Protein AF-0000000067828187 (afdb_homodimer)

Nearest PDB structures (foldseek):
  6p74-assembly1_A-2  TM=4.901E-01  e=2.396E-10  Thermus scotoductus
  8x5i-assembly1_D  TM=4.472E-01  e=3.559E-08  Bacillus cereus VD045
  6nk8-assembly1_B-2  TM=4.574E-01  e=7.021E-03  Burkholderia pseudomallei 668
  6nk8-assembly1_A-2  TM=4.524E-01  e=7.723E-03  Burkholderia pseudomallei 668
  6njw-assembly1_A  TM=4.431E-01  e=8.100E-03  Xanthomonas campestris pv. campestris str. B100

Secondary structure (DSSP, 8-state):
--S-EEEEE--GGG--TT---EEEEE-SSEEEEE-STTSSHHHHHHHHHHHGGGGSTTSEEEEE-TTTTGGGGGGTS-TTS--TT---GGG----BHHHHTTTTT--SHHHHHHHHHH-HHHHHHHHHHHHHHHSEEEEEEEETTEEEEEEEESSSSS---EEGGGS-HHHHHHHHHHHHHH-TTEEEEEEE-TTTT--HHHHHHHHHHHHHHBS-TTSTT-BEEEEE-S-GGG---SSHHHHTTEEE-S-TTS--EE--TT-GGGG-HHHHHHHHH--HHHHHHTT-SS-EEESSHHHHHHHHHHHHHHT--TTTTT--EEE-SSGGGHHHHHHHHHHTT---EEEE-THHHHT-SHHHHHHHTSHHHHHHHHHTT-S-HHHHHHHHHHHHHHHHHHSGGGTHHHHTTSHHHHT--TTS-HHHHHHHHHHHHHHHS-HHHHHTSTTHHHHHHHHHHHHHHHHHHHHTTEEE-TTSSGGGG-SS-----SS-HHHHHHHHHHHHHHS-HHHHHHHTHHHHHHHHHHT-SPP--HHHHHHHHHHHHHHHHHHH--TT--HHHHHHHHHHHHGGGGGGEEEEEEEETTEEEEEEEE--SS----SPSEEEETTS-HHHHHHHHTT--/--S-EEEEE--GGG--TT---EEEEE-SSEEEEE-STTSSHHHHHHHHHHHGGGGSTTSEEEEE-TTTTGGGGGGTS-TTS--TT---GGG----BHHHHTTTTT--SHHHHHHHHHH-HHHHHHHHHHHHHHHSEEEEEEEETTEEEEEEEESSSSS---EEGGGS-HHHHHHHHHHHHHH-TTEEEEEEE-TTTT--HHHHHHHHHHHHHHBS-TTSTT-BEEEEE-S-GGG---SSHHHHTTEEE-S-TTS--EE--TT-GGGG-HHHHHHHHH--HHHHHHTT-SS-EEESSHHHHHHHHHHHHHHT--TTTTT--EEE-SSGGGHHHHHHHHHHTT---EEEE-THHHHT-SHHHHHHHTSHHHHHHHHHTT-S-HHHHHHHHHHHHHHHHHHSGGGTHHHHTTSHHHHT--TTS-HHHHHHHHHHHHHHHS-HHHHHTSTTHHHHHHHHHHHHHHHHHHHHTTEEE-TTSSGGGG-SS-----GGGHHHHHHHHHHHHHHS-HHHHHHHTHHHHHHHHHHT-SPP--HHHHHHHHHHHHHHHHHHH--TT--HHHHHHHHHHHHGGGGGGEEEEEEEETTEEEEEEEE--SS----SPSEEEETTS-HHHHHHHHTT--

Organism: Synechocystis sp. (strain ATCC 27184 / PCC 6803 / Kazusa) (NCBI:txid1111708)

Foldseek 3Di:
DDDWDKFWFDQPPVPDPLFDIAIAIAGWLEFEEFADPQLCQQSRLVSVLVRCPVVLVQFAEAAAAPCQCVVLVQQQDPPPVPQVPNRNQVPGFLDFLVVLVCLRVRRHLSSLVSLCVVPVVLQVVLQVCCCVPPQKGKDWDQDPRTIFIWMWGNPDPDIDTDGPSHPQPQSSLVSSLSSQLQPLSHAEYEYEASCVSPDLVVLLVSLVSLVVQGGRSVDGSHHRYYYYHPALSNQDQLALSSQQSYWYGYHSRDHIAGADSPDPLRVDPLLNVLRNPCDRLNSNLSHFQEEEEEAALLLQLQLVLLCVLQVLPLVVLRYYYDHPPHPVCQLVSCVVCVNNPHQYFYEYFQLCLQVDCVNVCSLQVDPVLQVLCVVVPHRGSVVLSVVLNVLLLVCLVPPVVQCVVPLCPAPLNVPDDPVDDNSSSSSLSLQLVLVVDDLVVQCPTVVSVSSSVSNVSVVSSQVSSLVSRYFYDSNGDPVSLQDQQDDPDVPPSNVSSVRSSVVLSVDDSVVNCVSCVRSVSNSNSSSPDDDDDLLVVCLVVVCVLVVVLLVPDDPPQAQVNSLVVSCVVPNPSSQQWRWGWDDDPPKIWIWIAGPDPPGDFFQPGFIGTRPDDPNVSSCVSRVHD/DDDWDKFWFDQPPVPDPLFDIAIAIAGWLEFEEFADPQLCQQSRLVSVLVRCPVVLVQFAEAAAAPCQCVVLVQQQDPPPVPQVPNRNQVPDFLDFLVVLVCLRVRRHLSSLVSLCVVDVVLQVVLQVCCCVPPQKGKDWDQDPRTIFIWMWGNPDPPIDTDGPSHPQPQSSLVSSLSSQLQPLSHAEYEYEASCVSPDLVVLLVSLVSLVVQGGRSVDGSHHRYYYYHPALSNQDQLALSSQQSYWYGYHSRDHIAGADSPDPLRVDPLLNVLRNPCDRLNSNLSHFQEEEEEAADLLQLQLVLLCVLVVLPLVVLRYYYGHPPHPVCQLVVCVVSVNNPHQYFYEYFQLCLQVDCVNVCSLQVDPVLQVLCVVVPHRGLVVLSVVLNVLLLVCLVPPVVQCVVPLCPAPLNVPDDPPDDNSSSSSLSLQLVLVVDDLVVQCPTVVSVSSSVSNVSVVSSQVSSLVSRYFYDSNGDPVSLQDQQDDDDPVQSNVSSVRSSVVLSVDDSVVNCVSCVRSVSNSNVSSPDDDDDLLVVCLVVVCVLVVVLLVPDDPPDAQVNSLVVSCVVPNPSSQQWRWGWDDDPPKIWIWIAGPDPPGDFFQPGFIGTRPDDPNVSSCVSRVHD

Sequence (1250 aa):
MIFPFDININLSDSGITGIQNKTITINGGVTTFLGPNGSGKTQLLRGLKLSLRSYANGKKIRYISAGRLGPMEAYRSDYDGQRGRQIRFDQATFGDKSSTTRRHKNETILGDFGTLSERPDILIKVQERLRKLFKRDLMLDWDGGNLKVFFSRVDQETSSNYSSAREASGLLHLVAILAALYDDEVGCLLIDEPEVSLHPQLQSFVMDEILKVAGPNNEAGKKLVFISTHSTEFIEVNSVEQLSTIVFCKDILEEAVQIDPSIGEFRSRKLQALLTRLGQEHKLALFCHSPLLVEGPSDEIICSAINRKLNINLEAAGSQVLPVTGKGQFPVVIKLLRLIGKSPALLADADALTDNLDIIGVFTSLDKANIFANELGHRDAPALAGTIYNDFCKLVADQWSNIQAQAELHYYWINRDIDKDELIAKRRSAFCWMFSNDETSILNIDNGANWVSIKHRLSTLLDLLEKLGCFILKKGTVEGYYQHVSNLTNDEKPNAASYEVNGLMEANIEAVTTAYDDILSALKYCSQAKDINEAEAIRDLLLAVITPALASIKKETSDAELRLHSNNLFGAKSSLFKLSKEQDGNDIYLLVELASNILEVEGFPLRIKKGSNPIDMVNKALKLKMIFPFDININLSDSGITGIQNKTITINGGVTTFLGPNGSGKTQLLRGLKLSLRSYANGKKIRYISAGRLGPMEAYRSDYDGQRGRQIRFDQATFGDKSSTTRRHKNETILGDFGTLSERPDILIKVQERLRKLFKRDLMLDWDGGNLKVFFSRVDQETSSNYSSAREASGLLHLVAILAALYDDEVGCLLIDEPEVSLHPQLQSFVMDEILKVAGPNNEAGKKLVFISTHSTEFIEVNSVEQLSTIVFCKDILEEAVQIDPSIGEFRSRKLQALLTRLGQEHKLALFCHSPLLVEGPSDEIICSAINRKLNINLEAAGSQVLPVTGKGQFPVVIKLLRLIGKSPALLADADALTDNLDIIGVFTSLDKANIFANELGHRDAPALAGTIYNDFCKLVADQWSNIQAQAELHYYWINRDIDKDELIAKRRSAFCWMFSNDETSILNIDNGANWVSIKHRLSTLLDLLEKLGCFILKKGTVEGYYQHVSNLTNDEKPNAASYEVNGLMEANIEAVTTAYDDILSALKYCSQAKDINEAEAIRDLLLAVITPALASIKKETSDAELRLHSNNLFGAKSSLFKLSKEQDGNDIYLLVELASNILEVEGFPLRIKKGSNPIDMVNKALKLK

InterPro domains:
  IPR003593 AAA+ ATPase domain [SM00382] (27-253)
  IPR003959 ATPase, AAA-type, core [PF13304] (167-235)
  IPR027417 P-loop containing nucleoside triphosphate hydrolase [G3DSA:3.40.50.300] (9-113)
  IPR027417 P-loop containing nucleoside triphosphate hydrolase [G3DSA:3.40.50.300] (118-246)
  IPR027417 P-loop containing nucleoside triphosphate hydrolase [SSF52540] (11-237)
  IPR034139 OLD protein-like, TOPRIM domain [PF20469] (286-351)
  IPR034139 OLD protein-like, TOPRIM domain [cd01026] (286-356)
  IPR038729 Rad50/SbcC-type AAA domain [PF13476] (15-91)
  IPR051396 Bacterial Antiviral Defense Nuclease [PTHR43581] (1-527)

Solvent-accessible surface area (backbone atoms only — not comparable to full-atom values): 65770 Å² total; per-residue (Å²): 121,71,71,65,47,76,44,65,27,49,51,82,85,69,78,57,85,87,61,64,68,45,74,48,66,41,58,55,22,50,37,39,36,35,36,45,75,70,11,35,60,69,57,49,52,55,15,34,61,66,47,40,64,82,69,22,83,90,38,38,63,34,46,38,44,67,58,26,59,11,79,55,26,67,23,57,38,32,57,73,32,76,38,77,88,56,57,50,28,82,70,49,65,53,45,39,71,74,47,41,78,30,19,53,55,13,21,21,44,45,12,28,54,29,45,40,74,74,32,47,65,52,35,49,56,52,34,43,48,33,37,46,61,65,38,28,40,72,46,77,43,79,54,96,61,26,34,32,52,30,32,30,44,68,83,44,90,81,53,59,76,39,43,47,47,72,48,44,64,24,57,54,47,49,53,28,51,51,42,54,67,55,37,71,60,39,16,30,40,35,33,35,36,76,48,55,65,37,29,62,34,51,32,40,44,51,41,53,57,48,58,72,27,36,23,50,47,80,41,90,69,19,15,34,34,38,36,30,46,65,50,61,60,71,56,65,48,62,41,60,69,42,44,22,18,34,38,36,32,71,33,59,82,44,80,66,36,63,46,65,66,81,45,69,72,63,72,34,66,66,49,46,36,48,32,48,59,56,46,72,71,54,46,54,43,69,48,27,49,27,27,34,35,25,40,31,68,36,49,41,54,48,52,50,47,50,35,61,71,66,64,56,49,36,31,47,41,31,16,43,79,36,57,58,70,45,74,86,46,49,52,61,52,49,52,51,40,44,65,58,69,31,54,63,28,37,45,37,40,33,55,48,63,54,67,43,59,68,56,53,41,67,53,30,69,36,72,70,32,27,54,57,24,39,76,73,72,40,87,33,24,53,57,52,52,48,51,53,51,51,50,48,52,48,48,48,72,74,49,37,81,56,44,41,81,64,25,54,69,31,66,52,38,67,70,43,60,82,92,43,68,63,65,51,29,49,38,39,13,46,52,23,46,55,68,73,45,56,66,72,68,44,49,74,36,71,68,10,64,60,54,49,50,48,49,52,54,49,48,51,51,50,52,53,32,46,76,64,37,38,33,62,31,55,61,31,46,74,73,61,50,51,83,67,54,82,80,81,53,86,61,58,64,53,45,55,37,39,56,26,45,58,46,57,70,71,48,54,67,67,58,50,52,64,57,41,41,64,60,46,53,49,52,57,63,43,12,74,48,63,76,83,51,61,44,67,59,43,44,62,57,47,50,61,55,48,50,61,49,49,72,65,60,52,93,83,56,47,44,66,56,54,45,51,55,37,34,72,73,50,42,73,58,35,60,43,47,46,58,37,73,43,74,62,88,94,43,48,28,44,32,39,33,70,59,54,90,70,65,80,56,69,47,68,62,38,80,41,52,59,87,55,61,63,68,60,53,49,31,62,44,48,72,48,133,120,70,75,65,46,77,45,64,27,49,52,82,84,67,78,57,86,87,60,63,69,46,74,47,66,42,59,54,22,51,38,38,38,34,36,46,74,71,12,36,60,69,57,49,51,56,15,34,63,65,48,40,65,84,70,21,82,90,37,39,64,33,46,38,45,66,58,26,58,10,79,55,29,65,22,56,38,31,56,73,32,76,39,76,89,56,59,49,28,80,70,49,64,52,45,39,70,75,46,42,76,30,19,52,56,13,22,20,43,47,12,27,54,30,45,40,72,73,31,50,65,52,35,49,54,53,34,42,49,34,38,47,62,65,36,27,40,72,45,79,43,77,55,95,62,26,34,32,52,29,32,32,45,67,84,43,92,82,53,58,77,38,43,47,45,72,46,46,65,26,58,54,47,48,52,29,51,49,43,55,67,55,36,72,59,36,15,30,39,37,34,34,36,77,50,56,65,38,30,63,34,52,31,39,43,52,41,53,55,49,58,73,27,35,24,50,49,81,41,89,69,20,15,33,34,39,35,30,45,63,52,62,59,73,57,66,50,61,41,60,68,41,45,23,18,33,38,36,31,70,34,59,85,46,81,66,36,62,45,63,66,82,42,69,73,64,70,34,64,66,51,46,38,49,32,48,58,56,46,72,69,55,46,54,44,69,49,28,50,26,27,34,36,25,42,31,68,37,46,42,54,48,52,51,47,50,35,60,72,65,66,54,50,34,30,48,40,32,17,43,80,39,57,57,71,45,72,86,45,48,53,60,52,47,52,51,39,44,65,59,69,30,54,62,28,37,46,37,42,33,56,46,62,54,69,42,58,70,58,53,41,67,53,30,69,34,72,71,32,26,55,58,22,39,74,73,72,40,87,34,26,53,57,52,53,48,52,53,51,51,49,49,53,48,46,47,70,74,49,38,80,55,44,43,81,65,26,55,69,30,66,51,37,67,70,43,58,82,91,43,69,64,65,50,28,50,38,39,14,47,51,22,48,55,67,72,44,54,68,71,65,46,49,72,37,72,67,9,64,61,55,51,51,48,50,52,52,50,50,51,51,48,53,54,33,45,76,65,35,38,34,60,30,55,62,31,46,76,71,61,50,53,85,68,53,85,87,80,60,78,95,38,48,56,43,49,36,37,56,24,45,59,47,56,70,70,47,55,70,68,58,51,53,63,57,39,39,66,60,47,53,48,52,57,65,43,13,74,48,62,78,81,51,60,45,68,59,45,46,61,56,47,50,63,54,46,50,58,49,49,72,65,60,50,93,83,57,47,44,66,55,53,45,50,54,37,34,72,74,51,41,73,57,34,62,43,47,45,55,37,71,44,75,61,89,94,44,49,27,43,32,40,33,71,59,55,89,69,64,78,55,68,48,68,65,37,80,43,52,61,87,58,63,64,69,60,54,51,30,59,43,48,72,48,134

Radius of gyration: 33.87 Å; Cα contacts (8 Å, |Δi|>4): 2321; chains: 2; bounding box: 85×100×80 Å

Structure (mmCIF, N/CA/C/O backbone):
data_AF-0000000067828187-model_v1
#
loop_
_entity.id
_entity.type
_entity.pdbx_description
1 polymer 'AAA+ ATPase domain-containing protein'
#
loop_
_atom_site.group_PDB
_atom_site.id
_atom_site.type_symbol
_atom_site.label_atom_id
_atom_site.label_alt_id
_atom_site.label_comp_id
_atom_site.label_asym_id
_atom_site.label_entity_id
_atom_site.label_seq_id
_atom_site.pdbx_PDB_ins_code
_atom_site.Cartn_x
_atom_site.Cartn_y
_atom_site.Cartn_z
_atom_site.occupancy
_atom_site.B_iso_or_equiv
_atom_site.auth_seq_id
_atom_site.auth_comp_id
_atom_site.auth_asym_id
_atom_site.auth_atom_id
_atom_site.pdbx_PDB_model_num
ATOM 1 N N . MET A 1 1 ? -4.836 1.522 34.719 1 82.62 1 MET A N 1
ATOM 2 C CA . MET A 1 1 ? -4.535 0.411 33.812 1 82.62 1 MET A CA 1
ATOM 3 C C . MET A 1 1 ? -3.053 0.38 33.469 1 82.62 1 MET A C 1
ATOM 5 O O . MET A 1 1 ? -2.461 1.416 33.156 1 82.62 1 MET A O 1
ATOM 9 N N . ILE A 1 2 ? -2.428 -0.799 33.594 1 87.19 2 ILE A N 1
ATOM 10 C CA . ILE A 1 2 ? -0.992 -0.943 33.375 1 87.19 2 ILE A CA 1
ATOM 11 C C . ILE A 1 2 ? -0.738 -2.018 32.312 1 87.19 2 ILE A C 1
ATOM 13 O O . ILE A 1 2 ? -1.332 -3.098 32.375 1 87.19 2 ILE A O 1
ATOM 17 N N . PHE A 1 3 ? 0.015 -1.68 31.359 1 90.19 3 PHE A N 1
ATOM 18 C CA . PHE A 1 3 ? 0.419 -2.625 30.328 1 90.19 3 PHE A CA 1
ATOM 19 C C . PHE A 1 3 ? 1.625 -3.439 30.781 1 90.19 3 PHE A C 1
ATOM 21 O O . PHE A 1 3 ? 2.469 -2.945 31.531 1 90.19 3 PHE A O 1
ATOM 28 N N . PRO A 1 4 ? 1.794 -4.777 30.406 1 92.31 4 PRO A N 1
ATOM 29 C CA . PRO A 1 4 ? 0.878 -5.523 29.547 1 92.31 4 PRO A CA 1
ATOM 30 C C . PRO A 1 4 ? -0.214 -6.25 30.328 1 92.31 4 PRO A C 1
ATOM 32 O O . PRO A 1 4 ? -0.075 -6.465 31.531 1 92.31 4 PRO A O 1
ATOM 35 N N . PHE A 1 5 ? -1.37 -6.613 29.75 1 93.38 5 PHE A N 1
ATOM 36 C CA . PHE A 1 5 ? -2.393 -7.469 30.344 1 93.38 5 PHE A CA 1
ATOM 37 C C . PHE A 1 5 ? -3.002 -8.391 29.281 1 93.38 5 PHE A C 1
ATOM 39 O O . PHE A 1 5 ? -2.965 -8.078 28.094 1 93.38 5 PHE A O 1
ATOM 46 N N . ASP A 1 6 ? -3.559 -9.508 29.734 1 94.56 6 ASP A N 1
ATOM 47 C CA . ASP A 1 6 ? -4.109 -10.516 28.828 1 94.56 6 ASP A CA 1
ATOM 48 C C . ASP A 1 6 ? -5.629 -10.383 28.719 1 94.56 6 ASP A C 1
ATOM 50 O O . ASP A 1 6 ? -6.297 -10.023 29.688 1 94.56 6 ASP A O 1
ATOM 54 N N . ILE A 1 7 ? -6.102 -10.602 27.547 1 95.25 7 ILE A N 1
ATOM 55 C CA . ILE A 1 7 ? -7.539 -10.656 27.312 1 95.25 7 ILE A CA 1
ATOM 56 C C . ILE A 1 7 ? -7.902 -11.984 26.656 1 95.25 7 ILE A C 1
ATOM 58 O O . ILE A 1 7 ? -7.285 -12.383 25.672 1 95.25 7 ILE A O 1
ATOM 62 N N . ASN A 1 8 ? -8.836 -12.641 27.188 1 94.5 8 ASN A N 1
ATOM 63 C CA . ASN A 1 8 ? -9.398 -13.844 26.594 1 94.5 8 ASN A CA 1
ATOM 64 C C . ASN A 1 8 ? -10.547 -13.516 25.641 1 94.5 8 ASN A C 1
ATOM 66 O O . ASN A 1 8 ? -11.602 -13.039 26.078 1 94.5 8 ASN A O 1
ATOM 70 N N . ILE A 1 9 ? -10.352 -13.766 24.406 1 94.31 9 ILE A N 1
ATOM 71 C CA . ILE A 1 9 ? -11.344 -13.43 23.391 1 94.31 9 ILE A CA 1
ATOM 72 C C . ILE A 1 9 ? -12.383 -14.547 23.297 1 94.31 9 ILE A C 1
ATOM 74 O O . ILE A 1 9 ? -12.047 -15.688 22.984 1 94.31 9 ILE A O 1
ATOM 78 N N . ASN A 1 10 ? -13.562 -14.18 23.5 1 89.19 10 ASN A N 1
ATOM 79 C CA . ASN A 1 10 ? -14.68 -15.117 23.406 1 89.19 10 ASN A CA 1
ATOM 80 C C . ASN A 1 10 ? -15.141 -15.289 21.969 1 89.19 10 ASN A C 1
ATOM 82 O O . ASN A 1 10 ? -15.656 -14.344 21.359 1 89.19 10 ASN A O 1
ATOM 86 N N . LEU A 1 11 ? -15.047 -16.453 21.406 1 88.12 11 LEU A N 1
ATOM 87 C CA . LEU A 1 11 ? -15.398 -16.703 20.016 1 88.12 11 LEU A CA 1
ATOM 88 C C . LEU A 1 11 ? -16.609 -17.641 19.922 1 88.12 11 LEU A C 1
ATOM 90 O O . LEU A 1 11 ? -16.812 -18.281 18.891 1 88.12 11 LEU A O 1
ATOM 94 N N . SER A 1 12 ? -17.406 -17.719 20.891 1 78.94 12 SER A N 1
ATOM 95 C CA . SER A 1 12 ? -18.531 -18.641 20.938 1 78.94 12 SER A CA 1
ATOM 96 C C . SER A 1 12 ? -19.578 -18.281 19.891 1 78.94 12 SER A C 1
ATOM 98 O O . SER A 1 12 ? -20.281 -19.156 19.375 1 78.94 12 SER A O 1
ATOM 100 N N . ASP A 1 13 ? -19.594 -17.016 19.516 1 74.19 13 ASP A N 1
ATOM 101 C CA . ASP A 1 13 ? -20.641 -16.562 18.594 1 74.19 13 ASP A CA 1
ATOM 102 C C . ASP A 1 13 ? -20.172 -16.641 17.141 1 74.19 13 ASP A C 1
ATOM 104 O O . ASP A 1 13 ? -20.859 -16.172 16.234 1 74.19 13 ASP A O 1
ATOM 108 N N . SER A 1 14 ? -19.062 -17.203 16.844 1 75.38 14 SER A N 1
ATOM 109 C CA . SER A 1 14 ? -18.531 -17.219 15.492 1 75.38 14 SER A CA 1
ATOM 110 C C . SER A 1 14 ? -19.234 -18.25 14.633 1 75.38 14 SER A C 1
ATOM 112 O O . SER A 1 14 ? -19.281 -18.125 13.406 1 75.38 14 SER A O 1
ATOM 114 N N . GLY A 1 15 ? -19.828 -19.266 15.219 1 71.75 15 GLY A N 1
ATOM 115 C CA . GLY A 1 15 ? -20.469 -20.344 14.484 1 71.75 15 GLY A CA 1
ATOM 116 C C . GLY A 1 15 ? -19.484 -21.297 13.82 1 71.75 15 GLY A C 1
ATOM 117 O O . GLY A 1 15 ? -19.875 -22.109 12.992 1 71.75 15 GLY A O 1
ATOM 118 N N . ILE A 1 16 ? -18.25 -21.188 14.078 1 76.38 16 ILE A N 1
ATOM 119 C CA . ILE A 1 16 ? -17.219 -22.031 13.492 1 76.38 16 ILE A CA 1
ATOM 120 C C . ILE A 1 16 ? -16.984 -23.25 14.375 1 76.38 16 ILE A C 1
ATOM 122 O O . ILE A 1 16 ? -16.719 -23.125 15.57 1 76.38 16 ILE A O 1
ATOM 126 N N . THR A 1 17 ? -17.094 -24.328 13.727 1 74.75 17 THR A N 1
ATOM 127 C CA . THR A 1 17 ? -16.938 -25.594 14.453 1 74.75 17 THR A CA 1
ATOM 128 C C . THR A 1 17 ? -15.5 -25.797 14.898 1 74.75 17 THR A C 1
ATOM 130 O O . THR A 1 17 ? -14.57 -25.609 14.109 1 74.75 17 THR A O 1
ATOM 133 N N . GLY A 1 18 ? -15.273 -26.125 16.125 1 76.75 18 GLY A N 1
ATOM 134 C CA . GLY A 1 18 ? -13.961 -26.469 16.641 1 76.75 18 GLY A CA 1
ATOM 135 C C . GLY A 1 18 ? -13.148 -25.25 17.047 1 76.75 18 GLY A C 1
ATOM 136 O O . GLY A 1 18 ? -11.977 -25.375 17.406 1 76.75 18 GLY A O 1
ATOM 137 N N . ILE A 1 19 ? -13.789 -24.125 17.047 1 84.12 19 ILE A N 1
ATOM 138 C CA . ILE A 1 19 ? -13.047 -22.906 17.359 1 84.12 19 ILE A CA 1
ATOM 139 C C . ILE A 1 19 ? -12.828 -22.812 18.875 1 84.12 19 ILE A C 1
ATOM 141 O O . ILE A 1 19 ? -13.703 -23.188 19.656 1 84.12 19 ILE A O 1
ATOM 145 N N . GLN A 1 20 ? -11.562 -22.469 19.234 1 87.25 20 GLN A N 1
ATOM 146 C CA . GLN A 1 20 ? -11.219 -22.25 20.641 1 87.25 20 GLN A CA 1
ATOM 147 C C . GLN A 1 20 ? -10.977 -20.781 20.938 1 87.25 20 GLN A C 1
ATOM 149 O O . GLN A 1 20 ? -10.555 -20.031 20.047 1 87.25 20 GLN A O 1
ATOM 154 N N . ASN A 1 21 ? -11.383 -20.391 22.156 1 91.69 21 ASN A N 1
ATOM 155 C CA . ASN A 1 21 ? -11.078 -19.031 22.578 1 91.69 21 ASN A CA 1
ATOM 156 C C . ASN A 1 21 ? -9.578 -18.75 22.5 1 91.69 21 ASN A C 1
ATOM 158 O O . ASN A 1 21 ? -8.758 -19.656 22.625 1 91.69 21 ASN A O 1
ATOM 162 N N . LYS A 1 22 ? -9.297 -17.578 22.25 1 92.69 22 LYS A N 1
ATOM 163 C CA . LYS A 1 22 ? -7.898 -17.156 22.125 1 92.69 22 LYS A CA 1
ATOM 164 C C . LYS A 1 22 ? -7.547 -16.078 23.141 1 92.69 22 LYS A C 1
ATOM 166 O O . LYS A 1 22 ? -8.398 -15.273 23.516 1 92.69 22 LYS A O 1
ATOM 171 N N . THR A 1 23 ? -6.332 -16.141 23.578 1 94.25 23 THR A N 1
ATOM 172 C CA . THR A 1 23 ? -5.84 -15.117 24.5 1 94.25 23 THR A CA 1
ATOM 173 C C . THR A 1 23 ? -4.785 -14.25 23.812 1 94.25 23 THR A C 1
ATOM 175 O O . THR A 1 23 ? -3.85 -14.773 23.188 1 94.25 23 THR A O 1
ATOM 178 N N . ILE A 1 24 ? -4.973 -12.969 23.875 1 94.69 24 ILE A N 1
ATOM 179 C CA . ILE A 1 24 ? -3.969 -12.055 23.344 1 94.69 24 ILE A CA 1
ATOM 180 C C . ILE A 1 24 ? -3.459 -11.141 24.453 1 94.69 24 ILE A C 1
ATOM 182 O O . ILE A 1 24 ? -4.16 -10.898 25.438 1 94.69 24 ILE A O 1
ATOM 186 N N . THR A 1 25 ? -2.264 -10.703 24.297 1 95.25 25 THR A N 1
ATOM 187 C CA . THR A 1 25 ? -1.652 -9.781 25.25 1 95.25 25 THR A CA 1
ATOM 188 C C . THR A 1 25 ? -1.689 -8.352 24.719 1 95.25 25 THR A C 1
ATOM 190 O O . THR A 1 25 ? -1.251 -8.086 23.594 1 95.25 25 THR A O 1
ATOM 193 N N . ILE A 1 26 ? -2.246 -7.48 25.484 1 95.25 26 ILE A N 1
ATOM 194 C CA . ILE A 1 26 ? -2.281 -6.062 25.141 1 95.25 26 ILE A CA 1
ATOM 195 C C . ILE A 1 26 ? -1.034 -5.371 25.688 1 95.25 26 ILE A C 1
ATOM 197 O O . ILE A 1 26 ? -0.879 -5.227 26.891 1 95.25 26 ILE A O 1
ATOM 201 N N . ASN A 1 27 ? -0.218 -4.895 24.828 1 93.62 27 ASN A N 1
ATOM 202 C CA . ASN A 1 27 ? 1.08 -4.352 25.219 1 93.62 27 ASN A CA 1
ATOM 203 C C . ASN A 1 27 ? 1.084 -2.828 25.172 1 93.62 27 ASN A C 1
ATOM 205 O O . ASN A 1 27 ? 2.035 -2.193 25.641 1 93.62 27 ASN A O 1
ATOM 209 N N . GLY A 1 28 ? 0.041 -2.227 24.656 1 92.62 28 GLY A N 1
ATOM 210 C CA . GLY A 1 28 ? -0.051 -0.781 24.547 1 92.62 28 GLY A CA 1
ATOM 211 C C . GLY A 1 28 ? -1.438 -0.3 24.156 1 92.62 28 GLY A C 1
ATOM 212 O O . GLY A 1 28 ? -2.402 -1.066 24.219 1 92.62 28 GLY A O 1
ATOM 213 N N . GLY A 1 29 ? -1.47 0.955 23.859 1 94.56 29 GLY A N 1
ATOM 214 C CA . GLY A 1 29 ? -2.756 1.564 23.562 1 94.56 29 GLY A CA 1
ATOM 215 C C . GLY A 1 29 ? -3.334 1.123 22.219 1 94.56 29 GLY A C 1
ATOM 216 O O . GLY A 1 29 ? -4.547 1.188 22.016 1 94.56 29 GLY A O 1
ATOM 217 N N . VAL A 1 30 ? -2.514 0.704 21.328 1 96.12 30 VAL A N 1
ATOM 218 C CA . VAL A 1 30 ? -2.955 0.238 20.016 1 96.12 30 VAL A CA 1
ATOM 219 C C . VAL A 1 30 ? -2.586 -1.232 19.844 1 96.12 30 VAL A C 1
ATOM 221 O O . VAL A 1 30 ? -1.477 -1.646 20.188 1 96.12 30 VAL A O 1
ATOM 224 N N . THR A 1 31 ? -3.484 -2.047 19.422 1 96.75 31 THR A N 1
ATOM 225 C CA . THR A 1 31 ? -3.254 -3.426 19.016 1 96.75 31 THR A CA 1
ATOM 226 C C . THR A 1 31 ? -3.697 -3.637 17.562 1 96.75 31 THR A C 1
ATOM 228 O O . THR A 1 31 ? -4.84 -3.338 17.203 1 96.75 31 THR A O 1
ATOM 231 N N . THR A 1 32 ? -2.801 -4.109 16.766 1 96.25 32 THR A N 1
ATOM 232 C CA . THR A 1 32 ? -3.068 -4.273 15.344 1 96.25 32 THR A CA 1
ATOM 233 C C . THR A 1 32 ? -3.111 -5.75 14.969 1 96.25 32 THR A C 1
ATOM 235 O O . THR A 1 32 ? -2.197 -6.508 15.297 1 96.25 32 THR A O 1
ATOM 238 N N . PHE A 1 33 ? -4.18 -6.188 14.352 1 95.62 33 PHE A N 1
ATOM 239 C CA . PHE A 1 33 ? -4.324 -7.551 13.844 1 95.62 33 PHE A CA 1
ATOM 240 C C . PHE A 1 33 ? -3.928 -7.625 12.375 1 95.62 33 PHE A C 1
ATOM 242 O O . PHE A 1 33 ? -4.496 -6.926 11.539 1 95.62 33 PHE A O 1
ATOM 249 N N . LEU A 1 34 ? -2.977 -8.5 12.109 1 92.44 34 LEU A N 1
ATOM 250 C CA . LEU A 1 34 ? -2.477 -8.672 10.75 1 92.44 34 LEU A CA 1
ATOM 251 C C . LEU A 1 34 ? -2.65 -10.117 10.289 1 92.44 34 LEU A C 1
ATOM 253 O O . LEU A 1 34 ? -2.594 -11.047 11.102 1 92.44 34 LEU A O 1
ATOM 257 N N . GLY A 1 35 ? -2.832 -10.258 8.953 1 86.81 35 GLY A N 1
ATOM 258 C CA . GLY A 1 35 ? -2.965 -11.578 8.359 1 86.81 35 GLY A CA 1
ATOM 259 C C . GLY A 1 35 ? -3.617 -11.555 6.988 1 86.81 35 GLY A C 1
ATOM 260 O O . GLY A 1 35 ? -4.188 -10.539 6.586 1 86.81 35 GLY A O 1
ATOM 261 N N . PRO A 1 36 ? -3.561 -12.633 6.281 1 83.06 36 PRO A N 1
ATOM 262 C CA . PRO A 1 36 ? -4.195 -12.711 4.965 1 83.06 36 PRO A CA 1
ATOM 263 C C . PRO A 1 36 ? -5.723 -12.695 5.047 1 83.06 36 PRO A C 1
ATOM 265 O O . PRO A 1 36 ? -6.285 -12.695 6.145 1 83.06 36 PRO A O 1
ATOM 268 N N . ASN A 1 37 ? -6.324 -12.57 3.881 1 83.94 37 ASN A N 1
ATOM 269 C CA . ASN A 1 37 ? -7.781 -12.617 3.848 1 83.94 37 ASN A CA 1
ATOM 270 C C . ASN A 1 37 ? -8.305 -13.961 4.352 1 83.94 37 ASN A C 1
ATOM 272 O O . ASN A 1 37 ? -7.754 -15.016 4.012 1 83.94 37 ASN A O 1
ATOM 276 N N . GLY A 1 38 ? -9.273 -13.945 5.234 1 80.94 38 GLY A N 1
ATOM 277 C CA . GLY A 1 38 ? -9.883 -15.164 5.746 1 80.94 38 GLY A CA 1
ATOM 278 C C . GLY A 1 38 ? -9.141 -15.75 6.93 1 80.94 38 GLY A C 1
ATOM 279 O O . GLY A 1 38 ? -9.406 -16.875 7.344 1 80.94 38 GLY A O 1
ATOM 280 N N . SER A 1 39 ? -8.227 -14.977 7.484 1 85.38 39 SER A N 1
ATOM 281 C CA . SER A 1 39 ? -7.434 -15.484 8.602 1 85.38 39 SER A CA 1
ATOM 282 C C . SER A 1 39 ? -8.203 -15.398 9.914 1 85.38 39 SER A C 1
ATOM 284 O O . SER A 1 39 ? -7.781 -15.961 10.93 1 85.38 39 SER A O 1
ATOM 286 N N . GLY A 1 40 ? -9.305 -14.664 9.914 1 87.62 40 GLY A N 1
ATOM 287 C CA . GLY A 1 40 ? -10.125 -14.602 11.117 1 87.62 40 GLY A CA 1
ATOM 288 C C . GLY A 1 40 ? -10.008 -13.281 11.852 1 87.62 40 GLY A C 1
ATOM 289 O O . GLY A 1 40 ? -10.484 -13.156 12.984 1 87.62 40 GLY A O 1
ATOM 290 N N . LYS A 1 41 ? -9.398 -12.273 11.25 1 91.69 41 LYS A N 1
ATOM 291 C CA . LYS A 1 41 ? -9.203 -10.977 11.891 1 91.69 41 LYS A CA 1
ATOM 292 C C . LYS A 1 41 ? -10.531 -10.375 12.344 1 91.69 41 LYS A C 1
ATOM 294 O O . LYS A 1 41 ? -10.648 -9.898 13.477 1 91.69 41 LYS A O 1
ATOM 299 N N . THR A 1 42 ? -11.539 -10.406 11.438 1 90.06 42 THR A N 1
ATOM 300 C CA . THR A 1 42 ? -12.844 -9.844 11.75 1 90.06 42 THR A CA 1
ATOM 301 C C . THR A 1 42 ? -13.508 -10.609 12.891 1 90.06 42 THR A C 1
ATOM 303 O O . THR A 1 42 ? -14.102 -10.008 13.781 1 90.06 42 THR A O 1
ATOM 306 N N . GLN A 1 43 ? -13.367 -11.891 12.922 1 88.88 43 GLN A N 1
ATOM 307 C CA . GLN A 1 43 ? -13.938 -12.711 13.984 1 88.88 43 GLN A CA 1
ATOM 308 C C . GLN A 1 43 ? -13.281 -12.406 15.328 1 88.88 43 GLN A C 1
ATOM 310 O O . GLN A 1 43 ? -13.961 -12.359 16.359 1 88.88 43 GLN A O 1
ATOM 315 N N . LEU A 1 44 ? -12.039 -12.266 15.297 1 92.69 44 LEU A N 1
ATOM 316 C CA . LEU A 1 44 ? -11.32 -11.93 16.516 1 92.69 44 LEU A CA 1
ATOM 317 C C . LEU A 1 44 ? -11.766 -10.578 17.062 1 92.69 44 LEU A C 1
ATOM 319 O O . LEU A 1 44 ? -11.953 -10.422 18.266 1 92.69 44 LEU A O 1
ATOM 323 N N . LEU A 1 45 ? -11.922 -9.617 16.203 1 93.12 45 LEU A N 1
ATOM 324 C CA . LEU A 1 45 ? -12.359 -8.289 16.625 1 93.12 45 LEU A CA 1
ATOM 325 C C . LEU A 1 45 ? -13.758 -8.352 17.234 1 93.12 45 LEU A C 1
ATOM 327 O O . LEU A 1 45 ? -14.031 -7.699 18.25 1 93.12 45 LEU A O 1
ATOM 331 N N . ARG A 1 46 ? -14.609 -9.109 16.656 1 89.62 46 ARG A N 1
ATOM 332 C CA . ARG A 1 46 ? -15.961 -9.258 17.188 1 89.62 46 ARG A CA 1
ATOM 333 C C . ARG A 1 46 ? -15.938 -9.938 18.562 1 89.62 46 ARG A C 1
ATOM 335 O O . ARG A 1 46 ? -16.672 -9.547 19.469 1 89.62 46 ARG A O 1
ATOM 342 N N . GLY A 1 47 ? -15.156 -10.977 18.625 1 90.81 47 GLY A N 1
ATOM 343 C CA . GLY A 1 47 ? -15 -11.617 19.906 1 90.81 47 GLY A CA 1
ATOM 344 C C . GLY A 1 47 ? -14.422 -10.695 20.969 1 90.81 47 GLY A C 1
ATOM 345 O O . GLY A 1 47 ? -14.836 -10.734 22.125 1 90.81 47 GLY A O 1
ATOM 346 N N . LEU A 1 48 ? -13.492 -9.914 20.562 1 93.81 48 LEU A N 1
ATOM 347 C CA . LEU A 1 48 ? -12.867 -8.961 21.453 1 93.81 48 LEU A CA 1
ATOM 348 C C . LEU A 1 48 ? -13.883 -7.941 21.969 1 93.81 48 LEU A C 1
ATOM 350 O O . LEU A 1 48 ? -13.844 -7.551 23.141 1 93.81 48 LEU A O 1
ATOM 354 N N . LYS A 1 49 ? -14.719 -7.465 21.062 1 92.31 49 LYS A N 1
ATOM 355 C CA . LYS A 1 49 ? -15.773 -6.527 21.438 1 92.31 49 LYS A CA 1
ATOM 356 C C . LYS A 1 49 ? -16.562 -7.043 22.641 1 92.31 49 LYS A C 1
ATOM 358 O O . LYS A 1 49 ? -16.875 -6.281 23.562 1 92.31 49 LYS A O 1
ATOM 363 N N . LEU A 1 50 ? -16.797 -8.258 22.688 1 88.56 50 LEU A N 1
ATOM 364 C CA . LEU A 1 50 ? -17.547 -8.883 23.766 1 88.56 50 LEU A CA 1
ATOM 365 C C . LEU A 1 50 ? -16.703 -8.984 25.031 1 88.56 50 LEU A C 1
ATOM 367 O O . LEU A 1 50 ? -17.219 -8.758 26.125 1 88.56 50 LEU A O 1
ATOM 371 N N . SER A 1 51 ? -15.492 -9.219 24.844 1 93 51 SER A N 1
ATOM 372 C CA . SER A 1 51 ? -14.602 -9.469 25.969 1 93 51 SER A CA 1
ATOM 373 C C . SER A 1 51 ? -14.141 -8.172 26.609 1 93 51 SER A C 1
ATOM 375 O O . SER A 1 51 ? -13.719 -8.164 27.781 1 93 51 SER A O 1
ATOM 377 N N . LEU A 1 52 ? -14.195 -7.082 25.938 1 93.75 52 LEU A N 1
ATOM 378 C CA . LEU A 1 52 ? -13.656 -5.809 26.391 1 93.75 52 LEU A CA 1
ATOM 379 C C . LEU A 1 52 ? -14.594 -5.152 27.406 1 93.75 52 LEU A C 1
ATOM 381 O O . LEU A 1 52 ? -14.242 -4.148 28.031 1 93.75 52 LEU A O 1
ATOM 385 N N . ARG A 1 53 ? -15.758 -5.625 27.625 1 89.31 53 ARG A N 1
ATOM 386 C CA . ARG A 1 53 ? -16.734 -5.031 28.516 1 89.31 53 ARG A CA 1
ATOM 387 C C . ARG A 1 53 ? -16.156 -4.867 29.922 1 89.31 53 ARG A C 1
ATOM 389 O O . ARG A 1 53 ? -16.391 -3.85 30.578 1 89.31 53 ARG A O 1
ATOM 396 N N . SER A 1 54 ? -15.359 -5.773 30.281 1 87.5 54 SER A N 1
ATOM 397 C CA . SER A 1 54 ? -14.773 -5.75 31.625 1 87.5 54 SER A CA 1
ATOM 398 C C . SER A 1 54 ? -13.602 -4.773 31.703 1 87.5 54 SER A C 1
ATOM 400 O O . SER A 1 54 ? -13.156 -4.414 32.781 1 87.5 54 SER A O 1
ATOM 402 N N . TYR A 1 55 ? -13.172 -4.336 30.578 1 90.31 55 TYR A N 1
ATOM 403 C CA . TYR A 1 55 ? -11.984 -3.482 30.531 1 90.31 55 TYR A CA 1
ATOM 404 C C . TYR A 1 55 ? -12.352 -2.062 30.109 1 90.31 55 TYR A C 1
ATOM 406 O O . TYR A 1 55 ? -11.469 -1.216 29.938 1 90.31 55 TYR A O 1
ATOM 414 N N . ALA A 1 56 ? -13.562 -1.781 29.906 1 89.31 56 ALA A N 1
ATOM 415 C CA . ALA A 1 56 ? -13.992 -0.494 29.359 1 89.31 56 ALA A CA 1
ATOM 416 C C . ALA A 1 56 ? -13.969 0.587 30.438 1 89.31 56 ALA A C 1
ATOM 418 O O . ALA A 1 56 ? -14.031 1.78 30.125 1 89.31 56 ALA A O 1
ATOM 419 N N . ASN A 1 57 ? -13.844 0.252 31.781 1 87.62 57 ASN A N 1
ATOM 420 C CA . ASN A 1 57 ? -13.734 1.202 32.875 1 87.62 57 ASN A CA 1
ATOM 421 C C . ASN A 1 57 ? -14.867 2.223 32.844 1 87.62 57 ASN A C 1
ATOM 423 O O . ASN A 1 57 ? -14.625 3.428 32.938 1 87.62 57 ASN A O 1
ATOM 427 N N . GLY A 1 58 ? -16.125 1.79 32.562 1 87.31 58 GLY A N 1
ATOM 428 C CA . GLY A 1 58 ? -17.281 2.658 32.562 1 87.31 58 GLY A CA 1
ATOM 429 C C . GLY A 1 58 ? -17.484 3.42 31.281 1 87.31 58 GLY A C 1
ATOM 430 O O . GLY A 1 58 ? -18.484 4.137 31.125 1 87.31 58 GLY A O 1
ATOM 431 N N . LYS A 1 59 ? -16.656 3.311 30.391 1 93.62 59 LYS A N 1
ATOM 432 C CA . LYS A 1 59 ? -16.766 3.955 29.094 1 93.62 59 LYS A CA 1
ATOM 433 C C . LYS A 1 59 ? -17.422 3.027 28.078 1 93.62 59 LYS A C 1
ATOM 435 O O . LYS A 1 59 ? -17.766 1.887 28.391 1 93.62 59 LYS A O 1
ATOM 440 N N . LYS A 1 60 ? -17.688 3.553 26.922 1 94.5 60 LYS A N 1
ATOM 441 C CA . LYS A 1 60 ? -18.391 2.811 25.875 1 94.5 60 LYS A CA 1
ATOM 442 C C . LYS A 1 60 ? -17.406 2.068 24.969 1 94.5 60 LYS A C 1
ATOM 444 O O . LYS A 1 60 ? -16.234 2.445 24.875 1 94.5 60 LYS A O 1
ATOM 449 N N . ILE A 1 61 ? -17.938 0.959 24.391 1 95 61 ILE A N 1
ATOM 450 C CA . ILE A 1 61 ? -17.203 0.219 23.359 1 95 61 ILE A CA 1
ATOM 451 C C . ILE A 1 61 ? -17.781 0.538 21.984 1 95 61 ILE A C 1
ATOM 453 O O . ILE A 1 61 ? -18.984 0.398 21.766 1 95 61 ILE A O 1
ATOM 457 N N . ARG A 1 62 ? -16.922 1.017 21.094 1 96.12 62 ARG A N 1
ATOM 458 C CA . ARG A 1 62 ? -17.328 1.354 19.75 1 96.12 62 ARG A CA 1
ATOM 459 C C . ARG A 1 62 ? -16.656 0.444 18.719 1 96.12 62 ARG A C 1
ATOM 461 O O . ARG A 1 62 ? -15.43 0.286 18.734 1 96.12 62 ARG A O 1
ATOM 468 N N . TYR A 1 63 ? -17.453 -0.252 17.922 1 95.44 63 TYR A N 1
ATOM 469 C CA . TYR A 1 63 ? -16.938 -1.091 16.844 1 95.44 63 TYR A CA 1
ATOM 470 C C . TYR A 1 63 ? -17.344 -0.54 15.477 1 95.44 63 TYR A C 1
ATOM 472 O O . TYR A 1 63 ? -18.547 -0.385 15.195 1 95.44 63 TYR A O 1
ATOM 480 N N . ILE A 1 64 ? -16.391 -0.183 14.68 1 95.38 64 ILE A N 1
ATOM 481 C CA . ILE A 1 64 ? -16.625 0.273 13.312 1 95.38 64 ILE A CA 1
ATOM 482 C C . ILE A 1 64 ? -16.297 -0.851 12.336 1 95.38 64 ILE A C 1
ATOM 484 O O . ILE A 1 64 ? -15.133 -1.214 12.164 1 95.38 64 ILE A O 1
ATOM 488 N N . SER A 1 65 ? -17.281 -1.36 11.664 1 92.25 65 SER A N 1
ATOM 489 C CA . SER A 1 65 ? -17.125 -2.494 10.758 1 92.25 65 SER A CA 1
ATOM 490 C C . SER A 1 65 ? -16.438 -2.072 9.461 1 92.25 65 SER A C 1
ATOM 492 O O . SER A 1 65 ? -16.359 -0.881 9.156 1 92.25 65 SER A O 1
ATOM 494 N N . ALA A 1 66 ? -15.945 -3.082 8.68 1 90.06 66 ALA A N 1
ATOM 495 C CA . ALA A 1 66 ? -15.32 -2.814 7.391 1 90.06 66 ALA A CA 1
ATOM 496 C C . ALA A 1 66 ? -16.328 -2.287 6.383 1 90.06 66 ALA A C 1
ATOM 498 O O . ALA A 1 66 ? -16 -1.454 5.535 1 90.06 66 ALA A O 1
ATOM 499 N N . GLY A 1 67 ? -17.516 -2.791 6.449 1 89 67 GLY A N 1
ATOM 500 C CA . GLY A 1 67 ? -18.594 -2.352 5.562 1 89 67 GLY A CA 1
ATOM 501 C C . GLY A 1 67 ? -19.406 -1.205 6.133 1 89 67 GLY A C 1
ATOM 502 O O . GLY A 1 67 ? -20.609 -1.139 5.934 1 89 67 GLY A O 1
ATOM 503 N N . ARG A 1 68 ? -18.766 -0.31 6.738 1 89.06 68 ARG A N 1
ATOM 504 C CA . ARG A 1 68 ? -19.422 0.718 7.543 1 89.06 68 ARG A CA 1
ATOM 505 C C . ARG A 1 68 ? -20.281 1.629 6.676 1 89.06 68 ARG A C 1
ATOM 507 O O . ARG A 1 68 ? -21.25 2.227 7.16 1 89.06 68 ARG A O 1
ATOM 514 N N . LEU A 1 69 ? -20.062 1.701 5.379 1 87.38 69 LEU A N 1
ATOM 515 C CA . LEU A 1 69 ? -20.891 2.525 4.508 1 87.38 69 LEU A CA 1
ATOM 516 C C . LEU A 1 69 ? -22.047 1.711 3.924 1 87.38 69 LEU A C 1
ATOM 518 O O . LEU A 1 69 ? -22.891 2.25 3.211 1 87.38 69 LEU A O 1
ATOM 522 N N . GLY A 1 70 ? -22.156 0.422 4.184 1 79.69 70 GLY A N 1
ATOM 523 C CA . GLY A 1 70 ? -23.016 -0.542 3.514 1 79.69 70 GLY A CA 1
ATOM 524 C C . GLY A 1 70 ? -24.422 -0.036 3.299 1 79.69 70 GLY A C 1
ATOM 525 O O . GLY A 1 70 ? -24.875 0.098 2.158 1 79.69 70 GLY A O 1
ATOM 526 N N . PRO A 1 71 ? -25.172 0.423 4.32 1 77.38 71 PRO A N 1
ATOM 527 C CA . PRO A 1 71 ? -26.547 0.874 4.137 1 77.38 71 PRO A CA 1
ATOM 528 C C . PRO A 1 71 ? -26.656 2.143 3.293 1 77.38 71 PRO A C 1
ATOM 530 O O . PRO A 1 71 ? -27.609 2.316 2.547 1 77.38 71 PRO A O 1
ATOM 533 N N . MET A 1 72 ? -25.625 2.881 3.297 1 84.69 72 MET A N 1
ATOM 534 C CA . MET A 1 72 ? -25.625 4.141 2.564 1 84.69 72 MET A CA 1
ATOM 535 C C . MET A 1 72 ? -25.453 3.9 1.066 1 84.69 72 MET A C 1
ATOM 537 O O . MET A 1 72 ? -25.781 4.77 0.255 1 84.69 72 MET A O 1
ATOM 541 N N . GLU A 1 73 ? -25 2.744 0.748 1 84.25 73 GLU A N 1
ATOM 542 C CA . GLU A 1 73 ? -24.734 2.457 -0.657 1 84.25 73 GLU A CA 1
ATOM 543 C C . GLU A 1 73 ? -26.031 2.348 -1.459 1 84.25 73 GLU A C 1
ATOM 545 O O . GLU A 1 73 ? -26.016 2.465 -2.686 1 84.25 73 GLU A O 1
ATOM 550 N N . ALA A 1 74 ? -27.141 2.145 -0.739 1 81.88 74 ALA A N 1
ATOM 551 C CA . ALA A 1 74 ? -28.453 2.137 -1.398 1 81.88 74 ALA A CA 1
ATOM 552 C C . ALA A 1 74 ? -28.766 3.494 -2.021 1 81.88 74 ALA A C 1
ATOM 554 O O . ALA A 1 74 ? -29.547 3.586 -2.971 1 81.88 74 ALA A O 1
ATOM 555 N N . TYR A 1 75 ? -28.047 4.527 -1.539 1 83.44 75 TYR A N 1
ATOM 556 C CA . TYR A 1 75 ? -28.281 5.883 -2.029 1 83.44 75 TYR A CA 1
ATOM 557 C C . TYR A 1 75 ? -27.141 6.344 -2.93 1 83.44 75 TYR A C 1
ATOM 559 O O . TYR A 1 75 ? -27.203 7.438 -3.498 1 83.44 75 TYR A O 1
ATOM 567 N N . ARG A 1 76 ? -26.172 5.555 -3.127 1 85.81 76 ARG A N 1
ATOM 568 C CA . ARG A 1 76 ? -24.969 6.043 -3.781 1 85.81 76 ARG A CA 1
ATOM 569 C C . ARG A 1 76 ? -24.719 5.305 -5.09 1 85.81 76 ARG A C 1
ATOM 571 O O . ARG A 1 76 ? -23.812 5.672 -5.852 1 85.81 76 ARG A O 1
ATOM 578 N N . SER A 1 77 ? -25.484 4.242 -5.316 1 82.5 77 SER A N 1
ATOM 579 C CA . SER A 1 77 ? -25.281 3.443 -6.516 1 82.5 77 SER A CA 1
ATOM 580 C C . SER A 1 77 ? -26.578 2.832 -7.016 1 82.5 77 SER A C 1
ATOM 582 O O . SER A 1 77 ? -27.594 2.873 -6.324 1 82.5 77 SER A O 1
ATOM 584 N N . ASP A 1 78 ? -26.516 2.398 -8.289 1 85.12 78 ASP A N 1
ATOM 585 C CA . ASP A 1 78 ? -27.594 1.543 -8.797 1 85.12 78 ASP A CA 1
ATOM 586 C C . ASP A 1 78 ? -27.469 0.13 -8.234 1 85.12 78 ASP A C 1
ATOM 588 O O . ASP A 1 78 ? -27.125 -0.807 -8.953 1 85.12 78 ASP A O 1
ATOM 592 N N . TYR A 1 79 ? -27.938 0.011 -6.965 1 81.06 79 TYR A N 1
ATOM 593 C CA . TYR A 1 79 ? -27.609 -1.168 -6.172 1 81.06 79 TYR A CA 1
ATOM 594 C C . TYR A 1 79 ? -28.406 -2.377 -6.637 1 81.06 79 TYR A C 1
ATOM 596 O O . TYR A 1 79 ? -28.062 -3.518 -6.312 1 81.06 79 TYR A O 1
ATOM 604 N N . ASP A 1 80 ? -29.516 -2.176 -7.414 1 77.44 80 ASP A N 1
ATOM 605 C CA . ASP A 1 80 ? -30.344 -3.307 -7.82 1 77.44 80 ASP A CA 1
ATOM 606 C C . ASP A 1 80 ? -30.547 -3.326 -9.328 1 77.44 80 ASP A C 1
ATOM 608 O O . ASP A 1 80 ? -31.359 -4.109 -9.844 1 77.44 80 ASP A O 1
ATOM 612 N N . GLY A 1 81 ? -29.891 -2.396 -10 1 80.75 81 GLY A N 1
ATOM 613 C CA . GLY A 1 81 ? -29.969 -2.365 -11.453 1 80.75 81 GLY A CA 1
ATOM 614 C C . GLY A 1 81 ? -31.25 -1.754 -11.977 1 80.75 81 GLY A C 1
ATOM 615 O O . GLY A 1 81 ? -31.547 -1.857 -13.164 1 80.75 81 GLY A O 1
ATOM 616 N N . GLN A 1 82 ? -32.031 -1.183 -11.102 1 75.94 82 GLN A N 1
ATOM 617 C CA . GLN A 1 82 ? -33.312 -0.665 -11.516 1 75.94 82 GLN A CA 1
ATOM 618 C C . GLN A 1 82 ? -33.312 0.861 -11.547 1 75.94 82 GLN A C 1
ATOM 620 O O . GLN A 1 82 ? -34.312 1.479 -11.961 1 75.94 82 GLN A O 1
ATOM 625 N N . ARG A 1 83 ? -32.25 1.428 -11.18 1 78.56 83 ARG A N 1
ATOM 626 C CA . ARG A 1 83 ? -32.219 2.873 -10.984 1 78.56 83 ARG A CA 1
ATOM 627 C C . ARG A 1 83 ? -31.734 3.594 -12.234 1 78.56 83 ARG A C 1
ATOM 629 O O . ARG A 1 83 ? -32.062 4.758 -12.461 1 78.56 83 ARG A O 1
ATOM 636 N N . GLY A 1 84 ? -31 2.846 -13.031 1 67.44 84 GLY A N 1
ATOM 637 C CA . GLY A 1 84 ? -30.453 3.473 -14.219 1 67.44 84 GLY A CA 1
ATOM 638 C C . GLY A 1 84 ? -29.641 4.723 -13.914 1 67.44 84 GLY A C 1
ATOM 639 O O . GLY A 1 84 ? -28.703 4.68 -13.117 1 67.44 84 GLY A O 1
ATOM 640 N N . ARG A 1 85 ? -30.266 5.93 -14.367 1 69.38 85 ARG A N 1
ATOM 641 C CA . ARG A 1 85 ? -29.594 7.207 -14.188 1 69.38 85 ARG A CA 1
ATOM 642 C C . ARG A 1 85 ? -30.141 7.957 -12.984 1 69.38 85 ARG A C 1
ATOM 644 O O . ARG A 1 85 ? -29.641 9.023 -12.625 1 69.38 85 ARG A O 1
ATOM 651 N N . GLN A 1 86 ? -30.953 7.328 -12.352 1 73.56 86 GLN A N 1
ATOM 652 C CA . GLN A 1 86 ? -31.625 8.047 -11.266 1 73.56 86 GLN A CA 1
ATOM 653 C C . GLN A 1 86 ? -31.172 7.527 -9.906 1 73.56 86 GLN A C 1
ATOM 655 O O . GLN A 1 86 ? -31.969 6.953 -9.156 1 73.56 86 GLN A O 1
ATOM 660 N N . ILE A 1 87 ? -30 7.859 -9.586 1 76.31 87 ILE A N 1
ATOM 661 C CA . ILE A 1 87 ? -29.547 7.508 -8.25 1 76.31 87 ILE A CA 1
ATOM 662 C C . ILE A 1 87 ? -30.109 8.5 -7.23 1 76.31 87 ILE A C 1
ATOM 664 O O . ILE A 1 87 ? -30.125 9.703 -7.477 1 76.31 87 ILE A O 1
ATOM 668 N N . ARG A 1 88 ? -30.688 8.148 -6.129 1 74.56 88 ARG A N 1
ATOM 669 C CA . ARG A 1 88 ? -31.422 8.922 -5.133 1 74.56 88 ARG A CA 1
ATOM 670 C C . ARG A 1 88 ? -30.469 9.531 -4.109 1 74.56 88 ARG A C 1
ATOM 672 O O . ARG A 1 88 ? -30.672 9.383 -2.902 1 74.56 88 ARG A O 1
ATOM 679 N N . PHE A 1 89 ? -29.547 10.289 -4.539 1 77.56 89 PHE A N 1
ATOM 680 C CA . PHE A 1 89 ? -28.531 10.867 -3.66 1 77.56 89 PHE A CA 1
ATOM 681 C C . PHE A 1 89 ? -29.188 11.719 -2.576 1 77.56 89 PHE A C 1
ATOM 683 O O . PHE A 1 89 ? -28.797 11.641 -1.406 1 77.56 89 PHE A O 1
ATOM 690 N N . ASP A 1 90 ? -30.141 12.461 -2.896 1 75.19 90 ASP A N 1
ATOM 691 C CA . ASP A 1 90 ? -30.703 13.492 -2.023 1 75.19 90 ASP A CA 1
ATOM 692 C C . ASP A 1 90 ? -31.672 12.891 -1.018 1 75.19 90 ASP A C 1
ATOM 694 O O . ASP A 1 90 ? -32.125 13.562 -0.085 1 75.19 90 ASP A O 1
ATOM 698 N N . GLN A 1 91 ? -31.969 11.602 -1.134 1 74.44 91 GLN A N 1
ATOM 699 C CA . GLN A 1 91 ? -32.844 10.93 -0.198 1 74.44 91 GLN A CA 1
ATOM 700 C C . GLN A 1 91 ? -32.062 10.266 0.933 1 74.44 91 GLN A C 1
ATOM 702 O O . GLN A 1 91 ? -32.656 9.664 1.834 1 74.44 91 GLN A O 1
ATOM 707 N N . ALA A 1 92 ? -30.812 10.477 0.88 1 83.31 92 ALA A N 1
ATOM 708 C CA . ALA A 1 92 ? -29.969 9.836 1.889 1 83.31 92 ALA A CA 1
ATOM 709 C C . ALA A 1 92 ? -30.281 10.367 3.283 1 83.31 92 ALA A C 1
ATOM 711 O O . ALA A 1 92 ? -30.406 11.578 3.479 1 83.31 92 ALA A O 1
ATOM 712 N N . THR A 1 93 ? -30.5 9.477 4.25 1 79.94 93 THR A N 1
ATOM 713 C CA . THR A 1 93 ? -30.75 9.82 5.645 1 79.94 93 THR A CA 1
ATOM 714 C C . THR A 1 93 ? -29.938 8.922 6.574 1 79.94 93 THR A C 1
ATOM 716 O O . THR A 1 93 ? -29.484 7.84 6.168 1 79.94 93 THR A O 1
ATOM 719 N N . PHE A 1 94 ? -29.656 9.359 7.742 1 80.12 94 PHE A N 1
ATOM 720 C CA . PHE A 1 94 ? -28.797 8.641 8.68 1 80.12 94 PHE A CA 1
ATOM 721 C C . PHE A 1 94 ? -29.562 8.312 9.961 1 80.12 94 PHE A C 1
ATOM 723 O O . PHE A 1 94 ? -28.969 8.266 11.047 1 80.12 94 PHE A O 1
ATOM 730 N N . GLY A 1 95 ? -30.797 8.125 9.844 1 76.81 95 GLY A N 1
ATOM 731 C CA . GLY A 1 95 ? -31.594 7.633 10.953 1 76.81 95 GLY A CA 1
ATOM 732 C C . GLY A 1 95 ? -32.375 8.727 11.648 1 76.81 95 GLY A C 1
ATOM 733 O O . GLY A 1 95 ? -32.25 9.906 11.312 1 76.81 95 GLY A O 1
ATOM 734 N N . ASP A 1 96 ? -33.156 8.195 12.641 1 79.25 96 ASP A N 1
ATOM 735 C CA . ASP A 1 96 ? -34 9.109 13.414 1 79.25 96 ASP A CA 1
ATOM 736 C C . ASP A 1 96 ? -33.375 9.383 14.789 1 79.25 96 ASP A C 1
ATOM 738 O O . ASP A 1 96 ? -32.25 8.93 15.07 1 79.25 96 ASP A O 1
ATOM 742 N N . LYS A 1 97 ? -33.969 10.164 15.477 1 78.94 97 LYS A N 1
ATOM 743 C CA . LYS A 1 97 ? -33.438 10.578 16.781 1 78.94 97 LYS A CA 1
ATOM 744 C C . LYS A 1 97 ? -33.25 9.375 17.703 1 78.94 97 LYS A C 1
ATOM 746 O O . LYS A 1 97 ? -32.312 9.344 18.5 1 78.94 97 LYS A O 1
ATOM 751 N N . SER A 1 98 ? -34.094 8.359 17.578 1 77.31 98 SER A N 1
ATOM 752 C CA . SER A 1 98 ? -33.938 7.145 18.391 1 77.31 98 SER A CA 1
ATOM 753 C C . SER A 1 98 ? -32.656 6.402 18.031 1 77.31 98 SER A C 1
ATOM 755 O O . SER A 1 98 ? -32.062 5.738 18.891 1 77.31 98 SER A O 1
ATOM 757 N N . SER A 1 99 ? -32.281 6.566 16.875 1 78.81 99 SER A N 1
ATOM 758 C CA . SER A 1 99 ? -31.047 5.922 16.406 1 78.81 99 SER A CA 1
ATOM 759 C C . SER A 1 99 ? -29.828 6.535 17.094 1 78.81 99 SER A C 1
ATOM 761 O O . SER A 1 99 ? -28.812 5.859 17.266 1 78.81 99 SER A O 1
ATOM 763 N N . THR A 1 100 ? -29.984 7.754 17.469 1 84.88 100 THR A N 1
ATOM 764 C CA . THR A 1 100 ? -28.859 8.438 18.094 1 84.88 100 THR A CA 1
ATOM 765 C C . THR A 1 100 ? -28.578 7.855 19.469 1 84.88 100 THR A C 1
ATOM 767 O O . THR A 1 100 ? -27.438 7.914 19.953 1 84.88 100 THR A O 1
ATOM 770 N N . THR A 1 101 ? -29.562 7.23 20.094 1 86.12 101 THR A N 1
ATOM 771 C CA . THR A 1 101 ? -29.359 6.613 21.391 1 86.12 101 THR A CA 1
ATOM 772 C C . THR A 1 101 ? -28.516 5.348 21.281 1 86.12 101 THR A C 1
ATOM 774 O O . THR A 1 101 ? -27.938 4.891 22.266 1 86.12 101 THR A O 1
ATOM 777 N N . ARG A 1 102 ? -28.453 4.809 20.125 1 89.88 102 ARG A N 1
ATOM 778 C CA . ARG A 1 102 ? -27.703 3.582 19.891 1 89.88 102 ARG A CA 1
ATOM 779 C C . ARG A 1 102 ? -26.422 3.865 19.094 1 89.88 102 ARG A C 1
ATOM 781 O O . ARG A 1 102 ? -25.844 2.959 18.5 1 89.88 102 ARG A O 1
ATOM 788 N N . ARG A 1 103 ? -26 5.059 19.172 1 90.94 103 ARG A N 1
ATOM 789 C CA . ARG A 1 103 ? -24.906 5.508 18.297 1 90.94 103 ARG A CA 1
ATOM 790 C C . ARG A 1 103 ? -23.625 4.75 18.594 1 90.94 103 ARG A C 1
ATOM 792 O O . ARG A 1 103 ? -22.797 4.555 17.703 1 90.94 103 ARG A O 1
ATOM 799 N N . HIS A 1 104 ? -23.469 4.258 19.828 1 92.94 104 HIS A N 1
ATOM 800 C CA . HIS A 1 104 ? -22.25 3.547 20.156 1 92.94 104 HIS A CA 1
ATOM 801 C C . HIS A 1 104 ? -22.359 2.068 19.797 1 92.94 104 HIS A C 1
ATOM 803 O O . HIS A 1 104 ? -21.344 1.376 19.703 1 92.94 104 HIS A O 1
ATOM 809 N N . LYS A 1 105 ? -23.547 1.563 19.578 1 90.88 105 LYS A N 1
ATOM 810 C CA . LYS A 1 105 ? -23.781 0.153 19.281 1 90.88 105 LYS A CA 1
ATOM 811 C C . LYS A 1 105 ? -23.766 -0.089 17.766 1 90.88 105 LYS A C 1
ATOM 813 O O . LYS A 1 105 ? -23.453 -1.189 17.312 1 90.88 105 LYS A O 1
ATOM 818 N N . ASN A 1 106 ? -24.109 0.962 17.078 1 91.06 106 ASN A N 1
ATOM 819 C CA . ASN A 1 106 ? -24.156 0.863 15.617 1 91.06 106 ASN A CA 1
ATOM 820 C C . ASN A 1 106 ? -22.766 0.604 15.031 1 91.06 106 ASN A C 1
ATOM 822 O O . ASN A 1 106 ? -21.797 1.293 15.383 1 91.06 106 ASN A O 1
ATOM 826 N N . GLU A 1 107 ? -22.688 -0.363 14.109 1 91.19 107 GLU A N 1
ATOM 827 C CA . GLU A 1 107 ? -21.375 -0.721 13.555 1 91.19 107 GLU A CA 1
ATOM 828 C C . GLU A 1 107 ? -21.125 0.005 12.242 1 91.19 107 GLU A C 1
ATOM 830 O O . GLU A 1 107 ? -20.047 -0.142 11.641 1 91.19 107 GLU A O 1
ATOM 835 N N . THR A 1 108 ? -22.047 0.803 11.828 1 90.62 108 THR A N 1
ATOM 836 C CA . THR A 1 108 ? -21.906 1.566 10.594 1 90.62 108 THR A CA 1
ATOM 837 C C . THR A 1 108 ? -21.719 3.051 10.898 1 90.62 108 THR A C 1
ATOM 839 O O . THR A 1 108 ? -21.688 3.457 12.062 1 90.62 108 THR A O 1
ATOM 842 N N . ILE A 1 109 ? -21.625 3.855 9.867 1 89.44 109 ILE A N 1
ATOM 843 C CA . ILE A 1 109 ? -21.328 5.281 9.984 1 89.44 109 ILE A CA 1
ATOM 844 C C . ILE A 1 109 ? -22.531 6 10.602 1 89.44 109 ILE A C 1
ATOM 846 O O . ILE A 1 109 ? -22.422 7.148 11.039 1 89.44 109 ILE A O 1
ATOM 850 N N . LEU A 1 110 ? -23.656 5.336 10.625 1 87.06 110 LEU A N 1
ATOM 851 C CA . LEU A 1 110 ? -24.844 5.934 11.234 1 87.06 110 LEU A CA 1
ATOM 852 C C . LEU A 1 110 ? -24.562 6.32 12.688 1 87.06 110 LEU A C 1
ATOM 854 O O . LEU A 1 110 ? -25.031 7.359 13.156 1 87.06 110 LEU A O 1
ATOM 858 N N . GLY A 1 111 ? -23.844 5.484 13.344 1 89.38 111 GLY A N 1
ATOM 859 C CA . GLY A 1 111 ? -23.484 5.777 14.719 1 89.38 111 GLY A CA 1
ATOM 860 C C . GLY A 1 111 ? -22.609 7.016 14.859 1 89.38 111 GLY A C 1
ATOM 861 O O . GLY A 1 111 ? -22.828 7.836 15.758 1 89.38 111 GLY A O 1
ATOM 862 N N . ASP A 1 112 ? -21.75 7.199 13.984 1 91.81 112 ASP A N 1
ATOM 863 C CA . ASP A 1 112 ? -20.797 8.297 14.055 1 91.81 112 ASP A CA 1
ATOM 864 C C . ASP A 1 112 ? -21.469 9.625 13.703 1 91.81 112 ASP A C 1
ATOM 866 O O . ASP A 1 112 ? -21.172 10.656 14.328 1 91.81 112 ASP A O 1
ATOM 870 N N . PHE A 1 113 ? -22.312 9.602 12.742 1 90.75 113 PHE A N 1
ATOM 871 C CA . PHE A 1 113 ? -23.047 10.82 12.414 1 90.75 113 PHE A CA 1
ATOM 872 C C . PHE A 1 113 ? -24.031 11.172 13.531 1 90.75 113 PHE A C 1
ATOM 874 O O . PHE A 1 113 ? -24.297 12.352 13.773 1 90.75 113 PHE A O 1
ATOM 881 N N . GLY A 1 114 ? -24.562 10.117 14.172 1 90.31 114 GLY A N 1
ATOM 882 C CA . GLY A 1 114 ? -25.312 10.375 15.383 1 90.31 114 GLY A CA 1
ATOM 883 C C . GLY A 1 114 ? -24.516 11.086 16.453 1 90.31 114 GLY A C 1
ATOM 884 O O . GLY A 1 114 ? -25 12.023 17.094 1 90.31 114 GLY A O 1
ATOM 885 N N . THR A 1 115 ? -23.297 10.641 16.625 1 92.38 115 THR A N 1
ATOM 886 C CA . THR A 1 115 ? -22.391 11.266 17.594 1 92.38 115 THR A CA 1
ATOM 887 C C . THR A 1 115 ? -22.125 12.719 17.219 1 92.38 115 THR A C 1
ATOM 889 O O . THR A 1 115 ? -22.156 13.602 18.078 1 92.38 115 THR A O 1
ATOM 892 N N . LEU A 1 116 ? -21.938 12.977 15.961 1 91.81 116 LEU A N 1
ATOM 893 C CA . LEU A 1 116 ? -21.641 14.328 15.5 1 91.81 116 LEU A CA 1
ATOM 894 C C . LEU A 1 116 ? -22.844 15.242 15.703 1 91.81 116 LEU A C 1
ATOM 896 O O . LEU A 1 116 ? -22.688 16.438 15.938 1 91.81 116 LEU A O 1
ATOM 900 N N . SER A 1 117 ? -24 14.688 15.633 1 88.88 117 SER A N 1
ATOM 901 C CA . SER A 1 117 ? -25.219 15.477 15.82 1 88.88 117 SER A CA 1
ATOM 902 C C . SER A 1 117 ? -25.406 15.852 17.281 1 88.88 117 SER A C 1
ATOM 904 O O . SER A 1 117 ? -26 16.891 17.594 1 88.88 117 SER A O 1
ATOM 906 N N . GLU A 1 118 ? -24.891 15.062 18.172 1 88.19 118 GLU A N 1
ATOM 907 C CA . GLU A 1 118 ? -25.125 15.25 19.594 1 88.19 118 GLU A CA 1
ATOM 908 C C . GLU A 1 118 ? -23.938 15.977 20.25 1 88.19 118 GLU A C 1
ATOM 910 O O . GLU A 1 118 ? -24.094 16.562 21.328 1 88.19 118 GLU A O 1
ATOM 915 N N . ARG A 1 119 ? -22.844 15.898 19.625 1 89.94 119 ARG A N 1
ATOM 916 C CA . ARG A 1 119 ? -21.609 16.406 20.219 1 89.94 119 ARG A CA 1
ATOM 917 C C . ARG A 1 119 ? -20.984 17.5 19.344 1 89.94 119 ARG A C 1
ATOM 919 O O . ARG A 1 119 ? -20.062 17.219 18.562 1 89.94 119 ARG A O 1
ATOM 926 N N . PRO A 1 120 ? -21.359 18.75 19.578 1 87.06 120 PRO A N 1
ATOM 927 C CA . PRO A 1 120 ? -20.859 19.859 18.75 1 87.06 120 PRO A CA 1
ATOM 928 C C . PRO A 1 120 ? -19.344 20.016 18.844 1 87.06 120 PRO A C 1
ATOM 930 O O . PRO A 1 120 ? -18.703 20.484 17.906 1 87.06 120 PRO A O 1
ATOM 933 N N . ASP A 1 121 ? -18.75 19.75 19.984 1 88.25 121 ASP A N 1
ATOM 934 C CA . ASP A 1 121 ? -17.297 19.859 20.141 1 88.25 121 ASP A CA 1
ATOM 935 C C . ASP A 1 121 ? -16.562 18.922 19.188 1 88.25 121 ASP A C 1
ATOM 937 O O . ASP A 1 121 ? -15.602 19.328 18.531 1 88.25 121 ASP A O 1
ATOM 941 N N . ILE A 1 122 ? -17.125 17.688 19.062 1 91.25 122 ILE A N 1
ATOM 942 C CA . ILE A 1 122 ? -16.516 16.734 18.141 1 91.25 122 ILE A CA 1
ATOM 943 C C . ILE A 1 122 ? -16.75 17.203 16.703 1 91.25 122 ILE A C 1
ATOM 945 O O . ILE A 1 122 ? -15.852 17.109 15.859 1 91.25 122 ILE A O 1
ATOM 949 N N . LEU A 1 123 ? -17.938 17.688 16.453 1 90.62 123 LEU A N 1
ATOM 950 C CA . LEU A 1 123 ? -18.266 18.172 15.117 1 90.62 123 LEU A CA 1
ATOM 951 C C . LEU A 1 123 ? -17.297 19.266 14.68 1 90.62 123 LEU A C 1
ATOM 953 O O . LEU A 1 123 ? -16.781 19.234 13.562 1 90.62 123 LEU A O 1
ATOM 957 N N . ILE A 1 124 ? -17.031 20.203 15.531 1 87.19 124 ILE A N 1
ATOM 958 C CA . ILE A 1 124 ? -16.156 21.328 15.211 1 87.19 124 ILE A CA 1
ATOM 959 C C . ILE A 1 124 ? -14.734 20.812 14.945 1 87.19 124 ILE A C 1
ATOM 961 O O . ILE A 1 124 ? -14.062 21.297 14.031 1 87.19 124 ILE A O 1
ATOM 965 N N . LYS A 1 125 ? -14.312 19.922 15.742 1 90.25 125 LYS A N 1
ATOM 966 C CA . LYS A 1 125 ? -12.977 19.344 15.578 1 90.25 125 LYS A CA 1
ATOM 967 C C . LYS A 1 125 ? -12.844 18.656 14.227 1 90.25 125 LYS A C 1
ATOM 969 O O . LYS A 1 125 ? -11.836 18.828 13.531 1 90.25 125 LYS A O 1
ATOM 974 N N . VAL A 1 126 ? -13.836 17.891 13.859 1 91.69 126 VAL A N 1
ATOM 975 C CA . VAL A 1 126 ? -13.836 17.188 12.578 1 91.69 126 VAL A CA 1
ATOM 976 C C . VAL A 1 126 ? -13.906 18.188 11.438 1 91.69 126 VAL A C 1
ATOM 978 O O . VAL A 1 126 ? -13.18 18.078 10.445 1 91.69 126 VAL A O 1
ATOM 981 N N . GLN A 1 127 ? -14.766 19.203 11.586 1 88.69 127 GLN A N 1
ATOM 982 C CA . GLN A 1 127 ? -14.922 20.234 10.562 1 88.69 127 GLN A CA 1
ATOM 983 C C . GLN A 1 127 ? -13.609 20.953 10.297 1 88.69 127 GLN A C 1
ATOM 985 O O . GLN A 1 127 ? -13.273 21.25 9.148 1 88.69 127 GLN A O 1
ATOM 990 N N . GLU A 1 128 ? -12.938 21.234 11.375 1 86.25 128 GLU A N 1
ATOM 991 C CA . GLU A 1 128 ? -11.656 21.922 11.25 1 86.25 128 GLU A CA 1
ATOM 992 C C . GLU A 1 128 ? -10.68 21.125 10.406 1 86.25 128 GLU A C 1
ATOM 994 O O . GLU A 1 128 ? -9.984 21.688 9.547 1 86.25 128 GLU A O 1
ATOM 999 N N . ARG A 1 129 ? -10.578 19.891 10.641 1 86.06 129 ARG A N 1
ATOM 1000 C CA . ARG A 1 129 ? -9.68 19.031 9.867 1 86.06 129 ARG A CA 1
ATOM 1001 C C . ARG A 1 129 ? -10.125 18.953 8.414 1 86.06 129 ARG A C 1
ATOM 1003 O O . ARG A 1 129 ? -9.297 19 7.5 1 86.06 129 ARG A O 1
ATOM 1010 N N . LEU A 1 130 ? -11.422 18.797 8.18 1 86.12 130 LEU A N 1
ATOM 1011 C CA . LEU A 1 130 ? -11.945 18.703 6.824 1 86.12 130 LEU A CA 1
ATOM 1012 C C . LEU A 1 130 ? -11.664 19.984 6.039 1 86.12 130 LEU A C 1
ATOM 1014 O O . LEU A 1 130 ? -11.297 19.922 4.867 1 86.12 130 LEU A O 1
ATOM 1018 N N . ARG A 1 131 ? -11.859 21.094 6.711 1 83.5 131 ARG A N 1
ATOM 1019 C CA . ARG A 1 131 ? -11.656 22.375 6.059 1 83.5 131 ARG A CA 1
ATOM 1020 C C . ARG A 1 131 ? -10.188 22.594 5.703 1 83.5 131 ARG A C 1
ATOM 1022 O O . ARG A 1 131 ? -9.867 23.031 4.598 1 83.5 131 ARG A O 1
ATOM 1029 N N . LYS A 1 132 ? -9.391 22.297 6.637 1 79.56 132 LYS A N 1
ATOM 1030 C CA . LYS A 1 132 ? -7.969 22.609 6.477 1 79.56 132 LYS A CA 1
ATOM 1031 C C . LYS A 1 132 ? -7.293 21.609 5.539 1 79.56 132 LYS A C 1
ATOM 1033 O O . LYS A 1 132 ? -6.422 21.984 4.75 1 79.56 132 LYS A O 1
ATOM 1038 N N . LEU A 1 133 ? -7.719 20.422 5.598 1 77 133 LEU A N 1
ATOM 1039 C CA . LEU A 1 133 ? -6.977 19.391 4.879 1 77 133 LEU A CA 1
ATOM 1040 C C . LEU A 1 133 ? -7.641 19.094 3.541 1 77 133 LEU A C 1
ATOM 1042 O O . LEU A 1 133 ? -6.977 18.641 2.602 1 77 133 LEU A O 1
ATOM 1046 N N . PHE A 1 134 ? -8.992 19.328 3.371 1 78.19 134 PHE A N 1
ATOM 1047 C CA . PHE A 1 134 ? -9.68 18.859 2.176 1 78.19 134 PHE A CA 1
ATOM 1048 C C . PHE A 1 134 ? -10.531 19.969 1.571 1 78.19 134 PHE A C 1
ATOM 1050 O O . PHE A 1 134 ? -11.219 19.75 0.569 1 78.19 134 PHE A O 1
ATOM 1057 N N . LYS A 1 135 ? -10.539 21.078 2.17 1 80.25 135 LYS A N 1
ATOM 1058 C CA . LYS A 1 135 ? -11.344 22.203 1.708 1 80.25 135 LYS A CA 1
ATOM 1059 C C . LYS A 1 135 ? -12.82 21.828 1.622 1 80.25 135 LYS A C 1
ATOM 1061 O O . LYS A 1 135 ? -13.492 22.156 0.646 1 80.25 135 LYS A O 1
ATOM 1066 N N . ARG A 1 136 ? -13.203 20.984 2.574 1 85.81 136 ARG A N 1
ATOM 1067 C CA . ARG A 1 136 ? -14.594 20.562 2.699 1 85.81 136 ARG A CA 1
ATOM 1068 C C . ARG A 1 136 ? -15.18 20.984 4.043 1 85.81 136 ARG A C 1
ATOM 1070 O O . ARG A 1 136 ? -14.445 21.156 5.02 1 85.81 136 ARG A O 1
ATOM 1077 N N . ASP A 1 137 ? -16.406 21.234 4.008 1 88.69 137 ASP A N 1
ATOM 1078 C CA . ASP A 1 137 ? -17.141 21.453 5.25 1 88.69 137 ASP A CA 1
ATOM 1079 C C . ASP A 1 137 ? -18.312 20.484 5.387 1 88.69 137 ASP A C 1
ATOM 1081 O O . ASP A 1 137 ? -18.766 19.906 4.398 1 88.69 137 ASP A O 1
ATOM 1085 N N . LEU A 1 138 ? -18.656 20.219 6.586 1 90.31 138 LEU A N 1
ATOM 1086 C CA . LEU A 1 138 ? -19.703 19.266 6.941 1 90.31 138 LEU A CA 1
ATOM 1087 C C . LEU A 1 138 ? -20.828 19.938 7.715 1 90.31 138 LEU A C 1
ATOM 1089 O O . LEU A 1 138 ? -20.578 20.75 8.617 1 90.31 138 LEU A O 1
ATOM 1093 N N . MET A 1 139 ? -22.047 19.688 7.277 1 88.19 139 MET A N 1
ATOM 1094 C CA . MET A 1 139 ? -23.219 20.234 7.957 1 88.19 139 MET A CA 1
ATOM 1095 C C . MET A 1 139 ? -24.234 19.141 8.25 1 88.19 139 MET A C 1
ATOM 1097 O O . MET A 1 139 ? -24.438 18.25 7.438 1 88.19 139 MET A O 1
ATOM 1101 N N . LEU A 1 140 ? -24.75 19.234 9.398 1 89.31 140 LEU A N 1
ATOM 1102 C CA . LEU A 1 140 ? -25.797 18.312 9.82 1 89.31 140 LEU A CA 1
ATOM 1103 C C . LEU A 1 140 ? -27.125 19.031 10.008 1 89.31 140 LEU A C 1
ATOM 1105 O O . LEU A 1 140 ? -27.156 20.156 10.531 1 89.31 140 LEU A O 1
ATOM 1109 N N . ASP A 1 141 ? -28.141 18.359 9.484 1 85.25 141 ASP A N 1
ATOM 1110 C CA . ASP A 1 141 ? -29.469 18.953 9.586 1 85.25 141 ASP A CA 1
ATOM 1111 C C . ASP A 1 141 ? -30.531 17.891 9.883 1 85.25 141 ASP A C 1
ATOM 1113 O O . ASP A 1 141 ? -30.531 16.828 9.258 1 85.25 141 ASP A O 1
ATOM 1117 N N . TRP A 1 142 ? -31.312 18.188 10.914 1 83.81 142 TRP A N 1
ATOM 1118 C CA . TRP A 1 142 ? -32.469 17.328 11.156 1 83.81 142 TRP A CA 1
ATOM 1119 C C . TRP A 1 142 ? -33.656 17.766 10.32 1 83.81 142 TRP A C 1
ATOM 1121 O O . TRP A 1 142 ? -34.094 18.906 10.422 1 83.81 142 TRP A O 1
ATOM 1131 N N . ASP A 1 143 ? -34.062 16.984 9.438 1 81.94 143 ASP A N 1
ATOM 1132 C CA . ASP A 1 143 ? -35.188 17.25 8.547 1 81.94 143 ASP A CA 1
ATOM 1133 C C . ASP A 1 143 ? -36.281 16.188 8.695 1 81.94 143 ASP A C 1
ATOM 1135 O O . ASP A 1 143 ? -36.094 15.039 8.289 1 81.94 143 ASP A O 1
ATOM 1139 N N . GLY A 1 144 ? -37.469 16.578 9.164 1 78.44 144 GLY A N 1
ATOM 1140 C CA . GLY A 1 144 ? -38.562 15.641 9.312 1 78.44 144 GLY A CA 1
ATOM 1141 C C . GLY A 1 144 ? -38.25 14.469 10.211 1 78.44 144 GLY A C 1
ATOM 1142 O O . GLY A 1 144 ? -38.594 13.328 9.898 1 78.44 144 GLY A O 1
ATOM 1143 N N . GLY A 1 145 ? -37.375 14.711 11.125 1 81.19 145 GLY A N 1
ATOM 1144 C CA . GLY A 1 145 ? -37.031 13.672 12.078 1 81.19 145 GLY A CA 1
ATOM 1145 C C . GLY A 1 145 ? -35.844 12.828 11.656 1 81.19 145 GLY A C 1
ATOM 1146 O O . GLY A 1 145 ? -35.406 11.945 12.398 1 81.19 145 GLY A O 1
ATOM 1147 N N . ASN A 1 146 ? -35.438 13.078 10.453 1 87.94 146 ASN A N 1
ATOM 1148 C CA . ASN A 1 146 ? -34.281 12.328 9.977 1 87.94 146 ASN A CA 1
ATOM 1149 C C . ASN A 1 146 ? -33.031 13.195 9.906 1 87.94 146 ASN A C 1
ATOM 1151 O O . ASN A 1 146 ? -33.125 14.383 9.586 1 87.94 146 ASN A O 1
ATOM 1155 N N . LEU A 1 147 ? -31.953 12.586 10.25 1 87.75 147 LEU A N 1
ATOM 1156 C CA . LEU A 1 147 ? -30.672 13.281 10.188 1 87.75 147 LEU A CA 1
ATOM 1157 C C . LEU A 1 147 ? -30.125 13.297 8.766 1 87.75 147 LEU A C 1
ATOM 1159 O O . LEU A 1 147 ? -29.984 12.242 8.141 1 87.75 147 LEU A O 1
ATOM 1163 N N . LYS A 1 148 ? -29.891 14.469 8.266 1 88.56 148 LYS A N 1
ATOM 1164 C CA . LYS A 1 148 ? -29.281 14.648 6.945 1 88.56 148 LYS A CA 1
ATOM 1165 C C . LYS A 1 148 ? -27.906 15.273 7.059 1 88.56 148 LYS A C 1
ATOM 1167 O O . LYS A 1 148 ? -27.672 16.156 7.895 1 88.56 148 LYS A O 1
ATOM 1172 N N . VAL A 1 149 ? -27.031 14.75 6.254 1 89.19 149 VAL A N 1
ATOM 1173 C CA . VAL A 1 149 ? -25.641 15.211 6.27 1 89.19 149 VAL A CA 1
ATOM 1174 C C . VAL A 1 149 ? -25.297 15.836 4.922 1 89.19 149 VAL A C 1
ATOM 1176 O O . VAL A 1 149 ? -25.516 15.227 3.871 1 89.19 149 VAL A O 1
ATOM 1179 N N . PHE A 1 150 ? -24.734 17.016 4.977 1 87.62 150 PHE A N 1
ATOM 1180 C CA . PHE A 1 150 ? -24.359 17.75 3.766 1 87.62 150 PHE A CA 1
ATOM 1181 C C . PHE A 1 150 ? -22.891 18.125 3.789 1 87.62 150 PHE A C 1
ATOM 1183 O O . PHE A 1 150 ? -22.312 18.328 4.859 1 87.62 150 PHE A O 1
ATOM 1190 N N . PHE A 1 151 ? -22.359 18.156 2.658 1 87.62 151 PHE A N 1
ATOM 1191 C CA . PHE A 1 151 ? -21 18.641 2.465 1 87.62 151 PHE A CA 1
ATOM 1192 C C . PHE A 1 151 ? -20.984 19.891 1.595 1 87.62 151 PHE A C 1
ATOM 1194 O O . PHE A 1 151 ? -21.953 20.156 0.872 1 87.62 151 PHE A O 1
ATOM 1201 N N . SER A 1 152 ? -19.984 20.703 1.785 1 87.31 152 SER A N 1
ATOM 1202 C CA . SER A 1 152 ? -19.766 21.859 0.917 1 87.31 152 SER A CA 1
ATOM 1203 C C . SER A 1 152 ? -18.266 22.094 0.686 1 87.31 152 SER A C 1
ATOM 1205 O O . SER A 1 152 ? -17.438 21.656 1.491 1 87.31 152 SER A O 1
ATOM 1207 N N . ARG A 1 153 ? -18.016 22.719 -0.462 1 82.5 153 ARG A N 1
ATOM 1208 C CA . ARG A 1 153 ? -16.641 23.094 -0.765 1 82.5 153 ARG A CA 1
ATOM 1209 C C . ARG A 1 153 ? -16.344 24.516 -0.29 1 82.5 153 ARG A C 1
ATOM 1211 O O . ARG A 1 153 ? -17.125 25.422 -0.536 1 82.5 153 ARG A O 1
ATOM 1218 N N . VAL A 1 154 ? -15.242 24.672 0.396 1 79 154 VAL A N 1
ATOM 1219 C CA . VAL A 1 154 ? -14.945 25.984 0.967 1 79 154 VAL A CA 1
ATOM 1220 C C . VAL A 1 154 ? -14.078 26.781 -0.004 1 79 154 VAL A C 1
ATOM 1222 O O . VAL A 1 154 ? -13.945 28 0.138 1 79 154 VAL A O 1
ATOM 1225 N N . ASP A 1 155 ? -13.5 26.219 -0.963 1 72.94 155 ASP A N 1
ATOM 1226 C CA . ASP A 1 155 ? -12.602 26.906 -1.898 1 72.94 155 ASP A CA 1
ATOM 1227 C C . ASP A 1 155 ? -13.383 27.484 -3.076 1 72.94 155 ASP A C 1
ATOM 1229 O O . ASP A 1 155 ? -12.805 28.156 -3.938 1 72.94 155 ASP A O 1
ATOM 1233 N N . GLN A 1 156 ? -14.672 27.234 -3.064 1 71.62 156 GLN A N 1
ATOM 1234 C CA . GLN A 1 156 ? -15.461 27.734 -4.184 1 71.62 156 GLN A CA 1
ATOM 1235 C C . GLN A 1 156 ? -16.328 28.922 -3.762 1 71.62 156 GLN A C 1
ATOM 1237 O O . GLN A 1 156 ? -16.781 28.984 -2.619 1 71.62 156 GLN A O 1
ATOM 1242 N N . GLU A 1 157 ? -16.266 29.938 -4.535 1 60.84 157 GLU A N 1
ATOM 1243 C CA . GLU A 1 157 ? -17.031 31.141 -4.262 1 60.84 157 GLU A CA 1
ATOM 1244 C C . GLU A 1 157 ? -18.5 30.828 -4.055 1 60.84 157 GLU A C 1
ATOM 1246 O O . GLU A 1 157 ? -19.141 31.375 -3.146 1 60.84 157 GLU A O 1
ATOM 1251 N N . THR A 1 158 ? -19.047 30.078 -4.973 1 61.25 158 THR A N 1
ATOM 1252 C CA . THR A 1 158 ? -20.453 29.688 -4.828 1 61.25 158 THR A CA 1
ATOM 1253 C C . THR A 1 158 ? -20.578 28.297 -4.238 1 61.25 158 THR A C 1
ATOM 1255 O O . THR A 1 158 ? -20.422 27.297 -4.953 1 61.25 158 THR A O 1
ATOM 1258 N N . SER A 1 159 ? -20.375 28.281 -2.951 1 66.19 159 SER A N 1
ATOM 1259 C CA . SER A 1 159 ? -20.422 26.953 -2.338 1 66.19 159 SER A CA 1
ATOM 1260 C C . SER A 1 159 ? -21.859 26.516 -2.043 1 66.19 159 SER A C 1
ATOM 1262 O O . SER A 1 159 ? -22.625 27.281 -1.448 1 66.19 159 SER A O 1
ATOM 1264 N N . SER A 1 160 ? -22.375 25.484 -2.756 1 75.62 160 SER A N 1
ATOM 1265 C CA . SER A 1 160 ? -23.672 24.891 -2.438 1 75.62 160 SER A CA 1
ATOM 1266 C C . SER A 1 160 ? -23.516 23.594 -1.661 1 75.62 160 SER A C 1
ATOM 1268 O O . SER A 1 160 ? -22.531 22.859 -1.844 1 75.62 160 SER A O 1
ATOM 1270 N N . ASN A 1 161 ? -24.422 23.453 -0.766 1 82.5 161 ASN A N 1
ATOM 1271 C CA . ASN A 1 161 ? -24.469 22.203 -0.015 1 82.5 161 ASN A CA 1
ATOM 1272 C C . ASN A 1 161 ? -24.953 21.047 -0.886 1 82.5 161 ASN A C 1
ATOM 1274 O O . ASN A 1 161 ? -25.828 21.234 -1.737 1 82.5 161 ASN A O 1
ATOM 1278 N N . TYR A 1 162 ? -24.281 20 -0.785 1 80.62 162 TYR A N 1
ATOM 1279 C CA . TYR A 1 162 ? -24.75 18.797 -1.47 1 80.62 162 TYR A CA 1
ATOM 1280 C C . TYR A 1 162 ? -24.781 17.594 -0.515 1 80.62 162 TYR A C 1
ATOM 1282 O O . TYR A 1 162 ? -24.109 17.609 0.523 1 80.62 162 TYR A O 1
ATOM 1290 N N . SER A 1 163 ? -25.578 16.703 -0.917 1 82.38 163 SER A N 1
ATOM 1291 C CA . SER A 1 163 ? -25.797 15.539 -0.077 1 82.38 163 SER A CA 1
ATOM 1292 C C . SER A 1 163 ? -24.516 14.75 0.125 1 82.38 163 SER A C 1
ATOM 1294 O O . SER A 1 163 ? -23.703 14.633 -0.797 1 82.38 163 SER A O 1
ATOM 1296 N N . SER A 1 164 ? -24.422 14.156 1.249 1 84.69 164 SER A N 1
ATOM 1297 C CA . SER A 1 164 ? -23.281 13.305 1.583 1 84.69 164 SER A CA 1
ATOM 1298 C C . SER A 1 164 ? -23.203 12.094 0.654 1 84.69 164 SER A C 1
ATOM 1300 O O . SER A 1 164 ? -22.125 11.523 0.461 1 84.69 164 SER A O 1
ATOM 1302 N N . ALA A 1 165 ? -24.281 11.68 0.129 1 82.75 165 ALA A N 1
ATOM 1303 C CA . ALA A 1 165 ? -24.312 10.523 -0.76 1 82.75 165 ALA A CA 1
ATOM 1304 C C . ALA A 1 165 ? -23.516 10.789 -2.035 1 82.75 165 ALA A C 1
ATOM 1306 O O . ALA A 1 165 ? -23.156 9.852 -2.752 1 82.75 165 ALA A O 1
ATOM 1307 N N . ARG A 1 166 ? -23.266 12.023 -2.25 1 77.62 166 ARG A N 1
ATOM 1308 C CA . ARG A 1 166 ? -22.516 12.391 -3.447 1 77.62 166 ARG A CA 1
ATOM 1309 C C . ARG A 1 166 ? -21.031 12.531 -3.143 1 77.62 166 ARG A C 1
ATOM 1311 O O . ARG A 1 166 ? -20.203 12.633 -4.059 1 77.62 166 ARG A O 1
ATOM 1318 N N . GLU A 1 167 ? -20.781 12.547 -1.864 1 82.06 167 GLU A N 1
ATOM 1319 C CA . GLU A 1 167 ? -19.391 12.758 -1.458 1 82.06 167 GLU A CA 1
ATOM 1320 C C . GLU A 1 167 ? -18.547 11.5 -1.663 1 82.06 167 GLU A C 1
ATOM 1322 O O . GLU A 1 167 ? -19.094 10.391 -1.717 1 82.06 167 GLU A O 1
ATOM 1327 N N . ALA A 1 168 ? -17.297 11.727 -1.797 1 85 168 ALA A N 1
ATOM 1328 C CA . ALA A 1 168 ? -16.359 10.609 -1.937 1 85 168 ALA A CA 1
ATOM 1329 C C . ALA A 1 168 ? -16.422 9.688 -0.725 1 85 168 ALA A C 1
ATOM 1331 O O . ALA A 1 168 ? -16.547 10.148 0.412 1 85 168 ALA A O 1
ATOM 1332 N N . SER A 1 169 ? -16.422 8.391 -1.019 1 88.12 169 SER A N 1
ATOM 1333 C CA . SER A 1 169 ? -16.484 7.395 0.046 1 88.12 169 SER A CA 1
ATOM 1334 C C . SER A 1 169 ? -15.375 7.617 1.076 1 88.12 169 SER A C 1
ATOM 1336 O O . SER A 1 169 ? -15.609 7.496 2.281 1 88.12 169 SER A O 1
ATOM 1338 N N . GLY A 1 170 ? -14.211 7.91 0.593 1 90.12 170 GLY A N 1
ATOM 1339 C CA . GLY A 1 170 ? -13.078 8.102 1.493 1 90.12 170 GLY A CA 1
ATOM 1340 C C . GLY A 1 170 ? -13.32 9.18 2.533 1 90.12 170 GLY A C 1
ATOM 1341 O O . GLY A 1 170 ? -12.953 9.016 3.699 1 90.12 170 GLY A O 1
ATOM 1342 N N . LEU A 1 171 ? -13.906 10.258 2.162 1 89.19 171 LEU A N 1
ATOM 1343 C CA . LEU A 1 171 ? -14.164 11.352 3.094 1 89.19 171 LEU A CA 1
ATOM 1344 C C . LEU A 1 171 ? -15.242 10.961 4.102 1 89.19 171 LEU A C 1
ATOM 1346 O O . LEU A 1 171 ? -15.172 11.344 5.27 1 89.19 171 LEU A O 1
ATOM 1350 N N . LEU A 1 172 ? -16.219 10.219 3.627 1 92 172 LEU A N 1
ATOM 1351 C CA . LEU A 1 172 ? -17.25 9.734 4.543 1 92 172 LEU A CA 1
ATOM 1352 C C . LEU A 1 172 ? -16.641 8.805 5.594 1 92 172 LEU A C 1
ATOM 1354 O O . LEU A 1 172 ? -16.953 8.922 6.781 1 92 172 LEU A O 1
ATOM 1358 N N . HIS A 1 173 ? -15.82 7.922 5.141 1 93.44 173 HIS A N 1
ATOM 1359 C CA . HIS A 1 173 ? -15.125 7.031 6.062 1 93.44 173 HIS A CA 1
ATOM 1360 C C . HIS A 1 173 ? -14.281 7.82 7.059 1 93.44 173 HIS A C 1
ATOM 1362 O O . HIS A 1 173 ? -14.289 7.52 8.258 1 93.44 173 HIS A O 1
ATOM 1368 N N . LEU A 1 174 ? -13.578 8.812 6.551 1 93.12 174 LEU A N 1
ATOM 1369 C CA . LEU A 1 174 ? -12.711 9.633 7.387 1 93.12 174 LEU A CA 1
ATOM 1370 C C . LEU A 1 174 ? -13.508 10.32 8.484 1 93.12 174 LEU A C 1
ATOM 1372 O O . LEU A 1 174 ? -13.125 10.281 9.656 1 93.12 174 LEU A O 1
ATOM 1376 N N . VAL A 1 175 ? -14.609 10.906 8.109 1 94.19 175 VAL A N 1
ATOM 1377 C CA . VAL A 1 175 ? -15.453 11.625 9.062 1 94.19 175 VAL A CA 1
ATOM 1378 C C . VAL A 1 175 ? -15.914 10.672 10.164 1 94.19 175 VAL A C 1
ATOM 1380 O O . VAL A 1 175 ? -15.844 11.008 11.352 1 94.19 175 VAL A O 1
ATOM 1383 N N . ALA A 1 176 ? -16.312 9.523 9.766 1 94.38 176 ALA A N 1
ATOM 1384 C CA . ALA A 1 176 ? -16.797 8.531 10.727 1 94.38 176 ALA A CA 1
ATOM 1385 C C . ALA A 1 176 ? -15.695 8.102 11.688 1 94.38 176 ALA A C 1
ATOM 1387 O O . ALA A 1 176 ? -15.898 8.055 12.898 1 94.38 176 ALA A O 1
ATOM 1388 N N . ILE A 1 177 ? -14.555 7.84 11.203 1 96.69 177 ILE A N 1
ATOM 1389 C CA . ILE A 1 177 ? -13.438 7.363 12 1 96.69 177 ILE A CA 1
ATOM 1390 C C . ILE A 1 177 ? -12.977 8.461 12.961 1 96.69 177 ILE A C 1
ATOM 1392 O O . ILE A 1 177 ? -12.75 8.203 14.148 1 96.69 177 ILE A O 1
ATOM 1396 N N . LEU A 1 178 ? -12.891 9.703 12.461 1 95.5 178 LEU A N 1
ATOM 1397 C CA . LEU A 1 178 ? -12.469 10.82 13.305 1 95.5 178 LEU A CA 1
ATOM 1398 C C . LEU A 1 178 ? -13.469 11.055 14.43 1 95.5 178 LEU A C 1
ATOM 1400 O O . LEU A 1 178 ? -13.078 11.32 15.57 1 95.5 178 LEU A O 1
ATOM 1404 N N . ALA A 1 179 ? -14.75 10.953 14.07 1 95.88 179 ALA A N 1
ATOM 1405 C CA . ALA A 1 179 ? -15.781 11.125 15.086 1 95.88 179 ALA A CA 1
ATOM 1406 C C . ALA A 1 179 ? -15.617 10.109 16.219 1 95.88 179 ALA A C 1
ATOM 1408 O O . ALA A 1 179 ? -15.719 10.461 17.391 1 95.88 179 ALA A O 1
ATOM 1409 N N . ALA A 1 180 ? -15.336 8.922 15.844 1 96.5 180 ALA A N 1
ATOM 1410 C CA . ALA A 1 180 ? -15.148 7.863 16.828 1 96.5 180 ALA A CA 1
ATOM 1411 C C . ALA A 1 180 ? -13.875 8.086 17.641 1 96.5 180 ALA A C 1
ATOM 1413 O O . ALA A 1 180 ? -13.852 7.859 18.859 1 96.5 180 ALA A O 1
ATOM 1414 N N . LEU A 1 181 ? -12.852 8.531 17.031 1 96.25 181 LEU A N 1
ATOM 1415 C CA . LEU A 1 181 ? -11.562 8.758 17.672 1 96.25 181 LEU A CA 1
ATOM 1416 C C . LEU A 1 181 ? -11.656 9.875 18.703 1 96.25 181 LEU A C 1
ATOM 1418 O O . LEU A 1 181 ? -11.055 9.797 19.781 1 96.25 181 LEU A O 1
ATOM 1422 N N . TYR A 1 182 ? -12.422 10.891 18.422 1 94.56 182 TYR A N 1
ATOM 1423 C CA . TYR A 1 182 ? -12.461 12.078 19.266 1 94.56 182 TYR A CA 1
ATOM 1424 C C . TYR A 1 182 ? -13.5 11.938 20.375 1 94.56 182 TYR A C 1
ATOM 1426 O O . TYR A 1 182 ? -13.516 12.719 21.328 1 94.56 182 TYR A O 1
ATOM 1434 N N . ASP A 1 183 ? -14.367 10.945 20.25 1 94.94 183 ASP A N 1
ATOM 1435 C CA . ASP A 1 183 ? -15.414 10.727 21.25 1 94.94 183 ASP A CA 1
ATOM 1436 C C . ASP A 1 183 ? -14.82 10.242 22.562 1 94.94 183 ASP A C 1
ATOM 1438 O O . ASP A 1 183 ? -14.453 9.07 22.703 1 94.94 183 ASP A O 1
ATOM 1442 N N . ASP A 1 184 ? -14.797 11.078 23.547 1 92.69 184 ASP A N 1
ATOM 1443 C CA . ASP A 1 184 ? -14.156 10.766 24.828 1 92.69 184 ASP A CA 1
ATOM 1444 C C . ASP A 1 184 ? -15 9.805 25.641 1 92.69 184 ASP A C 1
ATOM 1446 O O . ASP A 1 184 ? -14.539 9.258 26.641 1 92.69 184 ASP A O 1
ATOM 1450 N N . GLU A 1 185 ? -16.234 9.562 25.234 1 93.62 185 GLU A N 1
ATOM 1451 C CA . GLU A 1 185 ? -17.062 8.562 25.906 1 93.62 185 GLU A CA 1
ATOM 1452 C C . GLU A 1 185 ? -16.609 7.145 25.547 1 93.62 185 GLU A C 1
ATOM 1454 O O . GLU A 1 185 ? -16.953 6.188 26.25 1 93.62 185 GLU A O 1
ATOM 1459 N N . VAL A 1 186 ? -15.891 7.051 24.484 1 95.12 186 VAL A N 1
ATOM 1460 C CA . VAL A 1 186 ? -15.438 5.746 24 1 95.12 186 VAL A CA 1
ATOM 1461 C C . VAL A 1 186 ? -14.117 5.383 24.688 1 95.12 186 VAL A C 1
ATOM 1463 O O . VAL A 1 186 ? -13.148 6.148 24.641 1 95.12 186 VAL A O 1
ATOM 1466 N N . GLY A 1 187 ? -14.148 4.262 25.344 1 95.69 187 GLY A N 1
ATOM 1467 C CA . GLY A 1 187 ? -12.938 3.801 26 1 95.69 187 GLY A CA 1
ATOM 1468 C C . GLY A 1 187 ? -12.203 2.729 25.219 1 95.69 187 GLY A C 1
ATOM 1469 O O . GLY A 1 187 ? -11.008 2.506 25.438 1 95.69 187 GLY A O 1
ATOM 1470 N N . CYS A 1 188 ? -12.93 1.997 24.453 1 96.88 188 CYS A N 1
ATOM 1471 C CA . CYS A 1 188 ? -12.383 0.977 23.562 1 96.88 188 CYS A CA 1
ATOM 1472 C C . CYS A 1 188 ? -12.93 1.141 22.141 1 96.88 188 CYS A C 1
ATOM 1474 O O . CYS A 1 188 ? -14.148 1.095 21.938 1 96.88 188 CYS A O 1
ATOM 1476 N N . LEU A 1 189 ? -12.047 1.346 21.25 1 97.69 189 LEU A N 1
ATOM 1477 C CA . LEU A 1 189 ? -12.438 1.551 19.844 1 97.69 189 LEU A CA 1
ATOM 1478 C C . LEU A 1 189 ? -11.867 0.452 18.953 1 97.69 189 LEU A C 1
ATOM 1480 O O . LEU A 1 189 ? -10.648 0.246 18.922 1 97.69 189 LEU A O 1
ATOM 1484 N N . LEU A 1 190 ? -12.766 -0.329 18.344 1 97.62 190 LEU A N 1
ATOM 1485 C CA . LEU A 1 190 ? -12.391 -1.344 17.375 1 97.62 190 LEU A CA 1
ATOM 1486 C C . LEU A 1 190 ? -12.719 -0.879 15.953 1 97.62 190 LEU A C 1
ATOM 1488 O O . LEU A 1 190 ? -13.836 -0.452 15.68 1 97.62 190 LEU A O 1
ATOM 1492 N N . ILE A 1 191 ? -11.758 -0.871 15.102 1 97.5 191 ILE A N 1
ATOM 1493 C CA . ILE A 1 191 ? -11.969 -0.461 13.719 1 97.5 191 ILE A CA 1
ATOM 1494 C C . ILE A 1 191 ? -11.508 -1.572 12.781 1 97.5 191 ILE A C 1
ATOM 1496 O O . ILE A 1 191 ? -10.32 -1.914 12.742 1 97.5 191 ILE A O 1
ATOM 1500 N N . ASP A 1 192 ? -12.445 -2.104 12.047 1 95.81 192 ASP A N 1
ATOM 1501 C CA . ASP A 1 192 ? -12.109 -3.096 11.031 1 95.81 192 ASP A CA 1
ATOM 1502 C C . ASP A 1 192 ? -11.727 -2.424 9.711 1 95.81 192 ASP A C 1
ATOM 1504 O O . ASP A 1 192 ? -12.5 -1.65 9.156 1 95.81 192 ASP A O 1
ATOM 1508 N N . GLU A 1 193 ? -10.523 -2.621 9.234 1 95.06 193 GLU A N 1
ATOM 1509 C CA . GLU A 1 193 ? -10.016 -2.152 7.949 1 95.06 193 GLU A CA 1
ATOM 1510 C C . GLU A 1 193 ? -10.203 -0.646 7.797 1 95.06 193 GLU A C 1
ATOM 1512 O O . GLU A 1 193 ? -10.891 -0.192 6.875 1 95.06 193 GLU A O 1
ATOM 1517 N N . PRO A 1 194 ? -9.516 0.139 8.617 1 96.31 194 PRO A N 1
ATOM 1518 C CA . PRO A 1 194 ? -9.656 1.596 8.547 1 96.31 194 PRO A CA 1
ATOM 1519 C C . PRO A 1 194 ? -9.219 2.168 7.203 1 96.31 194 PRO A C 1
ATOM 1521 O O . PRO A 1 194 ? -9.586 3.295 6.859 1 96.31 194 PRO A O 1
ATOM 1524 N N . GLU A 1 195 ? -8.469 1.413 6.379 1 94.38 195 GLU A N 1
ATOM 1525 C CA . GLU A 1 195 ? -7.902 1.913 5.129 1 94.38 195 GLU A CA 1
ATOM 1526 C C . GLU A 1 195 ? -8.961 1.961 4.027 1 94.38 195 GLU A C 1
ATOM 1528 O O . GLU A 1 195 ? -8.75 2.596 2.988 1 94.38 195 GLU A O 1
ATOM 1533 N N . VAL A 1 196 ? -10.07 1.345 4.199 1 92.31 196 VAL A N 1
ATOM 1534 C CA . VAL A 1 196 ? -11.062 1.201 3.135 1 92.31 196 VAL A CA 1
ATOM 1535 C C . VAL A 1 196 ? -11.352 2.564 2.508 1 92.31 196 VAL A C 1
ATOM 1537 O O . VAL A 1 196 ? -11.742 3.504 3.203 1 92.31 196 VAL A O 1
ATOM 1540 N N . SER A 1 197 ? -11.047 2.689 1.227 1 90.06 197 SER A N 1
ATOM 1541 C CA . SER A 1 197 ? -11.367 3.809 0.348 1 90.06 197 SER A CA 1
ATOM 1542 C C . SER A 1 197 ? -10.5 5.023 0.652 1 90.06 197 SER A C 1
ATOM 1544 O O . SER A 1 197 ? -10.789 6.133 0.203 1 90.06 197 SER A O 1
ATOM 1546 N N . LEU A 1 198 ? -9.5 4.801 1.507 1 90.62 198 LEU A N 1
ATOM 1547 C CA . LEU A 1 198 ? -8.609 5.91 1.813 1 90.62 198 LEU A CA 1
ATOM 1548 C C . LEU A 1 198 ? -7.32 5.812 1 1 90.62 198 LEU A C 1
ATOM 1550 O O . LEU A 1 198 ? -6.746 4.73 0.869 1 90.62 198 LEU A O 1
ATOM 1554 N N . HIS A 1 199 ? -6.996 6.895 0.426 1 86.19 199 HIS A N 1
ATOM 1555 C CA . HIS A 1 199 ? -5.691 6.914 -0.224 1 86.19 199 HIS A CA 1
ATOM 1556 C C . HIS A 1 199 ? -4.566 6.883 0.804 1 86.19 199 HIS A C 1
ATOM 1558 O O . HIS A 1 199 ? -4.773 7.223 1.971 1 86.19 199 HIS A O 1
ATOM 1564 N N . PRO A 1 200 ? -3.346 6.547 0.475 1 80.94 200 PRO A N 1
ATOM 1565 C CA . PRO A 1 200 ? -2.26 6.246 1.411 1 80.94 200 PRO A CA 1
ATOM 1566 C C . PRO A 1 200 ? -1.936 7.418 2.336 1 80.94 200 PRO A C 1
ATOM 1568 O O . PRO A 1 200 ? -1.727 7.223 3.535 1 80.94 200 PRO A O 1
ATOM 1571 N N . GLN A 1 201 ? -1.894 8.586 1.855 1 78.94 201 GLN A N 1
ATOM 1572 C CA . GLN A 1 201 ? -1.555 9.742 2.67 1 78.94 201 GLN A CA 1
ATOM 1573 C C . GLN A 1 201 ? -2.598 9.977 3.76 1 78.94 201 GLN A C 1
ATOM 1575 O O . GLN A 1 201 ? -2.252 10.312 4.895 1 78.94 201 GLN A O 1
ATOM 1580 N N . LEU A 1 202 ? -3.828 9.727 3.408 1 85.88 202 LEU A N 1
ATOM 1581 C CA . LEU A 1 202 ? -4.887 9.875 4.398 1 85.88 202 LEU A CA 1
ATOM 1582 C C . LEU A 1 202 ? -4.844 8.742 5.418 1 85.88 202 LEU A C 1
ATOM 1584 O O . LEU A 1 202 ? -5.199 8.938 6.582 1 85.88 202 LEU A O 1
ATOM 1588 N N . GLN A 1 203 ? -4.434 7.566 4.945 1 90.44 203 GLN A N 1
ATOM 1589 C CA . GLN A 1 203 ? -4.246 6.461 5.879 1 90.44 203 GLN A CA 1
ATOM 1590 C C . GLN A 1 203 ? -3.207 6.812 6.941 1 90.44 203 GLN A C 1
ATOM 1592 O O . GLN A 1 203 ? -3.422 6.57 8.133 1 90.44 203 GLN A O 1
ATOM 1597 N N . SER A 1 204 ? -2.154 7.434 6.477 1 84.88 204 SER A N 1
ATOM 1598 C CA . SER A 1 204 ? -1.105 7.855 7.402 1 84.88 204 SER A CA 1
ATOM 1599 C C . SER A 1 204 ? -1.624 8.891 8.391 1 84.88 204 SER A C 1
ATOM 1601 O O . SER A 1 204 ? -1.297 8.844 9.578 1 84.88 204 SER A O 1
ATOM 1603 N N . PHE A 1 205 ? -2.42 9.812 7.91 1 84.62 205 PHE A N 1
ATOM 1604 C CA . PHE A 1 205 ? -3.016 10.836 8.766 1 84.62 205 PHE A CA 1
ATOM 1605 C C . PHE A 1 205 ? -3.889 10.195 9.836 1 84.62 205 PHE A C 1
ATOM 1607 O O . PHE A 1 205 ? -3.801 10.562 11.016 1 84.62 205 PHE A O 1
ATOM 1614 N N . VAL A 1 206 ? -4.707 9.25 9.461 1 92.88 206 VAL A N 1
ATOM 1615 C CA . VAL A 1 206 ? -5.598 8.562 10.391 1 92.88 206 VAL A CA 1
ATOM 1616 C C . VAL A 1 206 ? -4.777 7.809 11.43 1 92.88 206 VAL A C 1
ATOM 1618 O O . VAL A 1 206 ? -5.105 7.824 1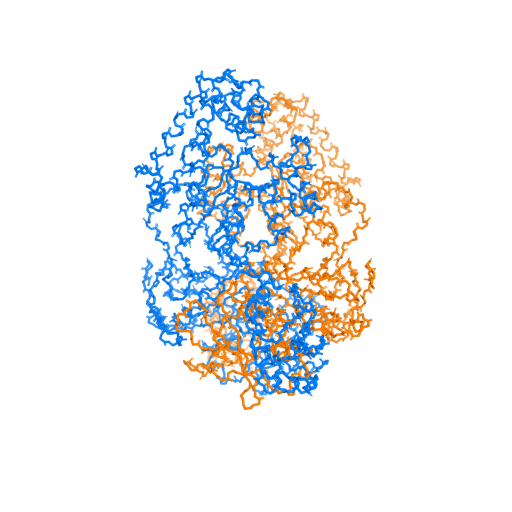2.617 1 92.88 206 VAL A O 1
ATOM 1621 N N . MET A 1 207 ? -3.723 7.172 10.992 1 92.19 207 MET A N 1
ATOM 1622 C CA . MET A 1 207 ? -2.865 6.453 11.93 1 92.19 207 MET A CA 1
ATOM 1623 C C . MET A 1 207 ? -2.287 7.402 12.969 1 92.19 207 MET A C 1
ATOM 1625 O O . MET A 1 207 ? -2.236 7.07 14.156 1 92.19 207 MET A O 1
ATOM 1629 N N . ASP A 1 208 ? -1.871 8.578 12.57 1 86.94 208 ASP A N 1
ATOM 1630 C CA . ASP A 1 208 ? -1.343 9.578 13.492 1 86.94 208 ASP A CA 1
ATOM 1631 C C . ASP A 1 208 ? -2.398 9.992 14.508 1 86.94 208 ASP A C 1
ATOM 1633 O O . ASP A 1 208 ? -2.096 10.141 15.695 1 86.94 208 ASP A O 1
ATOM 1637 N N . GLU A 1 209 ? -3.572 10.211 14.031 1 90.06 209 GLU A N 1
ATOM 1638 C CA . GLU A 1 209 ? -4.668 10.57 14.93 1 90.06 209 GLU A CA 1
ATOM 1639 C C . GLU A 1 209 ? -4.957 9.461 15.93 1 90.06 209 GLU A C 1
ATOM 1641 O O . GLU A 1 209 ? -5.273 9.727 17.094 1 90.06 209 GLU A O 1
ATOM 1646 N N . ILE A 1 210 ? -4.883 8.242 15.477 1 95.25 210 ILE A N 1
ATOM 1647 C CA . ILE A 1 210 ? -5.086 7.09 16.344 1 95.25 210 ILE A CA 1
ATOM 1648 C C . ILE A 1 210 ? -4.035 7.082 17.453 1 95.25 210 ILE A C 1
ATOM 1650 O O . ILE A 1 210 ? -4.363 6.906 18.625 1 95.25 210 ILE A O 1
ATOM 1654 N N . LEU A 1 211 ? -2.814 7.324 17.125 1 90.25 211 LEU A N 1
ATOM 1655 C CA . LEU A 1 211 ? -1.714 7.277 18.078 1 90.25 211 LEU A CA 1
ATOM 1656 C C . LEU A 1 211 ? -1.865 8.359 19.141 1 90.25 211 LEU A C 1
ATOM 1658 O O . LEU A 1 211 ? -1.487 8.164 20.297 1 90.25 211 LEU A O 1
ATOM 1662 N N . LYS A 1 212 ? -2.406 9.477 18.75 1 87.81 212 LYS A N 1
ATOM 1663 C CA . LYS A 1 212 ? -2.586 10.586 19.672 1 87.81 212 LYS A CA 1
ATOM 1664 C C . LYS A 1 212 ? -3.557 10.219 20.797 1 87.81 212 LYS A C 1
ATOM 1666 O O . LYS A 1 212 ? -3.412 10.672 21.922 1 87.81 212 LYS A O 1
ATOM 1671 N N . VAL A 1 213 ? -4.547 9.383 20.5 1 93.88 213 VAL A N 1
ATOM 1672 C CA . VAL A 1 213 ? -5.59 9.102 21.484 1 93.88 213 VAL A CA 1
ATOM 1673 C C . VAL A 1 213 ? -5.367 7.727 22.094 1 93.88 213 VAL A C 1
ATOM 1675 O O . VAL A 1 213 ? -6.094 7.324 23.016 1 93.88 213 VAL A O 1
ATOM 1678 N N . ALA A 1 214 ? -4.438 6.988 21.641 1 94.81 214 ALA A N 1
ATOM 1679 C CA . ALA A 1 214 ? -4.191 5.629 22.109 1 94.81 214 ALA A CA 1
ATOM 1680 C C . ALA A 1 214 ? -3.471 5.637 23.453 1 94.81 214 ALA A C 1
ATOM 1682 O O . ALA A 1 214 ? -2.502 6.375 23.641 1 94.81 214 ALA A O 1
ATOM 1683 N N . GLY A 1 215 ? -3.91 4.859 24.391 1 94.25 215 GLY A N 1
ATOM 1684 C CA . GLY A 1 215 ? -3.334 4.727 25.719 1 94.25 215 GLY A CA 1
ATOM 1685 C C . GLY A 1 215 ? -4.266 4.062 26.719 1 94.25 215 GLY A C 1
ATOM 1686 O O . GLY A 1 215 ? -5.301 3.508 26.328 1 94.25 215 GLY A O 1
ATOM 1687 N N . PRO A 1 216 ? -3.822 4.07 27.969 1 93.31 216 PRO A N 1
ATOM 1688 C CA . PRO A 1 216 ? -4.707 3.516 29 1 93.31 216 PRO A CA 1
ATOM 1689 C C . PRO A 1 216 ? -6.027 4.277 29.109 1 93.31 216 PRO A C 1
ATOM 1691 O O . PRO A 1 216 ? -6.027 5.5 29.281 1 93.31 216 PRO A O 1
ATOM 1694 N N . ASN A 1 217 ? -7.117 3.498 28.953 1 91.06 217 ASN A N 1
ATOM 1695 C CA . ASN A 1 217 ? -8.406 4.164 28.828 1 91.06 217 ASN A CA 1
ATOM 1696 C C . ASN A 1 217 ? -8.867 4.762 30.156 1 91.06 217 ASN A C 1
ATOM 1698 O O . ASN A 1 217 ? -9.93 5.371 30.234 1 91.06 217 ASN A O 1
ATOM 1702 N N . ASN A 1 218 ? -8.078 4.637 31.219 1 89.94 218 ASN A N 1
ATOM 1703 C CA . ASN A 1 218 ? -8.367 5.309 32.469 1 89.94 218 ASN A CA 1
ATOM 1704 C C . ASN A 1 218 ? -7.766 6.711 32.531 1 89.94 218 ASN A C 1
ATOM 1706 O O . ASN A 1 218 ? -8.039 7.48 33.438 1 89.94 218 ASN A O 1
ATOM 1710 N N . GLU A 1 219 ? -6.98 7.035 31.547 1 89.62 219 GLU A N 1
ATOM 1711 C CA . GLU A 1 219 ? -6.449 8.383 31.406 1 89.62 219 GLU A CA 1
ATOM 1712 C C . GLU A 1 219 ? -7.359 9.25 30.547 1 89.62 219 GLU A C 1
ATOM 1714 O O . GLU A 1 219 ? -7.977 8.758 29.594 1 89.62 219 GLU A O 1
ATOM 1719 N N . ALA A 1 220 ? -7.352 10.484 30.875 1 86.12 220 ALA A N 1
ATOM 1720 C CA . ALA A 1 220 ? -8.227 11.414 30.156 1 86.12 220 ALA A CA 1
ATOM 1721 C C . ALA A 1 220 ? -7.832 11.516 28.688 1 86.12 220 ALA A C 1
ATOM 1723 O O . ALA A 1 220 ? -6.66 11.711 28.359 1 86.12 220 ALA A O 1
ATOM 1724 N N . GLY A 1 221 ? -8.844 11.32 27.875 1 86.62 221 GLY A N 1
ATOM 1725 C CA . GLY A 1 221 ? -8.641 11.508 26.453 1 86.62 221 GLY A CA 1
ATOM 1726 C C . GLY A 1 221 ? -8.016 10.312 25.766 1 86.62 221 GLY A C 1
ATOM 1727 O O . GLY A 1 221 ? -7.738 10.344 24.562 1 86.62 221 GLY A O 1
ATOM 1728 N N . LYS A 1 222 ? -7.754 9.289 26.531 1 92.94 222 LYS A N 1
ATOM 1729 C CA . LYS A 1 222 ? -7.105 8.117 25.953 1 92.94 222 LYS A CA 1
ATOM 1730 C C . LYS A 1 222 ? -8.086 6.953 25.828 1 92.94 222 LYS A C 1
ATOM 1732 O O . LYS A 1 222 ? -9.125 6.934 26.484 1 92.94 222 LYS A O 1
ATOM 1737 N N . LYS A 1 223 ? -7.855 6.098 24.984 1 95.44 223 LYS A N 1
ATOM 1738 C CA . LYS A 1 223 ? -8.664 4.898 24.781 1 95.44 223 LYS A CA 1
ATOM 1739 C C . LYS A 1 223 ? -7.832 3.762 24.203 1 95.44 223 LYS A C 1
ATOM 1741 O O . LYS A 1 223 ? -6.754 3.994 23.656 1 95.44 223 LYS A O 1
ATOM 1746 N N . LEU A 1 224 ? -8.281 2.512 24.406 1 96.88 224 LEU A N 1
ATOM 1747 C CA . LEU A 1 224 ? -7.699 1.357 23.734 1 96.88 224 LEU A CA 1
ATOM 1748 C C . LEU A 1 224 ? -8.195 1.264 22.297 1 96.88 224 LEU A C 1
ATOM 1750 O O . LEU A 1 224 ? -9.398 1.376 22.047 1 96.88 224 LEU A O 1
ATOM 1754 N N . VAL A 1 225 ? -7.285 1.142 21.375 1 97.75 225 VAL A N 1
ATOM 1755 C CA . VAL A 1 225 ? -7.668 1.065 19.969 1 97.75 225 VAL A CA 1
ATOM 1756 C C . VAL A 1 225 ? -7.219 -0.271 19.391 1 97.75 225 VAL A C 1
ATOM 1758 O O . VAL A 1 225 ? -6.059 -0.664 19.547 1 97.75 225 VAL A O 1
ATOM 1761 N N . PHE A 1 226 ? -8.133 -1.019 18.797 1 97.81 226 PHE A N 1
ATOM 1762 C CA . PHE A 1 226 ? -7.887 -2.277 18.094 1 97.81 226 PHE A CA 1
ATOM 1763 C C . PHE A 1 226 ? -8.188 -2.148 16.609 1 97.81 226 PHE A C 1
ATOM 1765 O O . PHE A 1 226 ? -9.281 -1.727 16.234 1 97.81 226 PHE A O 1
ATOM 1772 N N . ILE A 1 227 ? -7.234 -2.488 15.781 1 97.25 227 ILE A N 1
ATOM 1773 C CA . ILE A 1 227 ? -7.449 -2.32 14.352 1 97.25 227 ILE A CA 1
ATOM 1774 C C . ILE A 1 227 ? -7.086 -3.607 13.617 1 97.25 227 ILE A C 1
ATOM 1776 O O . ILE A 1 227 ? -6.133 -4.297 14 1 97.25 227 ILE A O 1
ATOM 1780 N N . SER A 1 228 ? -7.859 -4.039 12.672 1 96.19 228 SER A N 1
ATOM 1781 C CA . SER A 1 228 ? -7.461 -4.996 11.641 1 96.19 228 SER A CA 1
ATOM 1782 C C . SER A 1 228 ? -7.164 -4.297 10.32 1 96.19 228 SER A C 1
ATOM 1784 O O . SER A 1 228 ? -7.879 -3.369 9.93 1 96.19 228 SER A O 1
ATOM 1786 N N . THR A 1 229 ? -6.102 -4.645 9.664 1 94.44 229 THR A N 1
ATOM 1787 C CA . THR A 1 229 ? -5.766 -3.869 8.477 1 94.44 229 THR A CA 1
ATOM 1788 C C . THR A 1 229 ? -5.078 -4.75 7.434 1 94.44 229 THR A C 1
ATOM 1790 O O . THR A 1 229 ? -4.512 -5.789 7.77 1 94.44 229 THR A O 1
ATOM 1793 N N . HIS A 1 230 ? -5.246 -4.375 6.234 1 89.12 230 HIS A N 1
ATOM 1794 C CA . HIS A 1 230 ? -4.516 -4.938 5.102 1 89.12 230 HIS A CA 1
ATOM 1795 C C . HIS A 1 230 ? -3.564 -3.912 4.492 1 89.12 230 HIS A C 1
ATOM 1797 O O . HIS A 1 230 ? -3.016 -4.133 3.412 1 89.12 230 HIS A O 1
ATOM 1803 N N . SER A 1 231 ? -3.389 -2.854 5.223 1 89 231 SER A N 1
ATOM 1804 C CA . SER A 1 231 ? -2.576 -1.765 4.691 1 89 231 SER A CA 1
ATOM 1805 C C . SER A 1 231 ? -1.303 -1.574 5.508 1 89 231 SER A C 1
ATOM 1807 O O . SER A 1 231 ? -1.337 -1.614 6.738 1 89 231 SER A O 1
ATOM 1809 N N . THR A 1 232 ? -0.251 -1.307 4.801 1 84.12 232 THR A N 1
ATOM 1810 C CA . THR A 1 232 ? 1.035 -1.1 5.457 1 84.12 232 THR A CA 1
ATOM 1811 C C . THR A 1 232 ? 1.058 0.237 6.195 1 84.12 232 THR A C 1
ATOM 1813 O O . THR A 1 232 ? 1.858 0.433 7.109 1 84.12 232 THR A O 1
ATOM 1816 N N . GLU A 1 233 ? 0.227 1.138 5.816 1 84.31 233 GLU A N 1
ATOM 1817 C CA . GLU A 1 233 ? 0.204 2.467 6.422 1 84.31 233 GLU A CA 1
ATOM 1818 C C . GLU A 1 233 ? -0.239 2.4 7.883 1 84.31 233 GLU A C 1
ATOM 1820 O O . GLU A 1 233 ? 0.045 3.311 8.664 1 84.31 233 GLU A O 1
ATOM 1825 N N . PHE A 1 234 ? -0.913 1.362 8.273 1 90.75 234 PHE A N 1
ATOM 1826 C CA . PHE A 1 234 ? -1.434 1.238 9.625 1 90.75 234 PHE A CA 1
ATOM 1827 C C . PHE A 1 234 ? -0.535 0.344 10.469 1 90.75 234 PHE A C 1
ATOM 1829 O O . PHE A 1 234 ? -0.921 -0.079 11.562 1 90.75 234 PHE A O 1
ATOM 1836 N N . ILE A 1 235 ? 0.607 0.048 9.953 1 87.38 235 ILE A N 1
ATOM 1837 C CA . ILE A 1 235 ? 1.571 -0.77 10.688 1 87.38 235 ILE A CA 1
ATOM 1838 C C . ILE A 1 235 ? 2.707 0.11 11.203 1 87.38 235 ILE A C 1
ATOM 1840 O O . ILE A 1 235 ? 3.439 0.715 10.414 1 87.38 235 ILE A O 1
ATOM 1844 N N . GLU A 1 236 ? 2.779 0.207 12.453 1 76.75 236 GLU A N 1
ATOM 1845 C CA . GLU A 1 236 ? 3.879 0.931 13.086 1 76.75 236 GLU A CA 1
ATOM 1846 C C . GLU A 1 236 ? 4.918 -0.03 13.656 1 76.75 236 GLU A C 1
ATOM 1848 O O . GLU A 1 236 ? 4.652 -0.729 14.633 1 76.75 236 GLU A O 1
ATOM 1853 N N . VAL A 1 237 ? 6.027 -0.184 13 1 76.56 237 VAL A N 1
ATOM 1854 C CA . VAL A 1 237 ? 7.062 -1.091 13.484 1 76.56 237 VAL A CA 1
ATOM 1855 C C . VAL A 1 237 ? 8.398 -0.36 13.555 1 76.56 237 VAL A C 1
ATOM 1857 O O . VAL A 1 237 ? 9.273 -0.581 12.711 1 76.56 237 VAL A O 1
ATOM 1860 N N . ASN A 1 238 ? 8.562 0.555 14.414 1 70.5 238 ASN A N 1
ATOM 1861 C CA . ASN A 1 238 ? 9.82 1.275 14.531 1 70.5 238 ASN A CA 1
ATOM 1862 C C . ASN A 1 238 ? 10.617 0.819 15.75 1 70.5 238 ASN A C 1
ATOM 1864 O O . ASN A 1 238 ? 11.75 1.254 15.953 1 70.5 238 ASN A O 1
ATOM 1868 N N . SER A 1 239 ? 10.023 0.03 16.562 1 75.44 239 SER A N 1
ATOM 1869 C CA . SER A 1 239 ? 10.664 -0.494 17.766 1 75.44 239 SER A CA 1
ATOM 1870 C C . SER A 1 239 ? 10.109 -1.865 18.141 1 75.44 239 SER A C 1
ATOM 1872 O O . SER A 1 239 ? 9.078 -2.285 17.609 1 75.44 239 SER A O 1
ATOM 1874 N N . VAL A 1 240 ? 10.766 -2.488 18.984 1 76.69 240 VAL A N 1
ATOM 1875 C CA . VAL A 1 240 ? 10.336 -3.803 19.438 1 76.69 240 VAL A CA 1
ATOM 1876 C C . VAL A 1 240 ? 9.016 -3.678 20.203 1 76.69 240 VAL A C 1
ATOM 1878 O O . VAL A 1 240 ? 8.156 -4.559 20.109 1 76.69 240 VAL A O 1
ATOM 1881 N N . GLU A 1 241 ? 8.93 -2.623 20.891 1 81.69 241 GLU A N 1
ATOM 1882 C CA . GLU A 1 241 ? 7.691 -2.375 21.625 1 81.69 241 GLU A CA 1
ATOM 1883 C C . GLU A 1 241 ? 6.5 -2.264 20.672 1 81.69 241 GLU A C 1
ATOM 1885 O O . GLU A 1 241 ? 5.426 -2.801 20.953 1 81.69 241 GLU A O 1
ATOM 1890 N N . GLN A 1 242 ? 6.742 -1.636 19.641 1 84.5 242 GLN A N 1
ATOM 1891 C CA . GLN A 1 242 ? 5.672 -1.485 18.656 1 84.5 242 GLN A CA 1
ATOM 1892 C C . GLN A 1 242 ? 5.371 -2.812 17.969 1 84.5 242 GLN A C 1
ATOM 1894 O O . GLN A 1 242 ? 4.211 -3.125 17.688 1 84.5 242 GLN A O 1
ATOM 1899 N N . LEU A 1 243 ? 6.383 -3.555 17.734 1 85.69 243 LEU A N 1
ATOM 1900 C CA . LEU A 1 243 ? 6.207 -4.867 17.125 1 85.69 243 LEU A CA 1
ATOM 1901 C C . LEU A 1 243 ? 5.371 -5.777 18.016 1 85.69 243 LEU A C 1
ATOM 1903 O O . LEU A 1 243 ? 4.602 -6.602 17.516 1 85.69 243 LEU A O 1
ATOM 1907 N N . SER A 1 244 ? 5.516 -5.625 19.281 1 89.56 244 SER A N 1
ATOM 1908 C CA . SER A 1 244 ? 4.812 -6.473 20.234 1 89.56 244 SER A CA 1
ATOM 1909 C C . SER A 1 244 ? 3.322 -6.156 20.266 1 89.56 244 SER A C 1
ATOM 1911 O O . SER A 1 244 ? 2.525 -6.93 20.797 1 89.56 244 SER A O 1
ATOM 1913 N N . THR A 1 245 ? 2.941 -5.004 19.703 1 93.44 245 THR A N 1
ATOM 1914 C CA . THR A 1 245 ? 1.539 -4.605 19.703 1 93.44 245 THR A CA 1
ATOM 1915 C C . THR A 1 245 ? 0.806 -5.207 18.516 1 93.44 245 THR A C 1
ATOM 1917 O O . THR A 1 245 ? -0.405 -5.027 18.359 1 93.44 245 THR A O 1
ATOM 1920 N N . ILE A 1 246 ? 1.506 -5.973 17.734 1 93.5 246 ILE A N 1
ATOM 1921 C CA . ILE A 1 246 ? 0.925 -6.586 16.547 1 93.5 246 ILE A CA 1
ATOM 1922 C C . ILE A 1 246 ? 0.559 -8.039 16.828 1 93.5 246 ILE A C 1
ATOM 1924 O O . ILE A 1 246 ? 1.327 -8.766 17.469 1 93.5 246 ILE A O 1
ATOM 1928 N N . VAL A 1 247 ? -0.62 -8.422 16.469 1 94.94 247 VAL A N 1
ATOM 1929 C CA . VAL A 1 247 ? -1.089 -9.797 16.547 1 94.94 247 VAL A CA 1
ATOM 1930 C C . VAL A 1 247 ? -1.133 -10.414 15.148 1 94.94 247 VAL A C 1
ATOM 1932 O O . VAL A 1 247 ? -1.939 -10.008 14.312 1 94.94 247 VAL A O 1
ATOM 1935 N N . PHE A 1 248 ? -0.325 -11.406 14.93 1 92.56 248 PHE A N 1
ATOM 1936 C CA . PHE A 1 248 ? -0.257 -12.055 13.625 1 92.56 248 PHE A CA 1
ATOM 1937 C C . PHE A 1 248 ? -1.226 -13.234 13.555 1 92.56 248 PHE A C 1
ATOM 1939 O O . PHE A 1 248 ? -1.111 -14.188 14.328 1 92.56 248 PHE A O 1
ATOM 1946 N N . CYS A 1 249 ? -2.15 -13.094 12.531 1 91.31 249 CYS A N 1
ATOM 1947 C CA . CYS A 1 249 ? -3.176 -14.117 12.359 1 91.31 249 CYS A CA 1
ATOM 1948 C C . CYS A 1 249 ? -2.941 -14.914 11.086 1 91.31 249 CYS A C 1
ATOM 1950 O O . CYS A 1 249 ? -2.709 -14.336 10.016 1 91.31 249 CYS A O 1
ATOM 1952 N N . LYS A 1 250 ? -2.951 -16.219 11.188 1 84.81 250 LYS A N 1
ATOM 1953 C CA . LYS A 1 250 ? -2.822 -17.094 10.023 1 84.81 250 LYS A CA 1
ATOM 1954 C C . LYS A 1 250 ? -4.156 -17.75 9.68 1 84.81 250 LYS A C 1
ATOM 1956 O O . LYS A 1 250 ? -4.586 -17.719 8.531 1 84.81 250 LYS A O 1
ATOM 1961 N N . ASP A 1 251 ? -4.707 -18.312 10.68 1 84.75 251 ASP A N 1
ATOM 1962 C CA . ASP A 1 251 ? -6.004 -18.969 10.594 1 84.75 251 ASP A CA 1
ATOM 1963 C C . ASP A 1 251 ? -6.75 -18.906 11.922 1 84.75 251 ASP A C 1
ATOM 1965 O O . ASP A 1 251 ? -6.137 -18.938 12.984 1 84.75 251 ASP A O 1
ATOM 1969 N N . ILE A 1 252 ? -8.039 -18.812 11.812 1 86.19 252 ILE A N 1
ATOM 1970 C CA . ILE A 1 252 ? -8.844 -18.656 13.023 1 86.19 252 ILE A CA 1
ATOM 1971 C C . ILE A 1 252 ? -8.719 -19.906 13.891 1 86.19 252 ILE A C 1
ATOM 1973 O O . ILE A 1 252 ? -8.953 -19.859 15.102 1 86.19 252 ILE A O 1
ATOM 1977 N N . LEU A 1 253 ? -8.398 -21.031 13.25 1 85.56 253 LEU A N 1
ATOM 1978 C CA . LEU A 1 253 ? -8.289 -22.281 14 1 85.56 253 LEU A CA 1
ATOM 1979 C C . LEU A 1 253 ? -6.902 -22.438 14.617 1 85.56 253 LEU A C 1
ATOM 1981 O O . LEU A 1 253 ? -6.684 -23.312 15.445 1 85.56 253 LEU A O 1
ATOM 1985 N N . GLU A 1 254 ? -5.988 -21.562 14.242 1 87.44 254 GLU A N 1
ATOM 1986 C CA . GLU A 1 254 ? -4.637 -21.562 14.789 1 87.44 254 GLU A CA 1
ATOM 1987 C C . GLU A 1 254 ? -4.449 -20.422 15.781 1 87.44 254 GLU A C 1
ATOM 1989 O O . GLU A 1 254 ? -5.184 -19.438 15.742 1 87.44 254 GLU A O 1
ATOM 1994 N N . GLU A 1 255 ? -3.531 -20.625 16.625 1 88.62 255 GLU A N 1
ATOM 1995 C CA . GLU A 1 255 ? -3.246 -19.562 17.594 1 88.62 255 GLU A CA 1
ATOM 1996 C C . GLU A 1 255 ? -2.586 -18.375 16.922 1 88.62 255 GLU A C 1
ATOM 1998 O O . GLU A 1 255 ? -1.776 -18.531 16 1 88.62 255 GLU A O 1
ATOM 2003 N N . ALA A 1 256 ? -2.992 -17.234 17.406 1 90.19 256 ALA A N 1
ATOM 2004 C CA . ALA A 1 256 ? -2.346 -16.031 16.906 1 90.19 256 ALA A CA 1
ATOM 2005 C C . ALA A 1 256 ? -0.933 -15.891 17.469 1 90.19 256 ALA A C 1
ATOM 2007 O O . ALA A 1 256 ? -0.637 -16.406 18.547 1 90.19 256 ALA A O 1
ATOM 2008 N N . VAL A 1 257 ? -0.088 -15.281 16.75 1 92.44 257 VAL A N 1
ATOM 2009 C CA . VAL A 1 257 ? 1.304 -15.141 17.172 1 92.44 257 VAL A CA 1
ATOM 2010 C C . VAL A 1 257 ? 1.563 -13.703 17.609 1 92.44 257 VAL A C 1
ATOM 2012 O O . VAL A 1 257 ? 1.169 -12.75 16.922 1 92.44 257 VAL A O 1
ATOM 2015 N N . GLN A 1 258 ? 2.119 -13.5 18.734 1 92.69 258 GLN A N 1
ATOM 2016 C CA . GLN A 1 258 ? 2.572 -12.211 19.25 1 92.69 258 GLN A CA 1
ATOM 2017 C C . GLN A 1 258 ? 4.016 -12.289 19.734 1 92.69 258 GLN A C 1
ATOM 2019 O O . GLN A 1 258 ? 4.469 -13.344 20.188 1 92.69 258 GLN A O 1
ATOM 2024 N N . ILE A 1 259 ? 4.652 -11.211 19.641 1 87.56 259 ILE A N 1
ATOM 2025 C CA . ILE A 1 259 ? 6.055 -11.156 20.047 1 87.56 259 ILE A CA 1
ATOM 2026 C C . ILE A 1 259 ? 6.152 -10.68 21.5 1 87.56 259 ILE A C 1
ATOM 2028 O O . ILE A 1 259 ? 5.465 -9.734 21.891 1 87.56 259 ILE A O 1
ATOM 2032 N N . ASP A 1 260 ? 6.961 -11.375 22.188 1 84.5 260 ASP A N 1
ATOM 2033 C CA . ASP A 1 260 ? 7.273 -10.945 23.547 1 84.5 260 ASP A CA 1
ATOM 2034 C C . ASP A 1 260 ? 8.422 -9.945 23.547 1 84.5 260 ASP A C 1
ATOM 2036 O O . ASP A 1 260 ? 9.555 -10.289 23.203 1 84.5 260 ASP A O 1
ATOM 2040 N N . PRO A 1 261 ? 8.109 -8.734 23.906 1 79.94 261 PRO A N 1
ATOM 2041 C CA . PRO A 1 261 ? 9.156 -7.711 23.875 1 79.94 261 PRO A CA 1
ATOM 2042 C C . PRO A 1 261 ? 10.328 -8.031 24.812 1 79.94 261 PRO A C 1
ATOM 2044 O O . PRO A 1 261 ? 11.406 -7.453 24.672 1 79.94 261 PRO A O 1
ATOM 2047 N N . SER A 1 262 ? 10.195 -8.938 25.719 1 78.38 262 SER A N 1
ATOM 2048 C CA . SER A 1 262 ? 11.211 -9.242 26.719 1 78.38 262 SER A CA 1
ATOM 2049 C C . SER A 1 262 ? 12.211 -10.273 26.203 1 78.38 262 SER A C 1
ATOM 2051 O O . SER A 1 262 ? 13.211 -10.562 26.859 1 78.38 262 SER A O 1
ATOM 2053 N N . ILE A 1 263 ? 11.953 -10.672 25.016 1 74.44 263 ILE A N 1
ATOM 2054 C CA . ILE A 1 263 ? 12.836 -11.711 24.484 1 74.44 263 ILE A CA 1
ATOM 2055 C C . ILE A 1 263 ? 14.219 -11.125 24.219 1 74.44 263 ILE A C 1
ATOM 2057 O O . ILE A 1 263 ? 14.344 -9.992 23.75 1 74.44 263 ILE A O 1
ATOM 2061 N N . GLY A 1 264 ? 15.18 -11.758 24.609 1 69 264 GLY A N 1
ATOM 2062 C CA . GLY A 1 264 ? 16.578 -11.336 24.531 1 69 264 GLY A CA 1
ATOM 2063 C C . GLY A 1 264 ? 17.016 -11.008 23.109 1 69 264 GLY A C 1
ATOM 2064 O O . GLY A 1 264 ? 17.859 -10.133 22.906 1 69 264 GLY A O 1
ATOM 2065 N N . GLU A 1 265 ? 16.422 -11.586 22.172 1 68.88 265 GLU A N 1
ATOM 2066 C CA . GLU A 1 265 ? 16.812 -11.391 20.781 1 68.88 265 GLU A CA 1
ATOM 2067 C C . GLU A 1 265 ? 16.609 -9.938 20.344 1 68.88 265 GLU A C 1
ATOM 2069 O O . GLU A 1 265 ? 17.328 -9.438 19.469 1 68.88 265 GLU A O 1
ATOM 2074 N N . PHE A 1 266 ? 15.695 -9.328 21.016 1 68.25 266 PHE A N 1
ATOM 2075 C CA . PHE A 1 266 ? 15.359 -7.969 20.609 1 68.25 266 PHE A CA 1
ATOM 2076 C C . PHE A 1 266 ? 16.266 -6.953 21.297 1 68.25 266 PHE A C 1
ATOM 2078 O O . PHE A 1 266 ? 16.219 -5.762 20.984 1 68.25 266 PHE A O 1
ATOM 2085 N N . ARG A 1 267 ? 17.125 -7.453 22.141 1 65.25 267 ARG A N 1
ATOM 2086 C CA . ARG A 1 267 ? 18.094 -6.582 22.781 1 65.25 267 ARG A CA 1
ATOM 2087 C C . ARG A 1 267 ? 19.297 -6.328 21.859 1 65.25 267 ARG A C 1
ATOM 2089 O O . ARG A 1 267 ? 20.109 -5.441 22.125 1 65.25 267 ARG A O 1
ATOM 2096 N N . SER A 1 268 ? 19.172 -7.004 20.703 1 71 268 SER A N 1
ATOM 2097 C CA . SER A 1 268 ? 20.281 -6.82 19.75 1 71 268 SER A CA 1
ATOM 2098 C C . SER A 1 268 ? 20.141 -5.496 19 1 71 268 SER A C 1
ATOM 2100 O O . SER A 1 268 ? 19.062 -5.152 18.516 1 71 268 SER A O 1
ATOM 2102 N N . ARG A 1 269 ? 21.188 -4.742 19.047 1 68.25 269 ARG A N 1
ATOM 2103 C CA . ARG A 1 269 ? 21.25 -3.463 18.344 1 68.25 269 ARG A CA 1
ATOM 2104 C C . ARG A 1 269 ? 20.953 -3.637 16.859 1 68.25 269 ARG A C 1
ATOM 2106 O O . ARG A 1 269 ? 20.359 -2.764 16.234 1 68.25 269 ARG A O 1
ATOM 2113 N N . LYS A 1 270 ? 21.344 -4.816 16.375 1 69.75 270 LYS A N 1
ATOM 2114 C CA . LYS A 1 270 ? 21.156 -5.086 14.945 1 69.75 270 LYS A CA 1
ATOM 2115 C C . LYS A 1 270 ? 19.672 -5.23 14.609 1 69.75 270 LYS A C 1
ATOM 2117 O O . LYS A 1 270 ? 19.219 -4.715 13.586 1 69.75 270 LYS A O 1
ATOM 2122 N N . LEU A 1 271 ? 19.047 -5.828 15.531 1 72.75 271 LEU A N 1
ATOM 2123 C CA . LEU A 1 271 ? 17.625 -6.023 15.305 1 72.75 271 LEU A CA 1
ATOM 2124 C C . LEU A 1 271 ? 16.859 -4.707 15.43 1 72.75 271 LEU A C 1
ATOM 2126 O O . LEU A 1 271 ? 15.938 -4.441 14.664 1 72.75 271 LEU A O 1
ATOM 2130 N N . GLN A 1 272 ? 17.297 -3.943 16.344 1 70.5 272 GLN A N 1
ATOM 2131 C CA . GLN A 1 272 ? 16.672 -2.637 16.531 1 70.5 272 GLN A CA 1
ATOM 2132 C C . GLN A 1 272 ? 16.891 -1.753 15.297 1 70.5 272 GLN A C 1
ATOM 2134 O O . GLN A 1 272 ? 15.977 -1.065 14.852 1 70.5 272 GLN A O 1
ATOM 2139 N N . ALA A 1 273 ? 18.062 -1.857 14.805 1 68.62 273 ALA A N 1
ATOM 2140 C CA . ALA A 1 273 ? 18.391 -1.076 13.617 1 68.62 273 ALA A CA 1
ATOM 2141 C C . ALA A 1 273 ? 17.578 -1.542 12.414 1 68.62 273 ALA A C 1
ATOM 2143 O O . ALA A 1 273 ? 17.125 -0.725 11.609 1 68.62 273 ALA A O 1
ATOM 2144 N N . LEU A 1 274 ? 17.406 -2.82 12.383 1 72.12 274 LEU A N 1
ATOM 2145 C CA . LEU A 1 274 ? 16.609 -3.381 11.297 1 72.12 274 LEU A CA 1
ATOM 2146 C C . LEU A 1 274 ? 15.172 -2.883 11.359 1 72.12 274 LEU A C 1
ATOM 2148 O O . LEU A 1 274 ? 14.586 -2.523 10.336 1 72.12 274 LEU A O 1
ATOM 2152 N N . LEU A 1 275 ? 14.664 -2.82 12.5 1 73.75 275 LEU A N 1
ATOM 2153 C CA . LEU A 1 275 ? 13.273 -2.42 12.688 1 73.75 275 LEU A CA 1
ATOM 2154 C C . LEU A 1 275 ? 13.07 -0.963 12.281 1 73.75 275 LEU A C 1
ATOM 2156 O O . LEU A 1 275 ? 12.055 -0.62 11.672 1 73.75 275 LEU A O 1
ATOM 2160 N N . THR A 1 276 ? 14.016 -0.199 12.531 1 65.19 276 THR A N 1
ATOM 2161 C CA . THR A 1 276 ? 13.898 1.223 12.227 1 65.19 276 THR A CA 1
ATOM 2162 C C . THR A 1 276 ? 13.977 1.466 10.719 1 65.19 276 THR A C 1
ATOM 2164 O O . THR A 1 276 ? 13.531 2.504 10.234 1 65.19 276 THR A O 1
ATOM 2167 N N . ARG A 1 277 ? 14.516 0.415 9.984 1 64.94 277 ARG A N 1
ATOM 2168 C CA . ARG A 1 277 ? 14.742 0.563 8.555 1 64.94 277 ARG A CA 1
ATOM 2169 C C . ARG A 1 277 ? 13.609 -0.06 7.746 1 64.94 277 ARG A C 1
ATOM 2171 O O . ARG A 1 277 ? 13.617 -0.015 6.516 1 64.94 277 ARG A O 1
ATOM 2178 N N . LEU A 1 278 ? 12.773 -0.639 8.453 1 69.44 278 LEU A N 1
ATOM 2179 C CA . LEU A 1 278 ? 11.734 -1.339 7.707 1 69.44 278 LEU A CA 1
ATOM 2180 C C . LEU A 1 278 ? 10.922 -0.363 6.867 1 69.44 278 LEU A C 1
ATOM 2182 O O . LEU A 1 278 ? 10.227 0.503 7.406 1 69.44 278 LEU A O 1
ATOM 2186 N N . GLY A 1 279 ? 11.242 -0.27 5.594 1 63.22 279 GLY A N 1
ATOM 2187 C CA . GLY A 1 279 ? 10.445 0.515 4.66 1 63.22 279 GLY A CA 1
ATOM 2188 C C . GLY A 1 279 ? 9.125 -0.136 4.305 1 63.22 279 GLY A C 1
ATOM 2189 O O . GLY A 1 279 ? 8.758 -1.161 4.883 1 63.22 279 GLY A O 1
ATOM 2190 N N . GLN A 1 280 ? 8.422 0.458 3.461 1 63.53 280 GLN A N 1
ATOM 2191 C CA . GLN A 1 280 ? 7.102 -0.011 3.053 1 63.53 280 GLN A CA 1
ATOM 2192 C C . GLN A 1 280 ? 7.176 -1.404 2.438 1 63.53 280 GLN A C 1
ATOM 2194 O O . GLN A 1 280 ? 6.305 -2.242 2.676 1 63.53 280 GLN A O 1
ATOM 2199 N N . GLU A 1 281 ? 8.18 -1.654 1.754 1 64.94 281 GLU A N 1
ATOM 2200 C CA . GLU A 1 281 ? 8.328 -2.959 1.115 1 64.94 281 GLU A CA 1
ATOM 2201 C C . GLU A 1 281 ? 8.5 -4.066 2.152 1 64.94 281 GLU A C 1
ATOM 2203 O O . GLU A 1 281 ? 7.984 -5.172 1.978 1 64.94 281 GLU A O 1
ATOM 2208 N N . HIS A 1 282 ? 9.156 -3.748 3.178 1 73.88 282 HIS A N 1
ATOM 2209 C CA . HIS A 1 282 ? 9.367 -4.719 4.246 1 73.88 282 HIS A CA 1
ATOM 2210 C C . HIS A 1 282 ? 8.078 -4.977 5.02 1 73.88 282 HIS A C 1
ATOM 2212 O O . HIS A 1 282 ? 7.812 -6.109 5.43 1 73.88 282 HIS A O 1
ATOM 2218 N N . LYS A 1 283 ? 7.332 -3.947 5.09 1 78.62 283 LYS A N 1
ATOM 2219 C CA . LYS A 1 283 ? 6.062 -4.098 5.797 1 78.62 283 LYS A CA 1
ATOM 2220 C C . LYS A 1 283 ? 5.121 -5.031 5.039 1 78.62 283 LYS A C 1
ATOM 2222 O O . LYS A 1 283 ? 4.309 -5.73 5.648 1 78.62 283 LYS A O 1
ATOM 2227 N N . LEU A 1 284 ? 5.281 -5.059 3.758 1 76.88 284 LEU A N 1
ATOM 2228 C CA . LEU A 1 284 ? 4.457 -5.949 2.945 1 76.88 284 LEU A CA 1
ATOM 2229 C C . LEU A 1 284 ? 4.699 -7.406 3.318 1 76.88 284 LEU A C 1
ATOM 2231 O O . LEU A 1 284 ? 3.781 -8.227 3.264 1 76.88 284 LEU A O 1
ATOM 2235 N N . ALA A 1 285 ? 5.883 -7.68 3.746 1 78 285 ALA A N 1
ATOM 2236 C CA . ALA A 1 285 ? 6.254 -9.055 4.082 1 78 285 ALA A CA 1
ATOM 2237 C C . ALA A 1 285 ? 5.547 -9.516 5.352 1 78 285 ALA A C 1
ATOM 2239 O O . ALA A 1 285 ? 5.418 -10.719 5.59 1 78 285 ALA A O 1
ATOM 2240 N N . LEU A 1 286 ? 5.094 -8.602 6.102 1 83 286 LEU A N 1
ATOM 2241 C CA . LEU A 1 286 ? 4.414 -8.945 7.344 1 83 286 LEU A CA 1
ATOM 2242 C C . LEU A 1 286 ? 3.057 -9.586 7.062 1 83 286 LEU A C 1
ATOM 2244 O O . LEU A 1 286 ? 2.477 -10.234 7.934 1 83 286 LEU A O 1
ATOM 2248 N N . PHE A 1 287 ? 2.592 -9.406 5.828 1 82.38 287 PHE A N 1
ATOM 2249 C CA . PHE A 1 287 ? 1.278 -9.93 5.477 1 82.38 287 PHE A CA 1
ATOM 2250 C C . PHE A 1 287 ? 1.398 -11.312 4.848 1 82.38 287 PHE A C 1
ATOM 2252 O O . PHE A 1 287 ? 0.403 -12.031 4.719 1 82.38 287 PHE A O 1
ATOM 2259 N N . CYS A 1 288 ? 2.588 -11.625 4.445 1 83.44 288 CYS A N 1
ATOM 2260 C CA . CYS A 1 288 ? 2.717 -12.898 3.746 1 83.44 288 CYS A CA 1
ATOM 2261 C C . CYS A 1 288 ? 3.248 -13.984 4.68 1 83.44 288 CYS A C 1
ATOM 2263 O O . CYS A 1 288 ? 3.887 -13.68 5.691 1 83.44 288 CYS A O 1
ATOM 2265 N N . HIS A 1 289 ? 3.006 -15.148 4.332 1 82.88 289 HIS A N 1
ATOM 2266 C CA . HIS A 1 289 ? 3.408 -16.266 5.172 1 82.88 289 HIS A CA 1
ATOM 2267 C C . HIS A 1 289 ? 4.84 -16.703 4.863 1 82.88 289 HIS A C 1
ATOM 2269 O O . HIS A 1 289 ? 5.602 -17.031 5.777 1 82.88 289 HIS A O 1
ATOM 2275 N N . SER A 1 290 ? 5.156 -16.688 3.621 1 88.75 290 SER A N 1
ATOM 2276 C CA . SER A 1 290 ? 6.461 -17.188 3.209 1 88.75 290 SER A CA 1
ATOM 2277 C C . SER A 1 290 ? 7.191 -16.203 2.316 1 88.75 290 SER A C 1
ATOM 2279 O O . SER A 1 290 ? 7.395 -16.453 1.128 1 88.75 290 SER A O 1
ATOM 2281 N N . PRO A 1 291 ? 7.785 -15.164 2.904 1 91.25 291 PRO A N 1
ATOM 2282 C CA . PRO A 1 291 ? 8.516 -14.195 2.09 1 91.25 291 PRO A CA 1
ATOM 2283 C C . PRO A 1 291 ? 9.797 -14.773 1.496 1 91.25 291 PRO A C 1
ATOM 2285 O O . PRO A 1 291 ? 10.484 -15.562 2.15 1 91.25 291 PRO A O 1
ATOM 2288 N N . LEU A 1 292 ? 10.094 -14.445 0.264 1 94.69 292 LEU A N 1
ATOM 2289 C CA . LEU A 1 292 ? 11.359 -14.789 -0.383 1 94.69 292 LEU A CA 1
ATOM 2290 C C . LEU A 1 292 ? 12.367 -13.656 -0.244 1 94.69 292 LEU A C 1
ATOM 2292 O O . LEU A 1 292 ? 12.227 -12.617 -0.887 1 94.69 292 LEU A O 1
ATOM 2296 N N . LEU A 1 293 ? 13.328 -13.914 0.547 1 94.19 293 LEU A N 1
ATOM 2297 C CA . LEU A 1 293 ? 14.359 -12.906 0.78 1 94.19 293 LEU A CA 1
ATOM 2298 C C . LEU A 1 293 ? 15.422 -12.945 -0.319 1 94.19 293 LEU A C 1
ATOM 2300 O O . LEU A 1 293 ? 15.914 -14.023 -0.67 1 94.19 293 LEU A O 1
ATOM 2304 N N . VAL A 1 294 ? 15.695 -11.773 -0.839 1 93.69 294 VAL A N 1
ATOM 2305 C CA . VAL A 1 294 ? 16.75 -11.656 -1.847 1 93.69 294 VAL A CA 1
ATOM 2306 C C . VAL A 1 294 ? 17.766 -10.609 -1.406 1 93.69 294 VAL A C 1
ATOM 2308 O O . VAL A 1 294 ? 17.516 -9.836 -0.48 1 93.69 294 VAL A O 1
ATOM 2311 N N . GLU A 1 295 ? 18.828 -10.555 -2.025 1 88.56 295 GLU A N 1
ATOM 2312 C CA . GLU A 1 295 ? 19.922 -9.734 -1.545 1 88.56 295 GLU A CA 1
ATOM 2313 C C . GLU A 1 295 ? 19.688 -8.258 -1.846 1 88.56 295 GLU A C 1
ATOM 2315 O O . GLU A 1 295 ? 19.906 -7.398 -0.989 1 88.56 295 GLU A O 1
ATOM 2320 N N . GLY A 1 296 ? 19.266 -7.996 -3.115 1 82.06 296 GLY A N 1
ATOM 2321 C CA . GLY A 1 296 ? 19.156 -6.598 -3.5 1 82.06 296 GLY A CA 1
ATOM 2322 C C . GLY A 1 296 ? 18.031 -6.332 -4.477 1 82.06 296 GLY A C 1
ATOM 2323 O O . GLY A 1 296 ? 17.234 -7.223 -4.77 1 82.06 296 GLY A O 1
ATOM 2324 N N . PRO A 1 297 ? 18 -5.062 -4.953 1 78.44 297 PRO A N 1
ATOM 2325 C CA . PRO A 1 297 ? 16.922 -4.66 -5.867 1 78.44 297 PRO A CA 1
ATOM 2326 C C . PRO A 1 297 ? 17 -5.379 -7.211 1 78.44 297 PRO A C 1
ATOM 2328 O O . PRO A 1 297 ? 15.969 -5.664 -7.82 1 78.44 297 PRO A O 1
ATOM 2331 N N . SER A 1 298 ? 18.219 -5.598 -7.691 1 85.31 298 SER A N 1
ATOM 2332 C CA . SER A 1 298 ? 18.359 -6.297 -8.969 1 85.31 298 SER A CA 1
ATOM 2333 C C . SER A 1 298 ? 17.703 -7.672 -8.922 1 85.31 298 SER A C 1
ATOM 2335 O O . SER A 1 298 ? 17.031 -8.07 -9.867 1 85.31 298 SER A O 1
ATOM 2337 N N . ASP A 1 299 ? 17.922 -8.344 -7.777 1 91.38 299 ASP A N 1
ATOM 2338 C CA . ASP A 1 299 ? 17.312 -9.656 -7.594 1 91.38 299 ASP A CA 1
ATOM 2339 C C . ASP A 1 299 ? 15.789 -9.562 -7.59 1 91.38 299 ASP A C 1
ATOM 2341 O O . ASP A 1 299 ? 15.109 -10.406 -8.188 1 91.38 299 ASP A O 1
ATOM 2345 N N . GLU A 1 300 ? 15.328 -8.594 -6.938 1 87.88 300 GLU A N 1
ATOM 2346 C CA . GLU A 1 300 ? 13.883 -8.398 -6.848 1 87.88 300 GLU A CA 1
ATOM 2347 C C . GLU A 1 300 ? 13.266 -8.18 -8.227 1 87.88 300 GLU A C 1
ATOM 2349 O O . GLU A 1 300 ? 12.219 -8.742 -8.539 1 87.88 300 GLU A O 1
ATOM 2354 N N . ILE A 1 301 ? 13.906 -7.387 -9.023 1 83.81 301 ILE A N 1
ATOM 2355 C CA . ILE A 1 301 ? 13.422 -7.059 -10.359 1 83.81 301 ILE A CA 1
ATOM 2356 C C . ILE A 1 301 ? 13.344 -8.328 -11.211 1 83.81 301 ILE A C 1
ATOM 2358 O O . ILE A 1 301 ? 12.328 -8.594 -11.852 1 83.81 301 ILE A O 1
ATOM 2362 N N . ILE A 1 302 ? 14.336 -9.125 -11.141 1 91.06 302 ILE A N 1
ATOM 2363 C CA . ILE A 1 302 ? 14.422 -10.32 -11.977 1 91.06 302 ILE A CA 1
ATOM 2364 C C . ILE A 1 302 ? 13.422 -11.359 -11.484 1 91.06 302 ILE A C 1
ATOM 2366 O O . ILE A 1 302 ? 12.703 -11.969 -12.289 1 91.06 302 ILE A O 1
ATOM 2370 N N . CYS A 1 303 ? 13.359 -11.523 -10.188 1 93 303 CYS A N 1
ATOM 2371 C CA . CYS A 1 303 ? 12.422 -12.484 -9.617 1 93 303 CYS A CA 1
ATOM 2372 C C . CYS A 1 303 ? 10.984 -12.117 -9.977 1 93 303 CYS A C 1
ATOM 2374 O O . CYS A 1 303 ? 10.203 -12.984 -10.367 1 93 303 CYS A O 1
ATOM 2376 N N . SER A 1 304 ? 10.695 -10.883 -9.859 1 84.81 304 SER A N 1
ATOM 2377 C CA . SER A 1 304 ? 9.352 -10.414 -10.164 1 84.81 304 SER A CA 1
ATOM 2378 C C . SER A 1 304 ? 9.023 -10.617 -11.641 1 84.81 304 SER A C 1
ATOM 2380 O O . SER A 1 304 ? 7.902 -11 -11.992 1 84.81 304 SER A O 1
ATOM 2382 N N . ALA A 1 305 ? 9.984 -10.344 -12.484 1 86 305 ALA A N 1
ATOM 2383 C CA . ALA A 1 305 ? 9.789 -10.508 -13.922 1 86 305 ALA A CA 1
ATOM 2384 C C . ALA A 1 305 ? 9.539 -11.969 -14.281 1 86 305 ALA A C 1
ATOM 2386 O O . ALA A 1 305 ? 8.656 -12.273 -15.078 1 86 305 ALA A O 1
ATOM 2387 N N . ILE A 1 306 ? 10.297 -12.828 -13.664 1 92.44 306 ILE A N 1
ATOM 2388 C CA . ILE A 1 306 ? 10.156 -14.258 -13.938 1 92.44 306 ILE A CA 1
ATOM 2389 C C . ILE A 1 306 ? 8.797 -14.742 -13.438 1 92.44 306 ILE A C 1
ATOM 2391 O O . ILE A 1 306 ? 8.117 -15.516 -14.117 1 92.44 306 ILE A O 1
ATOM 2395 N N . ASN A 1 307 ? 8.43 -14.281 -12.297 1 88.56 307 ASN A N 1
ATOM 2396 C CA . ASN A 1 307 ? 7.121 -14.617 -11.742 1 88.56 307 ASN A CA 1
ATOM 2397 C C . ASN A 1 307 ? 5.992 -14.234 -12.688 1 88.56 307 ASN A C 1
ATOM 2399 O O . ASN A 1 307 ? 5.055 -15.008 -12.891 1 88.56 307 ASN A O 1
ATOM 2403 N N . ARG A 1 308 ? 6.082 -13.133 -13.227 1 80.5 308 ARG A N 1
ATOM 2404 C CA . ARG A 1 308 ? 5.066 -12.633 -14.148 1 80.5 308 ARG A CA 1
ATOM 2405 C C . ARG A 1 308 ? 5.078 -13.43 -15.453 1 80.5 308 ARG A C 1
ATOM 2407 O O . ARG A 1 308 ? 4.023 -13.82 -15.953 1 80.5 308 ARG A O 1
ATOM 2414 N N . LYS A 1 309 ? 6.285 -13.578 -15.961 1 85.25 309 LYS A N 1
ATOM 2415 C CA . LYS A 1 309 ? 6.449 -14.25 -17.25 1 85.25 309 LYS A CA 1
ATOM 2416 C C . LYS A 1 309 ? 5.918 -15.68 -17.188 1 85.25 309 LYS A C 1
ATOM 2418 O O . LYS A 1 309 ? 5.273 -16.156 -18.125 1 85.25 309 LYS A O 1
ATOM 2423 N N . LEU A 1 310 ? 6.117 -16.344 -16.109 1 87.44 310 LEU A N 1
ATOM 2424 C CA . LEU A 1 310 ? 5.781 -17.75 -16.016 1 87.44 310 LEU A CA 1
ATOM 2425 C C . LEU A 1 310 ? 4.477 -17.953 -15.25 1 87.44 310 LEU A C 1
ATOM 2427 O O . LEU A 1 310 ? 4.07 -19.094 -14.984 1 87.44 310 LEU A O 1
ATOM 2431 N N . ASN A 1 311 ? 3.82 -16.953 -14.805 1 79.62 311 ASN A N 1
ATOM 2432 C CA . ASN A 1 311 ? 2.545 -16.984 -14.094 1 79.62 311 ASN A CA 1
ATOM 2433 C C . ASN A 1 311 ? 2.615 -17.891 -12.859 1 79.62 311 ASN A C 1
ATOM 2435 O O . ASN A 1 311 ? 1.776 -18.766 -12.68 1 79.62 311 ASN A O 1
ATOM 2439 N N . ILE A 1 312 ? 3.613 -17.703 -12.109 1 82.75 312 ILE A N 1
ATOM 2440 C CA . ILE A 1 312 ? 3.842 -18.516 -10.922 1 82.75 312 ILE A CA 1
ATOM 2441 C C . ILE A 1 312 ? 2.883 -18.094 -9.812 1 82.75 312 ILE A C 1
ATOM 2443 O O . ILE A 1 312 ? 2.545 -18.891 -8.938 1 82.75 312 ILE A O 1
ATOM 2447 N N . ASN A 1 313 ? 2.283 -16.953 -9.844 1 79.12 313 ASN A N 1
ATOM 2448 C CA . ASN A 1 313 ? 1.336 -16.406 -8.875 1 79.12 313 ASN A CA 1
ATOM 2449 C C . ASN A 1 313 ? 1.895 -16.469 -7.453 1 79.12 313 ASN A C 1
ATOM 2451 O O . ASN A 1 313 ? 1.236 -16.969 -6.539 1 79.12 313 ASN A O 1
ATOM 2455 N N . LEU A 1 314 ? 3.123 -16.016 -7.297 1 84.06 314 LEU A N 1
ATOM 2456 C CA . LEU A 1 314 ? 3.855 -16.031 -6.035 1 84.06 314 LEU A CA 1
ATOM 2457 C C . LEU A 1 314 ? 3.082 -15.297 -4.945 1 84.06 314 LEU A C 1
ATOM 2459 O O . LEU A 1 314 ? 2.961 -15.797 -3.822 1 84.06 314 LEU A O 1
ATOM 2463 N N . GLU A 1 315 ? 2.492 -14.25 -5.223 1 77.81 315 GLU A N 1
ATOM 2464 C CA . GLU A 1 315 ? 1.794 -13.422 -4.242 1 77.81 315 GLU A CA 1
ATOM 2465 C C . GLU A 1 315 ? 0.475 -14.062 -3.82 1 77.81 315 GLU A C 1
ATOM 2467 O O . GLU A 1 315 ? 0.146 -14.094 -2.633 1 77.81 315 GLU A O 1
ATOM 2472 N N . ALA A 1 316 ? -0.23 -14.586 -4.762 1 74.44 316 ALA A N 1
ATOM 2473 C CA . ALA A 1 316 ? -1.496 -15.25 -4.457 1 74.44 316 ALA A CA 1
ATOM 2474 C C . ALA A 1 316 ? -1.283 -16.438 -3.523 1 74.44 316 ALA A C 1
ATOM 2476 O O . ALA A 1 316 ? -2.16 -16.781 -2.725 1 74.44 316 ALA A O 1
ATOM 2477 N N . ALA A 1 317 ? -0.083 -16.938 -3.654 1 75.5 317 ALA A N 1
ATOM 2478 C CA . ALA A 1 317 ? 0.237 -18.109 -2.842 1 75.5 317 ALA A CA 1
ATOM 2479 C C . ALA A 1 317 ? 0.722 -17.703 -1.454 1 75.5 317 ALA A C 1
ATOM 2481 O O . ALA A 1 317 ? 1.123 -18.547 -0.654 1 75.5 317 ALA A O 1
ATOM 2482 N N . GLY A 1 318 ? 0.72 -16.484 -1.227 1 77.69 318 GLY A N 1
ATOM 2483 C CA . GLY A 1 318 ? 1.099 -16.016 0.095 1 77.69 318 GLY A CA 1
ATOM 2484 C C . GLY A 1 318 ? 2.578 -15.695 0.215 1 77.69 318 GLY A C 1
ATOM 2485 O O . GLY A 1 318 ? 3.164 -15.844 1.29 1 77.69 318 GLY A O 1
ATOM 2486 N N . SER A 1 319 ? 3.217 -15.414 -0.856 1 85.94 319 SER A N 1
ATOM 2487 C CA . SER A 1 319 ? 4.637 -15.078 -0.825 1 85.94 319 SER A CA 1
ATOM 2488 C C . SER A 1 319 ? 4.898 -13.703 -1.423 1 85.94 319 SER A C 1
ATOM 2490 O O . SER A 1 319 ? 3.986 -13.078 -1.967 1 85.94 319 SER A O 1
ATOM 2492 N N . GLN A 1 320 ? 6.082 -13.203 -1.127 1 84.81 320 GLN A N 1
ATOM 2493 C CA . GLN A 1 320 ? 6.516 -11.906 -1.637 1 84.81 320 GLN A CA 1
ATOM 2494 C C . GLN A 1 320 ? 8.039 -11.812 -1.678 1 84.81 320 GLN A C 1
ATOM 2496 O O . GLN A 1 320 ? 8.719 -12.281 -0.761 1 84.81 320 GLN A O 1
ATOM 2501 N N . VAL A 1 321 ? 8.555 -11.219 -2.771 1 89.5 321 VAL A N 1
ATOM 2502 C CA . VAL A 1 321 ? 9.992 -11.016 -2.875 1 89.5 321 VAL A CA 1
ATOM 2503 C C . VAL A 1 321 ? 10.406 -9.805 -2.043 1 89.5 321 VAL A C 1
ATOM 2505 O O . VAL A 1 321 ? 9.852 -8.719 -2.199 1 89.5 321 VAL A O 1
ATOM 2508 N N . LEU A 1 322 ? 11.336 -10.039 -1.172 1 86.5 322 LEU A N 1
ATOM 2509 C CA . LEU A 1 322 ? 11.773 -8.984 -0.268 1 86.5 322 LEU A CA 1
ATOM 2510 C C . LEU A 1 322 ? 13.281 -8.773 -0.368 1 86.5 322 LEU A C 1
ATOM 2512 O O . LEU A 1 322 ? 14.062 -9.633 0.058 1 86.5 322 LEU A O 1
ATOM 2516 N N . PRO A 1 323 ? 13.734 -7.605 -0.78 1 84.81 323 PRO A N 1
ATOM 2517 C CA . PRO A 1 323 ? 15.164 -7.312 -0.776 1 84.81 323 PRO A CA 1
ATOM 2518 C C . PRO A 1 323 ? 15.688 -6.914 0.604 1 84.81 323 PRO A C 1
ATOM 2520 O O . PRO A 1 323 ? 15.055 -6.105 1.293 1 84.81 323 PRO A O 1
ATOM 2523 N N . VAL A 1 324 ? 16.688 -7.457 1.215 1 78.94 324 VAL A N 1
ATOM 2524 C CA . VAL A 1 324 ? 17.266 -7.188 2.527 1 78.94 324 VAL A CA 1
ATOM 2525 C C . VAL A 1 324 ? 18.5 -6.309 2.377 1 78.94 324 VAL A C 1
ATOM 2527 O O . VAL A 1 324 ? 18.938 -5.668 3.338 1 78.94 324 VAL A O 1
ATOM 2530 N N . THR A 1 325 ? 18.75 -5.586 1.378 1 69 325 THR A N 1
ATOM 2531 C CA . THR A 1 325 ? 19.906 -4.75 1.047 1 69 325 THR A CA 1
ATOM 2532 C C . THR A 1 325 ? 21.141 -5.203 1.822 1 69 325 THR A C 1
ATOM 2534 O O . THR A 1 325 ? 21.453 -4.637 2.871 1 69 325 THR A O 1
ATOM 2537 N N . GLY A 1 326 ? 21.844 -6.125 1.543 1 68.56 326 GLY A N 1
ATOM 2538 C CA . GLY A 1 326 ? 23.094 -6.609 2.107 1 68.56 326 GLY A CA 1
ATOM 2539 C C . GLY A 1 326 ? 23 -8.039 2.615 1 68.56 326 GLY A C 1
ATOM 2540 O O . GLY A 1 326 ? 22.062 -8.398 3.316 1 68.56 326 GLY A O 1
ATOM 2541 N N . LYS A 1 327 ? 23.969 -8.805 2.438 1 76.31 327 LYS A N 1
ATOM 2542 C CA . LYS A 1 327 ? 23.969 -10.227 2.791 1 76.31 327 LYS A CA 1
ATOM 2543 C C . LYS A 1 327 ? 24.094 -10.414 4.301 1 76.31 327 LYS A C 1
ATOM 2545 O O . LYS A 1 327 ? 23.609 -11.398 4.855 1 76.31 327 LYS A O 1
ATOM 2550 N N . GLY A 1 328 ? 24.75 -9.453 4.93 1 77.19 328 GLY A N 1
ATOM 2551 C CA . GLY A 1 328 ? 24.984 -9.578 6.359 1 77.19 328 GLY A CA 1
ATOM 2552 C C . GLY A 1 328 ? 23.703 -9.477 7.176 1 77.19 328 GLY A C 1
ATOM 2553 O O . GLY A 1 328 ? 23.672 -9.883 8.336 1 77.19 328 GLY A O 1
ATOM 2554 N N . GLN A 1 329 ? 22.656 -9.148 6.594 1 79.62 329 GLN A N 1
ATOM 2555 C CA . GLN A 1 329 ? 21.422 -8.922 7.32 1 79.62 329 GLN A CA 1
ATOM 2556 C C . GLN A 1 329 ? 20.5 -10.133 7.234 1 79.62 329 GLN A C 1
ATOM 2558 O O . GLN A 1 329 ? 19.516 -10.219 7.969 1 79.62 329 GLN A O 1
ATOM 2563 N N . PHE A 1 330 ? 20.797 -11.141 6.441 1 88.62 330 PHE A N 1
ATOM 2564 C CA . PHE A 1 330 ? 19.922 -12.273 6.184 1 88.62 330 PHE A CA 1
ATOM 2565 C C . PHE A 1 330 ? 19.594 -13.008 7.48 1 88.62 330 PHE A C 1
ATOM 2567 O O . PHE A 1 330 ? 18.422 -13.266 7.777 1 88.62 330 PHE A O 1
ATOM 2574 N N . PRO A 1 331 ? 20.625 -13.281 8.266 1 87.5 331 PRO A N 1
ATOM 2575 C CA . PRO A 1 331 ? 20.328 -14.078 9.461 1 87.5 331 PRO A CA 1
ATOM 2576 C C . PRO A 1 331 ? 19.375 -13.352 10.422 1 87.5 331 PRO A C 1
ATOM 2578 O O . PRO A 1 331 ? 18.453 -13.961 10.961 1 87.5 331 PRO A O 1
ATOM 2581 N N . VAL A 1 332 ? 19.594 -12.125 10.547 1 82.62 332 VAL A N 1
ATOM 2582 C CA . VAL A 1 332 ? 18.797 -11.344 11.469 1 82.62 332 VAL A CA 1
ATOM 2583 C C . VAL A 1 332 ? 17.359 -11.242 10.953 1 82.62 332 VAL A C 1
ATOM 2585 O O . VAL A 1 332 ? 16.406 -11.383 11.727 1 82.62 332 VAL A O 1
ATOM 2588 N N . VAL A 1 333 ? 17.203 -11.039 9.719 1 85.81 333 VAL A N 1
ATOM 2589 C CA . VAL A 1 333 ? 15.883 -10.906 9.117 1 85.81 333 VAL A CA 1
ATOM 2590 C C . VAL A 1 333 ? 15.141 -12.234 9.195 1 85.81 333 VAL A C 1
ATOM 2592 O O . VAL A 1 333 ? 13.953 -12.281 9.531 1 85.81 333 VAL A O 1
ATOM 2595 N N . ILE A 1 334 ? 15.812 -13.297 8.938 1 90.5 334 ILE A N 1
ATOM 2596 C CA . ILE A 1 334 ? 15.219 -14.625 8.984 1 90.5 334 ILE A CA 1
ATOM 2597 C C . ILE A 1 334 ? 14.758 -14.93 10.406 1 90.5 334 ILE A C 1
ATOM 2599 O O . ILE A 1 334 ? 13.641 -15.414 10.609 1 90.5 334 ILE A O 1
ATOM 2603 N N . LYS A 1 335 ? 15.57 -14.656 11.312 1 85.38 335 LYS A N 1
ATOM 2604 C CA . LYS A 1 335 ? 15.211 -14.898 12.711 1 85.38 335 LYS A CA 1
ATOM 2605 C C . LYS A 1 335 ? 13.984 -14.086 13.117 1 85.38 335 LYS A C 1
ATOM 2607 O O . LYS A 1 335 ? 13.094 -14.594 13.797 1 85.38 335 LYS A O 1
ATOM 2612 N N . LEU A 1 336 ? 13.938 -12.875 12.711 1 82.94 336 LEU A N 1
ATOM 2613 C CA . LEU A 1 336 ? 12.797 -12.016 13.016 1 82.94 336 LEU A CA 1
ATOM 2614 C C . LEU A 1 336 ? 11.516 -12.578 12.414 1 82.94 336 LEU A C 1
ATOM 2616 O O . LEU A 1 336 ? 10.492 -12.656 13.094 1 82.94 336 LEU A O 1
ATOM 2620 N N . LEU A 1 337 ? 11.578 -12.953 11.18 1 88.12 337 LEU A N 1
ATOM 2621 C CA . LEU A 1 337 ? 10.398 -13.461 10.484 1 88.12 337 LEU A CA 1
ATOM 2622 C C . LEU A 1 337 ? 9.914 -14.766 11.109 1 88.12 337 LEU A C 1
ATOM 2624 O O . LEU A 1 337 ? 8.711 -14.984 11.242 1 88.12 337 LEU A O 1
ATOM 2628 N N . ARG A 1 338 ? 10.844 -15.555 11.523 1 88.38 338 ARG A N 1
ATOM 2629 C CA . ARG A 1 338 ? 10.469 -16.812 12.18 1 88.38 338 ARG A CA 1
ATOM 2630 C C . ARG A 1 338 ? 9.82 -16.547 13.539 1 88.38 338 ARG A C 1
ATOM 2632 O O . ARG A 1 338 ? 8.867 -17.219 13.922 1 88.38 338 ARG A O 1
ATOM 2639 N N . LEU A 1 339 ? 10.328 -15.57 14.211 1 83.25 339 LEU A N 1
ATOM 2640 C CA . LEU A 1 339 ? 9.781 -15.211 15.516 1 83.25 339 LEU A CA 1
ATOM 2641 C C . LEU A 1 339 ? 8.336 -14.734 15.391 1 83.25 339 LEU A C 1
ATOM 2643 O O . LEU A 1 339 ? 7.527 -14.938 16.297 1 83.25 339 LEU A O 1
ATOM 2647 N N . ILE A 1 340 ? 8.031 -14.172 14.289 1 84.75 340 ILE A N 1
ATOM 2648 C CA . ILE A 1 340 ? 6.672 -13.656 14.141 1 84.75 340 ILE A CA 1
ATOM 2649 C C . ILE A 1 340 ? 5.797 -14.711 13.461 1 84.75 340 ILE A C 1
ATOM 2651 O O . ILE A 1 340 ? 4.695 -14.406 13 1 84.75 340 ILE A O 1
ATOM 2655 N N . GLY A 1 341 ? 6.289 -15.859 13.281 1 85.75 341 GLY A N 1
ATOM 2656 C CA . GLY A 1 341 ? 5.488 -16.984 12.836 1 85.75 341 GLY A CA 1
ATOM 2657 C C . GLY A 1 341 ? 5.512 -17.172 11.328 1 85.75 341 GLY A C 1
ATOM 2658 O O . GLY A 1 341 ? 4.645 -17.844 10.766 1 85.75 341 GLY A O 1
ATOM 2659 N N . LYS A 1 342 ? 6.418 -16.562 10.648 1 89.69 342 LYS A N 1
ATOM 2660 C CA . LYS A 1 342 ? 6.527 -16.719 9.203 1 89.69 342 LYS A CA 1
ATOM 2661 C C . LYS A 1 342 ? 7.562 -17.781 8.836 1 89.69 342 LYS A C 1
ATOM 2663 O O . LYS A 1 342 ? 8.328 -18.234 9.695 1 89.69 342 LYS A O 1
ATOM 2668 N N . SER A 1 343 ? 7.508 -18.219 7.617 1 90.75 343 SER A N 1
ATOM 2669 C CA . SER A 1 343 ? 8.453 -19.188 7.07 1 90.75 343 SER A CA 1
ATOM 2670 C C . SER A 1 343 ? 9.219 -18.609 5.883 1 90.75 343 SER A C 1
ATOM 2672 O O . SER A 1 343 ? 8.906 -18.922 4.73 1 90.75 343 SER A O 1
ATOM 2674 N N . PRO A 1 344 ? 10.281 -17.891 6.164 1 93.38 344 PRO A N 1
ATOM 2675 C CA . PRO A 1 344 ? 11 -17.219 5.082 1 93.38 344 PRO A CA 1
ATOM 2676 C C . PRO A 1 344 ? 11.852 -18.172 4.254 1 93.38 344 PRO A C 1
ATOM 2678 O O . PRO A 1 344 ? 12.375 -19.156 4.789 1 93.38 344 PRO A O 1
ATOM 2681 N N . ALA A 1 345 ? 11.922 -17.953 2.994 1 95.25 345 ALA A N 1
ATOM 2682 C CA . ALA A 1 345 ? 12.867 -18.578 2.072 1 95.25 345 ALA A CA 1
ATOM 2683 C C . ALA A 1 345 ? 13.945 -17.594 1.64 1 95.25 345 ALA A C 1
ATOM 2685 O O . ALA A 1 345 ? 13.797 -16.375 1.807 1 95.25 345 ALA A O 1
ATOM 2686 N N . LEU A 1 346 ? 15.055 -18.172 1.164 1 96.5 346 LEU A N 1
ATOM 2687 C CA . LEU A 1 346 ? 16.188 -17.312 0.856 1 96.5 346 LEU A CA 1
ATOM 2688 C C . LEU A 1 346 ? 16.75 -17.641 -0.523 1 96.5 346 LEU A C 1
ATOM 2690 O O . LEU A 1 346 ? 16.891 -18.797 -0.889 1 96.5 346 LEU A O 1
ATOM 2694 N N . LEU A 1 347 ? 16.938 -16.641 -1.298 1 96.75 347 LEU A N 1
ATOM 2695 C CA . LEU A 1 347 ? 17.75 -16.672 -2.512 1 96.75 347 LEU A CA 1
ATOM 2696 C C . LEU A 1 347 ? 18.969 -15.781 -2.375 1 96.75 347 LEU A C 1
ATOM 2698 O O . LEU A 1 347 ? 18.859 -14.555 -2.357 1 96.75 347 LEU A O 1
ATOM 2702 N N . ALA A 1 348 ? 20.109 -16.406 -2.289 1 95.94 348 ALA A N 1
ATOM 2703 C CA . ALA A 1 348 ? 21.328 -15.641 -2.016 1 95.94 348 ALA A CA 1
ATOM 2704 C C . ALA A 1 348 ? 22.375 -15.898 -3.088 1 95.94 348 ALA A C 1
ATOM 2706 O O . ALA A 1 348 ? 22.297 -16.891 -3.826 1 95.94 348 ALA A O 1
ATOM 2707 N N . ASP A 1 349 ? 23.312 -14.961 -3.125 1 94.88 349 ASP A N 1
ATOM 2708 C CA . ASP A 1 349 ? 24.469 -15.125 -4.008 1 94.88 349 ASP A CA 1
ATOM 2709 C C . ASP A 1 349 ? 25.359 -16.266 -3.549 1 94.88 349 ASP A C 1
ATOM 2711 O O . ASP A 1 349 ? 25.172 -16.812 -2.455 1 94.88 349 ASP A O 1
ATOM 2715 N N . ALA A 1 350 ? 26.359 -16.609 -4.359 1 95.56 350 ALA A N 1
ATOM 2716 C CA . ALA A 1 350 ? 27.25 -17.734 -4.078 1 95.56 350 ALA A CA 1
ATOM 2717 C C . ALA A 1 350 ? 28.109 -17.453 -2.84 1 95.56 350 ALA A C 1
ATOM 2719 O O . ALA A 1 350 ? 28.484 -18.391 -2.123 1 95.56 350 ALA A O 1
ATOM 2720 N N . ASP A 1 351 ? 28.297 -16.203 -2.572 1 93.44 351 ASP A N 1
ATOM 2721 C CA . ASP A 1 351 ? 29.188 -15.844 -1.461 1 93.44 351 ASP A CA 1
ATOM 2722 C C . ASP A 1 351 ? 28.516 -16.141 -0.119 1 93.44 351 ASP A C 1
ATOM 2724 O O . ASP A 1 351 ? 29.188 -16.203 0.913 1 93.44 351 ASP A O 1
ATOM 2728 N N . ALA A 1 352 ? 27.281 -16.375 -0.121 1 93.62 352 ALA A N 1
ATOM 2729 C CA . ALA A 1 352 ? 26.562 -16.75 1.098 1 93.62 352 ALA A CA 1
ATOM 2730 C C . ALA A 1 352 ? 27 -18.125 1.599 1 93.62 352 ALA A C 1
ATOM 2732 O O . ALA A 1 352 ? 26.875 -18.422 2.785 1 93.62 352 ALA A O 1
ATOM 2733 N N . LEU A 1 353 ? 27.5 -18.859 0.724 1 94.62 353 LEU A N 1
ATOM 2734 C CA . LEU A 1 353 ? 27.969 -20.188 1.075 1 94.62 353 LEU A CA 1
ATOM 2735 C C . LEU A 1 353 ? 29.5 -20.25 1.063 1 94.62 353 LEU A C 1
ATOM 2737 O O . LEU A 1 353 ? 30.109 -20.906 1.915 1 94.62 353 LEU A O 1
ATOM 2741 N N . THR A 1 354 ? 30.188 -19.547 0.145 1 94.94 354 THR A N 1
ATOM 2742 C CA . THR A 1 354 ? 31.609 -19.703 -0.079 1 94.94 354 THR A CA 1
ATOM 2743 C C . THR A 1 354 ? 32.406 -18.906 0.962 1 94.94 354 THR A C 1
ATOM 2745 O O . THR A 1 354 ? 33.562 -19.266 1.27 1 94.94 354 THR A O 1
ATOM 2748 N N . ASP A 1 355 ? 31.828 -17.844 1.477 1 92.81 355 ASP A N 1
ATOM 2749 C CA . ASP A 1 355 ? 32.562 -17 2.414 1 92.81 355 ASP A CA 1
ATOM 2750 C C . ASP A 1 355 ? 32.625 -17.625 3.805 1 92.81 355 ASP A C 1
ATOM 2752 O O . ASP A 1 355 ? 33.656 -17.656 4.441 1 92.81 355 ASP A O 1
ATOM 2756 N N . ASN A 1 356 ? 31.484 -18.016 4.25 1 92.69 356 ASN A N 1
ATOM 2757 C CA . ASN A 1 356 ? 31.328 -18.688 5.539 1 92.69 356 ASN A CA 1
ATOM 2758 C C . ASN A 1 356 ? 29.969 -19.359 5.66 1 92.69 356 ASN A C 1
ATOM 2760 O O . ASN A 1 356 ? 29.156 -19.328 4.727 1 92.69 356 ASN A O 1
ATOM 2764 N N . LEU A 1 357 ? 29.781 -19.984 6.758 1 93.81 357 LEU A N 1
ATOM 2765 C CA . LEU A 1 357 ? 28.562 -20.781 6.906 1 93.81 357 LEU A CA 1
ATOM 2766 C C . LEU A 1 357 ? 27.531 -20.047 7.758 1 93.81 357 LEU A C 1
ATOM 2768 O O . LEU A 1 357 ? 26.531 -20.641 8.18 1 93.81 357 LEU A O 1
ATOM 2772 N N . ASP A 1 358 ? 27.656 -18.781 7.977 1 91.56 358 ASP A N 1
ATOM 2773 C CA . ASP A 1 358 ? 26.781 -18.031 8.867 1 91.56 358 ASP A CA 1
ATOM 2774 C C . ASP A 1 358 ? 25.344 -17.984 8.328 1 91.56 358 ASP A C 1
ATOM 2776 O O . ASP A 1 358 ? 24.391 -18.203 9.07 1 91.56 358 ASP A O 1
ATOM 2780 N N . ILE A 1 359 ? 25.234 -17.781 7.082 1 93.25 359 ILE A N 1
ATOM 2781 C CA . ILE A 1 359 ? 23.922 -17.609 6.473 1 93.25 359 ILE A CA 1
ATOM 2782 C C . ILE A 1 359 ? 23.234 -18.969 6.352 1 93.25 359 ILE A C 1
ATOM 2784 O O . ILE A 1 359 ? 22.078 -19.125 6.746 1 93.25 359 ILE A O 1
ATOM 2788 N N . ILE A 1 360 ? 23.969 -19.953 5.855 1 94.25 360 ILE A N 1
ATOM 2789 C CA . ILE A 1 360 ? 23.359 -21.281 5.66 1 94.25 360 ILE A CA 1
ATOM 2790 C C . ILE A 1 360 ? 23.125 -21.938 7.012 1 94.25 360 ILE A C 1
ATOM 2792 O O . ILE A 1 360 ? 22.266 -22.812 7.137 1 94.25 360 ILE A O 1
ATOM 2796 N N . GLY A 1 361 ? 23.859 -21.516 8.023 1 94.12 361 GLY A N 1
ATOM 2797 C CA . GLY A 1 361 ? 23.719 -22.047 9.367 1 94.12 361 GLY A CA 1
ATOM 2798 C C . GLY A 1 361 ? 22.328 -21.844 9.938 1 94.12 361 GLY A C 1
ATOM 2799 O O . GLY A 1 361 ? 21.859 -22.641 10.75 1 94.12 361 GLY A O 1
ATOM 2800 N N . VAL A 1 362 ? 21.703 -20.812 9.555 1 93.38 362 VAL A N 1
ATOM 2801 C CA . VAL A 1 362 ? 20.359 -20.5 10.039 1 93.38 362 VAL A CA 1
ATOM 2802 C C . VAL A 1 362 ? 19.391 -21.562 9.562 1 93.38 362 VAL A C 1
ATOM 2804 O O . VAL A 1 362 ? 18.375 -21.828 10.227 1 93.38 362 VAL A O 1
ATOM 2807 N N . PHE A 1 363 ? 19.641 -22.203 8.469 1 95.19 363 PHE A N 1
ATOM 2808 C CA . PHE A 1 363 ? 18.781 -23.219 7.898 1 95.19 363 PHE A CA 1
ATOM 2809 C C . PHE A 1 363 ? 19.188 -24.609 8.359 1 95.19 363 PHE A C 1
ATOM 2811 O O . PHE A 1 363 ? 18.344 -25.453 8.648 1 95.19 363 PHE A O 1
ATOM 2818 N N . THR A 1 364 ? 20.5 -24.812 8.5 1 94.94 364 THR A N 1
ATOM 2819 C CA . THR A 1 364 ? 21 -26.141 8.852 1 94.94 364 THR A CA 1
ATOM 2820 C C . THR A 1 364 ? 20.781 -26.422 10.336 1 94.94 364 THR A C 1
ATOM 2822 O O . THR A 1 364 ? 20.844 -27.578 10.766 1 94.94 364 THR A O 1
ATOM 2825 N N . SER A 1 365 ? 20.531 -25.406 11.062 1 92.69 365 SER A N 1
ATOM 2826 C CA . SER A 1 365 ? 20.344 -25.594 12.5 1 92.69 365 SER A CA 1
ATOM 2827 C C . SER A 1 365 ? 18.906 -26 12.82 1 92.69 365 SER A C 1
ATOM 2829 O O . SER A 1 365 ? 18.578 -26.297 13.969 1 92.69 365 SER A O 1
ATOM 2831 N N . LEU A 1 366 ? 18.078 -26.031 11.852 1 92 366 LEU A N 1
ATOM 2832 C CA . LEU A 1 366 ? 16.672 -26.406 12.047 1 92 366 LEU A CA 1
ATOM 2833 C C . LEU A 1 366 ? 16.562 -27.906 12.32 1 92 366 LEU A C 1
ATOM 2835 O O . LEU A 1 366 ? 17.359 -28.703 11.82 1 92 366 LEU A O 1
ATOM 2839 N N . ASP A 1 367 ? 15.578 -28.266 13.023 1 90.69 367 ASP A N 1
ATOM 2840 C CA . ASP A 1 367 ? 15.359 -29.672 13.328 1 90.69 367 ASP A CA 1
ATOM 2841 C C . ASP A 1 367 ? 15.062 -30.469 12.062 1 90.69 367 ASP A C 1
ATOM 2843 O O . ASP A 1 367 ? 15.555 -31.578 11.891 1 90.69 367 ASP A O 1
ATOM 2847 N N . LYS A 1 368 ? 14.297 -29.891 11.227 1 92.5 368 LYS A N 1
ATOM 2848 C CA . LYS A 1 368 ? 13.938 -30.562 9.984 1 92.5 368 LYS A CA 1
ATOM 2849 C C . LYS A 1 368 ? 15.18 -30.828 9.125 1 92.5 368 LYS A C 1
ATOM 2851 O O . LYS A 1 368 ? 15.195 -31.75 8.32 1 92.5 368 LYS A O 1
ATOM 2856 N N . ALA A 1 369 ? 16.203 -30.016 9.266 1 94.19 369 ALA A N 1
ATOM 2857 C CA . ALA A 1 369 ? 17.438 -30.188 8.508 1 94.19 369 ALA A CA 1
ATOM 2858 C C . ALA A 1 369 ? 18.141 -31.469 8.891 1 94.19 369 ALA A C 1
ATOM 2860 O O . ALA A 1 369 ? 18.719 -32.156 8.039 1 94.19 369 ALA A O 1
ATOM 2861 N N . ASN A 1 370 ? 18.125 -31.797 10.117 1 93.38 370 ASN A N 1
ATOM 2862 C CA . ASN A 1 370 ? 18.766 -33.031 10.594 1 93.38 370 ASN A CA 1
ATOM 2863 C C . ASN A 1 370 ? 18.078 -34.25 10.031 1 93.38 370 ASN A C 1
ATOM 2865 O O . ASN A 1 370 ? 18.734 -35.25 9.758 1 93.38 370 ASN A O 1
ATOM 2869 N N . ILE A 1 371 ? 16.812 -34.188 9.867 1 93.19 371 ILE A N 1
ATOM 2870 C CA . ILE A 1 371 ? 16.078 -35.281 9.273 1 93.19 371 ILE A CA 1
ATOM 2871 C C . ILE A 1 371 ? 16.594 -35.562 7.867 1 93.19 371 ILE A C 1
ATOM 2873 O O . ILE A 1 371 ? 16.875 -36.719 7.508 1 93.19 371 ILE A O 1
ATOM 2877 N N . PHE A 1 372 ? 16.766 -34.5 7.148 1 92.38 372 PHE A N 1
ATOM 2878 C CA . PHE A 1 372 ? 17.266 -34.656 5.781 1 92.38 372 PHE A CA 1
ATOM 2879 C C . PHE A 1 372 ? 18.703 -35.156 5.773 1 92.38 372 PHE A C 1
ATOM 2881 O O . PHE A 1 372 ? 19.078 -35.938 4.922 1 92.38 372 PHE A O 1
ATOM 2888 N N . ALA A 1 373 ? 19.516 -34.656 6.715 1 92.31 373 ALA A N 1
ATOM 2889 C CA . ALA A 1 373 ? 20.906 -35.094 6.82 1 92.31 373 ALA A CA 1
ATOM 2890 C C . ALA A 1 373 ? 20.984 -36.562 7.172 1 92.31 373 ALA A C 1
ATOM 2892 O O . ALA A 1 373 ? 21.844 -37.312 6.645 1 92.31 373 ALA A O 1
ATOM 2893 N N . ASN A 1 374 ? 20.109 -36.969 7.98 1 91.38 374 ASN A N 1
ATOM 2894 C CA . ASN A 1 374 ? 20.078 -38.375 8.375 1 91.38 374 ASN A CA 1
ATOM 2895 C C . ASN A 1 374 ? 19.688 -39.281 7.203 1 91.38 374 ASN A C 1
ATOM 2897 O O . ASN A 1 374 ? 20.234 -40.375 7.055 1 91.38 374 ASN A O 1
ATOM 2901 N N . GLU A 1 375 ? 18.75 -38.812 6.488 1 91.56 375 GLU A N 1
ATOM 2902 C CA . GLU A 1 375 ? 18.359 -39.562 5.301 1 91.56 375 GLU A CA 1
ATOM 2903 C C . GLU A 1 375 ? 19.531 -39.75 4.348 1 91.56 375 GLU A C 1
ATOM 2905 O O . GLU A 1 375 ? 19.578 -40.719 3.594 1 91.56 375 GLU A O 1
ATOM 2910 N N . LEU A 1 376 ? 20.484 -38.875 4.426 1 90.69 376 LEU A N 1
ATOM 2911 C CA . LEU A 1 376 ? 21.672 -38.938 3.574 1 90.69 376 LEU A CA 1
ATOM 2912 C C . LEU A 1 376 ? 22.797 -39.688 4.262 1 90.69 376 LEU A C 1
ATOM 2914 O O . LEU A 1 376 ? 23.906 -39.812 3.717 1 90.69 376 LEU A O 1
ATOM 2918 N N . GLY A 1 377 ? 22.562 -40.125 5.539 1 87.75 377 GLY A N 1
ATOM 2919 C CA . GLY A 1 377 ? 23.531 -40.938 6.258 1 87.75 377 GLY A CA 1
ATOM 2920 C C . GLY A 1 377 ? 24.453 -40.125 7.137 1 87.75 377 GLY A C 1
ATOM 2921 O O . GLY A 1 377 ? 25.469 -40.625 7.617 1 87.75 377 GLY A O 1
ATOM 2922 N N . HIS A 1 378 ? 24.188 -38.906 7.363 1 90.88 378 HIS A N 1
ATOM 2923 C CA . HIS A 1 378 ? 25.031 -38.031 8.172 1 90.88 378 HIS A CA 1
ATOM 2924 C C . HIS A 1 378 ? 24.438 -37.812 9.555 1 90.88 378 HIS A C 1
ATOM 2926 O O . HIS A 1 378 ? 23.234 -38.031 9.758 1 90.88 378 HIS A O 1
ATOM 2932 N N . ARG A 1 379 ? 25.234 -37.375 10.453 1 89.94 379 ARG A N 1
ATOM 2933 C CA . ARG A 1 379 ? 24.812 -37.188 11.844 1 89.94 379 ARG A CA 1
ATOM 2934 C C . ARG A 1 379 ? 23.875 -35.969 11.969 1 89.94 379 ARG A C 1
ATOM 2936 O O . ARG A 1 379 ? 22.828 -36.062 12.609 1 89.94 379 ARG A O 1
ATOM 2943 N N . ASP A 1 380 ? 24.312 -34.875 11.57 1 93.5 380 ASP A N 1
ATOM 2944 C CA . ASP A 1 380 ? 23.5 -33.656 11.602 1 93.5 380 ASP A CA 1
ATOM 2945 C C . ASP A 1 380 ? 23.859 -32.75 10.445 1 93.5 380 ASP A C 1
ATOM 2947 O O . ASP A 1 380 ? 24.875 -32.938 9.773 1 93.5 380 ASP A O 1
ATOM 2951 N N . ALA A 1 381 ? 22.984 -31.875 10.125 1 94.81 381 ALA A N 1
ATOM 2952 C CA . ALA A 1 381 ? 23.109 -31 8.969 1 94.81 381 ALA A CA 1
ATOM 2953 C C . ALA A 1 381 ? 24.266 -30.031 9.133 1 94.81 381 ALA A C 1
ATOM 2955 O O . ALA A 1 381 ? 25.016 -29.781 8.188 1 94.81 381 ALA A O 1
ATOM 2956 N N . PRO A 1 382 ? 24.484 -29.453 10.328 1 95.12 382 PRO A N 1
ATOM 2957 C CA . PRO A 1 382 ? 25.625 -28.531 10.484 1 95.12 382 PRO A CA 1
ATOM 2958 C C . PRO A 1 382 ? 26.969 -29.219 10.258 1 95.12 382 PRO A C 1
ATOM 2960 O O . PRO A 1 382 ? 27.875 -28.641 9.648 1 95.12 382 PRO A O 1
ATOM 2963 N N . ALA A 1 383 ? 27.094 -30.359 10.719 1 94.19 383 ALA A N 1
ATOM 2964 C CA . ALA A 1 383 ? 28.328 -31.094 10.523 1 94.19 383 ALA A CA 1
ATOM 2965 C C . ALA A 1 383 ? 28.547 -31.438 9.055 1 94.19 383 ALA A C 1
ATOM 2967 O O . ALA A 1 383 ? 29.688 -31.375 8.562 1 94.19 383 ALA A O 1
ATOM 2968 N N . LEU A 1 384 ? 27.531 -31.859 8.453 1 94.62 384 LEU A N 1
ATOM 2969 C CA . LEU A 1 384 ? 27.609 -32.125 7.016 1 94.62 384 LEU A CA 1
ATOM 2970 C C . LEU A 1 384 ? 28.094 -30.891 6.266 1 94.62 384 LEU A C 1
ATOM 2972 O O . LEU A 1 384 ? 29.016 -30.969 5.457 1 94.62 384 LEU A O 1
ATOM 2976 N N . ALA A 1 385 ? 27.438 -29.781 6.531 1 96.81 385 ALA A N 1
ATOM 2977 C CA . ALA A 1 385 ? 27.797 -28.516 5.875 1 96.81 385 ALA A CA 1
ATOM 2978 C C . ALA A 1 385 ? 29.234 -28.125 6.199 1 96.81 385 ALA A C 1
ATOM 2980 O O . ALA A 1 385 ? 29.969 -27.688 5.32 1 96.81 385 ALA A O 1
ATOM 2981 N N . GLY A 1 386 ? 29.609 -28.297 7.457 1 96.12 386 GLY A N 1
ATOM 2982 C CA . GLY A 1 386 ? 30.953 -27.938 7.895 1 96.12 386 GLY A CA 1
ATOM 2983 C C . GLY A 1 386 ? 32.031 -28.766 7.223 1 96.12 386 GLY A C 1
ATOM 2984 O O . GLY A 1 386 ? 33.031 -28.219 6.781 1 96.12 386 GLY A O 1
ATOM 2985 N N . THR A 1 387 ? 31.828 -30 7.145 1 95.19 387 THR A N 1
ATOM 2986 C CA . THR A 1 387 ? 32.812 -30.906 6.547 1 95.19 387 THR A CA 1
ATOM 2987 C C . THR A 1 387 ? 32.969 -30.609 5.059 1 95.19 387 THR A C 1
ATOM 2989 O O . THR A 1 387 ? 34.125 -30.531 4.562 1 95.19 387 THR A O 1
ATOM 2992 N N . ILE A 1 388 ? 31.906 -30.484 4.398 1 96.19 388 ILE A N 1
ATOM 2993 C CA . ILE A 1 388 ? 31.953 -30.203 2.967 1 96.19 388 ILE A CA 1
ATOM 2994 C C . ILE A 1 388 ? 32.625 -28.859 2.723 1 96.19 388 ILE A C 1
ATOM 2996 O O . ILE A 1 388 ? 33.5 -28.734 1.851 1 96.19 388 ILE A O 1
ATOM 3000 N N . TYR A 1 389 ? 32.219 -27.859 3.514 1 96.88 389 TYR A N 1
ATOM 3001 C CA . TYR A 1 389 ? 32.75 -26.531 3.363 1 96.88 389 TYR A CA 1
ATOM 3002 C C . TYR A 1 389 ? 34.25 -26.516 3.623 1 96.88 389 TYR A C 1
ATOM 3004 O O . TYR A 1 389 ? 35.031 -25.922 2.865 1 96.88 389 TYR A O 1
ATOM 3012 N N . ASN A 1 390 ? 34.719 -27.188 4.672 1 96.62 390 ASN A N 1
ATOM 3013 C CA . ASN A 1 390 ? 36.125 -27.234 5.02 1 96.62 390 ASN A CA 1
ATOM 3014 C C . ASN A 1 390 ? 36.938 -27.938 3.941 1 96.62 390 ASN A C 1
ATOM 3016 O O . ASN A 1 390 ? 38.031 -27.5 3.596 1 96.62 390 ASN A O 1
ATOM 3020 N N . ASP A 1 391 ? 36.438 -28.984 3.438 1 96.38 391 ASP A N 1
ATOM 3021 C CA . ASP A 1 391 ? 37.125 -29.719 2.377 1 96.38 391 ASP A CA 1
ATOM 3022 C C . ASP A 1 391 ? 37.219 -28.875 1.102 1 96.38 391 ASP A C 1
ATOM 3024 O O . ASP A 1 391 ? 38.219 -28.922 0.396 1 96.38 391 ASP A O 1
ATOM 3028 N N . PHE A 1 392 ? 36.188 -28.25 0.841 1 96.81 392 PHE A N 1
ATOM 3029 C CA . PHE A 1 392 ? 36.156 -27.344 -0.307 1 96.81 392 PHE A CA 1
ATOM 3030 C C . PHE A 1 392 ? 37.219 -26.266 -0.158 1 96.81 392 PHE A C 1
ATOM 3032 O O . PHE A 1 392 ? 38 -26.016 -1.085 1 96.81 392 PHE A O 1
ATOM 3039 N N . CYS A 1 393 ? 37.219 -25.625 1.035 1 96.75 393 CYS A N 1
ATOM 3040 C CA . CYS A 1 393 ? 38.188 -24.578 1.304 1 96.75 393 CYS A CA 1
ATOM 3041 C C . CYS A 1 393 ? 39.625 -25.109 1.158 1 96.75 393 CYS A C 1
ATOM 3043 O O . CYS A 1 393 ? 40.469 -24.453 0.567 1 96.75 393 CYS A O 1
ATOM 3045 N N . LYS A 1 394 ? 39.812 -26.266 1.639 1 96.12 394 LYS A N 1
ATOM 3046 C CA . LYS A 1 394 ? 41.156 -26.875 1.578 1 96.12 394 LYS A CA 1
ATOM 3047 C C . LYS A 1 394 ? 41.531 -27.172 0.137 1 96.12 394 LYS A C 1
ATOM 3049 O O . LYS A 1 394 ? 42.688 -26.938 -0.262 1 96.12 394 LYS A O 1
ATOM 3054 N N . LEU A 1 395 ? 40.594 -27.688 -0.594 1 96.12 395 LEU A N 1
ATOM 3055 C CA . LEU A 1 395 ? 40.875 -28 -1.993 1 96.12 395 LEU A CA 1
ATOM 3056 C C . LEU A 1 395 ? 41.25 -26.75 -2.773 1 96.12 395 LEU A C 1
ATOM 3058 O O . LEU A 1 395 ? 42.188 -26.766 -3.568 1 96.12 395 LEU A O 1
ATOM 3062 N N . VAL A 1 396 ? 40.531 -25.641 -2.559 1 96.25 396 VAL A N 1
ATOM 3063 C CA . VAL A 1 396 ? 40.781 -24.391 -3.256 1 96.25 396 VAL A CA 1
ATOM 3064 C C . VAL A 1 396 ? 42.156 -23.844 -2.869 1 96.25 396 VAL A C 1
ATOM 3066 O O . VAL A 1 396 ? 42.906 -23.359 -3.721 1 96.25 396 VAL A O 1
ATOM 3069 N N . ALA A 1 397 ? 42.469 -23.984 -1.616 1 94.75 397 ALA A N 1
ATOM 3070 C CA . ALA A 1 397 ? 43.75 -23.484 -1.131 1 94.75 397 ALA A CA 1
ATOM 3071 C C . ALA A 1 397 ? 44.906 -24.312 -1.691 1 94.75 397 ALA A C 1
ATOM 3073 O O . ALA A 1 397 ? 45.938 -23.75 -2.117 1 94.75 397 ALA A O 1
ATOM 3074 N N . ASP A 1 398 ? 44.75 -25.609 -1.753 1 95.25 398 ASP A N 1
ATOM 3075 C CA . ASP A 1 398 ? 45.844 -26.516 -2.1 1 95.25 398 ASP A CA 1
ATOM 3076 C C . ASP A 1 398 ? 45.969 -26.672 -3.613 1 95.25 398 ASP A C 1
ATOM 3078 O O . ASP A 1 398 ? 47.062 -26.906 -4.129 1 95.25 398 ASP A O 1
ATOM 3082 N N . GLN A 1 399 ? 44.875 -26.625 -4.297 1 95.31 399 GLN A N 1
ATOM 3083 C CA . GLN A 1 399 ? 44.906 -27 -5.707 1 95.31 399 GLN A CA 1
ATOM 3084 C C . GLN A 1 399 ? 44.406 -25.844 -6.586 1 95.31 399 GLN A C 1
ATOM 3086 O O . GLN A 1 399 ? 43.75 -26.078 -7.613 1 95.31 399 GLN A O 1
ATOM 3091 N N . TRP A 1 400 ? 44.562 -24.625 -6.219 1 94.38 400 TRP A N 1
ATOM 3092 C CA . TRP A 1 400 ? 44.094 -23.453 -6.965 1 94.38 400 TRP A CA 1
ATOM 3093 C C . TRP A 1 400 ? 44.75 -23.422 -8.352 1 94.38 400 TRP A C 1
ATOM 3095 O O . TRP A 1 400 ? 44.094 -23 -9.32 1 94.38 400 TRP A O 1
ATOM 3105 N N . SER A 1 401 ? 46 -23.859 -8.43 1 93.62 401 SER A N 1
ATOM 3106 C CA . SER A 1 401 ? 46.75 -23.781 -9.672 1 93.62 401 SER A CA 1
ATOM 3107 C C . SER A 1 401 ? 46.062 -24.594 -10.781 1 93.62 401 SER A C 1
ATOM 3109 O O . SER A 1 401 ? 46.219 -24.281 -11.961 1 93.62 401 SER A O 1
ATOM 3111 N N . ASN A 1 402 ? 45.25 -25.625 -10.375 1 93.56 402 ASN A N 1
ATOM 3112 C CA . ASN A 1 402 ? 44.531 -26.469 -11.336 1 93.56 402 ASN A CA 1
ATOM 3113 C C . ASN A 1 402 ? 43.531 -25.672 -12.148 1 93.56 402 ASN A C 1
ATOM 3115 O O . ASN A 1 402 ? 43.219 -26.031 -13.289 1 93.56 402 ASN A O 1
ATOM 3119 N N . ILE A 1 403 ? 42.938 -24.594 -11.508 1 93.56 403 ILE A N 1
ATOM 3120 C CA . ILE A 1 403 ? 41.781 -23.938 -12.133 1 93.56 403 ILE A CA 1
ATOM 3121 C C . ILE A 1 403 ? 42.094 -22.438 -12.281 1 93.56 403 ILE A C 1
ATOM 3123 O O . ILE A 1 403 ? 41.219 -21.672 -12.688 1 93.56 403 ILE A O 1
ATOM 3127 N N . GLN A 1 404 ? 43.219 -22 -11.984 1 93.5 404 GLN A N 1
ATOM 3128 C CA . GLN A 1 404 ? 43.594 -20.594 -11.898 1 93.5 404 GLN A CA 1
ATOM 3129 C C . GLN A 1 404 ? 43.25 -19.859 -13.203 1 93.5 404 GLN A C 1
ATOM 3131 O O . GLN A 1 404 ? 42.625 -18.797 -13.18 1 93.5 404 GLN A O 1
ATOM 3136 N N . ALA A 1 405 ? 43.594 -20.453 -14.289 1 91.31 405 ALA A N 1
ATOM 3137 C CA . ALA A 1 405 ? 43.406 -19.812 -15.594 1 91.31 405 ALA A CA 1
ATOM 3138 C C . ALA A 1 405 ? 41.938 -19.516 -15.875 1 91.31 405 ALA A C 1
ATOM 3140 O O . ALA A 1 405 ? 41.594 -18.469 -16.422 1 91.31 405 ALA A O 1
ATOM 3141 N N . GLN A 1 406 ? 41.094 -20.422 -15.5 1 91.06 406 GLN A N 1
ATOM 3142 C CA . GLN A 1 406 ? 39.688 -20.297 -15.781 1 91.06 406 GLN A CA 1
ATOM 3143 C C . GLN A 1 406 ? 38.969 -19.484 -14.688 1 91.06 406 GLN A C 1
ATOM 3145 O O . GLN A 1 406 ? 38.125 -18.641 -14.977 1 91.06 406 GLN A O 1
ATOM 3150 N N . ALA A 1 407 ? 39.375 -19.703 -13.469 1 90.94 407 ALA A N 1
ATOM 3151 C CA . ALA A 1 407 ? 38.688 -19.094 -12.328 1 90.94 407 ALA A CA 1
ATOM 3152 C C . ALA A 1 407 ? 38.969 -17.609 -12.234 1 90.94 407 ALA A C 1
ATOM 3154 O O . ALA A 1 407 ? 38.156 -16.828 -11.734 1 90.94 407 ALA A O 1
ATOM 3155 N N . GLU A 1 408 ? 40.062 -17.188 -12.781 1 91.5 408 GLU A N 1
ATOM 3156 C CA . GLU A 1 408 ? 40.469 -15.789 -12.695 1 91.5 408 GLU A CA 1
ATOM 3157 C C . GLU A 1 408 ? 39.688 -14.945 -13.703 1 91.5 408 GLU A C 1
ATOM 3159 O O . GLU A 1 408 ? 39.688 -13.711 -13.625 1 91.5 408 GLU A O 1
ATOM 3164 N N . LEU A 1 409 ? 38.938 -15.578 -14.492 1 87.56 409 LEU A N 1
ATOM 3165 C CA . LEU A 1 409 ? 38.125 -14.867 -15.477 1 87.56 409 LEU A CA 1
ATOM 3166 C C . LEU A 1 409 ? 36.75 -14.508 -14.914 1 87.56 409 LEU A C 1
ATOM 3168 O O . LEU A 1 409 ? 36.062 -13.68 -15.477 1 87.56 409 LEU A O 1
ATOM 3172 N N . HIS A 1 410 ? 36.5 -15.109 -13.852 1 86.81 410 HIS A N 1
ATOM 3173 C CA . HIS A 1 410 ? 35.188 -14.883 -13.266 1 86.81 410 HIS A CA 1
ATOM 3174 C C . HIS A 1 410 ? 35.094 -13.5 -12.625 1 86.81 410 HIS A C 1
ATOM 3176 O O . HIS A 1 410 ? 36.094 -12.977 -12.133 1 86.81 410 HIS A O 1
ATOM 3182 N N . TYR A 1 411 ? 33.906 -13 -12.578 1 83.31 411 TYR A N 1
ATOM 3183 C CA . TYR A 1 411 ? 33.594 -11.656 -12.094 1 83.31 411 TYR A CA 1
ATOM 3184 C C . TYR A 1 411 ? 34.062 -11.492 -10.648 1 83.31 411 TYR A C 1
ATOM 3186 O O . TYR A 1 411 ? 34.562 -10.43 -10.258 1 83.31 411 TYR A O 1
ATOM 3194 N N . TYR A 1 412 ? 33.938 -12.516 -9.812 1 84.69 412 TYR A N 1
ATOM 3195 C CA . TYR A 1 412 ? 34.312 -12.461 -8.398 1 84.69 412 TYR A CA 1
ATOM 3196 C C . TYR A 1 412 ? 35.812 -12.195 -8.242 1 84.69 412 TYR A C 1
ATOM 3198 O O . TYR A 1 412 ? 36.219 -11.555 -7.281 1 84.69 412 TYR A O 1
ATOM 3206 N N . TRP A 1 413 ? 36.531 -12.695 -9.156 1 85.12 413 TRP A N 1
ATOM 3207 C CA . TRP A 1 413 ? 37.969 -12.484 -9.086 1 85.12 413 TRP A CA 1
ATOM 3208 C C . TRP A 1 413 ? 38.344 -11.125 -9.656 1 85.12 413 TRP A C 1
ATOM 3210 O O . TRP A 1 413 ? 39.156 -10.391 -9.055 1 85.12 413 TRP A O 1
ATOM 3220 N N . ILE A 1 414 ? 37.812 -10.797 -10.711 1 83 414 ILE A N 1
ATOM 3221 C CA . ILE A 1 414 ? 38.125 -9.562 -11.422 1 83 414 ILE A CA 1
ATOM 3222 C C . ILE A 1 414 ? 37.812 -8.359 -10.539 1 83 414 ILE A C 1
ATOM 3224 O O . ILE A 1 414 ? 38.594 -7.406 -10.469 1 83 414 ILE A O 1
ATOM 3228 N N . ASN A 1 415 ? 36.656 -8.398 -9.906 1 76.5 415 ASN A N 1
ATOM 3229 C CA . ASN A 1 415 ? 36.219 -7.262 -9.102 1 76.5 415 ASN A CA 1
ATOM 3230 C C . ASN A 1 415 ? 36.562 -7.453 -7.625 1 76.5 415 ASN A C 1
ATOM 3232 O O . ASN A 1 415 ? 35.906 -6.879 -6.75 1 76.5 415 ASN A O 1
ATOM 3236 N N . ARG A 1 416 ? 37.531 -8.227 -7.41 1 76.69 416 ARG A N 1
ATOM 3237 C CA . ARG A 1 416 ? 37.875 -8.547 -6.031 1 76.69 416 ARG A CA 1
ATOM 3238 C C . ARG A 1 416 ? 38.469 -7.348 -5.324 1 76.69 416 ARG A C 1
ATOM 3240 O O . ARG A 1 416 ? 39.031 -6.453 -5.973 1 76.69 416 ARG A O 1
ATOM 3247 N N . ASP A 1 417 ? 38.188 -7.297 -4.055 1 67.69 417 ASP A N 1
ATOM 3248 C CA . ASP A 1 417 ? 38.875 -6.312 -3.24 1 67.69 417 ASP A CA 1
ATOM 3249 C C . ASP A 1 417 ? 40.344 -6.727 -3.012 1 67.69 417 ASP A C 1
ATOM 3251 O O . ASP A 1 417 ? 40.625 -7.715 -2.324 1 67.69 417 ASP A O 1
ATOM 3255 N N . ILE A 1 418 ? 41.219 -6.004 -3.545 1 66.19 418 ILE A N 1
ATOM 3256 C CA . ILE A 1 418 ? 42.625 -6.348 -3.521 1 66.19 418 ILE A CA 1
ATOM 3257 C C . ILE A 1 418 ? 43.156 -6.305 -2.084 1 66.19 418 ILE A C 1
ATOM 3259 O O . ILE A 1 418 ? 44.031 -7.09 -1.71 1 66.19 418 ILE A O 1
ATOM 3263 N N . ASP A 1 419 ? 42.562 -5.371 -1.33 1 62.66 419 ASP A N 1
ATOM 3264 C CA . ASP A 1 419 ? 43.031 -5.203 0.043 1 62.66 419 ASP A CA 1
ATOM 3265 C C . ASP A 1 419 ? 42.438 -6.27 0.958 1 62.66 419 ASP A C 1
ATOM 3267 O O . ASP A 1 419 ? 42.906 -6.457 2.086 1 62.66 419 ASP A O 1
ATOM 3271 N N . LYS A 1 420 ? 41.406 -6.934 0.385 1 63.25 420 LYS A N 1
ATOM 3272 C CA . LYS A 1 420 ? 40.75 -7.965 1.18 1 63.25 420 LYS A CA 1
ATOM 3273 C C . LYS A 1 420 ? 41.312 -9.344 0.866 1 63.25 420 LYS A C 1
ATOM 3275 O O . LYS A 1 420 ? 42.125 -9.492 -0.033 1 63.25 420 LYS A O 1
ATOM 3280 N N . ASP A 1 421 ? 40.594 -10.367 1.54 1 70.31 421 ASP A N 1
ATOM 3281 C CA . ASP A 1 421 ? 41.188 -11.703 1.596 1 70.31 421 ASP A CA 1
ATOM 3282 C C . ASP A 1 421 ? 41.125 -12.383 0.227 1 70.31 421 ASP A C 1
ATOM 3284 O O . ASP A 1 421 ? 40.062 -12.664 -0.294 1 70.31 421 ASP A O 1
ATOM 3288 N N . GLU A 1 422 ? 42.156 -12.469 -0.559 1 86.31 422 GLU A N 1
ATOM 3289 C CA . GLU A 1 422 ? 42.375 -13.203 -1.799 1 86.31 422 GLU A CA 1
ATOM 3290 C C . GLU A 1 422 ? 41.75 -14.594 -1.742 1 86.31 422 GLU A C 1
ATOM 3292 O O . GLU A 1 422 ? 41.188 -15.07 -2.736 1 86.31 422 GLU A O 1
ATOM 3297 N N . LEU A 1 423 ? 41.781 -15.156 -0.597 1 89 423 LEU A N 1
ATOM 3298 C CA . LEU A 1 423 ? 41.25 -16.5 -0.428 1 89 423 LEU A CA 1
ATOM 3299 C C . LEU A 1 423 ? 39.75 -16.531 -0.643 1 89 423 LEU A C 1
ATOM 3301 O O . LEU A 1 423 ? 39.188 -17.5 -1.166 1 89 423 LEU A O 1
ATOM 3305 N N . ILE A 1 424 ? 39.094 -15.477 -0.299 1 91.5 424 ILE A N 1
ATOM 3306 C CA . ILE A 1 424 ? 37.656 -15.391 -0.449 1 91.5 424 ILE A CA 1
ATOM 3307 C C . ILE A 1 424 ? 37.281 -15.312 -1.93 1 91.5 424 ILE A C 1
ATOM 3309 O O . ILE A 1 424 ? 36.375 -15.992 -2.391 1 91.5 424 ILE A O 1
ATOM 3313 N N . ALA A 1 425 ? 38.031 -14.555 -2.604 1 92.56 425 ALA A N 1
ATOM 3314 C CA . ALA A 1 425 ? 37.781 -14.422 -4.039 1 92.56 425 ALA A CA 1
ATOM 3315 C C . ALA A 1 425 ? 38.062 -15.742 -4.762 1 92.56 425 ALA A C 1
ATOM 3317 O O . ALA A 1 425 ? 37.344 -16.094 -5.711 1 92.56 425 ALA A O 1
ATOM 3318 N N . LYS A 1 426 ? 39.094 -16.469 -4.289 1 94.44 426 LYS A N 1
ATOM 3319 C CA . LYS A 1 426 ? 39.406 -17.766 -4.875 1 94.44 426 LYS A CA 1
ATOM 3320 C C . LYS A 1 426 ? 38.281 -18.766 -4.664 1 94.44 426 LYS A C 1
ATOM 3322 O O . LYS A 1 426 ? 37.875 -19.469 -5.594 1 94.44 426 LYS A O 1
ATOM 3327 N N . ARG A 1 427 ? 37.781 -18.812 -3.504 1 95.5 427 ARG A N 1
ATOM 3328 C CA . ARG A 1 427 ? 36.688 -19.734 -3.182 1 95.5 427 ARG A CA 1
ATOM 3329 C C . ARG A 1 427 ? 35.438 -19.422 -3.99 1 95.5 427 ARG A C 1
ATOM 3331 O O . ARG A 1 427 ? 34.812 -20.328 -4.535 1 95.5 427 ARG A O 1
ATOM 3338 N N . ARG A 1 428 ? 35.062 -18.125 -4.129 1 95.06 428 ARG A N 1
ATOM 3339 C CA . ARG A 1 428 ? 33.906 -17.703 -4.871 1 95.06 428 ARG A CA 1
ATOM 3340 C C . ARG A 1 428 ? 34 -18.078 -6.348 1 95.06 428 ARG A C 1
ATOM 3342 O O . ARG A 1 428 ? 33.094 -18.656 -6.922 1 95.06 428 ARG A O 1
ATOM 3349 N N . SER A 1 429 ? 35.156 -17.797 -6.809 1 95.06 429 SER A N 1
ATOM 3350 C CA . SER A 1 429 ? 35.406 -18.062 -8.227 1 95.06 429 SER A CA 1
ATOM 3351 C C . SER A 1 429 ? 35.438 -19.562 -8.516 1 95.06 429 SER A C 1
ATOM 3353 O O . SER A 1 429 ? 34.906 -20.016 -9.531 1 95.06 429 SER A O 1
ATOM 3355 N N . ALA A 1 430 ? 36.062 -20.297 -7.656 1 96.12 430 ALA A N 1
ATOM 3356 C CA . ALA A 1 430 ? 36.156 -21.734 -7.832 1 96.12 430 ALA A CA 1
ATOM 3357 C C . ALA A 1 430 ? 34.781 -22.391 -7.809 1 96.12 430 ALA A C 1
ATOM 3359 O O . ALA A 1 430 ? 34.5 -23.266 -8.617 1 96.12 430 ALA A O 1
ATOM 3360 N N . PHE A 1 431 ? 34 -21.953 -6.852 1 96.75 431 PHE A N 1
ATOM 3361 C CA . PHE A 1 431 ? 32.625 -22.469 -6.734 1 96.75 431 PHE A CA 1
ATOM 3362 C C . PHE A 1 431 ? 31.844 -22.234 -8.023 1 96.75 431 PHE A C 1
ATOM 3364 O O . PHE A 1 431 ? 31.234 -23.156 -8.562 1 96.75 431 PHE A O 1
ATOM 3371 N N . CYS A 1 432 ? 31.828 -21.031 -8.523 1 95.62 432 CYS A N 1
ATOM 3372 C CA . CYS A 1 432 ? 31.062 -20.656 -9.711 1 95.62 432 CYS A CA 1
ATOM 3373 C C . CYS A 1 432 ? 31.594 -21.375 -10.945 1 95.62 432 CYS A C 1
ATOM 3375 O O . CYS A 1 432 ? 30.828 -21.797 -11.812 1 95.62 432 CYS A O 1
ATOM 3377 N N . TRP A 1 433 ? 32.906 -21.5 -10.977 1 94.5 433 TRP A N 1
ATOM 3378 C CA . TRP A 1 433 ? 33.531 -22.219 -12.086 1 94.5 433 TRP A CA 1
ATOM 3379 C C . TRP A 1 433 ? 33.062 -23.672 -12.117 1 94.5 433 TRP A C 1
ATOM 3381 O O . TRP A 1 433 ? 32.688 -24.188 -13.172 1 94.5 433 TRP A O 1
ATOM 3391 N N . MET A 1 434 ? 33.062 -24.266 -10.961 1 95.06 434 MET A N 1
ATOM 3392 C CA . MET A 1 434 ? 32.688 -25.688 -10.859 1 95.06 434 MET A CA 1
ATOM 3393 C C . MET A 1 434 ? 31.266 -25.906 -11.367 1 95.06 434 MET A C 1
ATOM 3395 O O . MET A 1 434 ? 31.016 -26.844 -12.109 1 95.06 434 MET A O 1
ATOM 3399 N N . PHE A 1 435 ? 30.375 -25.016 -11.055 1 95.31 435 PHE A N 1
ATOM 3400 C CA . PHE A 1 435 ? 28.969 -25.25 -11.352 1 95.31 435 PHE A CA 1
ATOM 3401 C C . PHE A 1 435 ? 28.609 -24.703 -12.734 1 95.31 435 PHE A C 1
ATOM 3403 O O . PHE A 1 435 ? 27.531 -24.969 -13.258 1 95.31 435 PHE A O 1
ATOM 3410 N N . SER A 1 436 ? 29.484 -23.969 -13.312 1 92.56 436 SER A N 1
ATOM 3411 C CA . SER A 1 436 ? 29.266 -23.5 -14.68 1 92.56 436 SER A CA 1
ATOM 3412 C C . SER A 1 436 ? 29.828 -24.484 -15.695 1 92.56 436 SER A C 1
ATOM 3414 O O . SER A 1 436 ? 29.594 -24.344 -16.906 1 92.56 436 SER A O 1
ATOM 3416 N N . ASN A 1 437 ? 30.594 -25.469 -15.219 1 93 437 ASN A N 1
ATOM 3417 C CA . ASN A 1 437 ? 31.203 -26.438 -16.125 1 93 437 ASN A CA 1
ATOM 3418 C C . ASN A 1 437 ? 30.656 -27.844 -15.898 1 93 437 ASN A C 1
ATOM 3420 O O . ASN A 1 437 ? 30.312 -28.219 -14.773 1 93 437 ASN A O 1
ATOM 3424 N N . ASP A 1 438 ? 30.688 -28.594 -16.953 1 92.69 438 ASP A N 1
ATOM 3425 C CA . ASP A 1 438 ? 30.219 -29.969 -16.859 1 92.69 438 ASP A CA 1
ATOM 3426 C C . ASP A 1 438 ? 31.281 -30.875 -16.234 1 92.69 438 ASP A C 1
ATOM 3428 O O . ASP A 1 438 ? 32.469 -30.516 -16.188 1 92.69 438 ASP A O 1
ATOM 3432 N N . GLU A 1 439 ? 30.828 -31.938 -15.797 1 92.94 439 GLU A N 1
ATOM 3433 C CA . GLU A 1 439 ? 31.703 -32.844 -15.086 1 92.94 439 GLU A CA 1
ATOM 3434 C C . GLU A 1 439 ? 32.812 -33.344 -15.984 1 92.94 439 GLU A C 1
ATOM 3436 O O . GLU A 1 439 ? 33.969 -33.531 -15.531 1 92.94 439 GLU A O 1
ATOM 3441 N N . THR A 1 440 ? 32.531 -33.562 -17.25 1 93.69 440 THR A N 1
ATOM 3442 C CA . THR A 1 440 ? 33.531 -34.062 -18.203 1 93.69 440 THR A CA 1
ATOM 3443 C C . THR A 1 440 ? 34.656 -33.062 -18.359 1 93.69 440 THR A C 1
ATOM 3445 O O . THR A 1 440 ? 35.812 -33.438 -18.422 1 93.69 440 THR A O 1
ATOM 3448 N N . SER A 1 441 ? 34.281 -31.828 -18.406 1 93.56 441 SER A N 1
ATOM 3449 C CA . SER A 1 441 ? 35.281 -30.766 -18.562 1 93.56 441 SER A CA 1
ATOM 3450 C C . SER A 1 441 ? 36.125 -30.641 -17.297 1 93.56 441 SER A C 1
ATOM 3452 O O . SER A 1 441 ? 37.344 -30.359 -17.391 1 93.56 441 SER A O 1
ATOM 3454 N N . ILE A 1 442 ? 35.594 -30.875 -16.156 1 94.31 442 ILE A N 1
ATOM 3455 C CA . ILE A 1 442 ? 36.312 -30.734 -14.898 1 94.31 442 ILE A CA 1
ATOM 3456 C C . ILE A 1 442 ? 37.25 -31.906 -14.719 1 94.31 442 ILE A C 1
ATOM 3458 O O . ILE A 1 442 ? 38.375 -31.734 -14.211 1 94.31 442 ILE A O 1
ATOM 3462 N N . LEU A 1 443 ? 36.844 -33.094 -15.188 1 93 443 LEU A N 1
ATOM 3463 C CA . LEU A 1 443 ? 37.656 -34.281 -15.047 1 93 443 LEU A CA 1
ATOM 3464 C C . LEU A 1 443 ? 38.938 -34.156 -15.859 1 93 443 LEU A C 1
ATOM 3466 O O . LEU A 1 443 ? 39.938 -34.812 -15.539 1 93 443 LEU A O 1
ATOM 3470 N N . ASN A 1 444 ? 39 -33.312 -16.875 1 92.44 444 ASN A N 1
ATOM 3471 C CA . ASN A 1 444 ? 40.125 -33.188 -17.797 1 92.44 444 ASN A CA 1
ATOM 3472 C C . ASN A 1 444 ? 41.219 -32.281 -17.234 1 92.44 444 ASN A C 1
ATOM 3474 O O . ASN A 1 444 ? 42.281 -32.156 -17.797 1 92.44 444 ASN A O 1
ATOM 3478 N N . ILE A 1 445 ? 40.906 -31.688 -16.109 1 92.75 445 ILE A N 1
ATOM 3479 C CA . ILE A 1 445 ? 41.938 -30.828 -15.531 1 92.75 445 ILE A CA 1
ATOM 3480 C C . ILE A 1 445 ? 42.75 -31.625 -14.531 1 92.75 445 ILE A C 1
ATOM 3482 O O . ILE A 1 445 ? 42.406 -32.75 -14.18 1 92.75 445 ILE A O 1
ATOM 3486 N N . ASP A 1 446 ? 43.906 -30.984 -14.117 1 91.81 446 ASP A N 1
ATOM 3487 C CA . ASP A 1 446 ? 44.75 -31.625 -13.094 1 91.81 446 ASP A CA 1
ATOM 3488 C C . ASP A 1 446 ? 43.969 -31.812 -11.797 1 91.81 446 ASP A C 1
ATOM 3490 O O . ASP A 1 446 ? 43.344 -30.875 -11.297 1 91.81 446 ASP A O 1
ATOM 3494 N N . ASN A 1 447 ? 43.938 -33.062 -11.281 1 92.88 447 ASN A N 1
ATOM 3495 C CA . ASN A 1 447 ? 43.219 -33.438 -10.07 1 92.88 447 ASN A CA 1
ATOM 3496 C C . ASN A 1 447 ? 41.688 -33.312 -10.266 1 92.88 447 ASN A C 1
ATOM 3498 O O . ASN A 1 447 ? 40.969 -32.938 -9.336 1 92.88 447 ASN A O 1
ATOM 3502 N N . GLY A 1 448 ? 41.281 -33.5 -11.445 1 93.88 448 GLY A N 1
ATOM 3503 C CA . GLY A 1 448 ? 39.906 -33.344 -11.82 1 93.88 448 GLY A CA 1
ATOM 3504 C C . GLY A 1 448 ? 38.969 -34.188 -10.992 1 93.88 448 GLY A C 1
ATOM 3505 O O . GLY A 1 448 ? 37.844 -33.781 -10.695 1 93.88 448 GLY A O 1
ATOM 3506 N N . ALA A 1 449 ? 39.438 -35.312 -10.578 1 93.88 449 ALA A N 1
ATOM 3507 C CA . ALA A 1 449 ? 38.594 -36.219 -9.781 1 93.88 449 ALA A CA 1
ATOM 3508 C C . ALA A 1 449 ? 38.25 -35.594 -8.438 1 93.88 449 ALA A C 1
ATOM 3510 O O . ALA A 1 449 ? 37.125 -35.75 -7.957 1 93.88 449 ALA A O 1
ATOM 3511 N N . ASN A 1 450 ? 39.156 -34.938 -7.832 1 95 450 ASN A N 1
ATOM 3512 C CA . ASN A 1 450 ? 38.906 -34.281 -6.555 1 95 450 ASN A CA 1
ATOM 3513 C C . ASN A 1 450 ? 37.906 -33.156 -6.699 1 95 450 ASN A C 1
ATOM 3515 O O . ASN A 1 450 ? 37.031 -32.969 -5.836 1 95 450 ASN A O 1
ATOM 3519 N N . TRP A 1 451 ? 38.031 -32.438 -7.77 1 95.94 451 TRP A N 1
ATOM 3520 C CA . TRP A 1 451 ? 37.094 -31.328 -8.031 1 95.94 451 TRP A CA 1
ATOM 3521 C C . TRP A 1 451 ? 35.688 -31.828 -8.297 1 95.94 451 TRP A C 1
ATOM 3523 O O . TRP A 1 451 ? 34.719 -31.234 -7.832 1 95.94 451 TRP A O 1
ATOM 3533 N N . VAL A 1 452 ? 35.594 -32.938 -8.992 1 95.88 452 VAL A N 1
ATOM 3534 C CA . VAL A 1 452 ? 34.312 -33.531 -9.266 1 95.88 452 VAL A CA 1
ATOM 3535 C C . VAL A 1 452 ? 33.688 -34.062 -7.973 1 95.88 452 VAL A C 1
ATOM 3537 O O . VAL A 1 452 ? 32.5 -33.938 -7.746 1 95.88 452 VAL A O 1
ATOM 3540 N N . SER A 1 453 ? 34.5 -34.625 -7.156 1 95.56 453 SER A N 1
ATOM 3541 C CA . SER A 1 453 ? 34.062 -35.125 -5.871 1 95.56 453 SER A CA 1
ATOM 3542 C C . SER A 1 453 ? 33.469 -34.031 -5.008 1 95.56 453 SER A C 1
ATOM 3544 O O . SER A 1 453 ? 32.375 -34.188 -4.465 1 95.56 453 SER A O 1
ATOM 3546 N N . ILE A 1 454 ? 34.125 -32.969 -4.93 1 96 454 ILE A N 1
ATOM 3547 C CA . ILE A 1 454 ? 33.656 -31.875 -4.098 1 96 454 ILE A CA 1
ATOM 3548 C C . ILE A 1 454 ? 32.406 -31.25 -4.727 1 96 454 ILE A C 1
ATOM 3550 O O . ILE A 1 454 ? 31.5 -30.797 -4.02 1 96 454 ILE A O 1
ATOM 3554 N N . LYS A 1 455 ? 32.375 -31.172 -5.984 1 96.5 455 LYS A N 1
ATOM 3555 C CA . LYS A 1 455 ? 31.203 -30.656 -6.676 1 96.5 455 LYS A CA 1
ATOM 3556 C C . LYS A 1 455 ? 29.969 -31.469 -6.32 1 96.5 455 LYS A C 1
ATOM 3558 O O . LYS A 1 455 ? 28.891 -30.922 -6.062 1 96.5 455 LYS A O 1
ATOM 3563 N N . HIS A 1 456 ? 30.141 -32.781 -6.297 1 95.25 456 HIS A N 1
ATOM 3564 C CA . HIS A 1 456 ? 29.031 -33.656 -5.938 1 95.25 456 HIS A CA 1
ATOM 3565 C C . HIS A 1 456 ? 28.594 -33.438 -4.496 1 95.25 456 HIS A C 1
ATOM 3567 O O . HIS A 1 456 ? 27.406 -33.406 -4.203 1 95.25 456 HIS A O 1
ATOM 3573 N N . ARG A 1 457 ? 29.516 -33.312 -3.67 1 95.31 457 ARG A N 1
ATOM 3574 C CA . ARG A 1 457 ? 29.219 -33.094 -2.26 1 95.31 457 ARG A CA 1
ATOM 3575 C C . ARG A 1 457 ? 28.531 -31.734 -2.047 1 95.31 457 ARG A C 1
ATOM 3577 O O . ARG A 1 457 ? 27.578 -31.641 -1.275 1 95.31 457 ARG A O 1
ATOM 3584 N N . LEU A 1 458 ? 29.031 -30.781 -2.736 1 96.75 458 LEU A N 1
ATOM 3585 C CA . LEU A 1 458 ? 28.406 -29.469 -2.666 1 96.75 458 LEU A CA 1
ATOM 3586 C C . LEU A 1 458 ? 27 -29.516 -3.236 1 96.75 458 LEU A C 1
ATOM 3588 O O . LEU A 1 458 ? 26.094 -28.844 -2.723 1 96.75 458 LEU A O 1
ATOM 3592 N N . SER A 1 459 ? 26.844 -30.234 -4.305 1 96.56 459 SER A N 1
ATOM 3593 C CA . SER A 1 459 ? 25.516 -30.391 -4.895 1 96.56 459 SER A CA 1
ATOM 3594 C C . SER A 1 459 ? 24.547 -31.016 -3.902 1 96.56 459 SER A C 1
ATOM 3596 O O . SER A 1 459 ? 23.375 -30.609 -3.832 1 96.56 459 SER A O 1
ATOM 3598 N N . THR A 1 460 ? 24.984 -31.953 -3.197 1 94.94 460 THR A N 1
ATOM 3599 C CA . THR A 1 460 ? 24.172 -32.594 -2.166 1 94.94 460 THR A CA 1
ATOM 3600 C C . THR A 1 460 ? 23.797 -31.594 -1.085 1 94.94 460 THR A C 1
ATOM 3602 O O . THR A 1 460 ? 22.641 -31.547 -0.636 1 94.94 460 THR A O 1
ATOM 3605 N N . LEU A 1 461 ? 24.719 -30.859 -0.676 1 95.88 461 LEU A N 1
ATOM 3606 C CA . LEU A 1 461 ? 24.453 -29.812 0.318 1 95.88 461 LEU A CA 1
ATOM 3607 C C . LEU A 1 461 ? 23.438 -28.812 -0.205 1 95.88 461 LEU A C 1
ATOM 3609 O O . LEU A 1 461 ? 22.516 -28.406 0.519 1 95.88 461 LEU A O 1
ATOM 3613 N N . LEU A 1 462 ? 23.594 -28.406 -1.462 1 97.12 462 LEU A N 1
ATOM 3614 C CA . LEU A 1 462 ? 22.688 -27.438 -2.07 1 97.12 462 LEU A CA 1
ATOM 3615 C C . LEU A 1 462 ? 21.266 -28 -2.156 1 97.12 462 LEU A C 1
ATOM 3617 O O . LEU A 1 462 ? 20.297 -27.281 -1.93 1 97.12 462 LEU A O 1
ATOM 3621 N N . ASP A 1 463 ? 21.188 -29.266 -2.447 1 95.5 463 ASP A N 1
ATOM 3622 C CA . ASP A 1 463 ? 19.875 -29.922 -2.492 1 95.5 463 ASP A CA 1
ATOM 3623 C C . ASP A 1 463 ? 19.219 -29.922 -1.118 1 95.5 463 ASP A C 1
ATOM 3625 O O . ASP A 1 463 ? 18.016 -29.688 -1.005 1 95.5 463 ASP A O 1
ATOM 3629 N N . LEU A 1 464 ? 19.969 -30.203 -0.193 1 95.19 464 LEU A N 1
ATOM 3630 C CA . LEU A 1 464 ? 19.469 -30.172 1.178 1 95.19 464 LEU A CA 1
ATOM 3631 C C . LEU A 1 464 ? 19 -28.781 1.554 1 95.19 464 LEU A C 1
ATOM 3633 O O . LEU A 1 464 ? 17.922 -28.625 2.152 1 95.19 464 LEU A O 1
ATOM 3637 N N . LEU A 1 465 ? 19.75 -27.812 1.225 1 96.75 465 LEU A N 1
ATOM 3638 C CA . LEU A 1 465 ? 19.406 -26.422 1.526 1 96.75 465 LEU A CA 1
ATOM 3639 C C . LEU A 1 465 ? 18.125 -26.016 0.807 1 96.75 465 LEU A C 1
ATOM 3641 O O . LEU A 1 465 ? 17.297 -25.297 1.372 1 96.75 465 LEU A O 1
ATOM 3645 N N . GLU A 1 466 ? 17.953 -26.438 -0.413 1 96 466 GLU A N 1
ATOM 3646 C CA . GLU A 1 466 ? 16.75 -26.109 -1.173 1 96 466 GLU A CA 1
ATOM 3647 C C . GLU A 1 466 ? 15.5 -26.688 -0.511 1 96 466 GLU A C 1
ATOM 3649 O O . GLU A 1 466 ? 14.445 -26.047 -0.506 1 96 466 GLU A O 1
ATOM 3654 N N . LYS A 1 467 ? 15.656 -27.844 0.034 1 93.75 467 LYS A N 1
ATOM 3655 C CA . LYS A 1 467 ? 14.531 -28.453 0.748 1 93.75 467 LYS A CA 1
ATOM 3656 C C . LYS A 1 467 ? 14.164 -27.641 1.985 1 93.75 467 LYS A C 1
ATOM 3658 O O . LYS A 1 467 ? 13.039 -27.719 2.475 1 93.75 467 LYS A O 1
ATOM 3663 N N . LEU A 1 468 ? 15.133 -26.906 2.463 1 94.81 468 LEU A N 1
ATOM 3664 C CA . LEU A 1 468 ? 14.922 -26.094 3.654 1 94.81 468 LEU A CA 1
ATOM 3665 C C . LEU A 1 468 ? 14.531 -24.656 3.279 1 94.81 468 LEU A C 1
ATOM 3667 O O . LEU A 1 468 ? 14.328 -23.812 4.152 1 94.81 468 LEU A O 1
ATOM 3671 N N . GLY A 1 469 ? 14.406 -24.328 2 1 94.38 469 GLY A N 1
ATOM 3672 C CA . GLY A 1 469 ? 14.016 -23 1.532 1 94.38 469 GLY A CA 1
ATOM 3673 C C . GLY A 1 469 ? 15.195 -22.062 1.354 1 94.38 469 GLY A C 1
ATOM 3674 O O . GLY A 1 469 ? 15.031 -20.844 1.368 1 94.38 469 GLY A O 1
ATOM 3675 N N . CYS A 1 470 ? 16.406 -22.625 1.293 1 96.88 470 CYS A N 1
ATOM 3676 C CA . CYS A 1 470 ? 17.609 -21.844 1.056 1 96.88 470 CYS A CA 1
ATOM 3677 C C . CYS A 1 470 ? 18.188 -22.125 -0.328 1 96.88 470 CYS A C 1
ATOM 3679 O O . CYS A 1 470 ? 18.625 -23.234 -0.611 1 96.88 470 CYS A O 1
ATOM 3681 N N . PHE A 1 471 ? 18.219 -21.125 -1.15 1 97.44 471 PHE A N 1
ATOM 3682 C CA . PHE A 1 471 ? 18.672 -21.266 -2.529 1 97.44 471 PHE A CA 1
ATOM 3683 C C . PHE A 1 471 ? 19.922 -20.406 -2.783 1 97.44 471 PHE A C 1
ATOM 3685 O O . PHE A 1 471 ? 19.953 -19.234 -2.408 1 97.44 471 PHE A O 1
ATOM 3692 N N . ILE A 1 472 ? 20.875 -21.016 -3.393 1 97.31 472 ILE A N 1
ATOM 3693 C CA . ILE A 1 472 ? 22.141 -20.328 -3.686 1 97.31 472 ILE A CA 1
ATOM 3694 C C . ILE A 1 472 ? 22.328 -20.234 -5.199 1 97.31 472 ILE A C 1
ATOM 3696 O O . ILE A 1 472 ? 22.141 -21.219 -5.918 1 97.31 472 ILE A O 1
ATOM 3700 N N . LEU A 1 473 ? 22.656 -19.078 -5.625 1 96.81 473 LEU A N 1
ATOM 3701 C CA . LEU A 1 473 ? 22.922 -18.891 -7.047 1 96.81 473 LEU A CA 1
ATOM 3702 C C . LEU A 1 473 ? 24.25 -19.516 -7.449 1 96.81 473 LEU A C 1
ATOM 3704 O O . LEU A 1 473 ? 25.312 -18.984 -7.125 1 96.81 473 LEU A O 1
ATOM 3708 N N . LYS A 1 474 ? 24.219 -20.469 -8.227 1 96.12 474 LYS A N 1
ATOM 3709 C CA . LYS A 1 474 ? 25.406 -21.25 -8.578 1 96.12 474 LYS A CA 1
ATOM 3710 C C . LYS A 1 474 ? 26.328 -20.469 -9.508 1 96.12 474 LYS A C 1
ATOM 3712 O O . LYS A 1 474 ? 27.531 -20.703 -9.531 1 96.12 474 LYS A O 1
ATOM 3717 N N . LYS A 1 475 ? 25.797 -19.531 -10.203 1 93.88 475 LYS A N 1
ATOM 3718 C CA . LYS A 1 475 ? 26.594 -18.75 -11.141 1 93.88 475 LYS A CA 1
ATOM 3719 C C . LYS A 1 475 ? 27.172 -17.5 -10.461 1 93.88 475 LYS A C 1
ATOM 3721 O O . LYS A 1 475 ? 27.766 -16.656 -11.125 1 93.88 475 LYS A O 1
ATOM 3726 N N . GLY A 1 476 ? 26.922 -17.375 -9.203 1 93.44 476 GLY A N 1
ATOM 3727 C CA . GLY A 1 476 ? 27.531 -16.297 -8.438 1 93.44 476 GLY A CA 1
ATOM 3728 C C . GLY A 1 476 ? 26.516 -15.266 -7.969 1 93.44 476 GLY A C 1
ATOM 3729 O O . GLY A 1 476 ? 26.141 -15.25 -6.793 1 93.44 476 GLY A O 1
ATOM 3730 N N . THR A 1 477 ? 26.156 -14.375 -8.93 1 92 477 THR A N 1
ATOM 3731 C CA . THR A 1 477 ? 25.156 -13.336 -8.672 1 92 477 THR A CA 1
ATOM 3732 C C . THR A 1 477 ? 24.047 -13.383 -9.711 1 92 477 THR A C 1
ATOM 3734 O O . THR A 1 477 ? 24.125 -14.156 -10.672 1 92 477 THR A O 1
ATOM 3737 N N . VAL A 1 478 ? 23.016 -12.648 -9.438 1 92.81 478 VAL A N 1
ATOM 3738 C CA . VAL A 1 478 ? 21.875 -12.664 -10.352 1 92.81 478 VAL A CA 1
ATOM 3739 C C . VAL A 1 478 ? 22.312 -12.195 -11.734 1 92.81 478 VAL A C 1
ATOM 3741 O O . VAL A 1 478 ? 21.781 -12.656 -12.75 1 92.81 478 VAL A O 1
ATOM 3744 N N . GLU A 1 479 ? 23.375 -11.398 -11.789 1 89 479 GLU A N 1
ATOM 3745 C CA . GLU A 1 479 ? 23.875 -10.867 -13.055 1 89 479 GLU A CA 1
ATOM 3746 C C . GLU A 1 479 ? 24.484 -11.969 -13.922 1 89 479 GLU A C 1
ATOM 3748 O O . GLU A 1 479 ? 24.516 -11.852 -15.148 1 89 479 GLU A O 1
ATOM 3753 N N . GLY A 1 480 ? 24.906 -12.984 -13.32 1 90.06 480 GLY A N 1
ATOM 3754 C CA . GLY A 1 480 ? 25.484 -14.109 -14.039 1 90.06 480 GLY A CA 1
ATOM 3755 C C . GLY A 1 480 ? 24.469 -14.859 -14.883 1 90.06 480 GLY A C 1
ATOM 3756 O O . GLY A 1 480 ? 24.828 -15.648 -15.758 1 90.06 480 GLY A O 1
ATOM 3757 N N . TYR A 1 481 ? 23.203 -14.602 -14.656 1 93.19 481 TYR A N 1
ATOM 3758 C CA . TYR A 1 481 ? 22.141 -15.312 -15.352 1 93.19 481 TYR A CA 1
ATOM 3759 C C . TYR A 1 481 ? 21.609 -14.492 -16.516 1 93.19 481 TYR A C 1
ATOM 3761 O O . TYR A 1 481 ? 20.797 -14.977 -17.312 1 93.19 481 TYR A O 1
ATOM 3769 N N . TYR A 1 482 ? 22.125 -13.273 -16.672 1 90.81 482 TYR A N 1
ATOM 3770 C CA . TYR A 1 482 ? 21.594 -12.391 -17.703 1 90.81 482 TYR A CA 1
ATOM 3771 C C . TYR A 1 482 ? 21.906 -12.93 -19.094 1 90.81 482 TYR A C 1
ATOM 3773 O O . TYR A 1 482 ? 23.016 -13.438 -19.344 1 90.81 482 TYR A O 1
ATOM 3781 N N . GLN A 1 483 ? 21 -12.852 -20 1 90.19 483 GLN A N 1
ATOM 3782 C CA . GLN A 1 483 ? 21.156 -13.352 -21.359 1 90.19 483 GLN A CA 1
ATOM 3783 C C . GLN A 1 483 ? 21.188 -12.195 -22.359 1 90.19 483 GLN A C 1
ATOM 3785 O O . GLN A 1 483 ? 21.734 -12.344 -23.469 1 90.19 483 GLN A O 1
ATOM 3790 N N . HIS A 1 484 ? 20.688 -11.156 -22.047 1 84.56 484 HIS A N 1
ATOM 3791 C CA . HIS A 1 484 ? 20.438 -10.117 -23.031 1 84.56 484 HIS A CA 1
ATOM 3792 C C . HIS A 1 484 ? 21.328 -8.898 -22.781 1 84.56 484 HIS A C 1
ATOM 3794 O O . HIS A 1 484 ? 21.453 -8.023 -23.641 1 84.56 484 HIS A O 1
ATOM 3800 N N . VAL A 1 485 ? 21.719 -8.75 -21.594 1 76.75 485 VAL A N 1
ATOM 3801 C CA . VAL A 1 485 ? 22.578 -7.613 -21.266 1 76.75 485 VAL A CA 1
ATOM 3802 C C . VAL A 1 485 ? 24.031 -8.062 -21.188 1 76.75 485 VAL A C 1
ATOM 3804 O O . VAL A 1 485 ? 24.344 -9.07 -20.547 1 76.75 485 VAL A O 1
ATOM 3807 N N . SER A 1 486 ? 24.891 -7.727 -22.188 1 63.91 486 SER A N 1
ATOM 3808 C CA . SER A 1 486 ? 26.266 -8.188 -22.25 1 63.91 486 SER A CA 1
ATOM 3809 C C . SER A 1 486 ? 27.125 -7.535 -21.156 1 63.91 486 SER A C 1
ATOM 3811 O O . SER A 1 486 ? 27.875 -8.219 -20.453 1 63.91 486 SER A O 1
ATOM 3813 N N . ASN A 1 487 ? 27.719 -6.18 -21.469 1 53.47 487 ASN A N 1
ATOM 3814 C CA . ASN A 1 487 ? 28.812 -5.547 -20.734 1 53.47 487 ASN A CA 1
ATOM 3815 C C . ASN A 1 487 ? 28.297 -4.766 -19.531 1 53.47 487 ASN A C 1
ATOM 3817 O O . ASN A 1 487 ? 27.469 -3.869 -19.672 1 53.47 487 ASN A O 1
ATOM 3821 N N . LEU A 1 488 ? 28.344 -5.41 -18.438 1 53.72 488 LEU A N 1
ATOM 3822 C CA . LEU A 1 488 ? 27.875 -4.719 -17.234 1 53.72 488 LEU A CA 1
ATOM 3823 C C . LEU A 1 488 ? 28.734 -3.496 -16.938 1 53.72 488 LEU A C 1
ATOM 3825 O O . LEU A 1 488 ? 29.922 -3.629 -16.609 1 53.72 488 LEU A O 1
ATOM 3829 N N . THR A 1 489 ? 28.844 -2.633 -17.75 1 45.25 489 THR A N 1
ATOM 3830 C CA . THR A 1 489 ? 29.5 -1.428 -17.25 1 45.25 489 THR A CA 1
ATOM 3831 C C . THR A 1 489 ? 28.875 -0.976 -15.938 1 45.25 489 THR A C 1
ATOM 3833 O O . THR A 1 489 ? 27.766 -1.392 -15.594 1 45.25 489 THR A O 1
ATOM 3836 N N . ASN A 1 490 ? 29.719 -0.392 -15.078 1 44.66 490 ASN A N 1
ATOM 3837 C CA . ASN A 1 490 ? 29.359 0.241 -13.812 1 44.66 490 ASN A CA 1
ATOM 3838 C C . ASN A 1 490 ? 27.938 0.766 -13.828 1 44.66 490 ASN A C 1
ATOM 3840 O O . ASN A 1 490 ? 27.516 1.477 -12.914 1 44.66 490 ASN A O 1
ATOM 3844 N N . ASP A 1 491 ? 27.328 0.779 -14.945 1 50.47 491 ASP A N 1
ATOM 3845 C CA . ASP A 1 491 ? 26 1.358 -14.781 1 50.47 491 ASP A CA 1
ATOM 3846 C C . ASP A 1 491 ? 25.266 0.727 -13.602 1 50.47 491 ASP A C 1
ATOM 3848 O O . ASP A 1 491 ? 25.516 -0.432 -13.258 1 50.47 491 ASP A O 1
ATOM 3852 N N . GLU A 1 492 ? 24.484 1.382 -12.828 1 63.69 492 GLU A N 1
ATOM 3853 C CA . GLU A 1 492 ? 23.844 1.024 -11.562 1 63.69 492 GLU A CA 1
ATOM 3854 C C . GLU A 1 492 ? 23.078 -0.293 -11.688 1 63.69 492 GLU A C 1
ATOM 3856 O O . GLU A 1 492 ? 22.297 -0.481 -12.617 1 63.69 492 GLU A O 1
ATOM 3861 N N . LYS A 1 493 ? 23.578 -1.461 -11.086 1 74.5 493 LYS A N 1
ATOM 3862 C CA . LYS A 1 493 ? 23.094 -2.836 -11.023 1 74.5 493 LYS A CA 1
ATOM 3863 C C . LYS A 1 493 ? 21.578 -2.893 -11.227 1 74.5 493 LYS A C 1
ATOM 3865 O O . LYS A 1 493 ? 21.094 -3.695 -12.023 1 74.5 493 LYS A O 1
ATOM 3870 N N . PRO A 1 494 ? 20.875 -1.994 -10.773 1 73.44 494 PRO A N 1
ATOM 3871 C CA . PRO A 1 494 ? 19.438 -2.055 -10.984 1 73.44 494 PRO A CA 1
ATOM 3872 C C . PRO A 1 494 ? 19.031 -1.699 -12.414 1 73.44 494 PRO A C 1
ATOM 3874 O O . PRO A 1 494 ? 18.062 -2.248 -12.938 1 73.44 494 PRO A O 1
ATOM 3877 N N . ASN A 1 495 ? 19.812 -0.919 -13.125 1 73.06 495 ASN A N 1
ATOM 3878 C CA . ASN A 1 495 ? 19.531 -0.593 -14.516 1 73.06 495 ASN A CA 1
ATOM 3879 C C . ASN A 1 495 ? 19.75 -1.795 -15.43 1 73.06 495 ASN A C 1
ATOM 3881 O O . ASN A 1 495 ? 18.953 -2.051 -16.328 1 73.06 495 ASN A O 1
ATOM 3885 N N . ALA A 1 496 ? 20.828 -2.465 -15.141 1 80.69 496 ALA A N 1
ATOM 3886 C CA . ALA A 1 496 ? 21.125 -3.656 -15.93 1 80.69 496 ALA A CA 1
ATOM 3887 C C . ALA A 1 496 ? 20.016 -4.695 -15.797 1 80.69 496 ALA A C 1
ATOM 3889 O O . ALA A 1 496 ? 19.641 -5.355 -16.766 1 80.69 496 ALA A O 1
ATOM 3890 N N . ALA A 1 497 ? 19.5 -4.867 -14.609 1 85.06 497 ALA A N 1
ATOM 3891 C CA . ALA A 1 497 ? 18.406 -5.801 -14.367 1 85.06 497 ALA A CA 1
ATOM 3892 C C . ALA A 1 497 ? 17.172 -5.414 -15.172 1 85.06 497 ALA A C 1
ATOM 3894 O O . ALA A 1 497 ? 16.5 -6.277 -15.742 1 85.06 497 ALA A O 1
ATOM 3895 N N . SER A 1 498 ? 16.938 -4.18 -15.258 1 77.88 498 SER A N 1
ATOM 3896 C CA . SER A 1 498 ? 15.781 -3.684 -15.992 1 77.88 498 SER A CA 1
ATOM 3897 C C . SER A 1 498 ? 15.906 -3.979 -17.484 1 77.88 498 SER A C 1
ATOM 3899 O O . SER A 1 498 ? 14.93 -4.352 -18.125 1 77.88 498 SER A O 1
ATOM 3901 N N . TYR A 1 499 ? 17.109 -3.811 -17.969 1 78.75 499 TYR A N 1
ATOM 3902 C CA . TYR A 1 499 ? 17.344 -4.109 -19.391 1 78.75 499 TYR A CA 1
ATOM 3903 C C . TYR A 1 499 ? 17.172 -5.598 -19.656 1 78.75 499 TYR A C 1
ATOM 3905 O O . TYR A 1 499 ? 16.625 -5.984 -20.703 1 78.75 499 TYR A O 1
ATOM 3913 N N . GLU A 1 500 ? 17.641 -6.328 -18.766 1 87.31 500 GLU A N 1
ATOM 3914 C CA . GLU A 1 500 ? 17.516 -7.773 -18.891 1 87.31 500 GLU A CA 1
ATOM 3915 C C . GLU A 1 500 ? 16.047 -8.203 -18.922 1 87.31 500 GLU A C 1
ATOM 3917 O O . GLU A 1 500 ? 15.68 -9.125 -19.656 1 87.31 500 GLU A O 1
ATOM 3922 N N . VAL A 1 501 ? 15.227 -7.543 -18.172 1 85.56 501 VAL A N 1
ATOM 3923 C CA . VAL A 1 501 ? 13.812 -7.879 -18.078 1 85.56 501 VAL A CA 1
ATOM 3924 C C . VAL A 1 501 ? 13.133 -7.691 -19.422 1 85.56 501 VAL A C 1
ATOM 3926 O O . VAL A 1 501 ? 12.273 -8.484 -19.812 1 85.56 501 VAL A O 1
ATOM 3929 N N . ASN A 1 502 ? 13.523 -6.699 -20.141 1 78.38 502 ASN A N 1
ATOM 3930 C CA . ASN A 1 502 ? 12.953 -6.473 -21.469 1 78.38 502 ASN A CA 1
ATOM 3931 C C . ASN A 1 502 ? 13.18 -7.664 -22.391 1 78.38 502 ASN A C 1
ATOM 3933 O O . ASN A 1 502 ? 12.266 -8.086 -23.094 1 78.38 502 ASN A O 1
ATOM 3937 N N . GLY A 1 503 ? 14.359 -8.117 -22.359 1 83.75 503 GLY A N 1
ATOM 3938 C CA . GLY A 1 503 ? 14.656 -9.297 -23.156 1 83.75 503 GLY A CA 1
ATOM 3939 C C . GLY A 1 503 ? 13.969 -10.547 -22.656 1 83.75 503 GLY A C 1
ATOM 3940 O O . GLY A 1 503 ? 13.484 -11.359 -23.438 1 83.75 503 GLY A O 1
ATOM 3941 N N . LEU A 1 504 ? 13.898 -10.664 -21.375 1 89.81 504 LEU A N 1
ATOM 3942 C CA . LEU A 1 504 ? 13.289 -11.812 -20.719 1 89.81 504 LEU A CA 1
ATOM 3943 C C . LEU A 1 504 ? 11.805 -11.906 -21.062 1 89.81 504 LEU A C 1
ATOM 3945 O O . LEU A 1 504 ? 11.281 -13 -21.281 1 89.81 504 LEU A O 1
ATOM 3949 N N . MET A 1 505 ? 11.117 -10.805 -21.172 1 84.38 505 MET A N 1
ATOM 3950 C CA . MET A 1 505 ? 9.68 -10.789 -21.422 1 84.38 505 MET A CA 1
ATOM 3951 C C . MET A 1 505 ? 9.383 -11.18 -22.875 1 84.38 505 MET A C 1
ATOM 3953 O O . MET A 1 505 ? 8.305 -11.695 -23.172 1 84.38 505 MET A O 1
ATOM 3957 N N . GLU A 1 506 ? 10.367 -11.008 -23.703 1 85.12 506 GLU A N 1
ATOM 3958 C CA . GLU A 1 506 ? 10.188 -11.336 -25.109 1 85.12 506 GLU A CA 1
ATOM 3959 C C . GLU A 1 506 ? 10.633 -12.766 -25.406 1 85.12 506 GLU A C 1
ATOM 3961 O O . GLU A 1 506 ? 10.258 -13.328 -26.438 1 85.12 506 GLU A O 1
ATOM 3966 N N . ALA A 1 507 ? 11.367 -13.359 -24.562 1 90.62 507 ALA A N 1
ATOM 3967 C CA . ALA A 1 507 ? 11.914 -14.695 -24.766 1 90.62 507 ALA A CA 1
ATOM 3968 C C . ALA A 1 507 ? 10.844 -15.766 -24.594 1 90.62 507 ALA A C 1
ATOM 3970 O O . ALA A 1 507 ? 9.789 -15.508 -24.016 1 90.62 507 ALA A O 1
ATOM 3971 N N . ASN A 1 508 ? 11.047 -16.859 -25.125 1 92.06 508 ASN A N 1
ATOM 3972 C CA . ASN A 1 508 ? 10.125 -17.969 -24.953 1 92.06 508 ASN A CA 1
ATOM 3973 C C . ASN A 1 508 ? 10.227 -18.562 -23.547 1 92.06 508 ASN A C 1
ATOM 3975 O O . ASN A 1 508 ? 11.242 -18.406 -22.875 1 92.06 508 ASN A O 1
ATOM 3979 N N . ILE A 1 509 ? 9.234 -19.25 -23.172 1 91.56 509 ILE A N 1
ATOM 3980 C CA . ILE A 1 509 ? 9.086 -19.766 -21.812 1 91.56 509 ILE A CA 1
ATOM 3981 C C . ILE A 1 509 ? 10.172 -20.797 -21.531 1 91.56 509 ILE A C 1
ATOM 3983 O O . ILE A 1 509 ? 10.766 -20.812 -20.438 1 91.56 509 ILE A O 1
ATOM 3987 N N . GLU A 1 510 ? 10.438 -21.594 -22.484 1 92.38 510 GLU A N 1
ATOM 3988 C CA . GLU A 1 510 ? 11.438 -22.641 -22.297 1 92.38 510 GLU A CA 1
ATOM 3989 C C . GLU A 1 510 ? 12.828 -22.047 -22.109 1 92.38 510 GLU A C 1
ATOM 3991 O O . GLU A 1 510 ? 13.602 -22.516 -21.266 1 92.38 510 GLU A O 1
ATOM 3996 N N . ALA A 1 511 ? 13.102 -21.078 -22.828 1 93.25 511 ALA A N 1
ATOM 3997 C CA . ALA A 1 511 ? 14.398 -20.422 -22.719 1 93.25 511 ALA A CA 1
ATOM 3998 C C . ALA A 1 511 ? 14.57 -19.781 -21.344 1 93.25 511 ALA A C 1
ATOM 4000 O O . ALA A 1 511 ? 15.641 -19.859 -20.734 1 93.25 511 ALA A O 1
ATOM 4001 N N . VAL A 1 512 ? 13.523 -19.172 -20.844 1 93.88 512 VAL A N 1
ATOM 4002 C CA . VAL A 1 512 ? 13.57 -18.516 -19.547 1 93.88 512 VAL A CA 1
ATOM 4003 C C . VAL A 1 512 ? 13.727 -19.547 -18.438 1 93.88 512 VAL A C 1
ATOM 4005 O O . VAL A 1 512 ? 14.516 -19.359 -17.5 1 93.88 512 VAL A O 1
ATOM 4008 N N . THR A 1 513 ? 13.047 -20.656 -18.594 1 93.88 513 THR A N 1
ATOM 4009 C CA . THR A 1 513 ? 13.094 -21.703 -17.578 1 93.88 513 THR A CA 1
ATOM 4010 C C . THR A 1 513 ? 14.5 -22.312 -17.5 1 93.88 513 THR A C 1
ATOM 4012 O O . THR A 1 513 ? 14.984 -22.625 -16.406 1 93.88 513 THR A O 1
ATOM 4015 N N . THR A 1 514 ? 15.148 -22.406 -18.625 1 93.38 514 THR A N 1
ATOM 4016 C CA . THR A 1 514 ? 16.484 -22.984 -18.656 1 93.38 514 THR A CA 1
ATOM 4017 C C . THR A 1 514 ? 17.531 -21.984 -18.172 1 93.38 514 THR A C 1
ATOM 4019 O O . THR A 1 514 ? 18.422 -22.344 -17.406 1 93.38 514 THR A O 1
ATOM 4022 N N . ALA A 1 515 ? 17.422 -20.781 -18.578 1 93.56 515 ALA A N 1
ATOM 4023 C CA . ALA A 1 515 ? 18.422 -19.781 -18.297 1 93.56 515 ALA A CA 1
ATOM 4024 C C . ALA A 1 515 ? 18.391 -19.359 -16.812 1 93.56 515 ALA A C 1
ATOM 4026 O O . ALA A 1 515 ? 19.438 -19.031 -16.25 1 93.56 515 ALA A O 1
ATOM 4027 N N . TYR A 1 516 ? 17.234 -19.406 -16.219 1 95.94 516 TYR A N 1
ATOM 4028 C CA . TYR A 1 516 ? 17.094 -18.891 -14.852 1 95.94 516 TYR A CA 1
ATOM 4029 C C . TYR A 1 516 ? 16.641 -20 -13.898 1 95.94 516 TYR A C 1
ATOM 4031 O O . TYR A 1 516 ? 15.844 -19.75 -12.992 1 95.94 516 TYR A O 1
ATOM 4039 N N . ASP A 1 517 ? 17.203 -21.109 -14.016 1 93.88 517 ASP A N 1
ATOM 4040 C CA . ASP A 1 517 ? 16.766 -22.312 -13.328 1 93.88 517 ASP A CA 1
ATOM 4041 C C . ASP A 1 517 ? 16.922 -22.156 -11.812 1 93.88 517 ASP A C 1
ATOM 4043 O O . ASP A 1 517 ? 16.016 -22.531 -11.055 1 93.88 517 ASP A O 1
ATOM 4047 N N . ASP A 1 518 ? 18.031 -21.641 -11.367 1 94.12 518 ASP A N 1
ATOM 4048 C CA . ASP A 1 518 ? 18.266 -21.484 -9.93 1 94.12 518 ASP A CA 1
ATOM 4049 C C . ASP A 1 518 ? 17.25 -20.531 -9.312 1 94.12 518 ASP A C 1
ATOM 4051 O O . ASP A 1 518 ? 16.766 -20.766 -8.203 1 94.12 518 ASP A O 1
ATOM 4055 N N . ILE A 1 519 ? 16.938 -19.516 -9.969 1 96 519 ILE A N 1
ATOM 4056 C CA . ILE A 1 519 ? 15.977 -18.516 -9.492 1 96 519 ILE A CA 1
ATOM 4057 C C . ILE A 1 519 ? 14.57 -19.109 -9.508 1 96 519 ILE A C 1
ATOM 4059 O O . ILE A 1 519 ? 13.805 -18.906 -8.562 1 96 519 ILE A O 1
ATOM 4063 N N . LEU A 1 520 ? 14.336 -19.875 -10.539 1 94.81 520 LEU A N 1
ATOM 4064 C CA . LEU A 1 520 ? 13.023 -20.5 -10.688 1 94.81 520 LEU A CA 1
ATOM 4065 C C . LEU A 1 520 ? 12.758 -21.5 -9.57 1 94.81 520 LEU A C 1
ATOM 4067 O O . LEU A 1 520 ? 11.625 -21.625 -9.102 1 94.81 520 LEU A O 1
ATOM 4071 N N . SER A 1 521 ? 13.766 -22.203 -9.188 1 94.25 521 SER A N 1
ATOM 4072 C CA . SER A 1 521 ? 13.617 -23.156 -8.102 1 94.25 521 SER A CA 1
ATOM 4073 C C . SER A 1 521 ? 13.156 -22.469 -6.82 1 94.25 521 SER A C 1
ATOM 4075 O O . SER A 1 521 ? 12.305 -23 -6.102 1 94.25 521 SER A O 1
ATOM 4077 N N . ALA A 1 522 ? 13.688 -21.359 -6.562 1 95 522 ALA A N 1
ATOM 4078 C CA . ALA A 1 522 ? 13.305 -20.594 -5.379 1 95 522 ALA A CA 1
ATOM 4079 C C . ALA A 1 522 ? 11.859 -20.109 -5.484 1 95 522 ALA A C 1
ATOM 4081 O O . ALA A 1 522 ? 11.094 -20.203 -4.52 1 95 522 ALA A O 1
ATOM 4082 N N . LEU A 1 523 ? 11.469 -19.625 -6.641 1 93.62 523 LEU A N 1
ATOM 4083 C CA . LEU A 1 523 ? 10.133 -19.094 -6.859 1 93.62 523 LEU A CA 1
ATOM 4084 C C . LEU A 1 523 ? 9.086 -20.203 -6.75 1 93.62 523 LEU A C 1
ATOM 4086 O O . LEU A 1 523 ? 8.023 -20 -6.152 1 93.62 523 LEU A O 1
ATOM 4090 N N . LYS A 1 524 ? 9.43 -21.328 -7.266 1 89.81 524 LYS A N 1
ATOM 4091 C CA . LYS A 1 524 ? 8.508 -22.453 -7.227 1 89.81 524 LYS A CA 1
ATOM 4092 C C . LYS A 1 524 ? 8.328 -22.969 -5.801 1 89.81 524 LYS A C 1
ATOM 4094 O O . LYS A 1 524 ? 7.23 -23.375 -5.418 1 89.81 524 LYS A O 1
ATOM 4099 N N . TYR A 1 525 ? 9.391 -22.953 -5.059 1 91.25 525 TYR A N 1
ATOM 4100 C CA . TYR A 1 525 ? 9.312 -23.359 -3.658 1 91.25 525 TYR A CA 1
ATOM 4101 C C . TYR A 1 525 ? 8.328 -22.469 -2.893 1 91.25 525 TYR A C 1
ATOM 4103 O O . TYR A 1 525 ? 7.551 -22.969 -2.072 1 91.25 525 TYR A O 1
ATOM 4111 N N . CYS A 1 526 ? 8.375 -21.234 -3.15 1 88.75 526 CYS A N 1
ATOM 4112 C CA . CYS A 1 526 ? 7.566 -20.266 -2.42 1 88.75 526 CYS A CA 1
ATOM 4113 C C . CYS A 1 526 ? 6.113 -20.328 -2.879 1 88.75 526 CYS A C 1
ATOM 4115 O O . CYS A 1 526 ? 5.203 -19.984 -2.117 1 88.75 526 CYS A O 1
ATOM 4117 N N . SER A 1 527 ? 5.734 -20.562 -4.102 1 80.75 527 SER A N 1
ATOM 4118 C CA . SER A 1 527 ? 4.379 -20.594 -4.641 1 80.75 527 SER A CA 1
ATOM 4119 C C . SER A 1 527 ? 3.617 -21.812 -4.164 1 80.75 527 SER A C 1
ATOM 4121 O O . SER A 1 527 ? 2.387 -21.859 -4.223 1 80.75 527 SER A O 1
ATOM 4123 N N . GLN A 1 528 ? 4.086 -22.516 -3.18 1 66.31 528 GLN A N 1
ATOM 4124 C CA . GLN A 1 528 ? 3.498 -23.75 -2.674 1 66.31 528 GLN A CA 1
ATOM 4125 C C . GLN A 1 528 ? 2.082 -23.953 -3.209 1 66.31 528 GLN A C 1
ATOM 4127 O O . GLN A 1 528 ? 1.372 -24.859 -2.779 1 66.31 528 GLN A O 1
ATOM 4132 N N . ALA A 1 529 ? 1.471 -23.094 -4.039 1 59.34 529 ALA A N 1
ATOM 4133 C CA . ALA A 1 529 ? 0.107 -23.219 -4.551 1 59.34 529 ALA A CA 1
ATOM 4134 C C . ALA A 1 529 ? 0.037 -24.25 -5.68 1 59.34 529 ALA A C 1
ATOM 4136 O O . ALA A 1 529 ? 1.003 -24.422 -6.426 1 59.34 529 ALA A O 1
ATOM 4137 N N . LYS A 1 530 ? -0.968 -25.188 -5.465 1 63.47 530 LYS A N 1
ATOM 4138 C CA . LYS A 1 530 ? -1.246 -26.078 -6.59 1 63.47 530 LYS A CA 1
ATOM 4139 C C . LYS A 1 530 ? -1.53 -25.281 -7.859 1 63.47 530 LYS A C 1
ATOM 4141 O O . LYS A 1 530 ? -2.002 -24.156 -7.797 1 63.47 530 LYS A O 1
ATOM 4146 N N . ASP A 1 531 ? -1.082 -25.672 -8.891 1 70.12 531 ASP A N 1
ATOM 4147 C CA . ASP A 1 531 ? -1.302 -25 -10.18 1 70.12 531 ASP A CA 1
ATOM 4148 C C . ASP A 1 531 ? -2.789 -24.938 -10.516 1 70.12 531 ASP A C 1
ATOM 4150 O O . ASP A 1 531 ? -3.521 -25.906 -10.305 1 70.12 531 ASP A O 1
ATOM 4154 N N . ILE A 1 532 ? -3.281 -23.812 -10.812 1 73.44 532 ILE A N 1
ATOM 4155 C CA . ILE A 1 532 ? -4.633 -23.672 -11.344 1 73.44 532 ILE A CA 1
ATOM 4156 C C . ILE A 1 532 ? -4.773 -24.5 -12.625 1 73.44 532 ILE A C 1
ATOM 4158 O O . ILE A 1 532 ? -3.973 -24.344 -13.547 1 73.44 532 ILE A O 1
ATOM 4162 N N . ASN A 1 533 ? -5.574 -25.484 -12.586 1 80.5 533 ASN A N 1
ATOM 4163 C CA . ASN A 1 533 ? -5.824 -26.344 -13.734 1 80.5 533 ASN A CA 1
ATOM 4164 C C . ASN A 1 533 ? -7.316 -26.484 -14.023 1 80.5 533 ASN A C 1
ATOM 4166 O O . ASN A 1 533 ? -8.008 -27.281 -13.406 1 80.5 533 ASN A O 1
ATOM 4170 N N . GLU A 1 534 ? -7.754 -25.812 -14.977 1 84.38 534 GLU A N 1
ATOM 4171 C CA . GLU A 1 534 ? -9.18 -25.797 -15.297 1 84.38 534 GLU A CA 1
ATOM 4172 C C . GLU A 1 534 ? -9.648 -27.141 -15.812 1 84.38 534 GLU A C 1
ATOM 4174 O O . GLU A 1 534 ? -10.828 -27.484 -15.695 1 84.38 534 GLU A O 1
ATOM 4179 N N . ALA A 1 535 ? -8.773 -27.906 -16.391 1 86.56 535 ALA A N 1
ATOM 4180 C CA . ALA A 1 535 ? -9.125 -29.25 -16.844 1 86.56 535 ALA A CA 1
ATOM 4181 C C . ALA A 1 535 ? -9.508 -30.141 -15.68 1 86.56 535 ALA A C 1
ATOM 4183 O O . ALA A 1 535 ? -10.469 -30.922 -15.773 1 86.56 535 ALA A O 1
ATOM 4184 N N . GLU A 1 536 ? -8.797 -30.016 -14.664 1 83.06 536 GLU A N 1
ATOM 4185 C CA . GLU A 1 536 ? -9.109 -30.797 -13.469 1 83.06 536 GLU A CA 1
ATOM 4186 C C . GLU A 1 536 ? -10.453 -30.391 -12.875 1 83.06 536 GLU A C 1
ATOM 4188 O O . GLU A 1 536 ? -11.188 -31.219 -12.344 1 83.06 536 GLU A O 1
ATOM 4193 N N . ALA A 1 537 ? -10.766 -29.188 -13.094 1 81.19 537 ALA A N 1
ATOM 4194 C CA . ALA A 1 537 ? -11.992 -28.641 -12.516 1 81.19 537 ALA A CA 1
ATOM 4195 C C . ALA A 1 537 ? -13.227 -29.188 -13.227 1 81.19 537 ALA A C 1
ATOM 4197 O O . ALA A 1 537 ? -14.281 -29.359 -12.609 1 81.19 537 ALA A O 1
ATOM 4198 N N . ILE A 1 538 ? -13.109 -29.422 -14.5 1 88.62 538 ILE A N 1
ATOM 4199 C CA . ILE A 1 538 ? -14.297 -29.828 -15.25 1 88.62 538 ILE A CA 1
ATOM 4200 C C . ILE A 1 538 ? -14.336 -31.344 -15.367 1 88.62 538 ILE A C 1
ATOM 4202 O O . ILE A 1 538 ? -15.359 -31.922 -15.758 1 88.62 538 ILE A O 1
ATOM 4206 N N . ARG A 1 539 ? -13.219 -32 -15.023 1 88 539 ARG A N 1
ATOM 4207 C CA . ARG A 1 539 ? -13.117 -33.469 -15.203 1 88 539 ARG A CA 1
ATOM 4208 C C . ARG A 1 539 ? -14.273 -34.188 -14.531 1 88 539 ARG A C 1
ATOM 4210 O O . ARG A 1 539 ? -14.953 -35 -15.156 1 88 539 ARG A O 1
ATOM 4217 N N . ASP A 1 540 ? -14.492 -33.781 -13.297 1 82.44 540 ASP A N 1
ATOM 4218 C CA . ASP A 1 540 ? -15.508 -34.5 -12.531 1 82.44 540 ASP A CA 1
ATOM 4219 C C . ASP A 1 540 ? -16.906 -34.25 -13.102 1 82.44 540 ASP A C 1
ATOM 4221 O O . ASP A 1 540 ? -17.719 -35.188 -13.172 1 82.44 540 ASP A O 1
ATOM 4225 N N . LEU A 1 541 ? -17.109 -33.062 -13.461 1 85.88 541 LEU A N 1
ATOM 4226 C CA . LEU A 1 541 ? -18.406 -32.75 -14.07 1 85.88 541 LEU A CA 1
ATOM 4227 C C . LEU A 1 541 ? -18.547 -33.469 -15.422 1 85.88 541 LEU A C 1
ATOM 4229 O O . LEU A 1 541 ? -19.625 -33.969 -15.75 1 85.88 541 LEU A O 1
ATOM 4233 N N . LEU A 1 542 ? -17.516 -33.469 -16.109 1 90.56 542 LEU A N 1
ATOM 4234 C CA . LEU A 1 542 ? -17.5 -34.125 -17.406 1 90.56 542 LEU A CA 1
ATOM 4235 C C . LEU A 1 542 ? -17.812 -35.625 -17.25 1 90.56 542 LEU A C 1
ATOM 4237 O O . LEU A 1 542 ? -18.672 -36.156 -17.969 1 90.56 542 LEU A O 1
ATOM 4241 N N . LEU A 1 543 ? -17.203 -36.188 -16.312 1 89.12 543 LEU A N 1
ATOM 4242 C CA . LEU A 1 543 ? -17.422 -37.625 -16.062 1 89.12 543 LEU A CA 1
ATOM 4243 C C . LEU A 1 543 ? -18.859 -37.875 -15.617 1 89.12 543 LEU A C 1
ATOM 4245 O O . LEU A 1 543 ? -19.469 -38.875 -16.031 1 89.12 543 LEU A O 1
ATOM 4249 N N . ALA A 1 544 ? -19.359 -36.969 -14.852 1 85.88 544 ALA A N 1
ATOM 4250 C CA . ALA A 1 544 ? -20.719 -37.094 -14.367 1 85.88 544 ALA A CA 1
ATOM 4251 C C . ALA A 1 544 ? -21.719 -37 -15.523 1 85.88 544 ALA A C 1
ATOM 4253 O O . ALA A 1 544 ? -22.734 -37.719 -15.523 1 85.88 544 ALA A O 1
ATOM 4254 N N . VAL A 1 545 ? -21.453 -36.188 -16.438 1 88.81 545 VAL A N 1
ATOM 4255 C CA . VAL A 1 545 ? -22.375 -35.938 -17.531 1 88.81 545 VAL A CA 1
ATOM 4256 C C . VAL A 1 545 ? -22.25 -37.062 -18.578 1 88.81 545 VAL A C 1
ATOM 4258 O O . VAL A 1 545 ? -23.25 -37.562 -19.094 1 88.81 545 VAL A O 1
ATOM 4261 N N . ILE A 1 546 ? -21.062 -37.562 -18.844 1 91.12 546 ILE A N 1
ATOM 4262 C CA . ILE A 1 546 ? -20.828 -38.438 -19.984 1 91.12 546 ILE A CA 1
ATOM 4263 C C . ILE A 1 546 ? -21.109 -39.906 -19.594 1 91.12 546 ILE A C 1
ATOM 4265 O O . ILE A 1 546 ? -21.5 -40.719 -20.438 1 91.12 546 ILE A O 1
ATOM 4269 N N . THR A 1 547 ? -20.922 -40.219 -18.328 1 89.06 547 THR A N 1
ATOM 4270 C CA . THR A 1 547 ? -21.031 -41.625 -17.906 1 89.06 547 THR A CA 1
ATOM 4271 C C . THR A 1 547 ? -22.453 -42.125 -18.094 1 89.06 547 THR A C 1
ATOM 4273 O O . THR A 1 547 ? -22.672 -43.156 -18.703 1 89.06 547 THR A O 1
ATOM 4276 N N . PRO A 1 548 ? -23.375 -41.406 -17.547 1 87.25 548 PRO A N 1
ATOM 4277 C CA . PRO A 1 548 ? -24.75 -41.875 -17.797 1 87.25 548 PRO A CA 1
ATOM 4278 C C . PRO A 1 548 ? -25.125 -41.844 -19.266 1 87.25 5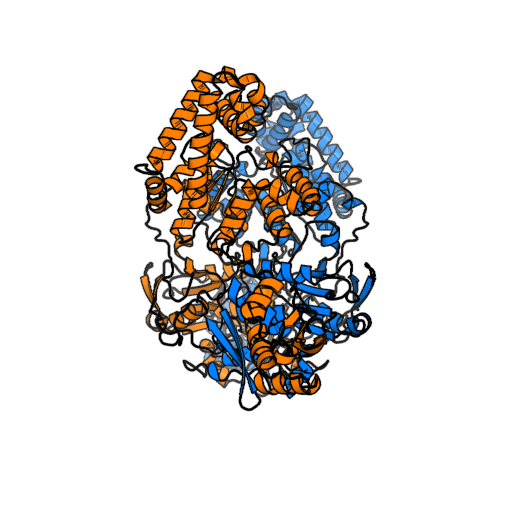48 PRO A C 1
ATOM 4280 O O . PRO A 1 548 ? -25.891 -42.688 -19.734 1 87.25 548 PRO A O 1
ATOM 4283 N N . ALA A 1 549 ? -24.688 -40.906 -20 1 89.75 549 ALA A N 1
ATOM 4284 C CA . ALA A 1 549 ? -24.984 -40.812 -21.422 1 89.75 549 ALA A CA 1
ATOM 4285 C C . ALA A 1 549 ? -24.406 -42 -22.188 1 89.75 549 ALA A C 1
ATOM 4287 O O . ALA A 1 549 ? -25.062 -42.562 -23.062 1 89.75 549 ALA A O 1
ATOM 4288 N N . LEU A 1 550 ? -23.25 -42.438 -21.812 1 90.56 550 LEU A N 1
ATOM 4289 C CA . LEU A 1 550 ? -22.594 -43.562 -22.453 1 90.56 550 LEU A CA 1
ATOM 4290 C C . LEU A 1 550 ? -23.312 -44.875 -22.125 1 90.56 550 LEU A C 1
ATOM 4292 O O . LEU A 1 550 ? -23.359 -45.781 -22.938 1 90.56 550 LEU A O 1
ATOM 4296 N N . ALA A 1 551 ? -23.844 -44.906 -21.016 1 86.88 551 ALA A N 1
ATOM 4297 C CA . ALA A 1 551 ? -24.547 -46.125 -20.578 1 86.88 551 ALA A CA 1
ATOM 4298 C C . ALA A 1 551 ? -25.875 -46.25 -21.312 1 86.88 551 ALA A C 1
ATOM 4300 O O . ALA A 1 551 ? -26.312 -47.375 -21.609 1 86.88 551 ALA A O 1
ATOM 4301 N N . SER A 1 552 ? -26.453 -45.156 -21.688 1 85.25 552 SER A N 1
ATOM 4302 C CA . SER A 1 552 ? -27.812 -45.188 -22.234 1 85.25 552 SER A CA 1
ATOM 4303 C C . SER A 1 552 ? -27.812 -45.062 -23.75 1 85.25 552 SER A C 1
ATOM 4305 O O . SER A 1 552 ? -28.812 -45.312 -24.406 1 85.25 552 SER A O 1
ATOM 4307 N N . ILE A 1 553 ? -26.766 -44.688 -24.297 1 90.31 553 ILE A N 1
ATOM 4308 C CA . ILE A 1 553 ? -26.703 -44.344 -25.703 1 90.31 553 ILE A CA 1
ATOM 4309 C C . ILE A 1 553 ? -26.906 -45.625 -26.547 1 90.31 553 ILE A C 1
ATOM 4311 O O . ILE A 1 553 ? -26.359 -46.656 -26.219 1 90.31 553 ILE A O 1
ATOM 4315 N N . LYS A 1 554 ? -27.844 -45.562 -27.484 1 88.12 554 LYS A N 1
ATOM 4316 C CA . LYS A 1 554 ? -28.141 -46.625 -28.422 1 88.12 554 LYS A CA 1
ATOM 4317 C C . LYS A 1 554 ? -28.156 -46.125 -29.859 1 88.12 554 LYS A C 1
ATOM 4319 O O . LYS A 1 554 ? -27.984 -44.906 -30.094 1 88.12 554 LYS A O 1
ATOM 4324 N N . LYS A 1 555 ? -28.312 -47.031 -30.766 1 89.06 555 LYS A N 1
ATOM 4325 C CA . LYS A 1 555 ? -28.328 -46.656 -32.188 1 89.06 555 LYS A CA 1
ATOM 4326 C C . LYS A 1 555 ? -29.469 -45.719 -32.5 1 89.06 555 LYS A C 1
ATOM 4328 O O . LYS A 1 555 ? -29.312 -44.812 -33.312 1 89.06 555 LYS A O 1
ATOM 4333 N N . GLU A 1 556 ? -30.547 -45.812 -31.781 1 88.44 556 GLU A N 1
ATOM 4334 C CA . GLU A 1 556 ? -31.734 -45.031 -32.062 1 88.44 556 GLU A CA 1
ATOM 4335 C C . GLU A 1 556 ? -31.734 -43.719 -31.281 1 88.44 556 GLU A C 1
ATOM 4337 O O . GLU A 1 556 ? -32.562 -42.844 -31.531 1 88.44 556 GLU A O 1
ATOM 4342 N N . THR A 1 557 ? -30.781 -43.625 -30.406 1 89.62 557 THR A N 1
ATOM 4343 C CA . THR A 1 557 ? -30.766 -42.438 -29.547 1 89.62 557 THR A CA 1
ATOM 4344 C C . THR A 1 557 ? -30.422 -41.188 -30.359 1 89.62 557 THR A C 1
ATOM 4346 O O . THR A 1 557 ? -29.453 -41.188 -31.125 1 89.62 557 THR A O 1
ATOM 4349 N N . SER A 1 558 ? -31.266 -40.125 -30.312 1 89.44 558 SER A N 1
ATOM 4350 C CA . SER A 1 558 ? -31.016 -38.875 -31.016 1 89.44 558 SER A CA 1
ATOM 4351 C C . SER A 1 558 ? -30.188 -37.938 -30.141 1 89.44 558 SER A C 1
ATOM 4353 O O . SER A 1 558 ? -30.109 -38.094 -28.922 1 89.44 558 SER A O 1
ATOM 4355 N N . ASP A 1 559 ? -29.531 -36.969 -30.766 1 90.44 559 ASP A N 1
ATOM 4356 C CA . ASP A 1 559 ? -28.766 -35.938 -30.047 1 90.44 559 ASP A CA 1
ATOM 4357 C C . ASP A 1 559 ? -29.656 -35.188 -29.078 1 90.44 559 ASP A C 1
ATOM 4359 O O . ASP A 1 559 ? -29.234 -34.844 -27.984 1 90.44 559 ASP A O 1
ATOM 4363 N N . ALA A 1 560 ? -30.875 -35 -29.484 1 89.31 560 ALA A N 1
ATOM 4364 C CA . ALA A 1 560 ? -31.828 -34.25 -28.656 1 89.31 560 ALA A CA 1
ATOM 4365 C C . ALA A 1 560 ? -32.156 -35.031 -27.375 1 89.31 560 ALA A C 1
ATOM 4367 O O . ALA A 1 560 ? -32.281 -34.438 -26.297 1 89.31 560 ALA A O 1
ATOM 4368 N N . GLU A 1 561 ? -32.25 -36.344 -27.562 1 86.62 561 GLU A N 1
ATOM 4369 C CA . GLU A 1 561 ? -32.531 -37.188 -26.406 1 86.62 561 GLU A CA 1
ATOM 4370 C C . GLU A 1 561 ? -31.359 -37.156 -25.422 1 86.62 561 GLU A C 1
ATOM 4372 O O . GLU A 1 561 ? -31.547 -37.156 -24.219 1 86.62 561 GLU A O 1
ATOM 4377 N N . LEU A 1 562 ? -30.203 -37.219 -25.969 1 88.5 562 LEU A N 1
ATOM 4378 C CA . LEU A 1 562 ? -29.016 -37.156 -25.141 1 88.5 562 LEU A CA 1
ATOM 4379 C C . LEU A 1 562 ? -28.969 -35.875 -24.328 1 88.5 562 LEU A C 1
ATOM 4381 O O . LEU A 1 562 ? -28.672 -35.875 -23.125 1 88.5 562 LEU A O 1
ATOM 4385 N N . ARG A 1 563 ? -29.297 -34.812 -24.938 1 87.56 563 ARG A N 1
ATOM 4386 C CA . ARG A 1 563 ? -29.25 -33.5 -24.281 1 87.56 563 ARG A CA 1
ATOM 4387 C C . ARG A 1 563 ? -30.344 -33.375 -23.219 1 87.56 563 ARG A C 1
ATOM 4389 O O . ARG A 1 563 ? -30.109 -32.812 -22.156 1 87.56 563 ARG A O 1
ATOM 4396 N N . LEU A 1 564 ? -31.406 -33.781 -23.531 1 86.19 564 LEU A N 1
ATOM 4397 C CA . LEU A 1 564 ? -32.531 -33.719 -22.594 1 86.19 564 LEU A CA 1
ATOM 4398 C C . LEU A 1 564 ? -32.25 -34.562 -21.359 1 86.19 564 LEU A C 1
ATOM 4400 O O . LEU A 1 564 ? -32.531 -34.125 -20.234 1 86.19 564 LEU A O 1
ATOM 4404 N N . HIS A 1 565 ? -31.75 -35.719 -21.625 1 84.31 565 HIS A N 1
ATOM 4405 C CA . HIS A 1 565 ? -31.406 -36.594 -20.516 1 84.31 565 HIS A CA 1
ATOM 4406 C C . HIS A 1 565 ? -30.359 -35.938 -19.609 1 84.31 565 HIS A C 1
ATOM 4408 O O . HIS A 1 565 ? -30.484 -35.969 -18.375 1 84.31 565 HIS A O 1
ATOM 4414 N N . SER A 1 566 ? -29.391 -35.312 -20.172 1 85.69 566 SER A N 1
ATOM 4415 C CA . SER A 1 566 ? -28.344 -34.656 -19.422 1 85.69 566 SER A CA 1
ATOM 4416 C C . SER A 1 566 ? -28.891 -33.438 -18.656 1 85.69 566 SER A C 1
ATOM 4418 O O . SER A 1 566 ? -28.547 -33.219 -17.484 1 85.69 566 SER A O 1
ATOM 4420 N N . ASN A 1 567 ? -29.734 -32.719 -19.25 1 84.25 567 ASN A N 1
ATOM 4421 C CA . ASN A 1 567 ? -30.344 -31.547 -18.609 1 84.25 567 ASN A CA 1
ATOM 4422 C C . ASN A 1 567 ? -31.203 -31.938 -17.422 1 84.25 567 ASN A C 1
ATOM 4424 O O . ASN A 1 567 ? -31.266 -31.219 -16.422 1 84.25 567 ASN A O 1
ATOM 4428 N N . ASN A 1 568 ? -31.844 -33.031 -17.609 1 78.38 568 ASN A N 1
ATOM 4429 C CA . ASN A 1 568 ? -32.688 -33.531 -16.531 1 78.38 568 ASN A CA 1
ATOM 4430 C C . ASN A 1 568 ? -31.891 -33.938 -15.305 1 78.38 568 ASN A C 1
ATOM 4432 O O . ASN A 1 568 ? -32.312 -33.75 -14.172 1 78.38 568 ASN A O 1
ATOM 4436 N N . LEU A 1 569 ? -30.703 -34.375 -15.523 1 76.75 569 LEU A N 1
ATOM 4437 C CA . LEU A 1 569 ? -29.875 -34.875 -14.43 1 76.75 569 LEU A CA 1
ATOM 4438 C C . LEU A 1 569 ? -29.078 -33.75 -13.789 1 76.75 569 LEU A C 1
ATOM 4440 O O . LEU A 1 569 ? -28.859 -33.75 -12.57 1 76.75 569 LEU A O 1
ATOM 4444 N N . PHE A 1 570 ? -28.641 -32.812 -14.617 1 78.81 570 PHE A N 1
ATOM 4445 C CA . PHE A 1 570 ? -27.594 -31.922 -14.086 1 78.81 570 PHE A CA 1
ATOM 4446 C C . PHE A 1 570 ? -28 -30.469 -14.25 1 78.81 570 PHE A C 1
ATOM 4448 O O . PHE A 1 570 ? -27.297 -29.562 -13.789 1 78.81 570 PHE A O 1
ATOM 4455 N N . GLY A 1 571 ? -29.078 -30.234 -14.844 1 76.5 571 GLY A N 1
ATOM 4456 C CA . GLY A 1 571 ? -29.562 -28.859 -14.984 1 76.5 571 GLY A CA 1
ATOM 4457 C C . GLY A 1 571 ? -28.656 -27.984 -15.828 1 76.5 571 GLY A C 1
ATOM 4458 O O . GLY A 1 571 ? -28.219 -28.391 -16.906 1 76.5 571 GLY A O 1
ATOM 4459 N N . ALA A 1 572 ? -28.391 -26.844 -15.312 1 76.88 572 ALA A N 1
ATOM 4460 C CA . ALA A 1 572 ? -27.672 -25.828 -16.062 1 76.88 572 ALA A CA 1
ATOM 4461 C C . ALA A 1 572 ? -26.219 -26.25 -16.297 1 76.88 572 ALA A C 1
ATOM 4463 O O . ALA A 1 572 ? -25.594 -25.844 -17.297 1 76.88 572 ALA A O 1
ATOM 4464 N N . LYS A 1 573 ? -25.734 -27.078 -15.531 1 81.19 573 LYS A N 1
ATOM 4465 C CA . LYS A 1 573 ? -24.344 -27.516 -15.656 1 81.19 573 LYS A CA 1
ATOM 4466 C C . LYS A 1 573 ? -24.141 -28.359 -16.906 1 81.19 573 LYS A C 1
ATOM 4468 O O . LYS A 1 573 ? -23.031 -28.453 -17.422 1 81.19 573 LYS A O 1
ATOM 4473 N N . SER A 1 574 ? -25.219 -28.953 -17.359 1 82.31 574 SER A N 1
ATOM 4474 C CA . SER A 1 574 ? -25.141 -29.812 -18.547 1 82.31 574 SER A CA 1
ATOM 4475 C C . SER A 1 574 ? -24.875 -28.984 -19.797 1 82.31 574 SER A C 1
ATOM 4477 O O . SER A 1 574 ? -24.375 -29.516 -20.797 1 82.31 574 SER A O 1
ATOM 4479 N N . SER A 1 575 ? -25.188 -27.703 -19.641 1 83.56 575 SER A N 1
ATOM 4480 C CA . SER A 1 575 ? -25.031 -26.844 -20.797 1 83.56 575 SER A CA 1
ATOM 4481 C C . SER A 1 575 ? -23.562 -26.609 -21.125 1 83.56 575 SER A C 1
ATOM 4483 O O . SER A 1 575 ? -23.219 -26.156 -22.219 1 83.56 575 SER A O 1
ATOM 4485 N N . LEU A 1 576 ? -22.719 -27.047 -20.312 1 89.19 576 LEU A N 1
ATOM 4486 C CA . LEU A 1 576 ? -21.297 -26.875 -20.5 1 89.19 576 LEU A CA 1
ATOM 4487 C C . LEU A 1 576 ? -20.75 -27.812 -21.562 1 89.19 576 LEU A C 1
ATOM 4489 O O . LEU A 1 576 ? -19.688 -27.578 -22.141 1 89.19 576 LEU A O 1
ATOM 4493 N N . PHE A 1 577 ? -21.594 -28.906 -21.781 1 91.38 577 PHE A N 1
ATOM 4494 C CA . PHE A 1 577 ? -21.141 -29.938 -22.703 1 91.38 577 PHE A CA 1
ATOM 4495 C C . PHE A 1 577 ? -22.188 -30.203 -23.766 1 91.38 577 PHE A C 1
ATOM 4497 O O . PHE A 1 577 ? -23.375 -30.359 -23.453 1 91.38 577 PHE A O 1
ATOM 4504 N N . LYS A 1 578 ? -21.781 -30.125 -25 1 91.69 578 LYS A N 1
ATOM 4505 C CA . LYS A 1 578 ? -22.641 -30.516 -26.109 1 91.69 578 LYS A CA 1
ATOM 4506 C C . LYS A 1 578 ? -22.438 -31.984 -26.469 1 91.69 578 LYS A C 1
ATOM 4508 O O . LYS A 1 578 ? -21.344 -32.375 -26.906 1 91.69 578 LYS A O 1
ATOM 4513 N N . LEU A 1 579 ? -23.469 -32.781 -26.312 1 92.44 579 LEU A N 1
ATOM 4514 C CA . LEU A 1 579 ? -23.391 -34.219 -26.562 1 92.44 579 LEU A CA 1
ATOM 4515 C C . LEU A 1 579 ? -24 -34.562 -27.922 1 92.44 579 LEU A C 1
ATOM 4517 O O . LEU A 1 579 ? -25.031 -34 -28.297 1 92.44 579 LEU A O 1
ATOM 4521 N N . SER A 1 580 ? -23.25 -35.312 -28.625 1 92.94 580 SER A N 1
ATOM 4522 C CA . SER A 1 580 ? -23.766 -35.812 -29.891 1 92.94 580 SER A CA 1
ATOM 4523 C C . SER A 1 580 ? -23.328 -37.25 -30.125 1 92.94 580 SER A C 1
ATOM 4525 O O . SER A 1 580 ? -22.375 -37.719 -29.516 1 92.94 580 SER A O 1
ATOM 4527 N N . LYS A 1 581 ? -24.125 -38 -30.906 1 93.25 581 LYS A N 1
ATOM 4528 C CA . LYS A 1 581 ? -23.844 -39.406 -31.234 1 93.25 581 LYS A CA 1
ATOM 4529 C C . LYS A 1 581 ? -23.234 -39.531 -32.625 1 93.25 581 LYS A C 1
ATOM 4531 O O . LYS A 1 581 ? -23.641 -38.844 -33.562 1 93.25 581 LYS A O 1
ATOM 4536 N N . GLU A 1 582 ? -22.203 -40.25 -32.656 1 92.62 582 GLU A N 1
ATOM 4537 C CA . GLU A 1 582 ? -21.594 -40.594 -33.938 1 92.62 582 GLU A CA 1
ATOM 4538 C C . GLU A 1 582 ? -21.531 -42.125 -34.125 1 92.62 582 GLU A C 1
ATOM 4540 O O . GLU A 1 582 ? -21.219 -42.844 -33.188 1 92.62 582 GLU A O 1
ATOM 4545 N N . GLN A 1 583 ? -21.984 -42.562 -35.281 1 90.81 583 GLN A N 1
ATOM 4546 C CA . GLN A 1 583 ? -21.953 -44 -35.562 1 90.81 583 GLN A CA 1
ATOM 4547 C C . GLN A 1 583 ? -20.922 -44.312 -36.656 1 90.81 583 GLN A C 1
ATOM 4549 O O . GLN A 1 583 ? -20.906 -43.656 -37.688 1 90.81 583 GLN A O 1
ATOM 4554 N N . ASP A 1 584 ? -20.031 -45.094 -36.281 1 90.69 584 ASP A N 1
ATOM 4555 C CA . ASP A 1 584 ? -19.047 -45.625 -37.219 1 90.69 584 ASP A CA 1
ATOM 4556 C C . ASP A 1 584 ? -19.172 -47.125 -37.375 1 90.69 584 ASP A C 1
ATOM 4558 O O . ASP A 1 584 ? -18.578 -47.875 -36.594 1 90.69 584 ASP A O 1
ATOM 4562 N N . GLY A 1 585 ? -19.938 -47.688 -38.375 1 87.62 585 GLY A N 1
ATOM 4563 C CA . GLY A 1 585 ? -20.234 -49.094 -38.5 1 87.62 585 GLY A CA 1
ATOM 4564 C C . GLY A 1 585 ? -21.156 -49.625 -37.406 1 87.62 585 GLY A C 1
ATOM 4565 O O . GLY A 1 585 ? -22.266 -49.094 -37.25 1 87.62 585 GLY A O 1
ATOM 4566 N N . ASN A 1 586 ? -20.672 -50.594 -36.656 1 86.81 586 ASN A N 1
ATOM 4567 C CA . ASN A 1 586 ? -21.438 -51.156 -35.562 1 86.81 586 ASN A CA 1
ATOM 4568 C C . ASN A 1 586 ? -21.094 -50.5 -34.25 1 86.81 586 ASN A C 1
ATOM 4570 O O . ASN A 1 586 ? -21.75 -50.781 -33.219 1 86.81 586 ASN A O 1
ATOM 4574 N N . ASP A 1 587 ? -20.125 -49.531 -34.375 1 91.75 587 ASP A N 1
ATOM 4575 C CA . ASP A 1 587 ? -19.688 -48.906 -33.156 1 91.75 587 ASP A CA 1
ATOM 4576 C C . ASP A 1 587 ? -20.359 -47.562 -32.938 1 91.75 587 ASP A C 1
ATOM 4578 O O . ASP A 1 587 ? -20.594 -46.812 -33.906 1 91.75 587 ASP A O 1
ATOM 4582 N N . ILE A 1 588 ? -20.812 -47.375 -31.719 1 93.19 588 ILE A N 1
ATOM 4583 C CA . ILE A 1 588 ? -21.453 -46.125 -31.328 1 93.19 588 ILE A CA 1
ATOM 4584 C C . ILE A 1 588 ? -20.484 -45.281 -30.5 1 93.19 588 ILE A C 1
ATOM 4586 O O . ILE A 1 588 ? -19.844 -45.781 -29.562 1 93.19 588 ILE A O 1
ATOM 4590 N N . TYR A 1 589 ? -20.359 -44 -30.922 1 94.69 589 TYR A N 1
ATOM 4591 C CA . TYR A 1 589 ? -19.484 -43.062 -30.219 1 94.69 589 TYR A CA 1
ATOM 4592 C C . TYR A 1 589 ? -20.266 -41.875 -29.656 1 94.69 589 TYR A C 1
ATOM 4594 O O . TYR A 1 589 ? -21.219 -41.406 -30.266 1 94.69 589 TYR A O 1
ATOM 4602 N N . LEU A 1 590 ? -19.875 -41.5 -28.453 1 93.94 590 LEU A N 1
ATOM 4603 C CA . LEU A 1 590 ? -20.359 -40.25 -27.875 1 93.94 590 LEU A CA 1
ATOM 4604 C C . LEU A 1 590 ? -19.375 -39.125 -28.125 1 93.94 590 LEU A C 1
ATOM 4606 O O . LEU A 1 590 ? -18.203 -39.219 -27.781 1 93.94 590 LEU A O 1
ATOM 4610 N N . LEU A 1 591 ? -19.875 -38.188 -28.781 1 94.5 591 LEU A N 1
ATOM 4611 C CA . LEU A 1 591 ? -19.078 -36.969 -29.031 1 94.5 591 LEU A CA 1
ATOM 4612 C C . LEU A 1 591 ? -19.422 -35.875 -28.016 1 94.5 591 LEU A C 1
ATOM 4614 O O . LEU A 1 591 ? -20.594 -35.562 -27.812 1 94.5 591 LEU A O 1
ATOM 4618 N N . VAL A 1 592 ? -18.391 -35.406 -27.359 1 94.19 592 VAL A N 1
ATOM 4619 C CA . VAL A 1 592 ? -18.578 -34.375 -26.344 1 94.19 592 VAL A CA 1
ATOM 4620 C C . VAL A 1 592 ? -17.797 -33.125 -26.719 1 94.19 592 VAL A C 1
ATOM 4622 O O . VAL A 1 592 ? -16.578 -33.156 -26.891 1 94.19 592 VAL A O 1
ATOM 4625 N N . GLU A 1 593 ? -18.469 -32.062 -26.859 1 93.44 593 GLU A N 1
ATOM 4626 C CA . GLU A 1 593 ? -17.844 -30.75 -27.109 1 93.44 593 GLU A CA 1
ATOM 4627 C C . GLU A 1 593 ? -18 -29.828 -25.922 1 93.44 593 GLU A C 1
ATOM 4629 O O . GLU A 1 593 ? -19.031 -29.844 -25.234 1 93.44 593 GLU A O 1
ATOM 4634 N N . LEU A 1 594 ? -16.938 -29.047 -25.625 1 92.06 594 LEU A N 1
ATOM 4635 C CA . LEU A 1 594 ? -17 -28.062 -24.562 1 92.06 594 LEU A CA 1
ATOM 4636 C C . LEU A 1 594 ? -17.672 -26.781 -25.047 1 92.06 594 LEU A C 1
ATOM 4638 O O . LEU A 1 594 ? -17.203 -26.156 -26 1 92.06 594 LEU A O 1
ATOM 4642 N N . ALA A 1 595 ? -18.781 -26.453 -24.469 1 88.12 595 ALA A N 1
ATOM 4643 C CA . ALA A 1 595 ? -19.562 -25.281 -24.859 1 88.12 595 ALA A CA 1
ATOM 4644 C C . ALA A 1 595 ? -19.172 -24.062 -24.031 1 88.12 595 ALA A C 1
ATOM 4646 O O . ALA A 1 595 ? -20.016 -23.438 -23.391 1 88.12 595 ALA A O 1
ATOM 4647 N N . SER A 1 596 ? -17.891 -23.766 -23.984 1 88.06 596 SER A N 1
ATOM 4648 C CA . SER A 1 596 ? -17.406 -22.609 -23.234 1 88.06 596 SER A CA 1
ATOM 4649 C C . SER A 1 596 ? -16.219 -21.953 -23.906 1 88.06 596 SER A C 1
ATOM 4651 O O . SER A 1 596 ? -15.328 -22.656 -24.422 1 88.06 596 SER A O 1
ATOM 4653 N N . ASN A 1 597 ? -16.266 -20.656 -24.016 1 81.88 597 ASN A N 1
ATOM 4654 C CA . ASN A 1 597 ? -15.117 -19.906 -24.5 1 81.88 597 ASN A CA 1
ATOM 4655 C C . ASN A 1 597 ? -14.273 -19.359 -23.359 1 81.88 597 ASN A C 1
ATOM 4657 O O . ASN A 1 597 ? -13.281 -18.656 -23.594 1 81.88 597 ASN A O 1
ATOM 4661 N N . ILE A 1 598 ? -14.648 -19.703 -22.203 1 85.75 598 ILE A N 1
ATOM 4662 C CA . ILE A 1 598 ? -14.023 -19.125 -21.016 1 85.75 598 ILE A CA 1
ATOM 4663 C C . ILE A 1 598 ? -13 -20.094 -20.438 1 85.75 598 ILE A C 1
ATOM 4665 O O . ILE A 1 598 ? -11.914 -19.688 -20.031 1 85.75 598 ILE A O 1
ATOM 4669 N N . LEU A 1 599 ? -13.391 -21.344 -20.453 1 85.88 599 LEU A N 1
ATOM 4670 C CA . LEU A 1 599 ? -12.531 -22.375 -19.875 1 85.88 599 LEU A CA 1
ATOM 4671 C C . LEU A 1 599 ? -11.414 -22.75 -20.859 1 85.88 599 LEU A C 1
ATOM 4673 O O . LEU A 1 599 ? -11.68 -23.062 -22.016 1 85.88 599 LEU A O 1
ATOM 4677 N N . GLU A 1 600 ? -10.281 -22.656 -20.406 1 82 600 GLU A N 1
ATOM 4678 C CA . GLU A 1 600 ? -9.125 -23.016 -21.219 1 82 600 GLU A CA 1
ATOM 4679 C C . GLU A 1 600 ? -8.711 -24.453 -20.984 1 82 600 GLU A C 1
ATOM 4681 O O . GLU A 1 600 ? -7.77 -24.719 -20.234 1 82 600 GLU A O 1
ATOM 4686 N N . VAL A 1 601 ? -9.336 -25.328 -21.656 1 87.75 601 VAL A N 1
ATOM 4687 C CA . VAL A 1 601 ? -9.094 -26.766 -21.516 1 87.75 601 VAL A CA 1
ATOM 4688 C C . VAL A 1 601 ? -8.812 -27.391 -22.875 1 87.75 601 VAL A C 1
ATOM 4690 O O . VAL A 1 601 ? -9.562 -27.172 -23.828 1 87.75 601 VAL A O 1
ATOM 4693 N N . GLU A 1 602 ? -7.73 -28.047 -22.984 1 86.12 602 GLU A N 1
ATOM 4694 C CA . GLU A 1 602 ? -7.395 -28.75 -24.219 1 86.12 602 GLU A CA 1
ATOM 4695 C C . GLU A 1 602 ? -7.957 -30.156 -24.219 1 86.12 602 GLU A C 1
ATOM 4697 O O . GLU A 1 602 ? -8.305 -30.703 -23.156 1 86.12 602 GLU A O 1
ATOM 4702 N N . GLY A 1 603 ? -8.133 -30.719 -25.359 1 88.94 603 GLY A N 1
ATOM 4703 C CA . GLY A 1 603 ? -8.516 -32.125 -25.469 1 88.94 603 GLY A CA 1
ATOM 4704 C C . GLY A 1 603 ? -9.898 -32.312 -26.047 1 88.94 603 GLY A C 1
ATOM 4705 O O . GLY A 1 603 ? -10.328 -33.438 -26.281 1 88.94 603 GLY A O 1
ATOM 4706 N N . PHE A 1 604 ? -10.68 -31.25 -26.188 1 90.75 604 PHE A N 1
ATOM 4707 C CA . PHE A 1 604 ? -12.008 -31.344 -26.781 1 90.75 604 PHE A CA 1
ATOM 4708 C C . PHE A 1 604 ? -11.953 -31.172 -28.281 1 90.75 604 PHE A C 1
ATOM 4710 O O . PHE A 1 604 ? -11.07 -30.484 -28.797 1 90.75 604 PHE A O 1
ATOM 4717 N N . PRO A 1 605 ? -12.789 -31.734 -29.094 1 92.62 605 PRO A N 1
ATOM 4718 C CA . PRO A 1 605 ? -13.898 -32.594 -28.672 1 92.62 605 PRO A CA 1
ATOM 4719 C C . PRO A 1 605 ? -13.445 -34 -28.297 1 92.62 605 PRO A C 1
ATOM 4721 O O . PRO A 1 605 ? -12.422 -34.469 -28.781 1 92.62 605 PRO A O 1
ATOM 4724 N N . LEU A 1 606 ? -14.219 -34.625 -27.5 1 93.69 606 LEU A N 1
ATOM 4725 C CA . LEU A 1 606 ? -13.938 -35.969 -27.047 1 93.69 606 LEU A CA 1
ATOM 4726 C C . LEU A 1 606 ? -14.805 -36.969 -27.812 1 93.69 606 LEU A C 1
ATOM 4728 O O . LEU A 1 606 ? -15.984 -36.719 -28.062 1 93.69 606 LEU A O 1
ATOM 4732 N N . ARG A 1 607 ? -14.133 -37.969 -28.266 1 93.75 607 ARG A N 1
ATOM 4733 C CA . ARG A 1 607 ? -14.812 -39.094 -28.922 1 93.75 607 ARG A CA 1
ATOM 4734 C C . ARG A 1 607 ? -14.648 -40.375 -28.125 1 93.75 607 ARG A C 1
ATOM 4736 O O . ARG A 1 607 ? -13.555 -40.938 -28.062 1 93.75 607 ARG A O 1
ATOM 4743 N N . ILE A 1 608 ? -15.781 -40.75 -27.562 1 93.62 608 ILE A N 1
ATOM 4744 C CA . ILE A 1 608 ? -15.695 -41.906 -26.656 1 93.62 608 ILE A CA 1
ATOM 4745 C C . ILE A 1 608 ? -16.547 -43.062 -27.172 1 93.62 608 ILE A C 1
ATOM 4747 O O . ILE A 1 608 ? -17.75 -42.875 -27.422 1 93.62 608 ILE A O 1
ATOM 4751 N N . LYS A 1 609 ? -15.977 -44.188 -27.266 1 92.69 609 LYS A N 1
ATOM 4752 C CA . LYS A 1 609 ? -16.688 -45.344 -27.75 1 92.69 609 LYS A CA 1
ATOM 4753 C C . LYS A 1 609 ? -17.578 -45.969 -26.672 1 92.69 609 LYS A C 1
ATOM 4755 O O . LYS A 1 609 ? -17.172 -46.031 -25.5 1 92.69 609 LYS A O 1
ATOM 4760 N N . LYS A 1 610 ? -18.75 -46.312 -27.156 1 91.94 610 LYS A N 1
ATOM 4761 C CA . LYS A 1 610 ? -19.625 -47.031 -26.203 1 91.94 610 LYS A CA 1
ATOM 4762 C C . LYS A 1 610 ? -18.953 -48.281 -25.672 1 91.94 610 LYS A C 1
ATOM 4764 O O . LYS A 1 610 ? -18.391 -49.062 -26.438 1 91.94 610 LYS A O 1
ATOM 4769 N N . GLY A 1 611 ? -18.875 -48.469 -24.328 1 87.56 611 GLY A N 1
ATOM 4770 C CA . GLY A 1 611 ? -18.266 -49.625 -23.719 1 87.56 611 GLY A CA 1
ATOM 4771 C C . GLY A 1 611 ? -16.875 -49.344 -23.156 1 87.56 611 GLY A C 1
ATOM 4772 O O . GLY A 1 611 ? -16.344 -50.156 -22.375 1 87.56 611 GLY A O 1
ATOM 4773 N N . SER A 1 612 ? -16.328 -48.25 -23.562 1 89.75 612 SER A N 1
ATOM 4774 C CA . SER A 1 612 ? -15.008 -47.875 -23.047 1 89.75 612 SER A CA 1
ATOM 4775 C C . SER A 1 612 ? -15.102 -47.312 -21.641 1 89.75 612 SER A C 1
ATOM 4777 O O . SER A 1 612 ? -16.172 -46.906 -21.188 1 89.75 612 SER A O 1
ATOM 4779 N N . ASN A 1 613 ? -14 -47.344 -20.953 1 89.94 613 ASN A N 1
ATOM 4780 C CA . ASN A 1 613 ? -13.922 -46.719 -19.641 1 89.94 613 ASN A CA 1
ATOM 4781 C C . ASN A 1 613 ? -13.836 -45.219 -19.75 1 89.94 613 ASN A C 1
ATOM 4783 O O . ASN A 1 613 ? -12.812 -44.656 -20.156 1 89.94 613 ASN A O 1
ATOM 4787 N N . PRO A 1 614 ? -14.867 -44.594 -19.359 1 89.88 614 PRO A N 1
ATOM 4788 C CA . PRO A 1 614 ? -14.883 -43.125 -19.516 1 89.88 614 PRO A CA 1
ATOM 4789 C C . PRO A 1 614 ? -13.789 -42.438 -18.719 1 89.88 614 PRO A C 1
ATOM 4791 O O . PRO A 1 614 ? -13.281 -41.406 -19.141 1 89.88 614 PRO A O 1
ATOM 4794 N N . ILE A 1 615 ? -13.375 -42.938 -17.578 1 89.06 615 ILE A N 1
ATOM 4795 C CA . ILE A 1 615 ? -12.367 -42.312 -16.719 1 89.06 615 ILE A CA 1
ATOM 4796 C C . ILE A 1 615 ? -11.023 -42.281 -17.453 1 89.06 615 ILE A C 1
ATOM 4798 O O . ILE A 1 615 ? -10.359 -41.219 -17.469 1 89.06 615 ILE A O 1
ATOM 4802 N N . ASP A 1 616 ? -10.68 -43.281 -18.031 1 90.69 616 ASP A N 1
ATOM 4803 C CA . ASP A 1 616 ? -9.406 -43.375 -18.734 1 90.69 616 ASP A CA 1
ATOM 4804 C C . ASP A 1 616 ? -9.406 -42.469 -19.969 1 90.69 616 ASP A C 1
ATOM 4806 O O . ASP A 1 616 ? -8.414 -41.781 -20.25 1 90.69 616 ASP A O 1
ATOM 4810 N N . MET A 1 617 ? -10.438 -42.5 -20.672 1 90.56 617 MET A N 1
ATOM 4811 C CA . MET A 1 617 ? -10.539 -41.719 -21.906 1 90.56 617 MET A CA 1
ATOM 4812 C C . MET A 1 617 ? -10.484 -40.219 -21.594 1 90.56 617 MET A C 1
ATOM 4814 O O . MET A 1 617 ? -9.82 -39.469 -22.312 1 90.56 617 MET A O 1
ATOM 4818 N N . VAL A 1 618 ? -11.18 -39.844 -20.547 1 91.31 618 VAL A N 1
ATOM 4819 C CA . VAL A 1 618 ? -11.227 -38.406 -20.188 1 91.31 618 VAL A CA 1
ATOM 4820 C C . VAL A 1 618 ? -9.867 -37.969 -19.672 1 91.31 618 VAL A C 1
ATOM 4822 O O . VAL A 1 618 ? -9.367 -36.906 -20.047 1 91.31 618 VAL A O 1
ATOM 4825 N N . ASN A 1 619 ? -9.242 -38.719 -18.828 1 91.06 619 ASN A N 1
ATOM 4826 C CA . ASN A 1 619 ? -7.934 -38.375 -18.281 1 91.06 619 ASN A CA 1
ATOM 4827 C C . ASN A 1 619 ? -6.875 -38.281 -19.375 1 91.06 619 ASN A C 1
ATOM 4829 O O . ASN A 1 619 ? -6.008 -37.406 -19.344 1 91.06 619 ASN A O 1
ATOM 4833 N N . LYS A 1 620 ? -6.953 -39.156 -20.281 1 90.31 620 LYS A N 1
ATOM 4834 C CA . LYS A 1 620 ? -6.023 -39.125 -21.406 1 90.31 620 LYS A CA 1
ATOM 4835 C C . LYS A 1 620 ? -6.25 -37.906 -22.281 1 90.31 620 LYS A C 1
ATOM 4837 O O . LYS A 1 620 ? -5.297 -37.219 -22.688 1 90.31 620 LYS A O 1
ATOM 4842 N N . ALA A 1 621 ? -7.48 -37.625 -22.562 1 90.19 621 ALA A N 1
ATOM 4843 C CA . ALA A 1 621 ? -7.816 -36.5 -23.453 1 90.19 621 ALA A CA 1
ATOM 4844 C C . ALA A 1 621 ? -7.434 -35.188 -22.812 1 90.19 621 ALA A C 1
ATOM 4846 O O . ALA A 1 621 ? -6.957 -34.281 -23.5 1 90.19 621 ALA A O 1
ATOM 4847 N N . LEU A 1 622 ? -7.695 -35.094 -21.516 1 90.75 622 LEU A N 1
ATOM 4848 C CA . LEU A 1 622 ? -7.441 -33.812 -20.812 1 90.75 622 LEU A CA 1
ATOM 4849 C C . LEU A 1 622 ? -6.008 -33.781 -20.297 1 90.75 622 LEU A C 1
ATOM 4851 O O . LEU A 1 622 ? -5.621 -32.812 -19.641 1 90.75 622 LEU A O 1
ATOM 4855 N N . LYS A 1 623 ? -5.191 -34.688 -20.562 1 87.56 623 LYS A N 1
ATOM 4856 C CA . LYS A 1 623 ? -3.785 -34.781 -20.188 1 87.56 623 LYS A CA 1
ATOM 4857 C C . LYS A 1 623 ? -3.627 -34.688 -18.672 1 87.56 623 LYS A C 1
ATOM 4859 O O . LYS A 1 623 ? -2.814 -33.906 -18.156 1 87.56 623 LYS A O 1
ATOM 4864 N N . LEU A 1 624 ? -4.551 -35.312 -18.047 1 84.19 624 LEU A N 1
ATOM 4865 C CA . LEU A 1 624 ? -4.512 -35.375 -16.594 1 84.19 624 LEU A CA 1
ATOM 4866 C C . LEU A 1 624 ? -3.975 -36.719 -16.109 1 84.19 624 LEU A C 1
ATOM 4868 O O . LEU A 1 624 ? -4.008 -37.688 -16.844 1 84.19 624 LEU A O 1
ATOM 4872 N N . LYS A 1 625 ? -3.203 -36.75 -14.938 1 69.25 625 LYS A N 1
ATOM 4873 C CA . LYS A 1 625 ? -2.67 -37.969 -14.391 1 69.25 625 LYS A CA 1
ATOM 4874 C C . LYS A 1 625 ? -3.732 -38.719 -13.594 1 69.25 625 LYS A C 1
ATOM 4876 O O . LYS A 1 625 ? -4.605 -38.125 -12.977 1 69.25 625 LYS A O 1
ATOM 4881 N N . MET B 1 1 ? -11.047 -2.715 -33.406 1 82.44 1 MET B N 1
ATOM 4882 C CA . MET B 1 1 ? -10.688 -1.58 -32.562 1 82.44 1 MET B CA 1
ATOM 4883 C C . MET B 1 1 ? -9.18 -1.402 -32.469 1 82.44 1 MET B C 1
ATOM 4885 O O . MET B 1 1 ? -8.445 -2.377 -32.312 1 82.44 1 MET B O 1
ATOM 4889 N N . ILE B 1 2 ? -8.703 -0.175 -32.719 1 87.06 2 ILE B N 1
ATOM 4890 C CA . ILE B 1 2 ? -7.273 0.112 -32.781 1 87.06 2 ILE B CA 1
ATOM 4891 C C . ILE B 1 2 ? -6.934 1.216 -31.781 1 87.06 2 ILE B C 1
ATOM 4893 O O . ILE B 1 2 ? -7.633 2.229 -31.703 1 87.06 2 ILE B O 1
ATOM 4897 N N . PHE B 1 3 ? -5.984 0.952 -30.969 1 90.19 3 PHE B N 1
ATOM 4898 C CA . PHE B 1 3 ? -5.492 1.942 -30.016 1 90.19 3 PHE B CA 1
ATOM 4899 C C . PHE B 1 3 ? -4.48 2.871 -30.688 1 90.19 3 PHE B C 1
ATOM 4901 O O . PHE B 1 3 ? -3.748 2.459 -31.594 1 90.19 3 PHE B O 1
ATOM 4908 N N . PRO B 1 4 ? -4.387 4.23 -30.344 1 92.25 4 PRO B N 1
ATOM 4909 C CA . PRO B 1 4 ? -5.199 4.883 -29.312 1 92.25 4 PRO B CA 1
ATOM 4910 C C . PRO B 1 4 ? -6.488 5.48 -29.875 1 92.25 4 PRO B C 1
ATOM 4912 O O . PRO B 1 4 ? -6.602 5.695 -31.078 1 92.25 4 PRO B O 1
ATOM 4915 N N . PHE B 1 5 ? -7.547 5.723 -29.078 1 93.31 5 PHE B N 1
ATOM 4916 C CA . PHE B 1 5 ? -8.742 6.457 -29.469 1 93.31 5 PHE B CA 1
ATOM 4917 C C . PHE B 1 5 ? -9.242 7.316 -28.297 1 93.31 5 PHE B C 1
ATOM 4919 O O . PHE B 1 5 ? -8.953 7.027 -27.141 1 93.31 5 PHE B O 1
ATOM 4926 N N . ASP B 1 6 ? -9.984 8.375 -28.625 1 94.56 6 ASP B N 1
ATOM 4927 C CA . ASP B 1 6 ? -10.461 9.32 -27.625 1 94.56 6 ASP B CA 1
ATOM 4928 C C . ASP B 1 6 ? -11.906 9.031 -27.25 1 94.56 6 ASP B C 1
ATOM 4930 O O . ASP B 1 6 ? -12.703 8.586 -28.078 1 94.56 6 ASP B O 1
ATOM 4934 N N . ILE B 1 7 ? -12.18 9.211 -26.016 1 95.31 7 ILE B N 1
ATOM 4935 C CA . ILE B 1 7 ? -13.547 9.117 -25.516 1 95.31 7 ILE B CA 1
ATOM 4936 C C . ILE B 1 7 ? -13.922 10.406 -24.781 1 95.31 7 ILE B C 1
ATOM 4938 O O . ILE B 1 7 ? -13.172 10.875 -23.922 1 95.31 7 ILE B O 1
ATOM 4942 N N . ASN B 1 8 ? -15.008 10.945 -25.125 1 94.56 8 ASN B N 1
ATOM 4943 C CA . ASN B 1 8 ? -15.57 12.086 -24.422 1 94.56 8 ASN B CA 1
ATOM 4944 C C . ASN B 1 8 ? -16.484 11.641 -23.281 1 94.56 8 ASN B C 1
ATOM 4946 O O . ASN B 1 8 ? -17.547 11.055 -23.531 1 94.56 8 ASN B O 1
ATOM 4950 N N . ILE B 1 9 ? -16.094 11.922 -22.094 1 94.38 9 ILE B N 1
ATOM 4951 C CA . ILE B 1 9 ? -16.828 11.492 -20.922 1 94.38 9 ILE B CA 1
ATOM 4952 C C . ILE B 1 9 ? -17.953 12.492 -20.625 1 94.38 9 ILE B C 1
ATOM 4954 O O . ILE B 1 9 ? -17.703 13.672 -20.359 1 94.38 9 ILE B O 1
ATOM 4958 N N . ASN B 1 10 ? -19.109 11.992 -20.594 1 89.31 10 ASN B N 1
ATOM 4959 C CA . ASN B 1 10 ? -20.281 12.805 -20.281 1 89.31 10 ASN B CA 1
ATOM 4960 C C . ASN B 1 10 ? -20.484 12.938 -18.781 1 89.31 10 ASN B C 1
ATOM 4962 O O . ASN B 1 10 ? -20.781 11.953 -18.094 1 89.31 10 ASN B O 1
ATOM 4966 N N . LEU B 1 11 ? -20.422 14.117 -18.25 1 88.31 11 LEU B N 1
ATOM 4967 C CA . LEU B 1 11 ? -20.531 14.344 -16.812 1 88.31 11 LEU B CA 1
ATOM 4968 C C . LEU B 1 11 ? -21.797 15.148 -16.484 1 88.31 11 LEU B C 1
ATOM 4970 O O . LEU B 1 11 ? -21.875 15.781 -15.43 1 88.31 11 LEU B O 1
ATOM 4974 N N . SER B 1 12 ? -22.75 15.133 -17.297 1 79.19 12 SER B N 1
ATOM 4975 C CA . SER B 1 12 ? -23.969 15.93 -17.125 1 79.19 12 SER B CA 1
ATOM 4976 C C . SER B 1 12 ? -24.766 15.469 -15.914 1 79.19 12 SER B C 1
ATOM 4978 O O . SER B 1 12 ? -25.453 16.281 -15.273 1 79.19 12 SER B O 1
ATOM 4980 N N . ASP B 1 13 ? -24.578 14.219 -15.539 1 74.62 13 ASP B N 1
ATOM 4981 C CA . ASP B 1 13 ? -25.391 13.664 -14.453 1 74.62 13 ASP B CA 1
ATOM 4982 C C . ASP B 1 13 ? -24.672 13.797 -13.109 1 74.62 13 ASP B C 1
ATOM 4984 O O . ASP B 1 13 ? -25.125 13.258 -12.102 1 74.62 13 ASP B O 1
ATOM 4988 N N . SER B 1 14 ? -23.594 14.469 -13.023 1 75.88 14 SER B N 1
ATOM 4989 C CA . SER B 1 14 ? -22.812 14.547 -11.789 1 75.88 14 SER B CA 1
ATOM 4990 C C . SER B 1 14 ? -23.453 15.5 -10.789 1 75.88 14 SER B C 1
ATOM 4992 O O . SER B 1 14 ? -23.266 15.375 -9.586 1 75.88 14 SER B O 1
ATOM 4994 N N . GLY B 1 15 ? -24.234 16.453 -11.242 1 72.12 15 GLY B N 1
ATOM 4995 C CA . GLY B 1 15 ? -24.844 17.453 -10.383 1 72.12 15 GLY B CA 1
ATOM 4996 C C . GLY B 1 15 ? -23.859 18.516 -9.906 1 72.12 15 GLY B C 1
ATOM 4997 O O . GLY B 1 15 ? -24.172 19.297 -9.008 1 72.12 15 GLY B O 1
ATOM 4998 N N . ILE B 1 16 ? -22.688 18.531 -10.383 1 76.75 16 ILE B N 1
ATOM 4999 C CA . ILE B 1 16 ? -21.656 19.484 -9.984 1 76.75 16 ILE B CA 1
ATOM 5000 C C . ILE B 1 16 ? -21.734 20.719 -10.883 1 76.75 16 ILE B C 1
ATOM 5002 O O . ILE B 1 16 ? -21.672 20.609 -12.109 1 76.75 16 ILE B O 1
ATOM 5006 N N . THR B 1 17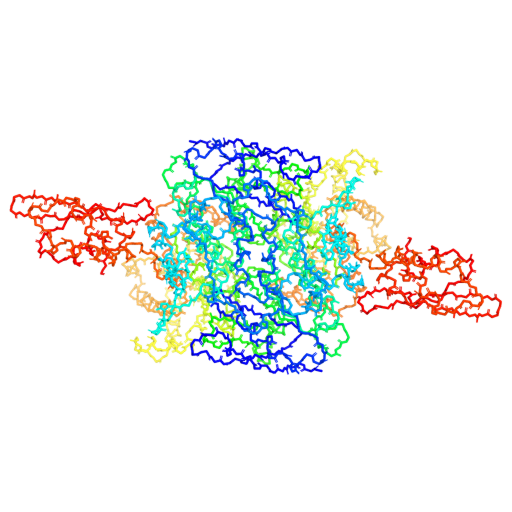 ? -21.812 21.797 -10.211 1 75.06 17 THR B N 1
ATOM 5007 C CA . THR B 1 17 ? -21.938 23.062 -10.93 1 75.06 17 THR B CA 1
ATOM 5008 C C . THR B 1 17 ? -20.625 23.406 -11.641 1 75.06 17 THR B C 1
ATOM 5010 O O . THR B 1 17 ? -19.562 23.328 -11.039 1 75.06 17 THR B O 1
ATOM 5013 N N . GLY B 1 18 ? -20.688 23.75 -12.883 1 76.88 18 GLY B N 1
ATOM 5014 C CA . GLY B 1 18 ? -19.531 24.234 -13.633 1 76.88 18 GLY B CA 1
ATOM 5015 C C . GLY B 1 18 ? -18.688 23.109 -14.211 1 76.88 18 GLY B C 1
ATOM 5016 O O . GLY B 1 18 ? -17.625 23.359 -14.773 1 76.88 18 GLY B O 1
ATOM 5017 N N . ILE B 1 19 ? -19.203 21.922 -14.109 1 84.38 19 ILE B N 1
ATOM 5018 C CA . ILE B 1 19 ? -18.406 20.781 -14.57 1 84.38 19 ILE B CA 1
ATOM 5019 C C . ILE B 1 19 ? -18.469 20.703 -16.094 1 84.38 19 ILE B C 1
ATOM 5021 O O . ILE B 1 19 ? -19.5 20.969 -16.688 1 84.38 19 ILE B O 1
ATOM 5025 N N . GLN B 1 20 ? -17.266 20.484 -16.688 1 87.5 20 GLN B N 1
ATOM 5026 C CA . GLN B 1 20 ? -17.172 20.297 -18.125 1 87.5 20 GLN B CA 1
ATOM 5027 C C . GLN B 1 20 ? -16.812 18.859 -18.484 1 87.5 20 GLN B C 1
ATOM 5029 O O . GLN B 1 20 ? -16.172 18.172 -17.703 1 87.5 20 GLN B O 1
ATOM 5034 N N . ASN B 1 21 ? -17.406 18.438 -19.625 1 91.75 21 ASN B N 1
ATOM 5035 C CA . ASN B 1 21 ? -17.031 17.109 -20.109 1 91.75 21 ASN B CA 1
ATOM 5036 C C . ASN B 1 21 ? -15.523 16.984 -20.312 1 91.75 21 ASN B C 1
ATOM 5038 O O . ASN B 1 21 ? -14.844 17.984 -20.562 1 91.75 21 ASN B O 1
ATOM 5042 N N . LYS B 1 22 ? -15.078 15.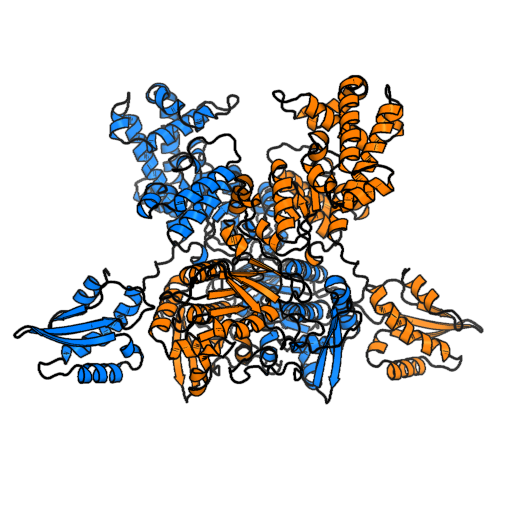852 -20.125 1 92.75 22 LYS B N 1
ATOM 5043 C CA . LYS B 1 22 ? -13.648 15.594 -20.25 1 92.75 22 LYS B CA 1
ATOM 5044 C C . LYS B 1 22 ? -13.367 14.539 -21.328 1 92.75 22 LYS B C 1
ATOM 5046 O O . LYS B 1 22 ? -14.18 13.641 -21.547 1 92.75 22 LYS B O 1
ATOM 5051 N N . THR B 1 23 ? -12.273 14.742 -22 1 94.31 23 THR B N 1
ATOM 5052 C CA . THR B 1 23 ? -11.844 13.766 -22.984 1 94.31 23 THR B CA 1
ATOM 5053 C C . THR B 1 23 ? -10.594 13.031 -22.516 1 94.31 23 THR B C 1
ATOM 5055 O O . THR B 1 23 ? -9.625 13.656 -22.078 1 94.31 23 THR B O 1
ATOM 5058 N N . ILE B 1 24 ? -10.656 11.727 -22.562 1 94.69 24 ILE B N 1
ATOM 5059 C CA . ILE B 1 24 ? -9.477 10.93 -22.234 1 94.69 24 ILE B CA 1
ATOM 5060 C C . ILE B 1 24 ? -9.094 10.062 -23.438 1 94.69 24 ILE B C 1
ATOM 5062 O O . ILE B 1 24 ? -9.938 9.742 -24.281 1 94.69 24 ILE B O 1
ATOM 5066 N N . THR B 1 25 ? -7.84 9.75 -23.516 1 95.25 25 THR B N 1
ATOM 5067 C CA . THR B 1 25 ? -7.324 8.891 -24.562 1 95.25 25 THR B CA 1
ATOM 5068 C C . THR B 1 25 ? -7.113 7.473 -24.047 1 95.25 25 THR B C 1
ATOM 5070 O O . THR B 1 25 ? -6.449 7.27 -23.031 1 95.25 25 THR B O 1
ATOM 5073 N N . ILE B 1 26 ? -7.711 6.535 -24.719 1 95.25 26 ILE B N 1
ATOM 5074 C CA . ILE B 1 26 ? -7.531 5.129 -24.375 1 95.25 26 ILE B CA 1
ATOM 5075 C C . ILE B 1 26 ? -6.344 4.562 -25.156 1 95.25 26 ILE B C 1
ATOM 5077 O O . ILE B 1 26 ? -6.402 4.422 -26.391 1 95.25 26 ILE B O 1
ATOM 5081 N N . ASN B 1 27 ? -5.328 4.191 -24.469 1 93.56 27 ASN B N 1
ATOM 5082 C CA . ASN B 1 27 ? -4.074 3.789 -25.094 1 93.56 27 ASN B CA 1
ATOM 5083 C C . ASN B 1 27 ? -3.9 2.271 -25.078 1 93.56 27 ASN B C 1
ATOM 5085 O O . ASN B 1 27 ? -2.988 1.739 -25.703 1 93.56 27 ASN B O 1
ATOM 5089 N N . GLY B 1 28 ? -4.758 1.569 -24.391 1 92.56 28 GLY B N 1
ATOM 5090 C CA . GLY B 1 28 ? -4.672 0.122 -24.266 1 92.56 28 GLY B CA 1
ATOM 5091 C C . GLY B 1 28 ? -5.902 -0.502 -23.641 1 92.56 28 GLY B C 1
ATOM 5092 O O . GLY B 1 28 ? -6.938 0.156 -23.5 1 92.56 28 GLY B O 1
ATOM 5093 N N . GLY B 1 29 ? -5.742 -1.749 -23.344 1 94.5 29 GLY B N 1
ATOM 5094 C CA . GLY B 1 29 ? -6.879 -2.492 -22.828 1 94.5 29 GLY B CA 1
ATOM 5095 C C . GLY B 1 29 ? -7.242 -2.104 -21.406 1 94.5 29 GLY B C 1
ATOM 5096 O O . GLY B 1 29 ? -8.383 -2.293 -20.984 1 94.5 29 GLY B O 1
ATOM 5097 N N . VAL B 1 30 ? -6.316 -1.595 -20.672 1 96.12 30 VAL B N 1
ATOM 5098 C CA . VAL B 1 30 ? -6.555 -1.165 -19.297 1 96.12 30 VAL B CA 1
ATOM 5099 C C . VAL B 1 30 ? -6.32 0.338 -19.172 1 96.12 30 VAL B C 1
ATOM 5101 O O . VAL B 1 30 ? -5.348 0.866 -19.719 1 96.12 30 VAL B O 1
ATOM 5104 N N . THR B 1 31 ? -7.215 1.055 -18.594 1 96.75 31 THR B N 1
ATOM 5105 C CA . THR B 1 31 ? -7.059 2.455 -18.203 1 96.75 31 THR B CA 1
ATOM 5106 C C . THR B 1 31 ? -7.246 2.633 -16.703 1 96.75 31 THR 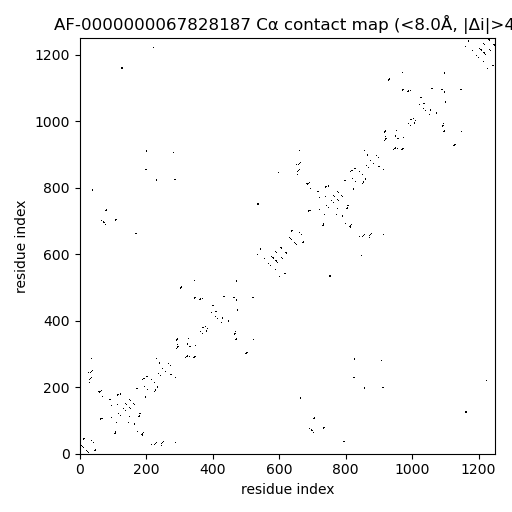B C 1
ATOM 5108 O O . THR B 1 31 ? -8.266 2.213 -16.141 1 96.75 31 THR B O 1
ATOM 5111 N N . THR B 1 32 ? -6.266 3.211 -16.078 1 96.31 32 THR B N 1
ATOM 5112 C CA . THR B 1 32 ? -6.281 3.357 -14.633 1 96.31 32 THR B CA 1
ATOM 5113 C C . THR B 1 32 ? -6.414 4.824 -14.234 1 96.31 32 THR B C 1
ATOM 5115 O O . THR B 1 32 ? -5.66 5.676 -14.719 1 96.31 32 THR B O 1
ATOM 5118 N N . PHE B 1 33 ? -7.395 5.148 -13.43 1 95.69 33 PHE B N 1
ATOM 5119 C CA . PHE B 1 33 ? -7.586 6.492 -12.891 1 95.69 33 PHE B CA 1
ATOM 5120 C C . PHE B 1 33 ? -6.93 6.625 -11.523 1 95.69 33 PHE B C 1
ATOM 5122 O O . PHE B 1 33 ? -7.254 5.871 -10.602 1 95.69 33 PHE B O 1
ATOM 5129 N N . LEU B 1 34 ? -6.047 7.594 -11.422 1 92.5 34 LEU B N 1
ATOM 5130 C CA . LEU B 1 34 ? -5.324 7.832 -10.18 1 92.5 34 LEU B CA 1
ATOM 5131 C C . LEU B 1 34 ? -5.562 9.25 -9.672 1 92.5 34 LEU B C 1
ATOM 5133 O O . LEU B 1 34 ? -5.754 10.172 -10.477 1 92.5 34 LEU B O 1
ATOM 5137 N N . GLY B 1 35 ? -5.516 9.383 -8.32 1 87 35 GLY B N 1
ATOM 5138 C CA . GLY B 1 35 ? -5.676 10.688 -7.699 1 87 35 GLY B CA 1
ATOM 5139 C C . GLY B 1 35 ? -6.059 10.609 -6.234 1 87 35 GLY B C 1
ATOM 5140 O O . GLY B 1 35 ? -6.438 9.539 -5.742 1 87 35 GLY B O 1
ATOM 5141 N N . PRO B 1 36 ? -5.988 11.688 -5.547 1 83.25 36 PRO B N 1
ATOM 5142 C CA . PRO B 1 36 ? -6.375 11.711 -4.133 1 83.25 36 PRO B CA 1
ATOM 5143 C C . PRO B 1 36 ? -7.875 11.531 -3.928 1 83.25 36 PRO B C 1
ATOM 5145 O O . PRO B 1 36 ? -8.633 11.461 -4.898 1 83.25 36 PRO B O 1
ATOM 5148 N N . ASN B 1 37 ? -8.234 11.344 -2.682 1 84.38 37 ASN B N 1
ATOM 5149 C CA . ASN B 1 37 ? -9.656 11.242 -2.377 1 84.38 37 ASN B CA 1
ATOM 5150 C C . ASN B 1 37 ? -10.406 12.516 -2.76 1 84.38 37 ASN B C 1
ATOM 5152 O O . ASN B 1 37 ? -9.914 13.625 -2.525 1 84.38 37 ASN B O 1
ATOM 5156 N N . GLY B 1 38 ? -11.508 12.391 -3.438 1 81.44 38 GLY B N 1
ATOM 5157 C CA . GLY B 1 38 ? -12.328 13.531 -3.818 1 81.44 38 GLY B CA 1
ATOM 5158 C C . GLY B 1 38 ? -11.883 14.18 -5.117 1 81.44 38 GLY B C 1
ATOM 5159 O O . GLY B 1 38 ? -12.352 15.266 -5.465 1 81.44 38 GLY B O 1
ATOM 5160 N N . SER B 1 39 ? -11.016 13.5 -5.836 1 85.75 39 SER B N 1
ATOM 5161 C CA . SER B 1 39 ? -10.5 14.078 -7.07 1 85.75 39 SER B CA 1
ATOM 5162 C C . SER B 1 39 ? -11.484 13.898 -8.219 1 85.75 39 SER B C 1
ATOM 5164 O O . SER B 1 39 ? -11.312 14.477 -9.297 1 85.75 39 SER B O 1
ATOM 5166 N N . GLY B 1 40 ? -12.477 13.062 -8.031 1 87.69 40 GLY B N 1
ATOM 5167 C CA . GLY B 1 40 ? -13.492 12.898 -9.055 1 87.69 40 GLY B CA 1
ATOM 5168 C C . GLY B 1 40 ? -13.383 11.594 -9.82 1 87.69 40 GLY B C 1
ATOM 5169 O O . GLY B 1 40 ? -14.039 11.406 -10.844 1 87.69 40 GLY B O 1
ATOM 5170 N N . LYS B 1 41 ? -12.57 10.656 -9.352 1 91.81 41 LYS B N 1
ATOM 5171 C CA . LYS B 1 41 ? -12.359 9.391 -10.039 1 91.81 41 LYS B CA 1
ATOM 5172 C C . LYS B 1 41 ? -13.672 8.648 -10.242 1 91.81 41 LYS B C 1
ATOM 5174 O O . LYS B 1 41 ? -13.953 8.148 -11.336 1 91.81 41 LYS B O 1
ATOM 5179 N N . THR B 1 42 ? -14.5 8.578 -9.164 1 90.25 42 THR B N 1
ATOM 5180 C CA . THR B 1 42 ? -15.773 7.879 -9.234 1 90.25 42 THR B CA 1
ATOM 5181 C C . THR B 1 42 ? -16.719 8.562 -10.219 1 90.25 42 THR B C 1
ATOM 5183 O O . THR B 1 42 ? -17.406 7.891 -11 1 90.25 42 THR B O 1
ATOM 5186 N N . GLN B 1 43 ? -16.719 9.852 -10.266 1 89 43 GLN B N 1
ATOM 5187 C CA . GLN B 1 43 ? -17.562 10.594 -11.195 1 89 43 GLN B CA 1
ATOM 5188 C C . GLN B 1 43 ? -17.141 10.352 -12.641 1 89 43 GLN B C 1
ATOM 5190 O O . GLN B 1 43 ? -17.984 10.219 -13.531 1 89 43 GLN B O 1
ATOM 5195 N N . LEU B 1 44 ? -15.898 10.336 -12.836 1 92.75 44 LEU B N 1
ATOM 5196 C CA . LEU B 1 44 ? -15.383 10.07 -14.18 1 92.75 44 LEU B CA 1
ATOM 5197 C C . LEU B 1 44 ? -15.781 8.672 -14.641 1 92.75 44 LEU B C 1
ATOM 5199 O O . LEU B 1 44 ? -16.172 8.484 -15.797 1 92.75 44 LEU B O 1
ATOM 5203 N N . LEU B 1 45 ? -15.672 7.703 -13.781 1 93.19 45 LEU B N 1
ATOM 5204 C CA . LEU B 1 45 ? -16.047 6.332 -14.125 1 93.19 45 LEU B CA 1
ATOM 5205 C C . LEU B 1 45 ? -17.531 6.242 -14.461 1 93.19 45 LEU B C 1
ATOM 5207 O O . LEU B 1 45 ? -17.906 5.555 -15.414 1 93.19 45 LEU B O 1
ATOM 5211 N N . ARG B 1 46 ? -18.328 6.91 -13.727 1 89.69 46 ARG B N 1
ATOM 5212 C CA . ARG B 1 46 ? -19.766 6.914 -13.992 1 89.69 46 ARG B CA 1
ATOM 5213 C C . ARG B 1 46 ? -20.062 7.578 -15.336 1 89.69 46 ARG B C 1
ATOM 5215 O O . ARG B 1 46 ? -20.906 7.098 -16.094 1 89.69 46 ARG B O 1
ATOM 5222 N N . GLY B 1 47 ? -19.422 8.688 -15.531 1 90.88 47 GLY B N 1
ATOM 5223 C CA . GLY B 1 47 ? -19.578 9.336 -16.828 1 90.88 47 GLY B CA 1
ATOM 5224 C C . GLY B 1 47 ? -19.109 8.469 -17.984 1 90.88 47 GLY B C 1
ATOM 5225 O O . GLY B 1 47 ? -19.75 8.453 -19.047 1 90.88 47 GLY B O 1
ATOM 5226 N N . LEU B 1 48 ? -18.047 7.789 -17.75 1 93.88 48 LEU B N 1
ATOM 5227 C CA . LEU B 1 48 ? -17.5 6.895 -18.766 1 93.88 48 LEU B CA 1
ATOM 5228 C C . LEU B 1 48 ? -18.484 5.773 -19.094 1 93.88 48 LEU B C 1
ATOM 5230 O O . LEU B 1 48 ? -18.625 5.383 -20.25 1 93.88 48 LEU B O 1
ATOM 5234 N N . LYS B 1 49 ? -19.078 5.219 -18.047 1 92.31 49 LYS B N 1
ATOM 5235 C CA . LYS B 1 49 ? -20.078 4.172 -18.234 1 92.31 49 LYS B CA 1
ATOM 5236 C C . LYS B 1 49 ? -21.125 4.59 -19.266 1 92.31 49 LYS B C 1
ATOM 5238 O O . LYS B 1 49 ? -21.531 3.795 -20.125 1 92.31 49 LYS B O 1
ATOM 5243 N N . LEU B 1 50 ? -21.484 5.781 -19.25 1 88.44 50 LEU B N 1
ATOM 5244 C CA . LEU B 1 50 ? -22.5 6.312 -20.172 1 88.44 50 LEU B CA 1
ATOM 5245 C C . LEU B 1 50 ? -21.922 6.492 -21.562 1 88.44 50 LEU B C 1
ATOM 5247 O O . LEU B 1 50 ? -22.594 6.215 -22.562 1 88.44 50 LEU B O 1
ATOM 5251 N N . SER B 1 51 ? -20.719 6.852 -21.609 1 93 51 SER B N 1
ATOM 5252 C CA . SER B 1 51 ? -20.094 7.195 -22.875 1 93 51 SER B CA 1
ATOM 5253 C C . SER B 1 51 ? -19.609 5.945 -23.609 1 93 51 SER B C 1
ATOM 5255 O O . SER B 1 51 ? -19.406 5.977 -24.828 1 93 51 SER B O 1
ATOM 5257 N N . LEU B 1 52 ? -19.422 4.863 -22.938 1 93.75 52 LEU B N 1
ATOM 5258 C CA . LEU B 1 52 ? -18.844 3.652 -23.516 1 93.75 52 LEU B CA 1
ATOM 5259 C C . LEU B 1 52 ? -19.891 2.889 -24.328 1 93.75 52 LEU B C 1
ATOM 5261 O O . LEU B 1 52 ? -19.547 1.925 -25.031 1 93.75 52 LEU B O 1
ATOM 5265 N N . ARG B 1 53 ? -21.109 3.236 -24.344 1 89.19 53 ARG B N 1
ATOM 5266 C CA . ARG B 1 53 ? -22.172 2.531 -25.047 1 89.19 53 ARG B CA 1
ATOM 5267 C C . ARG B 1 53 ? -21.844 2.414 -26.531 1 89.19 53 ARG B C 1
ATOM 5269 O O . ARG B 1 53 ? -22.094 1.372 -27.156 1 89.19 53 ARG B O 1
ATOM 5276 N N . SER B 1 54 ? -21.219 3.393 -27.031 1 87.38 54 SER B N 1
ATOM 5277 C CA . SER B 1 54 ? -20.891 3.42 -28.453 1 87.38 54 SER B CA 1
ATOM 5278 C C . SER B 1 54 ? -19.656 2.576 -28.75 1 87.38 54 SER B C 1
ATOM 5280 O O . SER B 1 54 ? -19.375 2.26 -29.906 1 87.38 54 SER B O 1
ATOM 5282 N N . TYR B 1 55 ? -18.984 2.195 -27.734 1 90.12 55 TYR B N 1
ATOM 5283 C CA . TYR B 1 55 ? -17.719 1.477 -27.922 1 90.12 55 TYR B CA 1
ATOM 5284 C C . TYR B 1 55 ? -17.844 0.031 -27.453 1 90.12 55 TYR B C 1
ATOM 5286 O O . TYR B 1 55 ? -16.875 -0.714 -27.453 1 90.12 55 TYR B O 1
ATOM 5294 N N . ALA B 1 56 ? -18.969 -0.376 -27.031 1 89.19 56 ALA B N 1
ATOM 5295 C CA . ALA B 1 56 ? -19.156 -1.696 -26.438 1 89.19 56 ALA B CA 1
ATOM 5296 C C . ALA B 1 56 ? -19.219 -2.781 -27.5 1 89.19 56 ALA B C 1
ATOM 5298 O O . ALA B 1 56 ? -19.094 -3.971 -27.203 1 89.19 56 ALA B O 1
ATOM 5299 N N . ASN B 1 57 ? -19.375 -2.455 -28.844 1 87.5 57 ASN B N 1
ATOM 5300 C CA . ASN B 1 57 ? -19.375 -3.402 -29.953 1 87.5 57 ASN B CA 1
ATOM 5301 C C . ASN B 1 57 ? -20.359 -4.535 -29.719 1 87.5 57 ASN B C 1
ATOM 5303 O O . ASN B 1 57 ? -20.016 -5.711 -29.859 1 87.5 57 ASN B O 1
ATOM 5307 N N . GLY B 1 58 ? -21.578 -4.23 -29.188 1 87.25 58 GLY B N 1
ATOM 5308 C CA . GLY B 1 58 ? -22.625 -5.219 -29 1 87.25 58 GLY B CA 1
ATOM 5309 C C . GLY B 1 58 ? -22.5 -5.984 -27.703 1 87.25 58 GLY B C 1
ATOM 5310 O O . GLY B 1 58 ? -23.359 -6.797 -27.375 1 87.25 58 GLY B O 1
ATOM 5311 N N . LYS B 1 59 ? -21.531 -5.773 -26.984 1 93.62 59 LYS B N 1
ATOM 5312 C CA . LYS B 1 59 ? -21.328 -6.418 -25.688 1 93.62 59 LYS B CA 1
ATOM 5313 C C . LYS B 1 59 ? -21.891 -5.559 -24.562 1 93.62 59 LYS B C 1
ATOM 5315 O O . LYS B 1 59 ? -22.391 -4.457 -24.797 1 93.62 59 LYS B O 1
ATOM 5320 N N . LYS B 1 60 ? -21.875 -6.098 -23.391 1 94.56 60 LYS B N 1
ATOM 5321 C CA . LYS B 1 60 ? -22.453 -5.422 -22.219 1 94.56 60 LYS B CA 1
ATOM 5322 C C . LYS B 1 60 ? -21.406 -4.574 -21.5 1 94.56 60 LYS B C 1
ATOM 5324 O O . LYS B 1 60 ? -20.203 -4.824 -21.625 1 94.56 60 LYS B O 1
ATOM 5329 N N . ILE B 1 61 ? -21.938 -3.518 -20.828 1 95 61 ILE B N 1
ATOM 5330 C CA . ILE B 1 61 ? -21.109 -2.693 -19.953 1 95 61 ILE B CA 1
ATOM 5331 C C . ILE B 1 61 ? -21.391 -3.061 -18.5 1 95 61 ILE B C 1
ATOM 5333 O O . ILE B 1 61 ? -22.531 -3.049 -18.047 1 95 61 ILE B O 1
ATOM 5337 N N . ARG B 1 62 ? -20.328 -3.438 -17.797 1 96.19 62 ARG B N 1
ATOM 5338 C CA . ARG B 1 62 ? -20.438 -3.805 -16.391 1 96.19 62 ARG B CA 1
ATOM 5339 C C . ARG B 1 62 ? -19.688 -2.818 -15.5 1 96.19 62 ARG B C 1
ATOM 5341 O O . ARG B 1 62 ? -18.5 -2.537 -15.734 1 96.19 62 ARG B O 1
ATOM 5348 N N . TYR B 1 63 ? -20.375 -2.199 -14.555 1 95.44 63 TYR B N 1
ATOM 5349 C CA . TYR B 1 63 ? -19.781 -1.3 -13.578 1 95.44 63 TYR B CA 1
ATOM 5350 C C . TYR B 1 63 ? -19.875 -1.878 -12.172 1 95.44 63 TYR B C 1
ATOM 5352 O O . TYR B 1 63 ? -20.969 -2.146 -11.672 1 95.44 63 TYR B O 1
ATOM 5360 N N . ILE B 1 64 ? -18.75 -2.129 -11.562 1 95.44 64 ILE B N 1
ATOM 5361 C CA . ILE B 1 64 ? -18.672 -2.594 -10.18 1 95.44 64 ILE B CA 1
ATOM 5362 C C . ILE B 1 64 ? -18.297 -1.433 -9.266 1 95.44 64 ILE B C 1
ATOM 5364 O O . ILE B 1 64 ? -17.156 -0.942 -9.305 1 95.44 64 ILE B O 1
ATOM 5368 N N . SER B 1 65 ? -19.188 -1.032 -8.414 1 92.31 65 SER B N 1
ATOM 5369 C CA . SER B 1 65 ? -18.984 0.12 -7.539 1 92.31 65 SER B CA 1
ATOM 5370 C C . SER B 1 65 ? -18.031 -0.216 -6.398 1 92.31 65 SER B C 1
ATOM 5372 O O . SER B 1 65 ? -17.766 -1.39 -6.125 1 92.31 65 SER B O 1
ATOM 5374 N N . ALA B 1 66 ? -17.516 0.836 -5.711 1 90.12 66 ALA B N 1
ATOM 5375 C CA . ALA B 1 66 ? -16.625 0.647 -4.566 1 90.12 66 ALA B CA 1
ATOM 5376 C C . ALA B 1 66 ? -17.359 0.01 -3.395 1 90.12 66 ALA B C 1
ATOM 5378 O O . ALA B 1 66 ? -16.781 -0.794 -2.654 1 90.12 66 ALA B O 1
ATOM 5379 N N . GLY B 1 67 ? -18.578 0.409 -3.211 1 89.06 67 GLY B N 1
ATOM 5380 C CA . GLY B 1 67 ? -19.406 -0.148 -2.15 1 89.06 67 GLY B CA 1
ATOM 5381 C C . GLY B 1 67 ? -20.188 -1.368 -2.586 1 89.06 67 GLY B C 1
ATOM 5382 O O . GLY B 1 67 ? -21.344 -1.542 -2.191 1 89.06 67 GLY B O 1
ATOM 5383 N N . ARG B 1 68 ? -19.609 -2.211 -3.291 1 89.25 68 ARG B N 1
ATOM 5384 C CA . ARG B 1 68 ? -20.297 -3.291 -3.992 1 89.25 68 ARG B CA 1
ATOM 5385 C C . ARG B 1 68 ? -20.906 -4.289 -3.006 1 89.25 68 ARG B C 1
ATOM 5387 O O . ARG B 1 68 ? -21.875 -4.969 -3.326 1 89.25 68 ARG B O 1
ATOM 5394 N N . LEU B 1 69 ? -20.469 -4.379 -1.789 1 87.69 69 LEU B N 1
ATOM 5395 C CA . LEU B 1 69 ? -21.078 -5.281 -0.817 1 87.69 69 LEU B CA 1
ATOM 5396 C C . LEU B 1 69 ? -22.266 -4.617 -0.129 1 87.69 69 LEU B C 1
ATOM 5398 O O . LEU B 1 69 ? -23.047 -5.285 0.555 1 87.69 69 LEU B O 1
ATOM 5402 N N . GLY B 1 70 ? -22.5 -3.32 -0.298 1 79.19 70 GLY B N 1
ATOM 5403 C CA . GLY B 1 70 ? -23.391 -2.426 0.43 1 79.19 70 GLY B CA 1
ATOM 5404 C C . GLY B 1 70 ? -24.625 -3.119 0.975 1 79.19 70 GLY B C 1
ATOM 5405 O O . GLY B 1 70 ? -24.719 -3.369 2.178 1 79.19 70 GLY B O 1
ATOM 5406 N N . PRO B 1 71 ? -25.578 -3.666 0.178 1 77.12 71 PRO B N 1
ATOM 5407 C CA . PRO B 1 71 ? -26.812 -4.27 0.712 1 77.12 71 PRO B CA 1
ATOM 5408 C C . PRO B 1 71 ? -26.531 -5.523 1.539 1 77.12 71 PRO B C 1
ATOM 5410 O O . PRO B 1 71 ? -27.25 -5.801 2.502 1 77.12 71 PRO B O 1
ATOM 5413 N N . MET B 1 72 ? -25.484 -6.133 1.274 1 84.44 72 MET B N 1
ATOM 5414 C CA . MET B 1 72 ? -25.125 -7.371 1.968 1 84.44 72 MET B CA 1
ATOM 5415 C C . MET B 1 72 ? -24.672 -7.086 3.393 1 84.44 72 MET B C 1
ATOM 5417 O O . MET B 1 72 ? -24.703 -7.973 4.25 1 84.44 72 MET B O 1
ATOM 5421 N N . GLU B 1 73 ? -24.297 -5.879 3.609 1 84.31 73 GLU B N 1
ATOM 5422 C CA . GLU B 1 73 ? -23.766 -5.531 4.922 1 84.31 73 GLU B CA 1
ATOM 5423 C C . GLU B 1 73 ? -24.859 -5.551 5.984 1 84.31 73 GLU B C 1
ATOM 5425 O O . GLU B 1 73 ? -24.578 -5.652 7.18 1 84.31 73 GLU B O 1
ATOM 5430 N N . ALA B 1 74 ? -26.125 -5.48 5.512 1 82.06 74 ALA B N 1
ATOM 5431 C CA . ALA B 1 74 ? -27.25 -5.586 6.438 1 82.06 74 ALA B CA 1
ATOM 5432 C C . ALA B 1 74 ? -27.297 -6.961 7.098 1 82.06 74 ALA B C 1
ATOM 5434 O O . ALA B 1 74 ? -27.844 -7.113 8.188 1 82.06 74 ALA B O 1
ATOM 5435 N N . TYR B 1 75 ? -26.609 -7.93 6.477 1 83.31 75 TYR B N 1
ATOM 5436 C CA . TYR B 1 75 ? -26.609 -9.289 6.996 1 83.31 75 TYR B CA 1
ATOM 5437 C C . TYR B 1 75 ? -25.281 -9.617 7.66 1 83.31 75 TYR B C 1
ATOM 5439 O O . TYR B 1 75 ? -25.094 -10.703 8.219 1 83.31 75 TYR B O 1
ATOM 5447 N N . ARG B 1 76 ? -24.375 -8.719 7.68 1 85.69 76 ARG B N 1
ATOM 5448 C CA . ARG B 1 76 ? -23.016 -9.07 8.086 1 85.69 76 ARG B CA 1
ATOM 5449 C C . ARG B 1 76 ? -22.609 -8.305 9.344 1 85.69 76 ARG B C 1
ATOM 5451 O O . ARG B 1 76 ? -21.547 -8.57 9.914 1 85.69 76 ARG B O 1
ATOM 5458 N N . SER B 1 77 ? -23.438 -7.328 9.734 1 82.19 77 SER B N 1
ATOM 5459 C CA . SER B 1 77 ? -23.078 -6.504 10.883 1 82.19 77 SER B CA 1
ATOM 5460 C C . SER B 1 77 ? -24.328 -6.035 11.625 1 82.19 77 SER B C 1
ATOM 5462 O O . SER B 1 77 ? -25.453 -6.195 11.133 1 82.19 77 SER B O 1
ATOM 5464 N N . ASP B 1 78 ? -24.078 -5.59 12.859 1 84.62 78 ASP B N 1
ATOM 5465 C CA . ASP B 1 78 ? -25.109 -4.852 13.57 1 84.62 78 ASP B CA 1
ATOM 5466 C C . ASP B 1 78 ? -25.266 -3.438 13.008 1 84.62 78 ASP B C 1
ATOM 5468 O O . ASP B 1 78 ? -24.891 -2.463 13.664 1 84.62 78 ASP B O 1
ATOM 5472 N N . TYR B 1 79 ? -25.953 -3.373 11.852 1 80.88 79 TYR B N 1
ATOM 5473 C CA . TYR B 1 79 ? -25.906 -2.172 11.023 1 80.88 79 TYR B CA 1
ATOM 5474 C C . TYR B 1 79 ? -26.719 -1.048 11.648 1 80.88 79 TYR B C 1
ATOM 5476 O O . TYR B 1 79 ? -26.562 0.121 11.289 1 80.88 79 TYR B O 1
ATOM 5484 N N . ASP B 1 80 ? -27.656 -1.362 12.609 1 76.88 80 ASP B N 1
ATOM 5485 C CA . ASP B 1 80 ? -28.5 -0.318 13.164 1 76.88 80 ASP B CA 1
ATOM 5486 C C . ASP B 1 80 ? -28.438 -0.313 14.695 1 76.88 80 ASP B C 1
ATOM 5488 O O . ASP B 1 80 ? -29.203 0.382 15.352 1 76.88 80 ASP B O 1
ATOM 5492 N N . GLY B 1 81 ? -27.562 -1.162 15.211 1 80.31 81 GLY B N 1
ATOM 5493 C CA . GLY B 1 81 ? -27.359 -1.188 16.656 1 80.31 81 GLY B CA 1
ATOM 5494 C C . GLY B 1 81 ? -28.469 -1.917 17.391 1 80.31 81 GLY B C 1
ATOM 5495 O O . GLY B 1 81 ? -28.562 -1.817 18.625 1 80.31 81 GLY B O 1
ATOM 5496 N N . GLN B 1 82 ? -29.312 -2.574 16.672 1 75.12 82 GLN B N 1
ATOM 5497 C CA . GLN B 1 82 ? -30.453 -3.215 17.312 1 75.12 82 GLN B CA 1
ATOM 5498 C C . GLN B 1 82 ? -30.297 -4.73 17.344 1 75.12 82 GLN B C 1
ATOM 5500 O O . GLN B 1 82 ? -31.125 -5.441 17.906 1 75.12 82 GLN B O 1
ATOM 5505 N N . ARG B 1 83 ? -29.25 -5.184 16.781 1 78.19 83 ARG B N 1
ATOM 5506 C CA . ARG B 1 83 ? -29.125 -6.621 16.578 1 78.19 83 ARG B CA 1
ATOM 5507 C C . ARG B 1 83 ? -28.328 -7.27 17.719 1 78.19 83 ARG B C 1
ATOM 5509 O O . ARG B 1 83 ? -28.469 -8.469 17.969 1 78.19 83 ARG B O 1
ATOM 5516 N N . GLY B 1 84 ? -27.594 -6.438 18.391 1 66.5 84 GLY B N 1
ATOM 5517 C CA . GLY B 1 84 ? -26.766 -6.992 19.438 1 66.5 84 GLY B CA 1
ATOM 5518 C C . GLY B 1 84 ? -25.891 -8.141 18.969 1 66.5 84 GLY B C 1
ATOM 5519 O O . GLY B 1 84 ? -25.125 -7.996 18.016 1 66.5 84 GLY B O 1
ATOM 5520 N N . ARG B 1 85 ? -26.266 -9.422 19.5 1 68.62 85 ARG B N 1
ATOM 5521 C CA . ARG B 1 85 ? -25.484 -10.609 19.188 1 68.62 85 ARG B CA 1
ATOM 5522 C C . ARG B 1 85 ? -26.156 -11.43 18.094 1 68.62 85 ARG B C 1
ATOM 5524 O O . ARG B 1 85 ? -25.625 -12.438 17.641 1 68.62 85 ARG B O 1
ATOM 5531 N N . GLN B 1 86 ? -27.141 -10.891 17.609 1 73.44 86 GLN B N 1
ATOM 5532 C CA . GLN B 1 86 ? -27.922 -11.695 16.656 1 73.44 86 GLN B CA 1
ATOM 5533 C C . GLN B 1 86 ? -27.781 -11.148 15.242 1 73.44 86 GLN B C 1
ATOM 5535 O O . GLN B 1 86 ? -28.766 -10.672 14.664 1 73.44 86 GLN B O 1
ATOM 5540 N N . ILE B 1 87 ? -26.672 -11.352 14.711 1 76.19 87 ILE B N 1
ATOM 5541 C CA . ILE B 1 87 ? -26.5 -10.977 13.312 1 76.19 87 ILE B CA 1
ATOM 5542 C C . ILE B 1 87 ? -27.141 -12.031 12.414 1 76.19 87 ILE B C 1
ATOM 5544 O O . ILE B 1 87 ? -26.984 -13.234 12.656 1 76.19 87 ILE B O 1
ATOM 5548 N N . ARG B 1 88 ? -27.969 -11.758 11.438 1 74.25 88 ARG B N 1
ATOM 5549 C CA . ARG B 1 88 ? -28.781 -12.625 10.594 1 74.25 88 ARG B CA 1
ATOM 5550 C C . ARG B 1 88 ? -27.984 -13.141 9.406 1 74.25 88 ARG B C 1
ATOM 5552 O O . ARG B 1 88 ? -28.422 -13.023 8.258 1 74.25 88 ARG B O 1
ATOM 5559 N N . PHE B 1 89 ? -26.906 -13.797 9.656 1 77.25 89 PHE B N 1
ATOM 5560 C CA . PHE B 1 89 ? -26.031 -14.266 8.594 1 77.25 89 PHE B CA 1
ATOM 5561 C C . PHE B 1 89 ? -26.766 -15.195 7.645 1 77.25 89 PHE B C 1
ATOM 5563 O O . PHE B 1 89 ? -26.625 -15.086 6.426 1 77.25 89 PHE B O 1
ATOM 5570 N N . ASP B 1 90 ? -27.562 -16.047 8.125 1 75 90 ASP B N 1
ATOM 5571 C CA . ASP B 1 90 ? -28.156 -17.141 7.359 1 75 90 ASP B CA 1
ATOM 5572 C C . ASP B 1 90 ? -29.359 -16.656 6.562 1 75 90 ASP B C 1
ATOM 5574 O O . ASP B 1 90 ? -29.891 -17.391 5.719 1 75 90 ASP B O 1
ATOM 5578 N N . GLN B 1 91 ? -29.766 -15.406 6.75 1 74 91 GLN B N 1
ATOM 5579 C CA . GLN B 1 91 ? -30.891 -14.836 6.008 1 74 91 GLN B CA 1
ATOM 5580 C C . GLN B 1 91 ? -30.406 -14.109 4.758 1 74 91 GLN B C 1
ATOM 5582 O O . GLN B 1 91 ? -31.219 -13.578 3.992 1 74 91 GLN B O 1
ATOM 5587 N N . ALA B 1 92 ? -29.125 -14.188 4.566 1 83 92 ALA B N 1
ATOM 5588 C CA . ALA B 1 92 ? -28.578 -13.461 3.43 1 83 92 ALA B CA 1
ATOM 5589 C C . ALA B 1 92 ? -29.094 -14.031 2.109 1 83 92 ALA B C 1
ATOM 5591 O O . ALA B 1 92 ? -29.109 -15.25 1.921 1 83 92 ALA B O 1
ATOM 5592 N N . THR B 1 93 ? -29.594 -13.164 1.214 1 79.5 93 THR B N 1
ATOM 5593 C CA . THR B 1 93 ? -30.047 -13.531 -0.119 1 79.5 93 THR B CA 1
ATOM 5594 C C . THR B 1 93 ? -29.531 -12.555 -1.165 1 79.5 93 THR B C 1
ATOM 5596 O O . THR B 1 93 ? -29.141 -11.43 -0.834 1 79.5 93 THR B O 1
ATOM 5599 N N . PHE B 1 94 ? -29.406 -12.984 -2.365 1 80.38 94 PHE B N 1
ATOM 5600 C CA . PHE B 1 94 ? -28.828 -12.18 -3.438 1 80.38 94 PHE B CA 1
ATOM 5601 C C . PHE B 1 94 ? -29.844 -11.953 -4.551 1 80.38 94 PHE B C 1
ATOM 5603 O O . PHE B 1 94 ? -29.469 -11.891 -5.727 1 80.38 94 PHE B O 1
ATOM 5610 N N . GLY B 1 95 ? -31.031 -11.875 -4.219 1 76.69 95 GLY B N 1
ATOM 5611 C CA . GLY B 1 95 ? -32.094 -11.484 -5.156 1 76.69 95 GLY B CA 1
ATOM 5612 C C . GLY B 1 95 ? -32.844 -12.656 -5.715 1 76.69 95 GLY B C 1
ATOM 5613 O O . GLY B 1 95 ? -32.531 -13.812 -5.43 1 76.69 95 GLY B O 1
ATOM 5614 N N . ASP B 1 96 ? -33.875 -12.227 -6.539 1 79.06 96 ASP B N 1
ATOM 5615 C CA . ASP B 1 96 ? -34.719 -13.227 -7.164 1 79.06 96 ASP B CA 1
ATOM 5616 C C . ASP B 1 96 ? -34.344 -13.438 -8.625 1 79.06 96 ASP B C 1
ATOM 5618 O O . ASP B 1 96 ? -33.375 -12.875 -9.109 1 79.06 96 ASP B O 1
ATOM 5622 N N . LYS B 1 97 ? -34.969 -14.281 -9.203 1 79.19 97 LYS B N 1
ATOM 5623 C CA . LYS B 1 97 ? -34.656 -14.648 -10.586 1 79.19 97 LYS B CA 1
ATOM 5624 C C . LYS B 1 97 ? -34.75 -13.438 -11.508 1 79.19 97 LYS B C 1
ATOM 5626 O O . LYS B 1 97 ? -34 -13.312 -12.469 1 79.19 97 LYS B O 1
ATOM 5631 N N . SER B 1 98 ? -35.688 -12.508 -11.234 1 77.81 98 SER B N 1
ATOM 5632 C CA . SER B 1 98 ? -35.812 -11.297 -12.031 1 77.81 98 SER B CA 1
ATOM 5633 C C . SER B 1 98 ? -34.562 -10.422 -11.914 1 77.81 98 SER B C 1
ATOM 5635 O O . SER B 1 98 ? -34.219 -9.711 -12.852 1 77.81 98 SER B O 1
ATOM 5637 N N . SER B 1 99 ? -33.938 -10.539 -10.844 1 79.19 99 SER B N 1
ATOM 5638 C CA . SER B 1 99 ? -32.719 -9.773 -10.617 1 79.19 99 SER B CA 1
ATOM 5639 C C . SER B 1 99 ? -31.578 -10.258 -11.516 1 79.19 99 SER B C 1
ATOM 5641 O O . SER B 1 99 ? -30.688 -9.492 -11.875 1 79.19 99 SER B O 1
ATOM 5643 N N . THR B 1 100 ? -31.688 -11.492 -11.867 1 85.25 100 THR B N 1
ATOM 5644 C CA . THR B 1 100 ? -30.641 -12.07 -12.695 1 85.25 100 THR B CA 1
ATOM 5645 C C . THR B 1 100 ? -30.656 -11.469 -14.102 1 85.25 100 THR B C 1
ATOM 5647 O O . THR B 1 100 ? -29.641 -11.414 -14.781 1 85.25 100 THR B O 1
ATOM 5650 N N . THR B 1 101 ? -31.812 -10.961 -14.516 1 86.5 101 THR B N 1
ATOM 5651 C CA . THR B 1 101 ? -31.938 -10.336 -15.836 1 86.5 101 THR B CA 1
ATOM 5652 C C . THR B 1 101 ? -31.219 -8.992 -15.859 1 86.5 101 THR B C 1
ATOM 5654 O O . THR B 1 101 ? -30.891 -8.477 -16.938 1 86.5 101 THR B O 1
ATOM 5657 N N . ARG B 1 102 ? -31 -8.438 -14.75 1 90 102 ARG B N 1
ATOM 5658 C CA . ARG B 1 102 ? -30.344 -7.137 -14.633 1 90 102 ARG B CA 1
ATOM 5659 C C . ARG B 1 102 ? -28.922 -7.277 -14.094 1 90 102 ARG B C 1
ATOM 5661 O O . ARG B 1 102 ? -28.344 -6.309 -13.602 1 90 102 ARG B O 1
ATOM 5668 N N . ARG B 1 103 ? -28.391 -8.43 -14.258 1 91.06 103 ARG B N 1
ATOM 5669 C CA . ARG B 1 103 ? -27.125 -8.75 -13.602 1 91.06 103 ARG B CA 1
ATOM 5670 C C . ARG B 1 103 ? -26 -7.863 -14.125 1 91.06 103 ARG B C 1
ATOM 5672 O O . ARG B 1 103 ? -25.031 -7.582 -13.406 1 91.06 103 ARG B O 1
ATOM 5679 N N . HIS B 1 104 ? -26.141 -7.355 -15.359 1 93 104 HIS B N 1
ATOM 5680 C CA . HIS B 1 104 ? -25.078 -6.516 -15.906 1 93 104 HIS B CA 1
ATOM 5681 C C . HIS B 1 104 ? -25.266 -5.055 -15.523 1 93 104 HIS B C 1
ATOM 5683 O O . HIS B 1 104 ? -24.328 -4.258 -15.602 1 93 104 HIS B O 1
ATOM 5689 N N . LYS B 1 105 ? -26.469 -4.688 -15.078 1 90.88 105 LYS B N 1
ATOM 5690 C CA . LYS B 1 105 ? -26.781 -3.307 -14.719 1 90.88 105 LYS B CA 1
ATOM 5691 C C . LYS B 1 105 ? -26.516 -3.051 -13.234 1 90.88 105 LYS B C 1
ATOM 5693 O O . LYS B 1 105 ? -26.234 -1.918 -12.836 1 90.88 105 LYS B O 1
ATOM 5698 N N . ASN B 1 106 ? -26.609 -4.129 -12.5 1 91.06 106 ASN B N 1
ATOM 5699 C CA . ASN B 1 106 ? -26.391 -4.023 -11.062 1 91.06 106 ASN B CA 1
ATOM 5700 C C . ASN B 1 106 ? -24.953 -3.615 -10.734 1 91.06 106 ASN B C 1
ATOM 5702 O O . ASN B 1 106 ? -24.016 -4.203 -11.258 1 91.06 106 ASN B O 1
ATOM 5706 N N . GLU B 1 107 ? -24.812 -2.633 -9.836 1 91.31 107 GLU B N 1
ATOM 5707 C CA . GLU B 1 107 ? -23.484 -2.133 -9.523 1 91.31 107 GLU B CA 1
ATOM 5708 C C . GLU B 1 107 ? -22.906 -2.814 -8.289 1 91.31 107 GLU B C 1
ATOM 5710 O O . GLU B 1 107 ? -21.766 -2.547 -7.898 1 91.31 107 GLU B O 1
ATOM 5715 N N . THR B 1 108 ? -23.656 -3.697 -7.715 1 90.69 108 THR B N 1
ATOM 5716 C CA . THR B 1 108 ? -23.219 -4.43 -6.535 1 90.69 108 THR B CA 1
ATOM 5717 C C . THR B 1 108 ? -22.922 -5.887 -6.875 1 90.69 108 THR B C 1
ATOM 5719 O O . THR B 1 108 ? -23.078 -6.301 -8.031 1 90.69 108 THR B O 1
ATOM 5722 N N . ILE B 1 109 ? -22.531 -6.668 -5.895 1 89.75 109 ILE B N 1
ATOM 5723 C CA . ILE B 1 109 ? -22.141 -8.055 -6.078 1 89.75 109 ILE B CA 1
ATOM 5724 C C . ILE B 1 109 ? -23.344 -8.906 -6.469 1 89.75 109 ILE B C 1
ATOM 5726 O O . ILE B 1 109 ? -23.203 -10.039 -6.93 1 89.75 109 ILE B O 1
ATOM 5730 N N . LEU B 1 110 ? -24.531 -8.359 -6.277 1 87.12 110 LEU B N 1
ATOM 5731 C CA . LEU B 1 110 ? -25.734 -9.078 -6.676 1 87.12 110 LEU B CA 1
ATOM 5732 C C . LEU B 1 110 ? -25.688 -9.445 -8.156 1 87.12 110 LEU B C 1
ATOM 5734 O O . LEU B 1 110 ? -26.109 -10.531 -8.539 1 87.12 110 LEU B O 1
ATOM 5738 N N . GLY B 1 111 ? -25.188 -8.547 -8.922 1 89.31 111 GLY B N 1
ATOM 5739 C CA . GLY B 1 111 ? -25.062 -8.812 -10.344 1 89.31 111 GLY B CA 1
ATOM 5740 C C . GLY B 1 111 ? -24.109 -9.945 -10.648 1 89.31 111 GLY B C 1
ATOM 5741 O O . GLY B 1 111 ? -24.391 -10.797 -11.5 1 89.31 111 GLY B O 1
ATOM 5742 N N . ASP B 1 112 ? -23.078 -10.031 -9.961 1 91.81 112 ASP B N 1
ATOM 5743 C CA . ASP B 1 112 ? -22.031 -11.023 -10.211 1 91.81 112 ASP B CA 1
ATOM 5744 C C . ASP B 1 112 ? -22.484 -12.414 -9.766 1 91.81 112 ASP B C 1
ATOM 5746 O O . ASP B 1 112 ? -22.203 -13.406 -10.438 1 91.81 112 ASP B O 1
ATOM 5750 N N . PHE B 1 113 ? -23.141 -12.469 -8.656 1 90.75 113 PHE B N 1
ATOM 5751 C CA . PHE B 1 113 ? -23.656 -13.758 -8.211 1 90.75 113 PHE B CA 1
ATOM 5752 C C . PHE B 1 113 ? -24.781 -14.227 -9.125 1 90.75 113 PHE B C 1
ATOM 5754 O O . PHE B 1 113 ? -24.969 -15.43 -9.328 1 90.75 113 PHE B O 1
ATOM 5761 N N . GLY B 1 114 ? -25.547 -13.234 -9.648 1 90.38 114 GLY B N 1
ATOM 5762 C CA . GLY B 1 114 ? -26.469 -13.586 -10.703 1 90.38 114 GLY B CA 1
ATOM 5763 C C . GLY B 1 114 ? -25.812 -14.219 -11.914 1 90.38 114 GLY B C 1
ATOM 5764 O O . GLY B 1 114 ? -26.297 -15.211 -12.453 1 90.38 114 GLY B O 1
ATOM 5765 N N . THR B 1 115 ? -24.703 -13.648 -12.297 1 92.44 115 THR B N 1
ATOM 5766 C CA . THR B 1 115 ? -23.922 -14.18 -13.414 1 92.44 115 THR B CA 1
ATOM 5767 C C . THR B 1 115 ? -23.438 -15.594 -13.117 1 92.44 115 THR B C 1
ATOM 5769 O O . THR B 1 115 ? -23.531 -16.484 -13.961 1 92.44 115 THR B O 1
ATOM 5772 N N . LEU B 1 116 ? -22.984 -15.82 -11.922 1 91.88 116 LEU B N 1
ATOM 5773 C CA . LEU B 1 116 ? -22.484 -17.125 -11.539 1 91.88 116 LEU B CA 1
ATOM 5774 C C . LEU B 1 116 ? -23.594 -18.172 -11.531 1 91.88 116 LEU B C 1
ATOM 5776 O O . LEU B 1 116 ? -23.359 -19.344 -11.805 1 91.88 116 LEU B O 1
ATOM 5780 N N . SER B 1 117 ? -24.781 -17.734 -11.242 1 88.88 117 SER B N 1
ATOM 5781 C CA . SER B 1 117 ? -25.906 -18.641 -11.211 1 88.88 117 SER B CA 1
ATOM 5782 C C . SER B 1 117 ? -26.328 -19.047 -12.625 1 88.88 117 SER B C 1
ATOM 5784 O O . SER B 1 117 ? -26.859 -20.141 -12.828 1 88.88 117 SER B O 1
ATOM 5786 N N . GLU B 1 118 ? -26.078 -18.219 -13.57 1 88.25 118 GLU B N 1
ATOM 5787 C CA . GLU B 1 118 ? -26.531 -18.438 -14.938 1 88.25 118 GLU B CA 1
ATOM 5788 C C . GLU B 1 118 ? -25.438 -19.031 -15.797 1 88.25 118 GLU B C 1
ATOM 5790 O O . GLU B 1 118 ? -25.703 -19.641 -16.828 1 88.25 118 GLU B O 1
ATOM 5795 N N . ARG B 1 119 ? -24.25 -18.844 -15.383 1 90 119 ARG B N 1
ATOM 5796 C CA . ARG B 1 119 ? -23.094 -19.234 -16.203 1 90 119 ARG B CA 1
ATOM 5797 C C . ARG B 1 119 ? -22.219 -20.234 -15.461 1 90 119 ARG B C 1
ATOM 5799 O O . ARG B 1 119 ? -21.188 -19.859 -14.875 1 90 119 ARG B O 1
ATOM 5806 N N . PRO B 1 120 ? -22.484 -21.531 -15.641 1 87.12 120 PRO B N 1
ATOM 5807 C CA . PRO B 1 120 ? -21.734 -22.562 -14.938 1 87.12 120 PRO B CA 1
ATOM 5808 C C . PRO B 1 120 ? -20.25 -22.562 -15.32 1 87.12 120 PRO B C 1
ATOM 5810 O O . PRO B 1 120 ? -19.406 -22.953 -14.508 1 87.12 120 PRO B O 1
ATOM 5813 N N . ASP B 1 121 ? -19.906 -22.234 -16.547 1 88.19 121 ASP B N 1
ATOM 5814 C CA . ASP B 1 121 ? -18.516 -22.203 -16.969 1 88.19 121 ASP B CA 1
ATOM 5815 C C . ASP B 1 121 ? -17.719 -21.188 -16.156 1 88.19 121 ASP B C 1
ATOM 5817 O O . ASP B 1 121 ? -16.609 -21.484 -15.695 1 88.19 121 ASP B O 1
ATOM 5821 N N . ILE B 1 122 ? -18.375 -20.016 -15.914 1 91.25 122 ILE B N 1
ATOM 5822 C CA . ILE B 1 122 ? -17.703 -19 -15.102 1 91.25 122 ILE B CA 1
ATOM 5823 C C . ILE B 1 122 ? -17.625 -19.469 -13.648 1 91.25 122 ILE B C 1
ATOM 5825 O O . ILE B 1 122 ? -16.594 -19.281 -12.984 1 91.25 122 ILE B O 1
ATOM 5829 N N . LEU B 1 123 ? -18.688 -20.078 -13.195 1 90.62 123 LEU B N 1
ATOM 5830 C CA . LEU B 1 123 ? -18.719 -20.578 -11.828 1 90.62 123 LEU B CA 1
ATOM 5831 C C . LEU B 1 123 ? -17.578 -21.562 -11.586 1 90.62 123 LEU B C 1
ATOM 5833 O O . LEU B 1 123 ? -16.859 -21.453 -10.594 1 90.62 123 LEU B O 1
ATOM 5837 N N . ILE B 1 124 ? -17.359 -22.469 -12.484 1 87.06 124 ILE B N 1
ATOM 5838 C CA . ILE B 1 124 ? -16.328 -23.5 -12.352 1 87.06 124 ILE B CA 1
ATOM 5839 C C . ILE B 1 124 ? -14.953 -22.844 -12.344 1 87.06 124 ILE B C 1
ATOM 5841 O O . ILE B 1 124 ? -14.078 -23.234 -11.57 1 87.06 124 ILE B O 1
ATOM 5845 N N . LYS B 1 125 ? -14.781 -21.906 -13.195 1 90.19 125 LYS B N 1
ATOM 5846 C CA . LYS B 1 125 ? -13.508 -21.188 -13.273 1 90.19 125 LYS B CA 1
ATOM 5847 C C . LYS B 1 125 ? -13.195 -20.484 -11.961 1 90.19 125 LYS B C 1
ATOM 5849 O O . LYS B 1 125 ? -12.07 -20.547 -11.469 1 90.19 125 LYS B O 1
ATOM 5854 N N . VAL B 1 126 ? -14.172 -19.828 -11.414 1 91.62 126 VAL B N 1
ATOM 5855 C CA . VAL B 1 126 ? -14.008 -19.109 -10.148 1 91.62 126 VAL B CA 1
ATOM 5856 C C . VAL B 1 126 ? -13.766 -20.094 -9.016 1 91.62 126 VAL B C 1
ATOM 5858 O O . VAL B 1 126 ? -12.883 -19.891 -8.18 1 91.62 126 VAL B O 1
ATOM 5861 N N . GLN B 1 127 ? -14.523 -21.203 -9.023 1 88.62 127 GLN B N 1
ATOM 5862 C CA . GLN B 1 127 ? -14.383 -22.234 -8 1 88.62 127 GLN B CA 1
ATOM 5863 C C . GLN B 1 127 ? -12.969 -22.812 -7.996 1 88.62 127 GLN B C 1
ATOM 5865 O O . GLN B 1 127 ? -12.391 -23.047 -6.93 1 88.62 127 GLN B O 1
ATOM 5870 N N . GLU B 1 128 ? -12.484 -23.031 -9.172 1 86.12 128 GLU B N 1
ATOM 5871 C CA . GLU B 1 128 ? -11.141 -23.578 -9.297 1 86.12 128 GLU B CA 1
ATOM 5872 C C . GLU B 1 128 ? -10.109 -22.656 -8.641 1 86.12 128 GLU B C 1
ATOM 5874 O O . GLU B 1 128 ? -9.219 -23.141 -7.93 1 86.12 128 GLU B O 1
ATOM 5879 N N . ARG B 1 129 ? -10.188 -21.422 -8.891 1 86 129 ARG B N 1
ATOM 5880 C CA . ARG B 1 129 ? -9.258 -20.469 -8.281 1 86 129 ARG B CA 1
ATOM 5881 C C . ARG B 1 129 ? -9.43 -20.422 -6.77 1 86 129 ARG B C 1
ATOM 5883 O O . ARG B 1 129 ? -8.445 -20.391 -6.031 1 86 129 ARG B O 1
ATOM 5890 N N . LEU B 1 130 ? -10.672 -20.422 -6.312 1 86.06 130 LEU B N 1
ATOM 5891 C CA . LEU B 1 130 ? -10.938 -20.359 -4.879 1 86.06 130 LEU B CA 1
ATOM 5892 C C . LEU B 1 130 ? -10.383 -21.594 -4.176 1 86.06 130 LEU B C 1
ATOM 5894 O O . LEU B 1 130 ? -9.805 -21.5 -3.094 1 86.06 130 LEU B O 1
ATOM 5898 N N . ARG B 1 131 ? -10.578 -22.719 -4.801 1 83.5 131 ARG B N 1
ATOM 5899 C CA . ARG B 1 131 ? -10.125 -23.984 -4.215 1 83.5 131 ARG B CA 1
ATOM 5900 C C . ARG B 1 131 ? -8.602 -24.031 -4.145 1 83.5 131 ARG B C 1
ATOM 5902 O O . ARG B 1 131 ? -8.031 -24.406 -3.117 1 83.5 131 ARG B O 1
ATOM 5909 N N . LYS B 1 132 ? -8.023 -23.656 -5.195 1 79.5 132 LYS B N 1
ATOM 5910 C CA . LYS B 1 132 ? -6.578 -23.812 -5.309 1 79.5 132 LYS B CA 1
ATOM 5911 C C . LYS B 1 132 ? -5.848 -22.75 -4.5 1 79.5 132 LYS B C 1
ATOM 5913 O O . LYS B 1 132 ? -4.809 -23.016 -3.891 1 79.5 132 LYS B O 1
ATOM 5918 N N . LEU B 1 133 ? -6.398 -21.609 -4.473 1 77.06 133 LEU B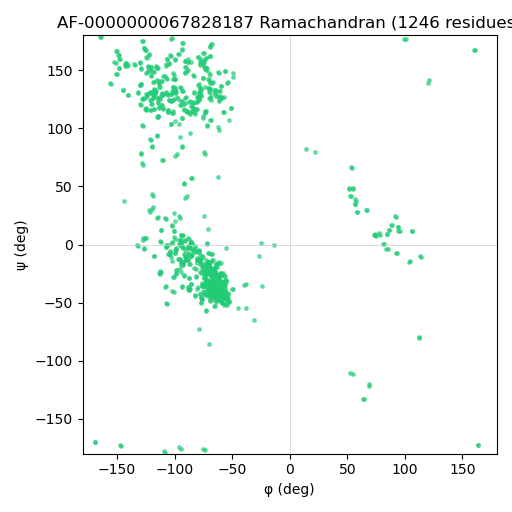 N 1
ATOM 5919 C CA . LEU B 1 133 ? -5.652 -20.5 -3.891 1 77.06 133 LEU B CA 1
ATOM 5920 C C . LEU B 1 133 ? -6.082 -20.25 -2.449 1 77.06 133 LEU B C 1
ATOM 5922 O O . LEU B 1 133 ? -5.305 -19.734 -1.644 1 77.06 133 LEU B O 1
ATOM 5926 N N . PHE B 1 134 ? -7.34 -20.641 -2.041 1 78.25 134 PHE B N 1
ATOM 5927 C CA . PHE B 1 134 ? -7.84 -20.234 -0.732 1 78.25 134 PHE B CA 1
ATOM 5928 C C . PHE B 1 134 ? -8.453 -21.422 0.007 1 78.25 134 PHE B C 1
ATOM 5930 O O . PHE B 1 134 ? -8.961 -21.266 1.119 1 78.25 134 PHE B O 1
ATOM 5937 N N . LYS B 1 135 ? -8.445 -22.531 -0.597 1 80.19 135 LYS B N 1
ATOM 5938 C CA . LYS B 1 135 ? -9.023 -23.734 -0.005 1 80.19 135 LYS B CA 1
ATOM 5939 C C . LYS B 1 135 ? -10.492 -23.516 0.357 1 80.19 135 LYS B C 1
ATOM 5941 O O . LYS B 1 135 ? -10.938 -23.922 1.436 1 80.19 135 LYS B O 1
ATOM 5946 N N . ARG B 1 136 ? -11.141 -22.734 -0.481 1 85.62 136 ARG B N 1
ATOM 5947 C CA . ARG B 1 136 ? -12.562 -22.469 -0.341 1 85.62 136 ARG B CA 1
ATOM 5948 C C . ARG B 1 136 ? -13.336 -22.953 -1.56 1 85.62 136 ARG B C 1
ATOM 5950 O O . ARG B 1 136 ? -12.789 -23.031 -2.658 1 85.62 136 ARG B O 1
ATOM 5957 N N . ASP B 1 137 ? -14.516 -23.328 -1.304 1 88.56 137 ASP B N 1
ATOM 5958 C CA . ASP B 1 137 ? -15.43 -23.641 -2.395 1 88.56 137 ASP B CA 1
ATOM 5959 C C . ASP B 1 137 ? -16.703 -22.797 -2.307 1 88.56 137 ASP B C 1
ATOM 5961 O O . ASP B 1 137 ? -17.016 -22.266 -1.244 1 88.56 137 ASP B O 1
ATOM 5965 N N . LEU B 1 138 ? -17.297 -22.594 -3.42 1 90.25 138 LEU B N 1
ATOM 5966 C CA . LEU B 1 138 ? -18.484 -21.75 -3.566 1 90.25 138 LEU B CA 1
ATOM 5967 C C . LEU B 1 138 ? -19.656 -22.562 -4.125 1 90.25 138 LEU B C 1
ATOM 5969 O O . LEU B 1 138 ? -19.484 -23.328 -5.066 1 90.25 138 LEU B O 1
ATOM 5973 N N . MET B 1 139 ? -20.797 -22.438 -3.467 1 88.12 139 MET B N 1
ATOM 5974 C CA . MET B 1 139 ? -22 -23.109 -3.918 1 88.12 139 MET B CA 1
ATOM 5975 C C . MET B 1 139 ? -23.172 -22.125 -4.012 1 88.12 139 MET B C 1
ATOM 5977 O O . MET B 1 139 ? -23.312 -21.25 -3.16 1 88.12 139 MET B O 1
ATOM 5981 N N . LEU B 1 140 ? -23.875 -22.281 -5.043 1 89.25 140 LEU B N 1
ATOM 5982 C CA . LEU B 1 140 ? -25.078 -21.484 -5.254 1 89.25 140 LEU B CA 1
ATOM 5983 C C . LEU B 1 140 ? -26.328 -22.344 -5.199 1 89.25 140 LEU B C 1
ATOM 5985 O O . LEU B 1 140 ? -26.344 -23.469 -5.719 1 89.25 140 LEU B O 1
ATOM 5989 N N . ASP B 1 141 ? -27.297 -21.766 -4.473 1 85.19 141 ASP B N 1
ATOM 5990 C CA . ASP B 1 141 ? -28.547 -22.5 -4.332 1 85.19 141 ASP B CA 1
ATOM 5991 C C . ASP B 1 141 ? -29.75 -21.562 -4.41 1 85.19 141 ASP B C 1
ATOM 5993 O O . ASP B 1 141 ? -29.75 -20.5 -3.791 1 85.19 141 ASP B O 1
ATOM 5997 N N . TRP B 1 142 ? -30.672 -21.953 -5.293 1 83.88 142 TRP B N 1
ATOM 5998 C CA . TRP B 1 142 ? -31.938 -21.219 -5.309 1 83.88 142 TRP B CA 1
ATOM 5999 C C . TRP B 1 142 ? -32.906 -21.781 -4.262 1 83.88 142 TRP B C 1
ATOM 6001 O O . TRP B 1 142 ? -33.25 -22.953 -4.289 1 83.88 142 TRP B O 1
ATOM 6011 N N . ASP B 1 143 ? -33.219 -21.031 -3.312 1 81.75 143 ASP B N 1
ATOM 6012 C CA . ASP B 1 143 ? -34.125 -21.422 -2.232 1 81.75 143 ASP B CA 1
ATOM 6013 C C . ASP B 1 143 ? -35.344 -20.469 -2.164 1 81.75 143 ASP B C 1
ATOM 6015 O O . ASP B 1 143 ? -35.188 -19.312 -1.79 1 81.75 143 ASP B O 1
ATOM 6019 N N . GLY B 1 144 ? -36.531 -21 -2.408 1 78.19 144 GLY B N 1
ATOM 6020 C CA . GLY B 1 144 ? -37.719 -20.188 -2.336 1 78.19 144 GLY B CA 1
ATOM 6021 C C . GLY B 1 144 ? -37.719 -18.984 -3.27 1 78.19 144 GLY B C 1
ATOM 6022 O O . GLY B 1 144 ? -38.094 -17.891 -2.887 1 78.19 144 GLY B O 1
ATOM 6023 N N . GLY B 1 145 ? -37 -19.156 -4.344 1 81.31 145 GLY B N 1
ATOM 6024 C CA . GLY B 1 145 ? -36.969 -18.094 -5.336 1 81.31 145 GLY B CA 1
ATOM 6025 C C . GLY B 1 145 ? -35.812 -17.125 -5.133 1 81.31 145 GLY B C 1
ATOM 6026 O O . GLY B 1 145 ? -35.625 -16.203 -5.934 1 81.31 145 GLY B O 1
ATOM 6027 N N . ASN B 1 146 ? -35.156 -17.328 -4.031 1 87.94 146 ASN B N 1
ATOM 6028 C CA . ASN B 1 146 ? -34.031 -16.453 -3.768 1 87.94 146 ASN B CA 1
ATOM 6029 C C . ASN B 1 146 ? -32.719 -17.172 -3.939 1 87.94 146 ASN B C 1
ATOM 6031 O O . ASN B 1 146 ? -32.594 -18.359 -3.623 1 87.94 146 ASN B O 1
ATOM 6035 N N . LEU B 1 147 ? -31.781 -16.453 -4.449 1 87.81 147 LEU B N 1
ATOM 6036 C CA . LEU B 1 147 ? -30.438 -17 -4.633 1 87.81 147 LEU B CA 1
ATOM 6037 C C . LEU B 1 147 ? -29.641 -16.953 -3.336 1 87.81 147 LEU B C 1
ATOM 6039 O O . LEU B 1 147 ? -29.516 -15.883 -2.732 1 87.81 147 LEU B O 1
ATOM 6043 N N . LYS B 1 148 ? -29.188 -18.094 -2.904 1 88.44 148 LYS B N 1
ATOM 6044 C CA . LYS B 1 148 ? -28.344 -18.203 -1.723 1 88.44 148 LYS B CA 1
ATOM 6045 C C . LYS B 1 148 ? -26.938 -18.672 -2.098 1 88.44 148 LYS B C 1
ATOM 6047 O O . LYS B 1 148 ? -26.781 -19.516 -2.973 1 88.44 148 LYS B O 1
ATOM 6052 N N . VAL B 1 149 ? -25.984 -18.047 -1.47 1 89.19 149 VAL B N 1
ATOM 6053 C CA . VAL B 1 149 ? -24.594 -18.359 -1.749 1 89.19 149 VAL B CA 1
ATOM 6054 C C . VAL B 1 149 ? -23.922 -18.922 -0.499 1 89.19 149 VAL B C 1
ATOM 6056 O O . VAL B 1 149 ? -24.016 -18.328 0.581 1 89.19 149 VAL B O 1
ATOM 6059 N N . PHE B 1 150 ? -23.266 -20.047 -0.669 1 87.44 150 PHE B N 1
ATOM 6060 C CA . PHE B 1 150 ? -22.609 -20.719 0.443 1 87.44 150 PHE B CA 1
ATOM 6061 C C . PHE B 1 150 ? -21.141 -20.938 0.143 1 87.44 150 PHE B C 1
ATOM 6063 O O . PHE B 1 150 ? -20.75 -21.078 -1.019 1 87.44 150 PHE B O 1
ATOM 6070 N N . PHE B 1 151 ? -20.391 -20.906 1.15 1 87.5 151 PHE B N 1
ATOM 6071 C CA . PHE B 1 151 ? -18.984 -21.25 1.083 1 87.5 151 PHE B CA 1
ATOM 6072 C C . PHE B 1 151 ? -18.672 -22.484 1.922 1 87.5 151 PHE B C 1
ATOM 6074 O O . PHE B 1 151 ? -19.453 -22.844 2.809 1 87.5 151 PHE B O 1
ATOM 6081 N N . SER B 1 152 ? -17.641 -23.172 1.547 1 87.12 152 SER B N 1
ATOM 6082 C CA . SER B 1 152 ? -17.141 -24.281 2.346 1 87.12 152 SER B CA 1
ATOM 6083 C C . SER B 1 152 ? -15.609 -24.344 2.295 1 87.12 152 SER B C 1
ATOM 6085 O O . SER B 1 152 ? -14.992 -23.859 1.352 1 87.12 152 SER B O 1
ATOM 6087 N N . ARG B 1 153 ? -15.07 -24.953 3.377 1 82.44 153 ARG B N 1
ATOM 6088 C CA . ARG B 1 153 ? -13.633 -25.172 3.414 1 82.44 153 ARG B CA 1
ATOM 6089 C C . ARG B 1 153 ? -13.273 -26.562 2.877 1 82.44 153 ARG B C 1
ATOM 6091 O O . ARG B 1 153 ? -13.891 -27.547 3.26 1 82.44 153 ARG B O 1
ATOM 6098 N N . VAL B 1 154 ? -12.305 -26.594 1.992 1 78.5 154 VAL B N 1
ATOM 6099 C CA . VAL B 1 154 ? -11.977 -27.875 1.362 1 78.5 154 VAL B CA 1
ATOM 6100 C C . VAL B 1 154 ? -10.875 -28.562 2.152 1 78.5 154 VAL B C 1
ATOM 6102 O O . VAL B 1 154 ? -10.633 -29.766 1.974 1 78.5 154 VAL B O 1
ATOM 6105 N N . ASP B 1 155 ? -10.195 -27.953 2.99 1 72.69 155 ASP B N 1
ATOM 6106 C CA . ASP B 1 155 ? -9.078 -28.516 3.74 1 72.69 155 ASP B CA 1
ATOM 6107 C C . ASP B 1 155 ? -9.562 -29.172 5.035 1 72.69 155 ASP B C 1
ATOM 6109 O O . ASP B 1 155 ? -8.766 -29.766 5.77 1 72.69 155 ASP B O 1
ATOM 6113 N N . GLN B 1 156 ? -10.852 -29.062 5.262 1 71.25 156 GLN B N 1
ATOM 6114 C CA . GLN B 1 156 ? -11.367 -29.625 6.504 1 71.25 156 GLN B CA 1
ATOM 6115 C C . GLN B 1 156 ? -12.172 -30.891 6.238 1 71.25 156 GLN B C 1
ATOM 6117 O O . GLN B 1 156 ? -12.828 -31.016 5.203 1 71.25 156 GLN B O 1
ATOM 6122 N N . GLU B 1 157 ? -11.859 -31.891 6.969 1 60.47 157 GLU B N 1
ATOM 6123 C CA . GLU B 1 157 ? -12.523 -33.188 6.828 1 60.47 157 GLU B CA 1
ATOM 6124 C C . GLU B 1 157 ? -14.039 -33.031 6.914 1 60.47 157 GLU B C 1
ATOM 6126 O O . GLU B 1 157 ? -14.781 -33.625 6.133 1 60.47 157 GLU B O 1
ATOM 6131 N N . THR B 1 158 ? -14.484 -32.312 7.934 1 61.19 158 THR B N 1
ATOM 6132 C CA . THR B 1 158 ? -15.914 -32.094 8.07 1 61.19 158 THR B CA 1
ATOM 6133 C C . THR B 1 158 ? -16.297 -30.719 7.531 1 61.19 158 THR B C 1
ATOM 6135 O O . THR B 1 158 ? -16.188 -29.719 8.234 1 61.19 158 THR B O 1
ATOM 6138 N N . SER B 1 159 ? -16.312 -30.688 6.23 1 66.12 159 SER B N 1
ATOM 6139 C CA . SER B 1 159 ? -16.609 -29.375 5.652 1 66.12 159 SER B CA 1
ATOM 6140 C C . SER B 1 159 ? -18.109 -29.125 5.625 1 66.12 159 SER B C 1
ATOM 6142 O O . SER B 1 159 ? -18.891 -29.984 5.18 1 66.12 159 SER B O 1
ATOM 6144 N N . SER B 1 160 ? -18.609 -28.125 6.422 1 75.31 160 SER B N 1
ATOM 6145 C CA . SER B 1 160 ? -20 -27.688 6.348 1 75.31 160 SER B CA 1
ATOM 6146 C C . SER B 1 160 ? -20.141 -26.391 5.57 1 75.31 160 SER B C 1
ATOM 6148 O O . SER B 1 160 ? -19.234 -25.562 5.578 1 75.31 160 SER B O 1
ATOM 6150 N N . ASN B 1 161 ? -21.203 -26.359 4.852 1 82.19 161 ASN B N 1
ATOM 6151 C CA . ASN B 1 161 ? -21.531 -25.125 4.137 1 82.19 161 ASN B CA 1
ATOM 6152 C C . ASN B 1 161 ? -21.969 -24.016 5.098 1 82.19 161 ASN B C 1
ATOM 6154 O O . ASN B 1 161 ? -22.641 -24.281 6.09 1 82.19 161 ASN B O 1
ATOM 6158 N N . TYR B 1 162 ? -21.453 -22.906 4.879 1 80.19 162 TYR B N 1
ATOM 6159 C CA . TYR B 1 162 ? -21.891 -21.75 5.648 1 80.19 162 TYR B CA 1
ATOM 6160 C C . TYR B 1 162 ? -22.234 -20.578 4.73 1 80.19 162 TYR B C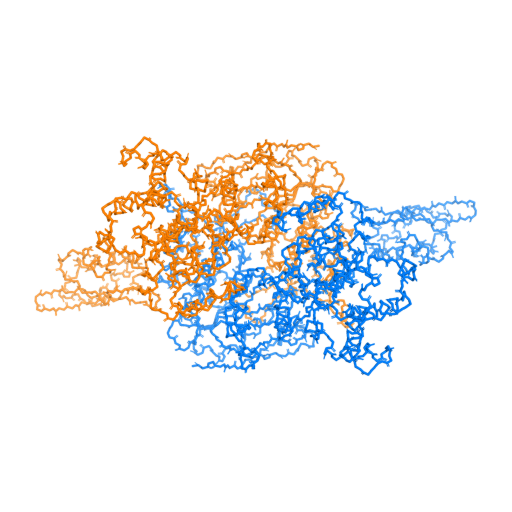 1
ATOM 6162 O O . TYR B 1 162 ? -21.781 -20.531 3.586 1 80.19 162 TYR B O 1
ATOM 6170 N N . SER B 1 163 ? -23.047 -19.766 5.277 1 81.81 163 SER B N 1
ATOM 6171 C CA . SER B 1 163 ? -23.547 -18.625 4.508 1 81.81 163 SER B CA 1
ATOM 6172 C C . SER B 1 163 ? -22.406 -17.703 4.078 1 81.81 163 SER B C 1
ATOM 6174 O O . SER B 1 163 ? -21.453 -17.484 4.84 1 81.81 163 SER B O 1
ATOM 6176 N N . SER B 1 164 ? -22.578 -17.125 2.969 1 84.31 164 SER B N 1
ATOM 6177 C CA . SER B 1 164 ? -21.625 -16.156 2.441 1 84.31 164 SER B CA 1
ATOM 6178 C C . SER B 1 164 ? -21.5 -14.938 3.357 1 84.31 164 SER B C 1
ATOM 6180 O O . SER B 1 164 ? -20.469 -14.258 3.359 1 84.31 164 SER B O 1
ATOM 6182 N N . ALA B 1 165 ? -22.5 -14.633 4.074 1 82.19 165 ALA B N 1
ATOM 6183 C CA . ALA B 1 165 ? -22.5 -13.477 4.969 1 82.19 165 ALA B CA 1
ATOM 6184 C C . ALA B 1 165 ? -21.453 -13.648 6.07 1 82.19 165 ALA B C 1
ATOM 6186 O O . ALA B 1 165 ? -21.062 -12.68 6.719 1 82.19 165 ALA B O 1
ATOM 6187 N N . ARG B 1 166 ? -21.031 -14.844 6.215 1 77.12 166 ARG B N 1
ATOM 6188 C CA . ARG B 1 166 ? -20.031 -15.125 7.246 1 77.12 166 ARG B CA 1
ATOM 6189 C C . ARG B 1 166 ? -18.625 -15.102 6.668 1 77.12 166 ARG B C 1
ATOM 6191 O O . ARG B 1 166 ? -17.641 -15.102 7.414 1 77.12 166 ARG B O 1
ATOM 6198 N N . GLU B 1 167 ? -18.625 -15.109 5.367 1 81.75 167 GLU B N 1
ATOM 6199 C CA . GLU B 1 167 ? -17.328 -15.172 4.711 1 81.75 167 GLU B CA 1
ATOM 6200 C C . GLU B 1 167 ? -16.609 -13.828 4.773 1 81.75 167 GLU B C 1
ATOM 6202 O O . GLU B 1 167 ? -17.234 -12.789 4.934 1 81.75 167 GLU B O 1
ATOM 6207 N N . ALA B 1 168 ? -15.32 -13.914 4.68 1 84.69 168 ALA B N 1
ATOM 6208 C CA . ALA B 1 168 ? -14.508 -12.703 4.66 1 84.69 168 ALA B CA 1
ATOM 6209 C C . ALA B 1 168 ? -14.883 -11.805 3.49 1 84.69 168 ALA B C 1
ATOM 6211 O O . ALA B 1 168 ? -15.156 -12.289 2.389 1 84.69 168 ALA B O 1
ATOM 6212 N N . SER B 1 169 ? -14.969 -10.508 3.789 1 87.94 169 SER B N 1
ATOM 6213 C CA . SER B 1 169 ? -15.328 -9.539 2.762 1 87.94 169 SER B CA 1
ATOM 6214 C C . SER B 1 169 ? -14.414 -9.648 1.547 1 87.94 169 SER B C 1
ATOM 6216 O O . SER B 1 169 ? -14.875 -9.562 0.406 1 87.94 169 SER B O 1
ATOM 6218 N N . GLY B 1 170 ? -13.156 -9.812 1.804 1 90.06 170 GLY B N 1
ATOM 6219 C CA . GLY B 1 170 ? -12.195 -9.891 0.711 1 90.06 170 GLY B CA 1
ATOM 6220 C C . GLY B 1 170 ? -12.508 -11 -0.28 1 90.06 170 GLY B C 1
ATOM 6221 O O . GLY B 1 170 ? -12.383 -10.805 -1.491 1 90.06 170 GLY B O 1
ATOM 6222 N N . LEU B 1 171 ? -12.898 -12.125 0.176 1 89.19 171 LEU B N 1
ATOM 6223 C CA . LEU B 1 171 ? -13.203 -13.25 -0.706 1 89.19 171 LEU B CA 1
ATOM 6224 C C . LEU B 1 171 ? -14.484 -12.984 -1.493 1 89.19 171 LEU B C 1
ATOM 6226 O O . LEU B 1 171 ? -14.594 -13.375 -2.658 1 89.19 171 LEU B O 1
ATOM 6230 N N . LEU B 1 172 ? -15.43 -12.352 -0.835 1 91.94 172 LEU B N 1
ATOM 6231 C CA . LEU B 1 172 ? -16.656 -11.984 -1.542 1 91.94 172 LEU B CA 1
ATOM 6232 C C . LEU B 1 172 ? -16.359 -11.008 -2.676 1 91.94 172 LEU B C 1
ATOM 6234 O O . LEU B 1 172 ? -16.859 -11.172 -3.787 1 91.94 172 LEU B O 1
ATOM 6238 N N . HIS B 1 173 ? -15.555 -10.039 -2.363 1 93.31 173 HIS B N 1
ATOM 6239 C CA . HIS B 1 173 ? -15.141 -9.086 -3.389 1 93.31 173 HIS B CA 1
ATOM 6240 C C . HIS B 1 173 ? -14.422 -9.789 -4.535 1 93.31 173 HIS B C 1
ATOM 6242 O O . HIS B 1 173 ? -14.68 -9.5 -5.703 1 93.31 173 HIS B O 1
ATOM 6248 N N . LEU B 1 174 ? -13.539 -10.695 -4.18 1 93.25 174 LEU B N 1
ATOM 6249 C CA . LEU B 1 174 ? -12.758 -11.422 -5.172 1 93.25 174 LEU B CA 1
ATOM 6250 C C . LEU B 1 174 ? -13.664 -12.203 -6.113 1 93.25 174 LEU B C 1
ATOM 6252 O O . LEU B 1 174 ? -13.508 -12.133 -7.332 1 93.25 174 LEU B O 1
ATOM 6256 N N . VAL B 1 175 ? -14.617 -12.898 -5.551 1 94.25 175 VAL B N 1
ATOM 6257 C CA . VAL B 1 175 ? -15.539 -13.711 -6.336 1 94.25 175 VAL B CA 1
ATOM 6258 C C . VAL B 1 175 ? -16.297 -12.828 -7.324 1 94.25 175 VAL B C 1
ATOM 6260 O O . VAL B 1 175 ? -16.406 -13.164 -8.508 1 94.25 175 VAL B O 1
ATOM 6263 N N . ALA B 1 176 ? -16.734 -11.719 -6.844 1 94.5 176 ALA B N 1
ATOM 6264 C CA . ALA B 1 176 ? -17.5 -10.797 -7.684 1 94.5 176 ALA B CA 1
ATOM 6265 C C . ALA B 1 176 ? -16.641 -10.266 -8.828 1 94.5 176 ALA B C 1
ATOM 6267 O O . ALA B 1 176 ? -17.062 -10.25 -9.984 1 94.5 176 ALA B O 1
ATOM 6268 N N . ILE B 1 177 ? -15.461 -9.883 -8.555 1 96.75 177 ILE B N 1
ATOM 6269 C CA . ILE B 1 177 ? -14.562 -9.297 -9.547 1 96.75 177 ILE B CA 1
ATOM 6270 C C . ILE B 1 177 ? -14.18 -10.344 -10.586 1 96.75 177 ILE B C 1
ATOM 6272 O O . ILE B 1 177 ? -14.211 -10.078 -11.789 1 96.75 177 ILE B O 1
ATOM 6276 N N . LEU B 1 178 ? -13.875 -11.562 -10.125 1 95.5 178 LEU B N 1
ATOM 6277 C CA . LEU B 1 178 ? -13.5 -12.633 -11.047 1 95.5 178 LEU B CA 1
ATOM 6278 C C . LEU B 1 178 ? -14.664 -12.984 -11.969 1 95.5 178 LEU B C 1
ATOM 6280 O O . LEU B 1 178 ? -14.461 -13.219 -13.164 1 95.5 178 LEU B O 1
ATOM 6284 N N . ALA B 1 179 ? -15.852 -13.016 -11.383 1 95.88 179 ALA B N 1
ATOM 6285 C CA . ALA B 1 179 ? -17.031 -13.305 -12.195 1 95.88 179 ALA B CA 1
ATOM 6286 C C . ALA B 1 179 ? -17.188 -12.289 -13.32 1 95.88 179 ALA B C 1
ATOM 6288 O O . ALA B 1 179 ? -17.469 -12.664 -14.461 1 95.88 179 ALA B O 1
ATOM 6289 N N . ALA B 1 180 ? -16.969 -11.078 -12.992 1 96.5 180 ALA B N 1
ATOM 6290 C CA . ALA B 1 180 ? -17.078 -10.016 -13.992 1 96.5 180 ALA B CA 1
ATOM 6291 C C . ALA B 1 180 ? -15.961 -10.109 -15.023 1 96.5 180 ALA B C 1
ATOM 6293 O O . ALA B 1 180 ? -16.188 -9.891 -16.219 1 96.5 180 ALA B O 1
ATOM 6294 N N . LEU B 1 181 ? -14.797 -10.438 -14.617 1 96.25 181 LEU B N 1
ATOM 6295 C CA . LEU B 1 181 ? -13.633 -10.531 -15.484 1 96.25 181 LEU B CA 1
ATOM 6296 C C . LEU B 1 181 ? -13.797 -11.664 -16.484 1 96.25 181 LEU B C 1
ATOM 6298 O O . LEU B 1 181 ? -13.406 -11.531 -17.656 1 96.25 181 LEU B O 1
ATOM 6302 N N . TYR B 1 182 ? -14.383 -12.75 -16.078 1 94.56 182 TYR B N 1
ATOM 6303 C CA . TYR B 1 182 ? -14.445 -13.945 -16.922 1 94.56 182 TYR B CA 1
ATOM 6304 C C . TYR B 1 182 ? -15.688 -13.922 -17.812 1 94.56 182 TYR B C 1
ATOM 6306 O O . TYR B 1 182 ? -15.797 -14.719 -18.75 1 94.56 182 TYR B O 1
ATOM 6314 N N . ASP B 1 183 ? -16.625 -13.031 -17.531 1 94.94 183 ASP B N 1
ATOM 6315 C CA . ASP B 1 183 ? -17.844 -12.93 -18.312 1 94.94 183 ASP B CA 1
ATOM 6316 C C . ASP B 1 183 ? -17.562 -12.406 -19.719 1 94.94 183 ASP B C 1
ATOM 6318 O O . ASP B 1 183 ? -17.359 -11.203 -19.906 1 94.94 183 ASP B O 1
ATOM 6322 N N . ASP B 1 184 ? -17.641 -13.242 -20.688 1 92.69 184 ASP B N 1
ATOM 6323 C CA . ASP B 1 184 ? -17.266 -12.883 -22.047 1 92.69 184 ASP B CA 1
ATOM 6324 C C . ASP B 1 184 ? -18.359 -12.023 -22.703 1 92.69 184 ASP B C 1
ATOM 6326 O O . ASP B 1 184 ? -18.156 -11.453 -23.766 1 92.69 184 ASP B O 1
ATOM 6330 N N . GLU B 1 185 ? -19.516 -11.898 -22.062 1 93.62 185 GLU B N 1
ATOM 6331 C CA . GLU B 1 185 ? -20.547 -11 -22.562 1 93.62 185 GLU B CA 1
ATOM 6332 C C . GLU B 1 185 ? -20.188 -9.547 -22.281 1 93.62 185 GLU B C 1
ATOM 6334 O O . GLU B 1 185 ? -20.75 -8.633 -22.891 1 93.62 185 GLU B O 1
ATOM 6339 N N . VAL B 1 186 ? -19.297 -9.359 -21.359 1 95.12 186 VAL B N 1
ATOM 6340 C CA . VAL B 1 186 ? -18.906 -8.016 -20.969 1 95.12 186 VAL B CA 1
ATOM 6341 C C . VAL B 1 186 ? -17.781 -7.516 -21.891 1 95.12 186 VAL B C 1
ATOM 6343 O O . VAL B 1 186 ? -16.75 -8.172 -22.031 1 95.12 186 VAL B O 1
ATOM 6346 N N . GLY B 1 187 ? -18.062 -6.398 -22.5 1 95.69 187 GLY B N 1
ATOM 6347 C CA . GLY B 1 187 ? -17.047 -5.816 -23.375 1 95.69 187 GLY B CA 1
ATOM 6348 C C . GLY B 1 187 ? -16.297 -4.668 -22.719 1 95.69 187 GLY B C 1
ATOM 6349 O O . GLY B 1 187 ? -15.195 -4.324 -23.141 1 95.69 187 GLY B O 1
ATOM 6350 N N . CYS B 1 188 ? -16.938 -4.02 -21.828 1 96.88 188 CYS B N 1
ATOM 6351 C CA . CYS B 1 188 ? -16.344 -2.939 -21.031 1 96.88 188 CYS B CA 1
ATOM 6352 C C . CYS B 1 188 ? -16.609 -3.146 -19.547 1 96.88 188 CYS B C 1
ATOM 6354 O O . CYS B 1 188 ? -17.75 -3.229 -19.109 1 96.88 188 CYS B O 1
ATOM 6356 N N . LEU B 1 189 ? -15.547 -3.246 -18.828 1 97.75 189 LEU B N 1
ATOM 6357 C CA . LEU B 1 189 ? -15.648 -3.48 -17.391 1 97.75 189 LEU B CA 1
ATOM 6358 C C . LEU B 1 189 ? -15.047 -2.318 -16.609 1 97.75 189 LEU B C 1
ATOM 6360 O O . LEU B 1 189 ? -13.875 -1.979 -16.797 1 97.75 189 LEU B O 1
ATOM 6364 N N . LEU B 1 190 ? -15.898 -1.637 -15.828 1 97.69 190 LEU B N 1
ATOM 6365 C CA . LEU B 1 190 ? -15.461 -0.58 -14.922 1 97.69 190 LEU B CA 1
ATOM 6366 C C . LEU B 1 190 ? -15.469 -1.063 -13.477 1 97.69 190 LEU B C 1
ATOM 6368 O O . LEU B 1 190 ? -16.469 -1.609 -13.008 1 97.69 190 LEU B O 1
ATOM 6372 N N . ILE B 1 191 ? -14.367 -0.957 -12.82 1 97.56 191 ILE B N 1
ATOM 6373 C CA . ILE B 1 191 ? -14.273 -1.373 -11.422 1 97.56 191 ILE B CA 1
ATOM 6374 C C . ILE B 1 191 ? -13.766 -0.211 -10.57 1 97.56 191 ILE B C 1
ATOM 6376 O O . ILE B 1 191 ? -12.641 0.253 -10.75 1 97.56 191 ILE B O 1
ATOM 6380 N N . ASP B 1 192 ? -14.609 0.227 -9.68 1 95.88 192 ASP B N 1
ATOM 6381 C CA . ASP B 1 192 ? -14.203 1.257 -8.727 1 95.88 192 ASP B CA 1
ATOM 6382 C C . ASP B 1 192 ? -13.508 0.64 -7.516 1 95.88 192 ASP B C 1
ATOM 6384 O O . ASP B 1 192 ? -14.078 -0.213 -6.832 1 95.88 192 ASP B O 1
ATOM 6388 N N . GLU B 1 193 ? -12.266 0.977 -7.262 1 95.12 193 GLU B N 1
ATOM 6389 C CA . GLU B 1 193 ? -11.477 0.574 -6.105 1 95.12 193 GLU B CA 1
ATOM 6390 C C . GLU B 1 193 ? -11.477 -0.942 -5.934 1 95.12 193 GLU B C 1
ATOM 6392 O O . GLU B 1 193 ? -11.93 -1.457 -4.91 1 95.12 193 GLU B O 1
ATOM 6397 N N . PRO B 1 194 ? -10.867 -1.656 -6.875 1 96.38 194 PRO B N 1
ATOM 6398 C CA . PRO B 1 194 ? -10.844 -3.119 -6.793 1 96.38 194 PRO B CA 1
ATOM 6399 C C . PRO B 1 194 ? -10.102 -3.629 -5.559 1 96.38 194 PRO B C 1
ATOM 6401 O O . PRO B 1 194 ? -10.281 -4.785 -5.164 1 96.38 194 PRO B O 1
ATOM 6404 N N . GLU B 1 195 ? -9.297 -2.797 -4.883 1 94.44 195 GLU B N 1
ATOM 6405 C CA . GLU B 1 195 ? -8.461 -3.223 -3.762 1 94.44 195 GLU B CA 1
ATOM 6406 C C . GLU B 1 195 ? -9.281 -3.369 -2.484 1 94.44 195 GLU B C 1
ATOM 6408 O O . GLU B 1 195 ? -8.82 -3.971 -1.512 1 94.44 195 GLU B O 1
ATOM 6413 N N . VAL B 1 196 ? -10.469 -2.877 -2.445 1 92.31 196 VAL B N 1
ATOM 6414 C CA . VAL B 1 196 ? -11.25 -2.828 -1.215 1 92.31 196 VAL B CA 1
ATOM 6415 C C . VAL B 1 196 ? -11.273 -4.207 -0.56 1 92.31 196 VAL B C 1
ATOM 6417 O O . VAL B 1 196 ? -11.688 -5.188 -1.18 1 92.31 196 VAL B O 1
ATOM 6420 N N . SER B 1 197 ? -10.727 -4.289 0.64 1 89.88 197 SER B N 1
ATOM 6421 C CA . SER B 1 197 ? -10.766 -5.426 1.553 1 89.88 197 SER B CA 1
ATOM 6422 C C . SER B 1 197 ? -9.844 -6.543 1.08 1 89.88 197 SER B C 1
ATOM 6424 O O . SER B 1 197 ? -9.922 -7.672 1.567 1 89.88 197 SER B O 1
ATOM 6426 N N . LEU B 1 198 ? -9.055 -6.234 0.054 1 90.69 198 LEU B N 1
ATOM 6427 C CA . LEU B 1 198 ? -8.117 -7.246 -0.423 1 90.69 198 LEU B CA 1
ATOM 6428 C C . LEU B 1 198 ? -6.723 -7.004 0.142 1 90.69 198 LEU B C 1
ATOM 6430 O O . LEU B 1 198 ? -6.25 -5.863 0.174 1 90.69 198 LEU B O 1
ATOM 6434 N N . HIS B 1 199 ? -6.184 -8.031 0.64 1 86.25 199 HIS B N 1
ATOM 6435 C CA . HIS B 1 199 ? -4.785 -7.906 1.041 1 86.25 199 HIS B CA 1
ATOM 6436 C C . HIS B 1 199 ? -3.875 -7.766 -0.173 1 86.25 199 HIS B C 1
ATOM 6438 O O . HIS B 1 199 ? -4.258 -8.133 -1.287 1 86.25 199 HIS B O 1
ATOM 6444 N N . PRO B 1 200 ? -2.666 -7.309 -0.073 1 80.88 200 PRO B N 1
ATOM 6445 C CA . PRO B 1 200 ? -1.806 -6.906 -1.188 1 80.88 200 PRO B CA 1
ATOM 6446 C C . PRO B 1 200 ? -1.539 -8.047 -2.17 1 80.88 200 PRO B C 1
ATOM 6448 O O . PRO B 1 200 ? -1.576 -7.836 -3.385 1 80.88 200 PRO B O 1
ATOM 6451 N N . GLN B 1 201 ? -1.29 -9.195 -1.717 1 79 201 GLN B N 1
ATOM 6452 C CA . GLN B 1 201 ? -0.988 -10.32 -2.594 1 79 201 GLN B CA 1
ATOM 6453 C C . GLN B 1 201 ? -2.184 -10.664 -3.477 1 79 201 GLN B C 1
ATOM 6455 O O . GLN B 1 201 ? -2.02 -10.969 -4.66 1 79 201 GLN B O 1
ATOM 6460 N N . LEU B 1 202 ? -3.342 -10.547 -2.906 1 85.94 202 LEU B N 1
ATOM 6461 C CA . LEU B 1 202 ? -4.543 -10.812 -3.688 1 85.94 202 LEU B CA 1
ATOM 6462 C C . LEU B 1 202 ? -4.805 -9.688 -4.684 1 85.94 202 LEU B C 1
ATOM 6464 O O . LEU B 1 202 ? -5.348 -9.93 -5.766 1 85.94 202 LEU B O 1
ATOM 6468 N N . GLN B 1 203 ? -4.438 -8.469 -4.27 1 90.38 203 GLN B N 1
ATOM 6469 C CA . GLN B 1 203 ? -4.543 -7.359 -5.211 1 90.38 203 GLN B CA 1
ATOM 6470 C C . GLN B 1 203 ? -3.688 -7.605 -6.449 1 90.38 203 GLN B C 1
ATOM 6472 O O . GLN B 1 203 ? -4.145 -7.398 -7.578 1 90.38 203 GLN B O 1
ATOM 6477 N N . SER B 1 204 ? -2.506 -8.109 -6.203 1 84.81 204 SER B N 1
ATOM 6478 C CA . SER B 1 204 ? -1.608 -8.43 -7.312 1 84.81 204 SER B CA 1
ATOM 6479 C C . SER B 1 204 ? -2.189 -9.523 -8.195 1 84.81 204 SER B C 1
ATOM 6481 O O . SER B 1 204 ? -2.098 -9.453 -9.422 1 84.81 204 SER B O 1
ATOM 6483 N N . PHE B 1 205 ? -2.783 -10.516 -7.594 1 84.75 205 PHE B N 1
ATOM 6484 C CA . PHE B 1 205 ? -3.42 -11.594 -8.336 1 84.75 205 PHE B CA 1
ATOM 6485 C C . PHE B 1 205 ? -4.539 -11.062 -9.219 1 84.75 205 PHE B C 1
ATOM 6487 O O . PHE B 1 205 ? -4.633 -11.422 -10.398 1 84.75 205 PHE B O 1
ATOM 6494 N N . VAL B 1 206 ? -5.367 -10.211 -8.68 1 92.88 206 VAL B N 1
ATOM 6495 C CA . VAL B 1 206 ? -6.484 -9.633 -9.422 1 92.88 206 VAL B CA 1
ATOM 6496 C C . VAL B 1 206 ? -5.957 -8.805 -10.594 1 92.88 206 VAL B C 1
ATOM 6498 O O . VAL B 1 206 ? -6.5 -8.859 -11.695 1 92.88 206 VAL B O 1
ATOM 6501 N N . MET B 1 207 ? -4.902 -8.047 -10.344 1 92.25 207 MET B N 1
ATOM 6502 C CA . MET B 1 207 ? -4.312 -7.25 -11.422 1 92.25 207 MET B CA 1
ATOM 6503 C C . MET B 1 207 ? -3.842 -8.148 -12.562 1 92.25 207 MET B C 1
ATOM 6505 O O . MET B 1 207 ? -4.051 -7.82 -13.734 1 92.25 207 MET B O 1
ATOM 6509 N N . ASP B 1 208 ? -3.236 -9.266 -12.258 1 86.94 208 ASP B N 1
ATOM 6510 C CA . ASP B 1 208 ? -2.785 -10.211 -13.273 1 86.94 208 ASP B CA 1
ATOM 6511 C C . ASP B 1 208 ? -3.963 -10.75 -14.086 1 86.94 208 ASP B C 1
ATOM 6513 O O . ASP B 1 208 ? -3.871 -10.875 -15.305 1 86.94 208 ASP B O 1
ATOM 6517 N N . GLU B 1 209 ? -5 -11.078 -13.398 1 90.06 209 GLU B N 1
ATOM 6518 C CA . GLU B 1 209 ? -6.199 -11.57 -14.078 1 90.06 209 GLU B CA 1
ATOM 6519 C C . GLU B 1 209 ? -6.781 -10.5 -14.992 1 90.06 209 GLU B C 1
ATOM 6521 O O . GLU B 1 209 ? -7.277 -10.812 -16.078 1 90.06 209 GLU B O 1
ATOM 6526 N N . ILE B 1 210 ? -6.762 -9.281 -14.555 1 95.25 210 ILE B N 1
ATOM 6527 C CA . ILE B 1 210 ? -7.242 -8.156 -15.352 1 95.25 210 ILE B CA 1
ATOM 6528 C C . ILE B 1 210 ? -6.422 -8.055 -16.641 1 95.25 210 ILE B C 1
ATOM 6530 O O . ILE B 1 210 ? -6.98 -7.922 -17.734 1 95.25 210 ILE B O 1
ATOM 6534 N N . LEU B 1 211 ? -5.137 -8.164 -16.547 1 90.31 211 LEU B N 1
ATOM 6535 C CA . LEU B 1 211 ? -4.242 -8.008 -17.688 1 90.31 211 LEU B CA 1
ATOM 6536 C C . LEU B 1 211 ? -4.473 -9.109 -18.719 1 90.31 211 LEU B C 1
ATOM 6538 O O . LEU B 1 211 ? -4.34 -8.883 -19.922 1 90.31 211 LEU B O 1
ATOM 6542 N N . LYS B 1 212 ? -4.812 -10.273 -18.25 1 87.69 212 LYS B N 1
ATOM 6543 C CA . LYS B 1 212 ? -5.043 -11.406 -19.141 1 87.69 212 LYS B CA 1
ATOM 6544 C C . LYS B 1 212 ? -6.238 -11.148 -20.047 1 87.69 212 LYS B C 1
ATOM 6546 O O . LYS B 1 212 ? -6.254 -11.594 -21.203 1 87.69 212 LYS B O 1
ATOM 6551 N N . VAL B 1 213 ? -7.234 -10.414 -19.562 1 93.88 213 VAL B N 1
ATOM 6552 C CA . VAL B 1 213 ? -8.469 -10.258 -20.328 1 93.88 213 VAL B CA 1
ATOM 6553 C C . VAL B 1 213 ? -8.508 -8.875 -20.969 1 93.88 213 VAL B C 1
ATOM 6555 O O . VAL B 1 213 ? -9.422 -8.562 -21.734 1 93.88 213 VAL B O 1
ATOM 6558 N N . ALA B 1 214 ? -7.594 -8.039 -20.672 1 94.88 214 ALA B N 1
ATOM 6559 C CA . ALA B 1 214 ? -7.586 -6.664 -21.172 1 94.88 214 ALA B CA 1
ATOM 6560 C C . ALA B 1 214 ? -7.129 -6.609 -22.625 1 94.88 214 ALA B C 1
ATOM 6562 O O . ALA B 1 214 ? -6.133 -7.238 -23 1 94.88 214 ALA B O 1
ATOM 656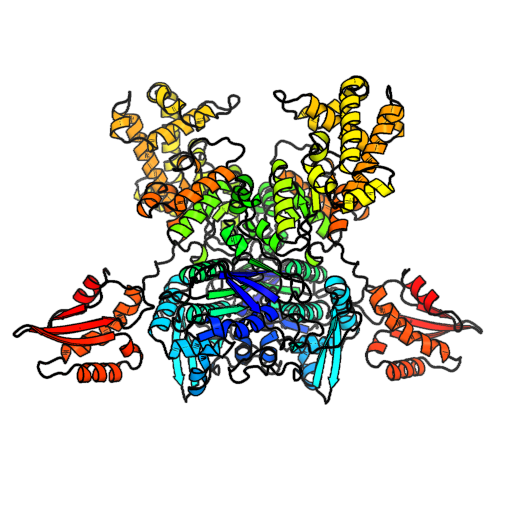3 N N . GLY B 1 215 ? -7.82 -5.891 -23.469 1 94.25 215 GLY B N 1
ATOM 6564 C CA . GLY B 1 215 ? -7.516 -5.707 -24.875 1 94.25 215 GLY B CA 1
ATOM 6565 C C . GLY B 1 215 ? -8.68 -5.16 -25.672 1 94.25 215 GLY B C 1
ATOM 6566 O O . GLY B 1 215 ? -9.68 -4.719 -25.109 1 94.25 215 GLY B O 1
ATOM 6567 N N . PRO B 1 216 ? -8.477 -5.129 -26.984 1 93.31 216 PRO B N 1
ATOM 6568 C CA . PRO B 1 216 ? -9.594 -4.684 -27.828 1 93.31 216 PRO B CA 1
ATOM 6569 C C . PRO B 1 216 ? -10.82 -5.586 -27.703 1 93.31 216 PRO B C 1
ATOM 6571 O O . PRO B 1 216 ? -10.719 -6.801 -27.875 1 93.31 216 PRO B O 1
ATOM 6574 N N . ASN B 1 217 ? -11.945 -4.934 -27.344 1 90.94 217 ASN B N 1
ATOM 6575 C CA . ASN B 1 217 ? -13.109 -5.734 -26.984 1 90.94 217 ASN B CA 1
ATOM 6576 C C . ASN B 1 217 ? -13.734 -6.391 -28.203 1 90.94 217 ASN B C 1
ATOM 6578 O O . ASN B 1 217 ? -14.734 -7.105 -28.094 1 90.94 217 ASN B O 1
ATOM 6582 N N . ASN B 1 218 ? -13.156 -6.18 -29.406 1 89.88 218 ASN B N 1
ATOM 6583 C CA . ASN B 1 218 ? -13.602 -6.891 -30.594 1 89.88 218 ASN B CA 1
ATOM 6584 C C . ASN B 1 218 ? -12.875 -8.227 -30.75 1 89.88 218 ASN B C 1
ATOM 6586 O O . ASN B 1 218 ? -13.234 -9.031 -31.609 1 89.88 218 ASN B O 1
ATOM 6590 N N . GLU B 1 219 ? -11.898 -8.453 -29.953 1 89.62 219 GLU B N 1
ATOM 6591 C CA . GLU B 1 219 ? -11.211 -9.734 -29.922 1 89.62 219 GLU B CA 1
ATOM 6592 C C . GLU B 1 219 ? -11.844 -10.688 -28.906 1 89.62 219 GLU B C 1
ATOM 6594 O O . GLU B 1 219 ? -12.328 -10.25 -27.859 1 89.62 219 GLU B O 1
ATOM 6599 N N . ALA B 1 220 ? -11.766 -11.914 -29.25 1 85.94 220 ALA B N 1
ATOM 6600 C CA . ALA B 1 220 ? -12.383 -12.93 -28.391 1 85.94 220 ALA B CA 1
ATOM 6601 C C . ALA B 1 220 ? -11.719 -12.969 -27.031 1 85.94 220 ALA B C 1
ATOM 6603 O O . ALA B 1 220 ? -10.492 -13.039 -26.922 1 85.94 220 ALA B O 1
ATOM 6604 N N . GLY B 1 221 ? -12.578 -12.883 -26.031 1 86.44 221 GLY B N 1
ATOM 6605 C CA . GLY B 1 221 ? -12.102 -13.031 -24.672 1 86.44 221 GLY B CA 1
ATOM 6606 C C . GLY B 1 221 ? -11.492 -11.766 -24.109 1 86.44 221 GLY B C 1
ATOM 6607 O O . GLY B 1 221 ? -11.008 -11.75 -22.969 1 86.44 221 GLY B O 1
ATOM 6608 N N . LYS B 1 222 ? -11.477 -10.727 -24.891 1 92.88 222 LYS B N 1
ATOM 6609 C CA . LYS B 1 222 ? -10.867 -9.484 -24.438 1 92.88 222 LYS B CA 1
ATOM 6610 C C . LYS B 1 222 ? -11.922 -8.43 -24.125 1 92.88 222 LYS B C 1
ATOM 6612 O O . LYS B 1 222 ? -13.062 -8.531 -24.578 1 92.88 222 LYS B O 1
ATOM 6617 N N . LYS B 1 223 ? -11.648 -7.555 -23.312 1 95.44 223 LYS B N 1
ATOM 6618 C CA . LYS B 1 223 ? -12.531 -6.449 -22.953 1 95.44 223 LYS B CA 1
ATOM 6619 C C . LYS B 1 223 ? -11.727 -5.223 -22.531 1 95.44 223 LYS B C 1
ATOM 6621 O O . LYS B 1 223 ? -10.547 -5.336 -22.188 1 95.44 223 LYS B O 1
ATOM 6626 N N . LEU B 1 224 ? -12.328 -4.031 -22.641 1 96.88 224 LEU B N 1
ATOM 6627 C CA . LEU B 1 224 ? -11.766 -2.814 -22.078 1 96.88 224 LEU B CA 1
ATOM 6628 C C . LEU B 1 224 ? -11.992 -2.76 -20.562 1 96.88 224 LEU B C 1
ATOM 6630 O O . LEU B 1 224 ? -13.109 -2.994 -20.094 1 96.88 224 LEU B O 1
ATOM 6634 N N . VAL B 1 225 ? -10.945 -2.537 -19.844 1 97.75 225 VAL B N 1
ATOM 6635 C CA . VAL B 1 225 ? -11.07 -2.49 -18.391 1 97.75 225 VAL B CA 1
ATOM 6636 C C . VAL B 1 225 ? -10.664 -1.107 -17.875 1 97.75 225 VAL B C 1
ATOM 6638 O O . VAL B 1 225 ? -9.602 -0.594 -18.234 1 97.75 225 VAL B O 1
ATOM 6641 N N . PHE B 1 226 ? -11.531 -0.456 -17.109 1 97.81 226 PHE B N 1
ATOM 6642 C CA . PHE B 1 226 ? -11.289 0.829 -16.469 1 97.81 226 PHE B CA 1
ATOM 6643 C C . PHE B 1 226 ? -11.297 0.681 -14.945 1 97.81 226 PHE B C 1
ATOM 6645 O O . PHE B 1 226 ? -12.25 0.148 -14.375 1 97.81 226 PHE B O 1
ATOM 6652 N N . ILE B 1 227 ? -10.25 1.122 -14.312 1 97.31 227 ILE B N 1
ATOM 6653 C CA . ILE B 1 227 ? -10.18 0.944 -12.867 1 97.31 227 ILE B CA 1
ATOM 6654 C C . ILE B 1 227 ? -9.82 2.27 -12.195 1 97.31 227 ILE B C 1
ATOM 6656 O O . ILE B 1 227 ? -9.031 3.051 -12.742 1 97.31 227 ILE B O 1
ATOM 6660 N N . SER B 1 228 ? -10.445 2.635 -11.109 1 96.25 228 SER B N 1
ATOM 6661 C CA . SER B 1 228 ? -9.961 3.635 -10.164 1 96.25 228 SER B CA 1
ATOM 6662 C C . SER B 1 228 ? -9.352 2.98 -8.93 1 96.25 228 SER B C 1
ATOM 6664 O O . SER B 1 228 ? -9.867 1.979 -8.438 1 96.25 228 SER B O 1
ATOM 6666 N N . THR B 1 229 ? -8.227 3.453 -8.477 1 94.56 229 THR B N 1
ATOM 6667 C CA . THR B 1 229 ? -7.594 2.729 -7.383 1 94.56 229 THR B CA 1
ATOM 6668 C C . THR B 1 229 ? -6.824 3.686 -6.477 1 94.56 229 THR B C 1
ATOM 6670 O O . THR B 1 229 ? -6.441 4.777 -6.898 1 94.56 229 THR B O 1
ATOM 6673 N N . HIS B 1 230 ? -6.734 3.305 -5.27 1 89.25 230 HIS B N 1
ATOM 6674 C CA . HIS B 1 230 ? -5.875 3.951 -4.285 1 89.25 230 HIS B CA 1
ATOM 6675 C C . HIS B 1 230 ? -4.727 3.039 -3.873 1 89.25 230 HIS B C 1
ATOM 6677 O O . HIS B 1 230 ? -4.012 3.328 -2.912 1 89.25 230 HIS B O 1
ATOM 6683 N N . SER B 1 231 ? -4.57 2.004 -4.637 1 89 231 SER B N 1
ATOM 6684 C CA . SER B 1 231 ? -3.561 1.014 -4.273 1 89 231 SER B CA 1
ATOM 6685 C C . SER B 1 231 ? -2.449 0.951 -5.316 1 89 231 SER B C 1
ATOM 6687 O O . SER B 1 231 ? -2.715 0.98 -6.52 1 89 231 SER B O 1
ATOM 6689 N N . THR B 1 232 ? -1.26 0.793 -4.82 1 84.44 232 THR B N 1
ATOM 6690 C CA . THR B 1 232 ? -0.104 0.718 -5.707 1 84.44 232 THR B CA 1
ATOM 6691 C C . THR B 1 232 ? -0.077 -0.615 -6.449 1 84.44 232 THR B C 1
ATOM 6693 O O . THR B 1 232 ? 0.557 -0.733 -7.5 1 84.44 232 THR B O 1
ATOM 6696 N N . GLU B 1 233 ? -0.728 -1.597 -5.941 1 84.44 233 GLU B N 1
ATOM 6697 C CA . GLU B 1 233 ? -0.723 -2.926 -6.547 1 84.44 233 GLU B CA 1
ATOM 6698 C C . GLU B 1 233 ? -1.435 -2.918 -7.898 1 84.44 233 GLU B C 1
ATOM 6700 O O . GLU B 1 233 ? -1.207 -3.799 -8.727 1 84.44 233 GLU B O 1
ATOM 6705 N N . PHE B 1 234 ? -2.268 -1.956 -8.141 1 90.81 234 PHE B N 1
ATOM 6706 C CA . PHE B 1 234 ? -3.043 -1.896 -9.375 1 90.81 234 PHE B CA 1
ATOM 6707 C C . PHE B 1 234 ? -2.416 -0.919 -10.367 1 90.81 234 PHE B C 1
ATOM 6709 O O . PHE B 1 234 ? -3.045 -0.537 -11.352 1 90.81 234 PHE B O 1
ATOM 6716 N N . ILE B 1 235 ? -1.233 -0.503 -10.07 1 87.44 235 ILE B N 1
ATOM 6717 C CA . ILE B 1 235 ? -0.512 0.404 -10.953 1 87.44 235 ILE B CA 1
ATOM 6718 C C . ILE B 1 235 ? 0.595 -0.357 -11.68 1 87.44 235 ILE B C 1
ATOM 6720 O O . ILE B 1 235 ? 1.518 -0.876 -11.047 1 87.44 235 ILE B O 1
ATOM 6724 N N . GLU B 1 236 ? 0.442 -0.454 -12.922 1 76.62 236 GLU B N 1
ATOM 6725 C CA . GLU B 1 236 ? 1.474 -1.063 -13.758 1 76.62 236 GLU B CA 1
ATOM 6726 C C . GLU B 1 236 ? 2.279 -0.003 -14.5 1 76.62 236 GLU B C 1
ATOM 6728 O O . GLU B 1 236 ? 1.762 0.652 -15.406 1 76.62 236 GLU B O 1
ATOM 6733 N N . VAL B 1 237 ? 3.457 0.273 -14.062 1 76.69 237 VAL B N 1
ATOM 6734 C CA . VAL B 1 237 ? 4.277 1.279 -14.727 1 76.69 237 VAL B CA 1
ATOM 6735 C C . VAL B 1 237 ? 5.656 0.7 -15.039 1 76.69 237 VAL B C 1
ATOM 6737 O O . VAL B 1 237 ? 6.633 0.993 -14.352 1 76.69 237 VAL B O 1
ATOM 6740 N N . ASN B 1 238 ? 5.762 -0.192 -15.938 1 70.75 238 ASN B N 1
ATOM 6741 C CA . ASN B 1 238 ? 7.055 -0.769 -16.297 1 70.75 238 ASN B CA 1
ATOM 6742 C C . ASN B 1 238 ? 7.551 -0.244 -17.641 1 70.75 238 ASN B C 1
ATOM 6744 O O . ASN B 1 238 ? 8.664 -0.559 -18.062 1 70.75 238 ASN B O 1
ATOM 6748 N N . SER B 1 239 ? 6.734 0.474 -18.328 1 75.75 239 SER B N 1
ATOM 6749 C CA . SER B 1 239 ? 7.078 1.052 -19.625 1 75.75 239 SER B CA 1
ATOM 6750 C C . SER B 1 239 ? 6.32 2.354 -19.859 1 75.75 239 SER B C 1
ATOM 6752 O O . SER B 1 239 ? 5.367 2.664 -19.141 1 75.75 239 SER B O 1
ATOM 6754 N N . VAL B 1 240 ? 6.738 3.027 -20.797 1 77.06 240 VAL B N 1
ATOM 6755 C CA . VAL B 1 240 ? 6.094 4.285 -21.172 1 77.06 240 VAL B CA 1
ATOM 6756 C C . VAL B 1 240 ? 4.672 4.016 -21.656 1 77.06 240 VAL B C 1
ATOM 6758 O O . VAL B 1 240 ? 3.758 4.801 -21.391 1 77.06 240 VAL B O 1
ATOM 6761 N N . GLU B 1 241 ? 4.574 2.947 -22.328 1 82.06 241 GLU B N 1
ATOM 6762 C CA . GLU B 1 241 ? 3.256 2.564 -22.828 1 82.06 241 GLU B CA 1
ATOM 6763 C C . GLU B 1 241 ? 2.281 2.33 -21.672 1 82.06 241 GLU B C 1
ATOM 6765 O O . GLU B 1 241 ? 1.123 2.748 -21.734 1 82.06 241 GLU B O 1
ATOM 6770 N N . GLN B 1 242 ? 2.777 1.743 -20.719 1 84.62 242 GLN B N 1
ATOM 6771 C CA . GLN B 1 242 ? 1.936 1.486 -19.547 1 84.62 242 GLN B CA 1
ATOM 6772 C C . GLN B 1 242 ? 1.628 2.777 -18.797 1 84.62 242 GLN B C 1
ATOM 6774 O O . GLN B 1 242 ? 0.513 2.967 -18.297 1 84.62 242 GLN B O 1
ATOM 6779 N N . LEU B 1 243 ? 2.582 3.627 -18.734 1 85.88 243 LEU B N 1
ATOM 6780 C CA . LEU B 1 243 ? 2.383 4.918 -18.094 1 85.88 243 LEU B CA 1
ATOM 6781 C C . LEU B 1 243 ? 1.303 5.723 -18.797 1 85.88 243 LEU B C 1
ATOM 6783 O O . LEU B 1 243 ? 0.555 6.469 -18.172 1 85.88 243 LEU B O 1
ATOM 6787 N N . SER B 1 244 ? 1.228 5.578 -20.078 1 89.69 244 SER B N 1
ATOM 6788 C CA . SER B 1 244 ? 0.271 6.336 -20.875 1 89.69 244 SER B CA 1
ATOM 6789 C C . SER B 1 244 ? -1.156 5.859 -20.625 1 89.69 244 SER B C 1
ATOM 6791 O O . SER B 1 244 ? -2.115 6.539 -21 1 89.69 244 SER B O 1
ATOM 6793 N N . THR B 1 245 ? -1.302 4.68 -20.031 1 93.5 245 THR B N 1
ATOM 6794 C CA . THR B 1 245 ? -2.629 4.129 -19.766 1 93.5 245 THR B CA 1
ATOM 6795 C C . THR B 1 245 ? -3.189 4.664 -18.453 1 93.5 245 THR B C 1
ATOM 6797 O O . THR B 1 245 ? -4.324 4.352 -18.094 1 93.5 245 THR B O 1
ATOM 6800 N N . ILE B 1 246 ? -2.449 5.512 -17.812 1 93.5 246 ILE B N 1
ATOM 6801 C CA . ILE B 1 246 ? -2.863 6.066 -16.516 1 93.5 246 ILE B CA 1
ATOM 6802 C C . ILE B 1 246 ? -3.43 7.469 -16.719 1 93.5 246 ILE B C 1
ATOM 6804 O O . ILE B 1 246 ? -2.873 8.266 -17.484 1 93.5 246 ILE B O 1
ATOM 6808 N N . VAL B 1 247 ? -4.555 7.727 -16.141 1 94.94 247 VAL B N 1
ATOM 6809 C CA . VAL B 1 247 ? -5.176 9.047 -16.125 1 94.94 247 VAL B CA 1
ATOM 6810 C C . VAL B 1 247 ? -5.02 9.664 -14.734 1 94.94 247 VAL B C 1
ATOM 6812 O O . VAL B 1 247 ? -5.605 9.18 -13.758 1 94.94 247 VAL B O 1
ATOM 6815 N N . PHE B 1 248 ? -4.297 10.742 -14.656 1 92.62 248 PHE B N 1
ATOM 6816 C CA . PHE B 1 248 ? -4.055 11.406 -13.383 1 92.62 248 PHE B CA 1
ATOM 6817 C C . PHE B 1 248 ? -5.109 12.477 -13.117 1 92.62 248 PHE B C 1
ATOM 6819 O O . PHE B 1 248 ? -5.238 13.43 -13.883 1 92.62 248 PHE B O 1
ATOM 6826 N N . CYS B 1 249 ? -5.809 12.242 -11.945 1 91.38 249 CYS B N 1
ATOM 6827 C CA . CYS B 1 249 ? -6.887 13.156 -11.578 1 91.38 249 CYS B CA 1
ATOM 6828 C C . CYS B 1 249 ? -6.504 13.984 -10.352 1 91.38 249 CYS B C 1
ATOM 6830 O O . CYS B 1 249 ? -6.016 13.438 -9.359 1 91.38 249 CYS B O 1
ATOM 6832 N N . LYS B 1 250 ? -6.684 15.289 -10.445 1 85 250 LYS B N 1
ATOM 6833 C CA . LYS B 1 250 ? -6.438 16.172 -9.312 1 85 250 LYS B CA 1
ATOM 6834 C C . LYS B 1 250 ? -7.746 16.688 -8.719 1 85 250 LYS B C 1
ATOM 6836 O O . LYS B 1 250 ? -7.953 16.625 -7.508 1 85 250 LYS B O 1
ATOM 6841 N N . ASP B 1 251 ? -8.523 17.172 -9.594 1 85.19 251 ASP B N 1
ATOM 6842 C CA . ASP B 1 251 ? -9.844 17.688 -9.258 1 85.19 251 ASP B CA 1
ATOM 6843 C C . ASP B 1 251 ? -10.812 17.531 -10.43 1 85.19 251 ASP B C 1
ATOM 6845 O O . ASP B 1 251 ? -10.414 17.625 -11.594 1 85.19 251 ASP B O 1
ATOM 6849 N N . ILE B 1 252 ? -12.047 17.312 -10.086 1 86.38 252 ILE B N 1
ATOM 6850 C CA . ILE B 1 252 ? -13.039 17.062 -11.125 1 86.38 252 ILE B CA 1
ATOM 6851 C C . ILE B 1 252 ? -13.211 18.297 -11.992 1 86.38 252 ILE B C 1
ATOM 6853 O O . ILE B 1 252 ? -13.664 18.219 -13.141 1 86.38 252 ILE B O 1
ATOM 6857 N N . LEU B 1 253 ? -12.891 19.469 -11.422 1 85.81 253 LEU B N 1
ATOM 6858 C CA . LEU B 1 253 ? -13.055 20.719 -12.164 1 85.81 253 LEU B CA 1
ATOM 6859 C C . LEU B 1 253 ? -11.828 21 -13.023 1 85.81 253 LEU B C 1
ATOM 6861 O O . LEU B 1 253 ? -11.859 21.891 -13.875 1 85.81 253 LEU B O 1
ATOM 6865 N N . GLU B 1 254 ? -10.773 20.234 -12.828 1 87.62 254 GLU B N 1
ATOM 6866 C CA . GLU B 1 254 ? -9.547 20.375 -13.617 1 87.62 254 GLU B CA 1
ATOM 6867 C C . GLU B 1 254 ? -9.43 19.234 -14.641 1 87.62 254 GLU B C 1
ATOM 6869 O O . GLU B 1 254 ? -10.031 18.172 -14.477 1 87.62 254 GLU B O 1
ATOM 6874 N N . GLU B 1 255 ? -8.711 19.547 -15.641 1 88.81 255 GLU B N 1
ATOM 6875 C CA . GLU B 1 255 ? -8.5 18.516 -16.656 1 88.81 255 GLU B CA 1
ATOM 6876 C C . GLU B 1 255 ? -7.598 17.406 -16.125 1 88.81 255 GLU B C 1
ATOM 6878 O O . GLU B 1 255 ? -6.652 17.672 -15.383 1 88.81 255 GLU B O 1
ATOM 6883 N N . ALA B 1 256 ? -7.977 16.234 -16.531 1 90.25 256 ALA B N 1
ATOM 6884 C CA . ALA B 1 256 ? -7.125 15.102 -16.172 1 90.25 256 ALA B CA 1
ATOM 6885 C C . ALA B 1 256 ? -5.836 15.117 -17 1 90.25 256 ALA B C 1
ATOM 6887 O O . ALA B 1 256 ? -5.801 15.641 -18.109 1 90.25 256 ALA B O 1
ATOM 6888 N N . VAL B 1 257 ? -4.801 14.609 -16.453 1 92.38 257 VAL B N 1
ATOM 6889 C CA . VAL B 1 257 ? -3.506 14.609 -17.109 1 92.38 257 VAL B CA 1
ATOM 6890 C C . VAL B 1 257 ? -3.184 13.203 -17.609 1 92.38 257 VAL B C 1
ATOM 6892 O O . VAL B 1 257 ? -3.344 12.227 -16.875 1 92.38 257 VAL B O 1
ATOM 6895 N N . GLN B 1 258 ? -2.834 13.055 -18.828 1 92.69 258 GLN B N 1
ATOM 6896 C CA . GLN B 1 258 ? -2.352 11.82 -19.422 1 92.69 258 GLN B CA 1
ATOM 6897 C C . GLN B 1 258 ? -1.041 12.039 -20.172 1 92.69 258 GLN B C 1
ATOM 6899 O O . GLN B 1 258 ? -0.793 13.133 -20.688 1 92.69 258 GLN B O 1
ATOM 6904 N N . ILE B 1 259 ? -0.291 11.016 -20.219 1 87.81 259 ILE B N 1
ATOM 6905 C CA . ILE B 1 259 ? 1.006 11.117 -20.875 1 87.81 259 ILE B CA 1
ATOM 6906 C C . ILE B 1 259 ? 0.884 10.633 -22.312 1 87.81 259 ILE B C 1
ATOM 6908 O O . ILE B 1 259 ? 0.229 9.625 -22.594 1 87.81 259 ILE B O 1
ATOM 6912 N N . ASP B 1 260 ? 1.486 11.414 -23.141 1 84.5 260 ASP B N 1
ATOM 6913 C CA . ASP B 1 260 ? 1.589 11.008 -24.531 1 84.5 260 ASP B CA 1
ATOM 6914 C C . ASP B 1 260 ? 2.824 10.141 -24.766 1 84.5 260 ASP B C 1
ATOM 6916 O O . ASP B 1 260 ? 3.955 10.609 -24.625 1 84.5 260 ASP B O 1
ATOM 6920 N N . PRO B 1 261 ? 2.596 8.898 -25.062 1 79.88 261 PRO B N 1
ATOM 6921 C CA . PRO B 1 261 ? 3.736 7.992 -25.25 1 79.88 261 PRO B CA 1
ATOM 6922 C C . PRO B 1 261 ? 4.664 8.43 -26.375 1 79.88 261 PRO B C 1
ATOM 6924 O O . PRO B 1 261 ? 5.809 7.977 -26.453 1 79.88 261 PRO B O 1
ATOM 6927 N N . SER B 1 262 ? 4.266 9.305 -27.234 1 78.56 262 SER B N 1
ATOM 6928 C CA . SER B 1 262 ? 5.039 9.703 -28.406 1 78.56 262 SER B CA 1
ATOM 6929 C C . SER B 1 262 ? 5.992 10.844 -28.062 1 78.56 262 SER B C 1
ATOM 6931 O O . SER B 1 262 ? 6.816 11.234 -28.906 1 78.56 262 SER B O 1
ATOM 6933 N N . ILE B 1 263 ? 5.91 11.227 -26.859 1 74.94 263 ILE B N 1
ATOM 6934 C CA . ILE B 1 263 ? 6.754 12.352 -26.484 1 74.94 263 ILE B CA 1
ATOM 6935 C C . ILE B 1 263 ? 8.219 11.93 -26.5 1 74.94 263 ILE B C 1
ATOM 6937 O O . ILE B 1 263 ? 8.555 10.82 -26.078 1 74.94 263 ILE B O 1
ATOM 6941 N N . GLY B 1 264 ? 9.023 12.656 -27.047 1 69.56 264 GLY B N 1
ATOM 6942 C CA . GLY B 1 264 ? 10.438 12.391 -27.234 1 69.56 264 GLY B CA 1
ATOM 6943 C C . GLY B 1 264 ? 11.18 12.125 -25.938 1 69.56 264 GLY B C 1
ATOM 6944 O O . GLY B 1 264 ? 12.125 11.344 -25.906 1 69.56 264 GLY B O 1
ATOM 6945 N N . GLU B 1 265 ? 10.703 12.648 -24.891 1 69.88 265 GLU B N 1
ATOM 6946 C CA . GLU B 1 265 ? 11.367 12.492 -23.594 1 69.88 265 GLU B CA 1
ATOM 6947 C C . GLU B 1 265 ? 11.406 11.031 -23.156 1 69.88 265 GLU B C 1
ATOM 6949 O O . GLU B 1 265 ? 12.32 10.609 -22.438 1 69.88 265 GLU B O 1
ATOM 6954 N N . PHE B 1 266 ? 10.43 10.328 -23.641 1 68.69 266 PHE B N 1
ATOM 6955 C CA . PHE B 1 266 ? 10.32 8.938 -23.188 1 68.69 266 PHE B CA 1
ATOM 6956 C C . PHE B 1 266 ? 11.18 8.023 -24.062 1 68.69 266 PHE B C 1
ATOM 6958 O O . PHE B 1 266 ? 11.297 6.832 -23.781 1 68.69 266 PHE B O 1
ATOM 6965 N N . ARG B 1 267 ? 11.805 8.609 -25.031 1 65.81 267 ARG B N 1
ATOM 6966 C CA . ARG B 1 267 ? 12.727 7.848 -25.875 1 65.81 267 ARG B CA 1
ATOM 6967 C C . ARG B 1 267 ? 14.094 7.73 -25.203 1 65.81 267 ARG B C 1
ATOM 6969 O O . ARG B 1 267 ? 14.93 6.93 -25.625 1 65.81 267 ARG B O 1
ATOM 6976 N N . SER B 1 268 ? 14.141 8.406 -24.031 1 71.81 268 SER B N 1
ATOM 6977 C CA . SER B 1 268 ? 15.406 8.352 -23.312 1 71.81 268 SER B CA 1
ATOM 6978 C C . SER B 1 268 ? 15.562 7.027 -22.562 1 71.81 268 SER B C 1
ATOM 6980 O O . SER B 1 268 ? 14.641 6.574 -21.891 1 71.81 268 SER B O 1
ATOM 6982 N N . ARG B 1 269 ? 16.641 6.391 -22.812 1 68.75 269 ARG B N 1
ATOM 6983 C CA . ARG B 1 269 ? 16.969 5.133 -22.156 1 68.75 269 ARG B CA 1
ATOM 6984 C C . ARG B 1 269 ? 16.953 5.281 -20.641 1 68.75 269 ARG B C 1
ATOM 6986 O O . ARG B 1 269 ? 16.562 4.355 -19.922 1 68.75 269 ARG B O 1
ATOM 6993 N N . LYS B 1 270 ? 17.297 6.496 -20.219 1 70.31 270 LYS B N 1
ATOM 6994 C CA . LYS B 1 270 ? 17.344 6.75 -18.781 1 70.31 270 LYS B CA 1
ATOM 6995 C C . LYS B 1 270 ? 15.953 6.734 -18.172 1 70.31 270 LYS B C 1
ATOM 6997 O O . LYS B 1 270 ? 15.742 6.176 -17.094 1 70.31 270 LYS B O 1
ATOM 7002 N N . LEU B 1 271 ? 15.109 7.27 -18.938 1 73.06 271 LEU B N 1
ATOM 7003 C CA . LEU B 1 271 ? 13.734 7.316 -18.438 1 73.06 271 LEU B CA 1
ATOM 7004 C C . LEU B 1 271 ? 13.109 5.922 -18.453 1 73.06 271 LEU B C 1
ATOM 7006 O O . LEU B 1 271 ? 12.383 5.562 -17.531 1 73.06 271 LEU B O 1
ATOM 7010 N N . GLN B 1 272 ? 13.438 5.203 -19.438 1 71.06 272 GLN B N 1
ATOM 7011 C CA . GLN B 1 272 ? 12.938 3.838 -19.516 1 71.06 272 GLN B CA 1
ATOM 7012 C C . GLN B 1 272 ? 13.477 2.986 -18.375 1 71.06 272 GLN B C 1
ATOM 7014 O O . GLN B 1 272 ? 12.734 2.203 -17.781 1 71.06 272 GLN B O 1
ATOM 7019 N N . ALA B 1 273 ? 14.695 3.227 -18.109 1 69.12 273 ALA B N 1
ATOM 7020 C CA . ALA B 1 273 ? 15.328 2.488 -17.016 1 69.12 273 ALA B CA 1
ATOM 7021 C C . ALA B 1 273 ? 14.703 2.869 -15.68 1 69.12 273 ALA B C 1
ATOM 7023 O O . ALA B 1 273 ? 14.508 2.012 -14.812 1 69.12 273 ALA B O 1
ATOM 7024 N N . LEU B 1 274 ? 14.414 4.113 -15.586 1 72.38 274 LEU B N 1
ATOM 7025 C CA . LEU B 1 274 ? 13.781 4.59 -14.359 1 72.38 274 LEU B CA 1
ATOM 7026 C C . LEU B 1 274 ? 12.422 3.939 -14.156 1 72.38 274 LEU B C 1
ATOM 7028 O O . LEU B 1 274 ? 12.086 3.523 -13.047 1 72.38 274 LEU B O 1
ATOM 7032 N N . LEU B 1 275 ? 11.719 3.816 -15.18 1 74.06 275 LEU B N 1
ATOM 7033 C CA . LEU B 1 275 ? 10.375 3.266 -15.109 1 74.06 275 LEU B CA 1
ATOM 7034 C C . LEU B 1 275 ? 10.406 1.799 -14.695 1 74.06 275 LEU B C 1
ATOM 7036 O O . LEU B 1 275 ? 9.57 1.352 -13.906 1 74.06 275 LEU B O 1
ATOM 7040 N N . THR B 1 276 ? 11.359 1.139 -15.125 1 65.56 276 THR B N 1
ATOM 7041 C CA . THR B 1 276 ? 11.453 -0.286 -14.828 1 65.56 276 THR B CA 1
ATOM 7042 C C . THR B 1 276 ? 11.844 -0.511 -13.367 1 65.56 276 THR B C 1
ATOM 7044 O O . THR B 1 276 ? 11.609 -1.589 -12.82 1 65.56 276 THR B O 1
ATOM 7047 N N . ARG B 1 277 ? 12.375 0.594 -12.734 1 65.5 277 ARG B N 1
ATOM 7048 C CA . ARG B 1 277 ? 12.891 0.476 -11.375 1 65.5 277 ARG B CA 1
ATOM 7049 C C . ARG B 1 277 ? 11.875 0.973 -10.359 1 65.5 277 ARG B C 1
ATOM 7051 O O . ARG B 1 277 ? 12.117 0.927 -9.148 1 65.5 277 ARG B O 1
ATOM 7058 N N . LEU B 1 278 ? 10.859 1.456 -10.867 1 69.94 278 LEU B N 1
ATOM 7059 C CA . LEU B 1 278 ? 9.914 2.041 -9.93 1 69.94 278 LEU B CA 1
ATOM 7060 C C . LEU B 1 278 ? 9.375 0.984 -8.977 1 69.94 278 LEU B C 1
ATOM 7062 O O . LEU B 1 278 ? 8.703 0.042 -9.398 1 69.94 278 LEU B O 1
ATOM 7066 N N . GLY B 1 279 ? 9.914 0.952 -7.773 1 63.59 279 GLY B N 1
ATOM 7067 C CA . GLY B 1 279 ? 9.391 0.09 -6.727 1 63.59 279 GLY B CA 1
ATOM 7068 C C . GLY B 1 279 ? 8.102 0.604 -6.125 1 63.59 279 GLY B C 1
ATOM 7069 O O . GLY B 1 279 ? 7.531 1.584 -6.605 1 63.59 279 GLY B O 1
ATOM 7070 N N . GLN B 1 280 ? 7.633 -0.046 -5.164 1 63.53 280 GLN B N 1
ATOM 7071 C CA . GLN B 1 280 ? 6.371 0.288 -4.512 1 63.53 280 GLN B CA 1
ATOM 7072 C C . GLN B 1 280 ? 6.422 1.686 -3.898 1 63.53 280 GLN B C 1
ATOM 7074 O O . GLN B 1 280 ? 5.441 2.428 -3.951 1 63.53 280 GLN B O 1
ATOM 7079 N N . GLU B 1 281 ? 7.512 2.033 -3.412 1 64.94 281 GLU B N 1
ATOM 7080 C CA . GLU B 1 281 ? 7.645 3.35 -2.795 1 64.94 281 GLU B CA 1
ATOM 7081 C C . GLU B 1 281 ? 7.504 4.461 -3.83 1 64.94 281 GLU B C 1
ATOM 7083 O O . GLU B 1 281 ? 6.926 5.512 -3.547 1 64.94 281 GLU B O 1
ATOM 7088 N N . HIS B 1 282 ? 7.977 4.211 -4.961 1 73.94 282 HIS B N 1
ATOM 7089 C CA . HIS B 1 282 ? 7.887 5.191 -6.035 1 73.94 282 HIS B CA 1
ATOM 7090 C C . HIS B 1 282 ? 6.457 5.316 -6.551 1 73.94 282 HIS B C 1
ATOM 7092 O O . HIS B 1 282 ? 6.008 6.414 -6.883 1 73.94 282 HIS B O 1
ATOM 7098 N N . LYS B 1 283 ? 5.824 4.211 -6.5 1 78.69 283 LYS B N 1
ATOM 7099 C CA . LYS B 1 283 ? 4.434 4.223 -6.953 1 78.69 283 LYS B CA 1
ATOM 7100 C C . LYS B 1 283 ? 3.559 5.059 -6.023 1 78.69 283 LYS B C 1
ATOM 7102 O O . LYS B 1 283 ? 2.578 5.66 -6.465 1 78.69 283 LYS B O 1
ATOM 7107 N N . LEU B 1 284 ? 3.947 5.117 -4.793 1 77 284 LEU B N 1
ATOM 7108 C CA . LEU B 1 284 ? 3.201 5.918 -3.828 1 77 284 LEU B CA 1
ATOM 7109 C C . LEU B 1 284 ? 3.211 7.391 -4.223 1 77 284 LEU B C 1
ATOM 7111 O O . LEU B 1 284 ? 2.234 8.109 -3.992 1 77 284 LEU B O 1
ATOM 7115 N N . ALA B 1 285 ? 4.258 7.785 -4.859 1 78.19 285 ALA B N 1
ATOM 7116 C CA . ALA B 1 285 ? 4.41 9.188 -5.242 1 78.19 285 ALA B CA 1
ATOM 7117 C C . ALA B 1 285 ? 3.436 9.562 -6.355 1 78.19 285 ALA B C 1
ATOM 7119 O O . ALA B 1 285 ? 3.137 10.742 -6.555 1 78.19 285 ALA B O 1
ATOM 7120 N N . LEU B 1 286 ? 2.951 8.594 -7.012 1 83.19 286 LEU B N 1
ATOM 7121 C CA . LEU B 1 286 ? 2.02 8.859 -8.102 1 83.19 286 LEU B CA 1
ATOM 7122 C C . LEU B 1 286 ? 0.678 9.344 -7.566 1 83.19 286 LEU B C 1
ATOM 7124 O O . LEU B 1 286 ? -0.12 9.922 -8.312 1 83.19 286 LEU B O 1
ATOM 7128 N N . PHE B 1 287 ? 0.475 9.141 -6.273 1 82.56 287 PHE B N 1
ATOM 7129 C CA . PHE B 1 287 ? -0.798 9.523 -5.676 1 82.56 287 PHE B CA 1
ATOM 7130 C C . PHE B 1 287 ? -0.715 10.922 -5.074 1 82.56 287 PHE B C 1
ATOM 7132 O O . PHE B 1 287 ? -1.74 11.531 -4.762 1 82.56 287 PHE B O 1
ATOM 7139 N N . CYS B 1 288 ? 0.487 11.359 -4.883 1 83.56 288 CYS B N 1
ATOM 7140 C CA . CYS B 1 288 ? 0.599 12.656 -4.219 1 83.56 288 CYS B CA 1
ATOM 7141 C C . CYS B 1 288 ? 0.839 13.766 -5.23 1 83.56 288 CYS B C 1
ATOM 7143 O O . CYS B 1 288 ? 1.311 13.516 -6.34 1 83.56 288 CYS B O 1
ATOM 7145 N N . HIS B 1 289 ? 0.548 14.906 -4.828 1 83.06 289 HIS B N 1
ATOM 7146 C CA . HIS B 1 289 ? 0.673 16.047 -5.723 1 83.06 289 HIS B CA 1
ATOM 7147 C C . HIS B 1 289 ? 2.084 16.625 -5.68 1 83.06 289 HIS B C 1
ATOM 7149 O O . HIS B 1 289 ? 2.623 17.031 -6.711 1 83.06 289 HIS B O 1
ATOM 7155 N N . SER B 1 290 ? 2.627 16.656 -4.512 1 88.88 290 SER B N 1
ATOM 7156 C CA . SER B 1 290 ? 3.922 17.312 -4.344 1 88.88 290 SER B CA 1
ATOM 7157 C C . SER B 1 290 ? 4.906 16.406 -3.609 1 88.88 290 SER B C 1
ATOM 7159 O O . SER B 1 290 ? 5.301 16.703 -2.479 1 88.88 290 SER B O 1
ATOM 7161 N N . PRO B 1 291 ? 5.48 15.438 -4.316 1 91.31 291 PRO B N 1
ATOM 7162 C CA . PRO B 1 291 ? 6.449 14.555 -3.662 1 91.31 291 PRO B CA 1
ATOM 7163 C C . PRO B 1 291 ? 7.754 15.273 -3.312 1 91.31 291 PRO B C 1
ATOM 7165 O O . PRO B 1 291 ? 8.219 16.125 -4.074 1 91.31 291 PRO B O 1
ATOM 7168 N N . LEU B 1 292 ? 8.305 15 -2.156 1 94.81 292 LEU B N 1
ATOM 7169 C CA . LEU B 1 292 ? 9.625 15.484 -1.754 1 94.81 292 LEU B CA 1
ATOM 7170 C C . LEU B 1 292 ? 10.703 14.461 -2.09 1 94.81 292 LEU B C 1
ATOM 7172 O O . LEU B 1 292 ? 10.797 13.414 -1.44 1 94.81 292 LEU B O 1
ATOM 7176 N N . LEU B 1 293 ? 11.469 14.797 -3.043 1 94.25 293 LEU B N 1
ATOM 7177 C CA . LEU B 1 293 ? 12.539 13.898 -3.471 1 94.25 293 LEU B CA 1
ATOM 7178 C C . LEU B 1 293 ? 13.773 14.062 -2.584 1 94.25 293 LEU B C 1
ATOM 7180 O O . LEU B 1 293 ? 14.203 15.188 -2.318 1 94.25 293 LEU B O 1
ATOM 7184 N N . VAL B 1 294 ? 14.266 12.945 -2.146 1 93.75 294 VAL B N 1
ATOM 7185 C CA . VAL B 1 294 ? 15.492 12.938 -1.351 1 93.75 294 VAL B CA 1
ATOM 7186 C C . VAL B 1 294 ? 16.516 12 -1.983 1 93.75 294 VAL B C 1
ATOM 7188 O O . VAL B 1 294 ? 16.172 11.195 -2.854 1 93.75 294 VAL B O 1
ATOM 7191 N N . GLU B 1 295 ? 17.672 12.062 -1.576 1 88.69 295 GLU B N 1
ATOM 7192 C CA . GLU B 1 295 ? 18.734 11.352 -2.264 1 88.69 295 GLU B CA 1
ATOM 7193 C C . GLU B 1 295 ? 18.719 9.859 -1.933 1 88.69 295 GLU B C 1
ATOM 7195 O O . GLU B 1 295 ? 18.859 9.016 -2.822 1 88.69 295 GLU B O 1
ATOM 7200 N N . GLY B 1 296 ? 18.562 9.57 -0.605 1 82.12 296 GLY B N 1
ATOM 7201 C CA . GLY B 1 296 ? 18.672 8.172 -0.218 1 82.12 296 GLY B CA 1
ATOM 7202 C C . GLY B 1 296 ? 17.781 7.801 0.948 1 82.12 296 GLY B C 1
ATOM 7203 O O . GLY B 1 296 ? 16.969 8.609 1.393 1 82.12 296 GLY B O 1
ATOM 7204 N N . PRO B 1 297 ? 17.984 6.535 1.428 1 78.5 297 PRO B N 1
ATOM 7205 C CA . PRO B 1 297 ? 17.141 6.039 2.521 1 78.5 297 PRO B CA 1
ATOM 7206 C C . PRO B 1 297 ? 17.391 6.773 3.836 1 78.5 297 PRO B C 1
ATOM 7208 O O . PRO B 1 297 ? 16.453 6.961 4.625 1 78.5 297 PRO B O 1
ATOM 7211 N N . SER B 1 298 ? 18.641 7.129 4.082 1 85.38 298 SER B N 1
ATOM 7212 C CA . SER B 1 298 ? 18.938 7.855 5.312 1 85.38 298 SER B CA 1
ATOM 7213 C C . SER B 1 298 ? 18.156 9.156 5.398 1 85.38 298 SER B C 1
ATOM 7215 O O . SER B 1 298 ? 17.625 9.5 6.461 1 85.38 298 SER B O 1
ATOM 7217 N N . ASP B 1 299 ? 18.078 9.82 4.238 1 91.38 299 ASP B N 1
ATOM 7218 C CA . ASP B 1 299 ? 17.312 11.062 4.184 1 91.38 299 ASP B CA 1
ATOM 7219 C C . ASP B 1 299 ? 15.836 10.812 4.461 1 91.38 299 ASP B C 1
ATOM 7221 O O . ASP B 1 299 ? 15.195 11.578 5.18 1 91.38 299 ASP B O 1
ATOM 7225 N N . GLU B 1 300 ? 15.367 9.797 3.896 1 87.88 300 GLU B N 1
ATOM 7226 C CA . GLU B 1 300 ? 13.961 9.453 4.074 1 87.88 300 GLU B CA 1
ATOM 7227 C C . GLU B 1 300 ? 13.641 9.188 5.543 1 87.88 300 GLU B C 1
ATOM 7229 O O . GLU B 1 300 ? 12.609 9.641 6.047 1 87.88 300 GLU B O 1
ATOM 7234 N N . ILE B 1 301 ? 14.484 8.469 6.207 1 83.75 301 ILE B N 1
ATOM 7235 C CA . ILE B 1 301 ? 14.289 8.109 7.605 1 83.75 301 ILE B CA 1
ATOM 7236 C C . ILE B 1 301 ? 14.242 9.375 8.461 1 83.75 301 ILE B C 1
ATOM 7238 O O . ILE B 1 301 ? 13.336 9.539 9.281 1 83.75 301 ILE B O 1
ATOM 7242 N N . ILE B 1 302 ? 15.125 10.273 8.211 1 90.94 302 ILE B N 1
ATOM 7243 C CA . ILE B 1 302 ? 15.234 11.477 9.031 1 90.94 302 ILE B CA 1
ATOM 7244 C C . ILE B 1 302 ? 14.062 12.406 8.742 1 90.94 302 ILE B C 1
ATOM 7246 O O . ILE B 1 302 ? 13.445 12.938 9.664 1 90.94 302 ILE B O 1
ATOM 7250 N N . CYS B 1 303 ? 13.742 12.547 7.477 1 93 303 CYS B N 1
ATOM 7251 C CA . CYS B 1 303 ? 12.617 13.398 7.102 1 93 303 CYS B CA 1
ATOM 7252 C C . CYS B 1 303 ? 11.32 12.883 7.723 1 93 303 CYS B C 1
ATOM 7254 O O . CYS B 1 303 ? 10.539 13.672 8.258 1 93 303 CYS B O 1
ATOM 7256 N N . SER B 1 304 ? 11.141 11.633 7.648 1 84.94 304 SER B N 1
ATOM 7257 C CA . SER B 1 304 ? 9.93 11.031 8.195 1 84.94 304 SER B CA 1
ATOM 7258 C C . SER B 1 304 ? 9.867 11.203 9.711 1 84.94 304 SER B C 1
ATOM 7260 O O . SER B 1 304 ? 8.797 11.477 10.266 1 84.94 304 SER B O 1
ATOM 7262 N N . ALA B 1 305 ? 10.992 11.039 10.352 1 86.19 305 ALA B N 1
ATOM 7263 C CA . ALA B 1 305 ? 11.047 11.195 11.805 1 86.19 305 ALA B CA 1
ATOM 7264 C C . ALA B 1 305 ? 10.719 12.625 12.211 1 86.19 305 ALA B C 1
ATOM 7266 O O . ALA B 1 305 ? 9.961 12.844 13.164 1 86.19 305 ALA B O 1
ATOM 7267 N N . ILE B 1 306 ? 11.25 13.555 11.484 1 92.5 306 ILE B N 1
ATOM 7268 C CA . ILE B 1 306 ? 11.016 14.961 11.789 1 92.5 306 ILE B CA 1
ATOM 7269 C C . ILE B 1 306 ? 9.539 15.297 11.547 1 92.5 306 ILE B C 1
ATOM 7271 O O . ILE B 1 306 ? 8.922 16.016 12.344 1 92.5 306 ILE B O 1
ATOM 7275 N N . ASN B 1 307 ? 9.023 14.797 10.5 1 88.56 307 ASN B N 1
ATOM 7276 C CA . ASN B 1 307 ? 7.605 14.992 10.188 1 88.56 307 ASN B CA 1
ATOM 7277 C C . ASN B 1 307 ? 6.715 14.5 11.328 1 88.56 307 ASN B C 1
ATOM 7279 O O . ASN B 1 307 ? 5.758 15.18 11.711 1 88.56 307 ASN B O 1
ATOM 7283 N N . ARG B 1 308 ? 7.016 13.414 11.836 1 80.62 308 ARG B N 1
ATOM 7284 C CA . ARG B 1 308 ? 6.246 12.82 12.922 1 80.62 308 ARG B CA 1
ATOM 7285 C C . ARG B 1 308 ? 6.414 13.625 14.211 1 80.62 308 ARG B C 1
ATOM 7287 O O . ARG B 1 308 ? 5.434 13.914 14.898 1 80.62 308 ARG B O 1
ATOM 7294 N N . LYS B 1 309 ? 7.668 13.906 14.484 1 85.25 309 LYS B N 1
ATOM 7295 C CA . LYS B 1 309 ? 8 14.609 15.719 1 85.25 309 LYS B CA 1
ATOM 7296 C C . LYS B 1 309 ? 7.316 15.977 15.773 1 85.25 309 LYS B C 1
ATOM 7298 O O . LYS B 1 309 ? 6.809 16.375 16.828 1 85.25 309 LYS B O 1
ATOM 7303 N N . LEU B 1 310 ? 7.25 16.641 14.688 1 87.5 310 LEU B N 1
ATOM 7304 C CA . LEU B 1 310 ? 6.758 18.016 14.672 1 87.5 310 LEU B CA 1
ATOM 7305 C C . LEU B 1 310 ? 5.324 18.078 14.156 1 87.5 310 LEU B C 1
ATOM 7307 O O . LEU B 1 310 ? 4.762 19.156 13.984 1 87.5 310 LEU B O 1
ATOM 7311 N N . ASN B 1 311 ? 4.695 17 13.836 1 79.5 311 ASN B N 1
ATOM 7312 C CA . ASN B 1 311 ? 3.316 16.891 13.375 1 79.5 311 ASN B CA 1
ATOM 7313 C C . ASN B 1 311 ? 3.064 17.781 12.156 1 79.5 311 ASN B C 1
ATOM 7315 O O . ASN B 1 311 ? 2.123 18.578 12.148 1 79.5 311 ASN B O 1
ATOM 7319 N N . ILE B 1 312 ? 3.93 17.703 11.234 1 82.62 312 ILE B N 1
ATOM 7320 C CA . ILE B 1 312 ? 3.848 18.516 10.023 1 82.62 312 ILE B CA 1
ATOM 7321 C C . ILE B 1 312 ? 2.75 17.984 9.109 1 82.62 312 ILE B C 1
ATOM 7323 O O . ILE B 1 312 ? 2.178 18.734 8.312 1 82.62 312 ILE B O 1
ATOM 7327 N N . ASN B 1 313 ? 2.281 16.781 9.25 1 79.19 313 ASN B N 1
ATOM 7328 C CA . ASN B 1 313 ? 1.232 16.125 8.469 1 79.19 313 ASN B CA 1
ATOM 7329 C C . ASN B 1 313 ? 1.511 16.219 6.973 1 79.19 313 ASN B C 1
ATOM 7331 O O . ASN B 1 313 ? 0.645 16.625 6.199 1 79.19 313 ASN B O 1
ATOM 7335 N N . LEU B 1 314 ? 2.729 15.898 6.582 1 83.94 314 LEU B N 1
ATOM 7336 C CA . LEU B 1 314 ? 3.209 15.984 5.207 1 83.94 314 LEU B CA 1
ATOM 7337 C C . LEU B 1 314 ? 2.326 15.164 4.27 1 83.94 314 LEU B C 1
ATOM 7339 O O . LEU B 1 314 ? 1.948 15.633 3.197 1 83.94 314 LEU B O 1
ATOM 7343 N N . GLU B 1 315 ? 1.914 14.047 4.656 1 77.81 315 GLU B N 1
ATOM 7344 C CA . GLU B 1 315 ? 1.134 13.148 3.816 1 77.81 315 GLU B CA 1
ATOM 7345 C C . GLU B 1 315 ? -0.299 13.641 3.652 1 77.81 315 GLU B C 1
ATOM 7347 O O . GLU B 1 315 ? -0.845 13.633 2.547 1 77.81 315 GLU B O 1
ATOM 7352 N N . ALA B 1 316 ? -0.869 14.102 4.703 1 74.38 316 ALA B N 1
ATOM 7353 C CA . ALA B 1 316 ? -2.23 14.633 4.648 1 74.38 316 ALA B CA 1
ATOM 7354 C C . ALA B 1 316 ? -2.318 15.828 3.707 1 74.38 316 ALA B C 1
ATOM 7356 O O . ALA B 1 316 ? -3.361 16.062 3.092 1 74.38 316 ALA B O 1
ATOM 7357 N N . ALA B 1 317 ? -1.178 16.453 3.609 1 75.5 317 ALA B N 1
ATOM 7358 C CA . ALA B 1 317 ? -1.138 17.641 2.768 1 75.5 317 ALA B CA 1
ATOM 7359 C C . ALA B 1 317 ? -0.875 17.281 1.31 1 75.5 317 ALA B C 1
ATOM 7361 O O . ALA B 1 317 ? -0.71 18.156 0.462 1 75.5 317 ALA B O 1
ATOM 7362 N N . GLY B 1 318 ? -0.788 16.062 1.073 1 77.62 318 GLY B N 1
ATOM 7363 C CA . GLY B 1 318 ? -0.611 15.617 -0.301 1 77.62 318 GLY B CA 1
ATOM 7364 C C . GLY B 1 318 ? 0.845 15.461 -0.695 1 77.62 318 GLY B C 1
ATOM 7365 O O . GLY B 1 318 ? 1.206 15.672 -1.855 1 77.62 318 GLY B O 1
ATOM 7366 N N . SER B 1 319 ? 1.681 15.258 0.23 1 86 319 SER B N 1
ATOM 7367 C CA . SER B 1 319 ? 3.098 15.078 -0.067 1 86 319 SER B CA 1
ATOM 7368 C C . SER B 1 319 ? 3.607 13.734 0.456 1 86 319 SER B C 1
ATOM 7370 O O . SER B 1 319 ? 2.881 13.016 1.142 1 86 319 SER B O 1
ATOM 7372 N N . GLN B 1 320 ? 4.762 13.352 -0.065 1 85 320 GLN B N 1
ATOM 7373 C CA . GLN B 1 320 ? 5.418 12.117 0.339 1 85 320 GLN B CA 1
ATOM 7374 C C . GLN B 1 320 ? 6.922 12.188 0.097 1 85 320 GLN B C 1
ATOM 7376 O O . GLN B 1 320 ? 7.371 12.711 -0.925 1 85 320 GLN B O 1
ATOM 7381 N N . VAL B 1 321 ? 7.695 11.664 1.084 1 89.44 321 VAL B N 1
ATOM 7382 C CA . VAL B 1 321 ? 9.141 11.617 0.914 1 89.44 321 VAL B CA 1
ATOM 7383 C C . VAL B 1 321 ? 9.516 10.445 0.003 1 89.44 321 VAL B C 1
ATOM 7385 O O . VAL B 1 321 ? 9.117 9.305 0.248 1 89.44 321 VAL B O 1
ATOM 7388 N N . LEU B 1 322 ? 10.242 10.758 -1.02 1 86.75 322 LEU B N 1
ATOM 7389 C CA . LEU B 1 322 ? 10.609 9.75 -2.002 1 86.75 322 LEU B CA 1
ATOM 7390 C C . LEU B 1 322 ? 12.125 9.703 -2.189 1 86.75 322 LEU B C 1
ATOM 7392 O O . LEU B 1 322 ? 12.711 10.625 -2.752 1 86.75 322 LEU B O 1
ATOM 7396 N N . PRO B 1 323 ? 12.766 8.586 -1.868 1 84.94 323 PRO B N 1
ATOM 7397 C CA . PRO B 1 323 ? 14.195 8.445 -2.143 1 84.94 323 PRO B CA 1
ATOM 7398 C C . PRO B 1 323 ? 14.492 8.094 -3.6 1 84.94 323 PRO B C 1
ATOM 7400 O O . PRO B 1 323 ? 13.828 7.227 -4.172 1 84.94 323 PRO B O 1
ATOM 7403 N N . VAL B 1 324 ? 15.312 8.734 -4.371 1 79.56 324 VAL B N 1
ATOM 7404 C CA . VAL B 1 324 ? 15.672 8.523 -5.77 1 79.56 324 VAL B CA 1
ATOM 7405 C C . VAL B 1 324 ? 17.016 7.801 -5.855 1 79.56 324 VAL B C 1
ATOM 7407 O O . VAL B 1 324 ? 17.344 7.211 -6.887 1 79.56 324 VAL B O 1
ATOM 7410 N N . THR B 1 325 ? 17.469 7.039 -4.98 1 69.25 325 THR B N 1
ATOM 7411 C CA . THR B 1 325 ? 18.75 6.348 -4.871 1 69.25 325 THR B CA 1
ATOM 7412 C C . THR B 1 325 ? 19.75 6.918 -5.867 1 69.25 325 THR B C 1
ATOM 7414 O O . THR B 1 325 ? 19.891 6.414 -6.98 1 69.25 325 THR B O 1
ATOM 7417 N N . GLY B 1 326 ? 20.422 7.918 -5.711 1 68.88 326 GLY B N 1
ATOM 7418 C CA . GLY B 1 326 ? 21.484 8.523 -6.504 1 68.88 326 GLY B CA 1
ATOM 7419 C C . GLY B 1 326 ? 21.156 9.93 -6.961 1 68.88 326 GLY B C 1
ATOM 7420 O O . GLY B 1 326 ? 20.062 10.188 -7.469 1 68.88 326 GLY B O 1
ATOM 7421 N N . LYS B 1 327 ? 22.031 10.812 -6.941 1 76.56 327 LYS B N 1
ATOM 7422 C CA . LYS B 1 327 ? 21.812 12.211 -7.27 1 76.56 327 LYS B CA 1
ATOM 7423 C C . LYS B 1 327 ? 21.641 12.406 -8.773 1 76.56 327 LYS B C 1
ATOM 7425 O O . LYS B 1 327 ? 20.953 13.328 -9.211 1 76.56 327 LYS B O 1
ATOM 7430 N N . GLY B 1 328 ? 22.281 11.516 -9.523 1 77.38 328 GLY B N 1
ATOM 7431 C CA . GLY B 1 328 ? 22.219 11.656 -10.977 1 77.38 328 GLY B CA 1
ATOM 7432 C C . GLY B 1 328 ? 20.828 11.414 -11.539 1 77.38 328 GLY B C 1
ATOM 7433 O O . GLY B 1 328 ? 20.531 11.805 -12.664 1 77.38 328 GLY B O 1
ATOM 7434 N N . GLN B 1 329 ? 19.953 10.977 -10.773 1 79.81 329 GLN B N 1
ATOM 7435 C CA . GLN B 1 329 ? 18.641 10.609 -11.258 1 79.81 329 GLN B CA 1
ATOM 7436 C C . GLN B 1 329 ? 17.625 11.719 -10.984 1 79.81 329 GLN B C 1
ATOM 7438 O O . GLN B 1 329 ? 16.516 11.695 -11.523 1 79.81 329 GLN B O 1
ATOM 7443 N N . PHE B 1 330 ? 17.953 12.766 -10.25 1 88.75 330 PHE B N 1
ATOM 7444 C CA . PHE B 1 330 ? 17.031 13.805 -9.82 1 88.75 330 PHE B CA 1
ATOM 7445 C C . PHE B 1 330 ? 16.391 14.484 -11.023 1 88.75 330 PHE B C 1
ATOM 7447 O O . PHE B 1 330 ? 15.164 14.609 -11.102 1 88.75 330 PHE B O 1
ATOM 7454 N N . PRO B 1 331 ? 17.219 14.852 -11.992 1 87.69 331 PRO B N 1
ATOM 7455 C CA . PRO B 1 331 ? 16.609 15.594 -13.102 1 87.69 331 PRO B CA 1
ATOM 7456 C C . PRO B 1 331 ? 15.594 14.766 -13.883 1 87.69 331 PRO B C 1
ATOM 7458 O O . PRO B 1 331 ? 14.523 15.273 -14.227 1 87.69 331 PRO B O 1
ATOM 7461 N N . VAL B 1 332 ? 15.914 13.57 -14.047 1 82.81 332 VAL B N 1
ATOM 7462 C CA . VAL B 1 332 ? 15.039 12.695 -14.82 1 82.81 332 VAL B CA 1
ATOM 7463 C C . VAL B 1 332 ? 13.742 12.453 -14.047 1 82.81 332 VAL B C 1
ATOM 7465 O O . VAL B 1 332 ? 12.648 12.484 -14.625 1 82.81 332 VAL B O 1
ATOM 7468 N N . VAL B 1 333 ? 13.844 12.25 -12.805 1 86.12 333 VAL B N 1
ATOM 7469 C CA . VAL B 1 333 ? 12.672 11.984 -11.969 1 86.12 333 VAL B CA 1
ATOM 7470 C C . VAL B 1 333 ? 11.797 13.227 -11.891 1 86.12 333 VAL B C 1
ATOM 7472 O O . VAL B 1 333 ? 10.57 13.141 -12.008 1 86.12 333 VAL B O 1
ATOM 7475 N N . ILE B 1 334 ? 12.391 14.359 -11.75 1 90.62 334 ILE B N 1
ATOM 7476 C CA . ILE B 1 334 ? 11.664 15.617 -11.672 1 90.62 334 ILE B CA 1
ATOM 7477 C C . ILE B 1 334 ? 10.914 15.859 -12.977 1 90.62 334 ILE B C 1
ATOM 7479 O O . ILE B 1 334 ? 9.734 16.219 -12.969 1 90.62 334 ILE B O 1
ATOM 7483 N N . LYS B 1 335 ? 11.57 15.656 -14.023 1 85.62 335 LYS B N 1
ATOM 7484 C CA . LYS B 1 335 ? 10.938 15.844 -15.328 1 85.62 335 LYS B CA 1
ATOM 7485 C C . LYS B 1 335 ? 9.742 14.906 -15.5 1 85.62 335 LYS B C 1
ATOM 7487 O O . LYS B 1 335 ? 8.695 15.32 -16 1 85.62 335 LYS B O 1
ATOM 7492 N N . LEU B 1 336 ? 9.898 13.703 -15.117 1 83.19 336 LEU B N 1
ATOM 7493 C CA . LEU B 1 336 ? 8.82 12.727 -15.211 1 83.19 336 LEU B CA 1
ATOM 7494 C C . LEU B 1 336 ? 7.617 13.156 -14.375 1 83.19 336 LEU B C 1
ATOM 7496 O O . LEU B 1 336 ? 6.484 13.117 -14.852 1 83.19 336 LEU B O 1
ATOM 7500 N N . LEU B 1 337 ? 7.871 13.555 -13.164 1 88.25 337 LEU B N 1
ATOM 7501 C CA . LEU B 1 337 ? 6.797 13.938 -12.258 1 88.25 337 LEU B CA 1
ATOM 7502 C C . LEU B 1 337 ? 6.074 15.18 -12.773 1 88.25 337 LEU B C 1
ATOM 7504 O O . LEU B 1 337 ? 4.848 15.273 -12.672 1 88.25 337 LEU B O 1
ATOM 7508 N N . ARG B 1 338 ? 6.82 16.062 -13.344 1 88.44 338 ARG B N 1
ATOM 7509 C CA . ARG B 1 338 ? 6.203 17.266 -13.906 1 88.44 338 ARG B CA 1
ATOM 7510 C C . ARG B 1 338 ? 5.348 16.922 -15.117 1 88.44 338 ARG B C 1
ATOM 7512 O O . ARG B 1 338 ? 4.27 17.484 -15.312 1 88.44 338 ARG B O 1
ATOM 7519 N N . LEU B 1 339 ? 5.82 16 -15.883 1 83.5 339 LEU B N 1
ATOM 7520 C CA . LEU B 1 339 ? 5.082 15.57 -17.062 1 83.5 339 LEU B CA 1
ATOM 7521 C C . LEU B 1 339 ? 3.744 14.953 -16.688 1 83.5 339 LEU B C 1
ATOM 7523 O O . LEU B 1 339 ? 2.764 15.07 -17.422 1 83.5 339 LEU B O 1
ATOM 7527 N N . ILE B 1 340 ? 3.701 14.359 -15.562 1 85 340 ILE B N 1
ATOM 7528 C CA . ILE B 1 340 ? 2.457 13.711 -15.164 1 85 340 ILE B CA 1
ATOM 7529 C C . ILE B 1 340 ? 1.617 14.672 -14.328 1 85 340 ILE B C 1
ATOM 7531 O O . ILE B 1 340 ? 0.663 14.258 -13.664 1 85 340 ILE B O 1
ATOM 7535 N N . GLY B 1 341 ? 2.014 15.867 -14.219 1 85.88 341 GLY B N 1
ATOM 7536 C CA . GLY B 1 341 ? 1.196 16.906 -13.617 1 85.88 341 GLY B CA 1
ATOM 7537 C C . GLY B 1 341 ? 1.48 17.109 -12.141 1 85.88 341 GLY B C 1
ATOM 7538 O O . GLY B 1 341 ? 0.667 17.703 -11.422 1 85.88 341 GLY B O 1
ATOM 7539 N N . LYS B 1 342 ? 2.562 16.609 -11.656 1 89.75 342 LYS B N 1
ATOM 7540 C CA . LYS B 1 342 ? 2.92 16.797 -10.25 1 89.75 342 LYS B CA 1
ATOM 7541 C C . LYS B 1 342 ? 3.887 17.953 -10.078 1 89.75 342 LYS B C 1
ATOM 7543 O O . LYS B 1 342 ? 4.426 18.484 -11.055 1 89.75 342 LYS B O 1
ATOM 7548 N N . SER B 1 343 ? 4.016 18.406 -8.859 1 90.88 343 SER B N 1
ATOM 7549 C CA . SER B 1 343 ? 4.938 19.469 -8.492 1 90.88 343 SER B CA 1
ATOM 7550 C C . SER B 1 343 ? 5.965 18.984 -7.469 1 90.88 343 SER B C 1
ATOM 7552 O O . SER B 1 343 ? 5.844 19.266 -6.277 1 90.88 343 SER B O 1
ATOM 7554 N N . PRO B 1 344 ? 7.023 18.375 -7.949 1 93.38 344 PRO B N 1
ATOM 7555 C CA . PRO B 1 344 ? 8 17.797 -7.027 1 93.38 344 PRO B CA 1
ATOM 7556 C C . PRO B 1 344 ? 8.891 18.859 -6.367 1 93.38 344 PRO B C 1
ATOM 7558 O O . PRO B 1 344 ? 9.195 19.875 -6.977 1 93.38 344 PRO B O 1
ATOM 7561 N N . ALA B 1 345 ? 9.211 18.641 -5.141 1 95.31 345 ALA B N 1
ATOM 7562 C CA . ALA B 1 345 ? 10.242 19.375 -4.402 1 95.31 345 ALA B CA 1
ATOM 7563 C C . ALA B 1 345 ? 11.484 18.516 -4.191 1 95.31 345 ALA B C 1
ATOM 7565 O O . ALA B 1 345 ? 11.43 17.297 -4.34 1 95.31 345 ALA B O 1
ATOM 7566 N N . LEU B 1 346 ? 12.594 19.203 -3.93 1 96.5 346 LEU B N 1
ATOM 7567 C CA . LEU B 1 346 ? 13.852 18.469 -3.848 1 96.5 346 LEU B CA 1
ATOM 7568 C C . LEU B 1 346 ? 14.625 18.859 -2.594 1 96.5 346 LEU B C 1
ATOM 7570 O O . LEU B 1 346 ? 14.695 20.047 -2.248 1 96.5 346 LEU B O 1
ATOM 7574 N N . LEU B 1 347 ? 15.047 17.906 -1.876 1 96.75 347 LEU B N 1
ATOM 7575 C CA . LEU B 1 347 ? 16.062 18.047 -0.834 1 96.75 347 LEU B CA 1
ATOM 7576 C C . LEU B 1 347 ? 17.328 17.281 -1.205 1 96.75 347 LEU B C 1
ATOM 7578 O O . LEU B 1 347 ? 17.344 16.047 -1.203 1 96.75 347 LEU B O 1
ATOM 7582 N N . ALA B 1 348 ? 18.359 18.016 -1.493 1 96 348 ALA B N 1
ATOM 7583 C CA . ALA B 1 348 ? 19.578 17.391 -1.996 1 96 348 ALA B CA 1
ATOM 7584 C C . ALA B 1 348 ? 20.781 17.75 -1.135 1 96 348 ALA B C 1
ATOM 7586 O O . ALA B 1 348 ? 20.734 18.734 -0.381 1 96 348 ALA B O 1
ATOM 7587 N N . ASP B 1 349 ? 21.797 16.922 -1.29 1 95 349 ASP B N 1
ATOM 7588 C CA . ASP B 1 349 ? 23.062 17.203 -0.634 1 95 349 ASP B CA 1
ATOM 7589 C C . ASP B 1 349 ? 23.734 18.438 -1.243 1 95 349 ASP B C 1
ATOM 7591 O O . ASP B 1 349 ? 23.297 18.938 -2.281 1 95 349 ASP B O 1
ATOM 7595 N N . ALA B 1 350 ? 24.828 18.891 -0.636 1 95.56 350 ALA B N 1
ATOM 7596 C CA . ALA B 1 350 ? 25.531 20.094 -1.071 1 95.56 350 ALA B CA 1
ATOM 7597 C C . ALA B 1 350 ? 26.156 19.891 -2.447 1 95.56 350 ALA B C 1
ATOM 7599 O O . ALA B 1 350 ? 26.297 20.844 -3.219 1 95.56 350 ALA B O 1
ATOM 7600 N N . ASP B 1 351 ? 26.438 18.672 -2.748 1 93.62 351 ASP B N 1
ATOM 7601 C CA . ASP B 1 351 ? 27.125 18.391 -4.004 1 93.62 351 ASP B CA 1
ATOM 7602 C C . ASP B 1 351 ? 26.203 18.609 -5.199 1 93.62 351 ASP B C 1
ATOM 7604 O O . ASP B 1 351 ? 26.672 18.719 -6.336 1 93.62 351 ASP B O 1
ATOM 7608 N N . ALA B 1 352 ? 24.969 18.703 -4.965 1 93.75 352 ALA B N 1
ATOM 7609 C CA . ALA B 1 352 ? 24.016 18.984 -6.023 1 93.75 352 ALA B CA 1
ATOM 7610 C C . ALA B 1 352 ? 24.203 20.391 -6.586 1 93.75 352 ALA B C 1
ATOM 7612 O O . ALA B 1 352 ? 23.828 20.672 -7.727 1 93.75 352 ALA B O 1
ATOM 7613 N N . LEU B 1 353 ? 24.766 21.188 -5.805 1 94.75 353 LEU B N 1
ATOM 7614 C CA . LEU B 1 353 ? 25.016 22.562 -6.227 1 94.75 353 LEU B CA 1
ATOM 7615 C C . LEU B 1 353 ? 26.5 22.781 -6.496 1 94.75 353 LEU B C 1
ATOM 7617 O O . LEU B 1 353 ? 26.875 23.484 -7.441 1 94.75 353 LEU B O 1
ATOM 7621 N N . THR B 1 354 ? 27.422 22.156 -5.738 1 95 354 THR B N 1
ATOM 7622 C CA . THR B 1 354 ? 28.844 22.469 -5.785 1 95 354 THR B CA 1
ATOM 7623 C C . THR B 1 354 ? 29.516 21.766 -6.965 1 95 354 THR B C 1
ATOM 7625 O O . THR B 1 354 ? 30.531 22.219 -7.477 1 95 354 THR B O 1
ATOM 7628 N N . ASP B 1 355 ? 28.969 20.641 -7.367 1 92.88 355 ASP B N 1
ATOM 7629 C CA . ASP B 1 355 ? 29.594 19.875 -8.438 1 92.88 355 ASP B CA 1
ATOM 7630 C C . ASP B 1 355 ? 29.312 20.484 -9.805 1 92.88 355 ASP B C 1
ATOM 7632 O O . ASP B 1 355 ? 30.219 20.641 -10.625 1 92.88 355 ASP B O 1
ATOM 7636 N N . ASN B 1 356 ? 28.094 20.734 -10.023 1 92.75 356 ASN B N 1
ATOM 7637 C CA . ASN B 1 356 ? 27.625 21.375 -11.25 1 92.75 356 ASN B CA 1
ATOM 7638 C C . ASN B 1 356 ? 26.203 21.906 -11.109 1 92.75 356 ASN B C 1
ATOM 7640 O O . ASN B 1 356 ? 25.594 21.781 -10.047 1 92.75 356 ASN B O 1
ATOM 7644 N N . LEU B 1 357 ? 25.734 22.5 -12.141 1 93.81 357 LEU B N 1
ATOM 7645 C CA . LEU B 1 357 ? 24.438 23.156 -12.055 1 93.81 357 LEU B CA 1
ATOM 7646 C C . LEU B 1 357 ? 23.359 22.312 -12.711 1 93.81 357 LEU B C 1
ATOM 7648 O O . LEU B 1 357 ? 22.234 22.797 -12.938 1 93.81 357 LEU B O 1
ATOM 7652 N N . ASP B 1 358 ? 23.562 21.062 -12.961 1 91.69 358 ASP B N 1
ATOM 7653 C CA . ASP B 1 358 ? 22.625 20.219 -13.688 1 91.69 358 ASP B CA 1
ATOM 7654 C C . ASP B 1 358 ? 21.328 20.016 -12.898 1 91.69 358 ASP B C 1
ATOM 7656 O O . ASP B 1 358 ? 20.234 20.141 -13.445 1 91.69 358 ASP B O 1
ATOM 7660 N N . ILE B 1 359 ? 21.484 19.812 -11.648 1 93.38 359 ILE B N 1
ATOM 7661 C CA . ILE B 1 359 ? 20.328 19.516 -10.812 1 93.38 359 ILE B CA 1
ATOM 7662 C C . ILE B 1 359 ? 19.547 20.797 -10.547 1 93.38 359 ILE B C 1
ATOM 7664 O O . ILE B 1 359 ? 18.328 20.828 -10.719 1 93.38 359 ILE B O 1
ATOM 7668 N N . ILE B 1 360 ? 20.234 21.859 -10.18 1 94.38 360 ILE B N 1
ATOM 7669 C CA . ILE B 1 360 ? 19.562 23.109 -9.859 1 94.38 360 ILE B CA 1
ATOM 7670 C C . ILE B 1 360 ? 19 23.719 -11.141 1 94.38 360 ILE B C 1
ATOM 7672 O O . ILE B 1 360 ? 18.047 24.516 -11.086 1 94.38 360 ILE B O 1
ATOM 7676 N N . GLY B 1 361 ? 19.578 23.359 -12.273 1 94.12 361 GLY B N 1
ATOM 7677 C CA . GLY B 1 361 ? 19.125 23.875 -13.555 1 94.12 361 GLY B CA 1
ATOM 7678 C C . GLY B 1 361 ? 17.688 23.516 -13.867 1 94.12 361 GLY B C 1
ATOM 7679 O O . GLY B 1 361 ? 17 24.266 -14.562 1 94.12 361 GLY B O 1
ATOM 7680 N N . VAL B 1 362 ? 17.266 22.438 -13.391 1 93.38 362 VAL B N 1
ATOM 7681 C CA . VAL B 1 362 ? 15.891 21.984 -13.617 1 93.38 362 VAL B CA 1
ATOM 7682 C C . VAL B 1 362 ? 14.906 22.953 -12.961 1 93.38 362 VAL B C 1
ATOM 7684 O O . VAL B 1 362 ? 13.781 23.109 -13.43 1 93.38 362 VAL B O 1
ATOM 7687 N N . PHE B 1 363 ? 15.305 23.625 -11.922 1 95.19 363 PHE B N 1
ATOM 7688 C CA . PHE B 1 363 ? 14.453 24.547 -11.188 1 95.19 363 PHE B CA 1
ATOM 7689 C C . PHE B 1 363 ? 14.633 25.969 -11.711 1 95.19 363 PHE B C 1
ATOM 7691 O O . PHE B 1 363 ? 13.664 26.719 -11.836 1 95.19 363 PHE B O 1
ATOM 7698 N N . THR B 1 364 ? 15.859 26.297 -12.094 1 94.94 364 THR B N 1
ATOM 7699 C CA . THR B 1 364 ? 16.141 27.672 -12.516 1 94.94 364 THR B CA 1
ATOM 7700 C C . THR B 1 364 ? 15.633 27.922 -13.938 1 94.94 364 THR B C 1
ATOM 7702 O O . THR B 1 364 ? 15.492 29.062 -14.359 1 94.94 364 THR B O 1
ATOM 7705 N N . SER B 1 365 ? 15.352 26.875 -14.609 1 92.69 365 SER B N 1
ATOM 7706 C CA . SER B 1 365 ? 14.883 27.016 -15.984 1 92.69 365 SER B CA 1
ATOM 7707 C C . SER B 1 365 ? 13.375 27.266 -16.031 1 92.69 365 SER B C 1
ATOM 7709 O O . SER B 1 365 ? 12.812 27.516 -17.094 1 92.69 365 SER B O 1
ATOM 7711 N N . LEU B 1 366 ? 12.742 27.234 -14.93 1 92 366 LEU B N 1
ATOM 7712 C CA . LEU B 1 366 ? 11.305 27.469 -14.859 1 92 366 LEU B CA 1
ATOM 7713 C C . LEU B 1 366 ? 10.984 28.938 -15.086 1 92 366 LEU B C 1
ATOM 7715 O O . LEU B 1 366 ? 11.773 29.812 -14.734 1 92 366 LEU B O 1
ATOM 7719 N N . ASP B 1 367 ? 9.859 29.188 -15.594 1 90.75 367 ASP B N 1
ATOM 7720 C CA . ASP B 1 367 ? 9.438 30.562 -15.844 1 90.75 367 ASP B CA 1
ATOM 7721 C C . ASP B 1 367 ? 9.297 31.328 -14.531 1 90.75 367 ASP B C 1
ATOM 7723 O O . ASP B 1 367 ? 9.695 32.5 -14.445 1 90.75 367 ASP B O 1
ATOM 7727 N N . LYS B 1 368 ? 8.766 30.688 -13.594 1 92.5 368 LYS B N 1
ATOM 7728 C CA . LYS B 1 368 ? 8.578 31.328 -12.297 1 92.5 368 LYS B CA 1
ATOM 7729 C C . LYS B 1 368 ? 9.914 31.719 -11.672 1 92.5 368 LYS B C 1
ATOM 7731 O O . LYS B 1 368 ? 9.984 32.656 -10.883 1 92.5 368 LYS B O 1
ATOM 7736 N N . ALA B 1 369 ? 10.969 31.016 -12.016 1 94.25 369 ALA B N 1
ATOM 7737 C CA . ALA B 1 369 ? 12.297 31.328 -11.492 1 94.25 369 ALA B CA 1
ATOM 7738 C C . ALA B 1 369 ? 12.789 32.688 -11.992 1 94.25 369 ALA B C 1
ATOM 7740 O O . ALA B 1 369 ? 13.445 33.406 -11.25 1 94.25 369 ALA B O 1
ATOM 7741 N N . ASN B 1 370 ? 12.516 33 -13.18 1 93.38 370 ASN B N 1
ATOM 7742 C CA . ASN B 1 370 ? 12.922 34.25 -13.758 1 93.38 370 ASN B CA 1
ATOM 7743 C C . ASN B 1 370 ? 12.227 35.438 -13.062 1 93.38 370 ASN B C 1
ATOM 7745 O O . ASN B 1 370 ? 12.812 36.5 -12.914 1 93.38 370 ASN B O 1
ATOM 7749 N N . ILE B 1 371 ? 11.023 35.219 -12.672 1 93.19 371 ILE B N 1
ATOM 7750 C CA . ILE B 1 371 ? 10.297 36.25 -11.953 1 93.19 371 ILE B CA 1
ATOM 7751 C C . ILE B 1 371 ? 11.031 36.594 -10.656 1 93.19 371 ILE B C 1
ATOM 7753 O O . ILE B 1 371 ? 11.25 37.781 -10.344 1 93.19 371 ILE B O 1
ATOM 7757 N N . PHE B 1 372 ? 11.438 35.562 -9.992 1 92.31 372 PHE B N 1
ATOM 7758 C CA . PHE B 1 372 ? 12.148 35.781 -8.734 1 92.31 372 PHE B CA 1
ATOM 7759 C C . PHE B 1 372 ? 13.508 36.438 -8.992 1 92.31 372 PHE B C 1
ATOM 7761 O O . PHE B 1 372 ? 13.945 37.281 -8.219 1 92.31 372 PHE B O 1
ATOM 7768 N N . ALA B 1 373 ? 14.188 36 -10.062 1 92.31 373 ALA B N 1
ATOM 7769 C CA . ALA B 1 373 ? 15.477 36.594 -10.422 1 92.31 373 ALA B CA 1
ATOM 7770 C C . ALA B 1 373 ? 15.336 38.062 -10.773 1 92.31 373 ALA B C 1
ATOM 7772 O O . ALA B 1 373 ? 16.188 38.875 -10.406 1 92.31 373 ALA B O 1
ATOM 7773 N N . ASN B 1 374 ? 14.297 38.375 -11.398 1 91.25 374 ASN B N 1
ATOM 7774 C CA . ASN B 1 374 ? 14.031 39.75 -11.773 1 91.25 374 ASN B CA 1
ATOM 7775 C C . ASN B 1 374 ? 13.789 40.625 -10.539 1 91.25 374 ASN B C 1
ATOM 7777 O O . ASN B 1 374 ? 14.234 41.781 -10.492 1 91.25 374 ASN B O 1
ATOM 7781 N N . GLU B 1 375 ? 13.055 40.062 -9.672 1 91.56 375 GLU B N 1
ATOM 7782 C CA . GLU B 1 375 ? 12.805 40.812 -8.43 1 91.56 375 GLU B CA 1
ATOM 7783 C C . GLU B 1 375 ? 14.109 41.125 -7.703 1 91.56 375 GLU B C 1
ATOM 7785 O O . GLU B 1 375 ? 14.188 42.094 -6.961 1 91.56 375 GLU B O 1
ATOM 7790 N N . LEU B 1 376 ? 15.109 40.312 -7.961 1 90.69 376 LEU B N 1
ATOM 7791 C CA . LEU B 1 376 ? 16.422 40.5 -7.344 1 90.69 376 LEU B CA 1
ATOM 7792 C C . LEU B 1 376 ? 17.312 41.375 -8.219 1 90.69 376 LEU B C 1
ATOM 7794 O O . LEU B 1 376 ? 18.484 41.625 -7.883 1 90.69 376 LEU B O 1
ATOM 7798 N N . GLY B 1 377 ? 16.812 41.75 -9.445 1 87.62 377 GLY B N 1
ATOM 7799 C CA . GLY B 1 377 ? 17.547 42.656 -10.32 1 87.62 377 GLY B CA 1
ATOM 7800 C C . GLY B 1 377 ? 18.375 41.938 -11.359 1 87.62 377 GLY B C 1
ATOM 7801 O O . GLY B 1 377 ? 19.219 42.562 -12.016 1 87.62 377 GLY B O 1
ATOM 7802 N N . HIS B 1 378 ? 18.203 40.719 -11.539 1 90.75 378 HIS B N 1
ATOM 7803 C CA . HIS B 1 378 ? 18.969 39.938 -12.5 1 90.75 378 HIS B CA 1
ATOM 7804 C C . HIS B 1 378 ? 18.156 39.625 -13.75 1 90.75 378 HIS B C 1
ATOM 7806 O O . HIS B 1 378 ? 16.922 39.688 -13.727 1 90.75 378 HIS B O 1
ATOM 7812 N N . ARG B 1 379 ? 18.812 39.25 -14.781 1 89.69 379 ARG B N 1
ATOM 7813 C CA . ARG B 1 379 ? 18.156 39 -16.062 1 89.69 379 ARG B CA 1
ATOM 7814 C C . ARG B 1 379 ? 17.359 37.719 -16.031 1 89.69 379 ARG B C 1
ATOM 7816 O O . ARG B 1 379 ? 16.203 37.688 -16.469 1 89.69 379 ARG B O 1
ATOM 7823 N N . ASP B 1 380 ? 17.969 36.688 -15.734 1 93.44 380 ASP B N 1
ATOM 7824 C CA . ASP B 1 380 ? 17.297 35.406 -15.617 1 93.44 380 ASP B CA 1
ATOM 7825 C C . ASP B 1 380 ? 17.953 34.5 -14.555 1 93.44 380 ASP B C 1
ATOM 7827 O O . ASP B 1 380 ? 19.047 34.812 -14.086 1 93.44 380 ASP B O 1
ATOM 7831 N N . ALA B 1 381 ? 17.25 33.562 -14.094 1 94.81 381 ALA B N 1
ATOM 7832 C CA . ALA B 1 381 ? 17.672 32.719 -12.977 1 94.81 381 ALA B CA 1
ATOM 7833 C C . ALA B 1 381 ? 18.875 31.875 -13.367 1 94.81 381 ALA B C 1
ATOM 7835 O O . ALA B 1 381 ? 19.812 31.719 -12.586 1 94.81 381 ALA B O 1
ATOM 7836 N N . PRO B 1 382 ? 18.938 31.297 -14.586 1 95.12 382 PRO B N 1
ATOM 7837 C CA . PRO B 1 382 ? 20.109 30.516 -14.961 1 95.12 382 PRO B CA 1
ATOM 7838 C C . PRO B 1 382 ? 21.391 31.344 -14.984 1 95.12 382 PRO B C 1
ATOM 7840 O O . PRO B 1 382 ? 22.438 30.859 -14.547 1 95.12 382 PRO B O 1
ATOM 7843 N N . ALA B 1 383 ? 21.297 32.469 -15.438 1 94.19 383 ALA B N 1
ATOM 7844 C CA . ALA B 1 383 ? 22.469 33.344 -15.477 1 94.19 383 ALA B CA 1
ATOM 7845 C C . ALA B 1 383 ? 22.922 33.719 -14.062 1 94.19 383 ALA B C 1
ATOM 7847 O O . ALA B 1 383 ? 24.125 33.781 -13.789 1 94.19 383 ALA B O 1
ATOM 7848 N N . LEU B 1 384 ? 22 34.031 -13.273 1 94.56 384 LEU B N 1
ATOM 7849 C CA . LEU B 1 384 ? 22.297 34.312 -11.875 1 94.56 384 LEU B CA 1
ATOM 7850 C C . LEU B 1 384 ? 23.047 33.156 -11.242 1 94.56 384 LEU B C 1
ATOM 7852 O O . LEU B 1 384 ? 24.094 33.344 -10.617 1 94.56 384 LEU B O 1
ATOM 7856 N N . ALA B 1 385 ? 22.469 31.969 -11.406 1 96.75 385 ALA B N 1
ATOM 7857 C CA . ALA B 1 385 ? 23.078 30.766 -10.836 1 96.75 385 ALA B CA 1
ATOM 7858 C C . ALA B 1 385 ? 24.469 30.516 -11.43 1 96.75 385 ALA B C 1
ATOM 7860 O O . ALA B 1 385 ? 25.406 30.172 -10.703 1 96.75 385 ALA B O 1
ATOM 7861 N N . GLY B 1 386 ? 24.578 30.719 -12.727 1 96.06 386 GLY B N 1
ATOM 7862 C CA . GLY B 1 386 ? 25.844 30.5 -13.406 1 96.06 386 GLY B CA 1
ATOM 7863 C C . GLY B 1 386 ? 26.938 31.453 -12.938 1 96.06 386 GLY B C 1
ATOM 7864 O O . GLY B 1 386 ? 28.078 31.016 -12.695 1 96.06 386 GLY B O 1
ATOM 7865 N N . THR B 1 387 ? 26.625 32.656 -12.828 1 95.12 387 THR B N 1
ATOM 7866 C CA . THR B 1 387 ? 27.609 33.656 -12.414 1 95.12 387 THR B CA 1
ATOM 7867 C C . THR B 1 387 ? 28.078 33.375 -10.992 1 95.12 387 THR B C 1
ATOM 7869 O O . THR B 1 387 ? 29.281 33.438 -10.711 1 95.12 387 THR B O 1
ATOM 7872 N N . ILE B 1 388 ? 27.172 33.188 -10.133 1 96.19 388 ILE B N 1
ATOM 7873 C CA . ILE B 1 388 ? 27.516 32.906 -8.734 1 96.19 388 ILE B CA 1
ATOM 7874 C C . ILE B 1 388 ? 28.359 31.656 -8.633 1 96.19 388 ILE B C 1
ATOM 7876 O O . ILE B 1 388 ? 29.375 31.641 -7.938 1 96.19 388 ILE B O 1
ATOM 7880 N N . TYR B 1 389 ? 27.906 30.609 -9.352 1 96.88 389 TYR B N 1
ATOM 7881 C CA . TYR B 1 389 ? 28.609 29.344 -9.32 1 96.88 389 TYR B CA 1
ATOM 7882 C C . TYR B 1 389 ? 30.031 29.484 -9.859 1 96.88 389 TYR B C 1
ATOM 7884 O O . TYR B 1 389 ? 30.984 28.984 -9.266 1 96.88 389 TYR B O 1
ATOM 7892 N N . ASN B 1 390 ? 30.203 30.203 -10.953 1 96.62 390 ASN B N 1
ATOM 7893 C CA . ASN B 1 390 ? 31.516 30.391 -11.555 1 96.62 390 ASN B CA 1
ATOM 7894 C C . ASN B 1 390 ? 32.438 31.188 -10.641 1 96.62 390 ASN B C 1
ATOM 7896 O O . ASN B 1 390 ? 33.625 30.859 -10.516 1 96.62 390 ASN B O 1
ATOM 7900 N N . ASP B 1 391 ? 31.922 32.188 -10.055 1 96.38 391 ASP B N 1
ATOM 7901 C CA . ASP B 1 391 ? 32.719 32.969 -9.133 1 96.38 391 ASP B CA 1
ATOM 7902 C C . ASP B 1 391 ? 33.125 32.188 -7.902 1 96.38 391 ASP B C 1
ATOM 7904 O O . ASP B 1 391 ? 34.25 32.312 -7.398 1 96.38 391 ASP B O 1
ATOM 7908 N N . PHE B 1 392 ? 32.219 31.438 -7.465 1 96.88 392 PHE B N 1
ATOM 7909 C CA . PHE B 1 392 ? 32.531 30.547 -6.344 1 96.88 392 PHE B CA 1
ATOM 7910 C C . PHE B 1 392 ? 33.656 29.594 -6.703 1 96.88 392 PHE B C 1
ATOM 7912 O O . PHE B 1 392 ? 34.594 29.422 -5.941 1 96.88 392 PHE B O 1
ATOM 7919 N N . CYS B 1 393 ? 33.5 28.938 -7.879 1 96.88 393 CYS B N 1
ATOM 7920 C CA . CYS B 1 393 ? 34.5 28 -8.336 1 96.88 393 CYS B CA 1
ATOM 7921 C C . CYS B 1 393 ? 35.875 28.672 -8.453 1 96.88 393 CYS B C 1
ATOM 7923 O O . CYS B 1 393 ? 36.875 28.109 -8.039 1 96.88 393 CYS B O 1
ATOM 7925 N N . LYS B 1 394 ? 35.844 29.828 -8.938 1 96.12 394 LYS B N 1
ATOM 7926 C CA . LYS B 1 394 ? 37.094 30.594 -9.117 1 96.12 394 LYS B CA 1
ATOM 7927 C C . LYS B 1 394 ? 37.719 30.938 -7.773 1 96.12 394 LYS B C 1
ATOM 7929 O O . LYS B 1 394 ? 38.938 30.828 -7.598 1 96.12 394 LYS B O 1
ATOM 7934 N N . LEU B 1 395 ? 36.875 31.359 -6.883 1 96.12 395 LEU B N 1
ATOM 7935 C CA . LEU B 1 395 ? 37.375 31.719 -5.555 1 96.12 395 LEU B CA 1
ATOM 7936 C C . LEU B 1 395 ? 38 30.516 -4.871 1 96.12 395 LEU B C 1
ATOM 7938 O O . LEU B 1 395 ? 39.094 30.641 -4.27 1 96.12 395 LEU B O 1
ATOM 7942 N N . VAL B 1 396 ? 37.375 29.344 -4.957 1 96.25 396 VAL B N 1
ATOM 7943 C CA . VAL B 1 396 ? 37.906 28.141 -4.332 1 96.25 396 VAL B CA 1
ATOM 7944 C C . VAL B 1 396 ? 39.219 27.734 -4.977 1 96.25 396 VAL B C 1
ATOM 7946 O O . VAL B 1 396 ? 40.156 27.344 -4.285 1 96.25 396 VAL B O 1
ATOM 7949 N N . ALA B 1 397 ? 39.281 27.906 -6.262 1 94.75 397 ALA B N 1
ATOM 7950 C CA . ALA B 1 397 ? 40.5 27.531 -6.984 1 94.75 397 ALA B CA 1
ATOM 7951 C C . ALA B 1 397 ? 41.656 28.484 -6.641 1 94.75 397 ALA B C 1
ATOM 7953 O O . ALA B 1 397 ? 42.781 28.031 -6.418 1 94.75 397 ALA B O 1
ATOM 7954 N N . ASP B 1 398 ? 41.344 29.75 -6.527 1 95.25 398 ASP B N 1
ATOM 7955 C CA . ASP B 1 398 ? 42.375 30.766 -6.379 1 95.25 398 ASP B CA 1
ATOM 7956 C C . ASP B 1 398 ? 42.781 30.953 -4.914 1 95.25 398 ASP B C 1
ATOM 7958 O O . ASP B 1 398 ? 43.906 31.297 -4.609 1 95.25 398 ASP B O 1
ATOM 7962 N N . GLN B 1 399 ? 41.844 30.797 -4.047 1 95.25 399 GLN B N 1
ATOM 7963 C CA . GLN B 1 399 ? 42.094 31.188 -2.66 1 95.25 399 GLN B CA 1
ATOM 7964 C C . GLN B 1 399 ? 41.906 30 -1.718 1 95.25 399 GLN B C 1
ATOM 7966 O O . GLN B 1 399 ? 41.438 30.172 -0.585 1 95.25 399 GLN B O 1
ATOM 7971 N N . TRP B 1 400 ? 42.094 28.797 -2.117 1 94.5 400 TRP B N 1
ATOM 7972 C CA . TRP B 1 400 ? 41.938 27.594 -1.316 1 94.5 400 TRP B CA 1
ATOM 7973 C C . TRP B 1 400 ? 42.812 27.641 -0.072 1 94.5 400 TRP B C 1
ATOM 7975 O O . TRP B 1 400 ? 42.406 27.172 0.996 1 94.5 400 TRP B O 1
ATOM 7985 N N . SER B 1 401 ? 44 28.203 -0.234 1 93.62 401 SER B N 1
ATOM 7986 C CA . SER B 1 401 ? 44.969 28.219 0.853 1 93.62 401 SER B CA 1
ATOM 7987 C C . SER B 1 401 ? 44.406 28.953 2.072 1 93.62 401 SER B C 1
ATOM 7989 O O . SER B 1 401 ? 44.844 28.688 3.201 1 93.62 401 SER B O 1
ATOM 7991 N N . ASN B 1 402 ? 43.438 29.906 1.84 1 93.62 402 ASN B N 1
ATOM 7992 C CA . ASN B 1 402 ? 42.844 30.688 2.922 1 93.62 402 ASN B CA 1
ATOM 7993 C C . ASN B 1 402 ? 42.094 29.797 3.9 1 93.62 402 ASN B C 1
ATOM 7995 O O . ASN B 1 402 ? 41.969 30.125 5.082 1 93.62 402 ASN B O 1
ATOM 7999 N N . ILE B 1 403 ? 41.531 28.641 3.377 1 93.69 403 ILE B N 1
ATOM 8000 C CA . ILE B 1 403 ? 40.594 27.875 4.191 1 93.69 403 ILE B CA 1
ATOM 8001 C C . ILE B 1 403 ? 41.062 26.422 4.277 1 93.69 403 ILE B C 1
ATOM 8003 O O . ILE B 1 403 ? 40.344 25.578 4.828 1 93.69 403 ILE B O 1
ATOM 8007 N N . GLN B 1 404 ? 42.156 26.109 3.771 1 93.56 404 GLN B N 1
ATOM 8008 C CA . GLN B 1 404 ? 42.656 24.75 3.609 1 93.56 404 GLN B CA 1
ATOM 8009 C C . GLN B 1 404 ? 42.656 24 4.941 1 93.56 404 GLN B C 1
ATOM 8011 O O . GLN B 1 404 ? 42.156 22.875 5.023 1 93.56 404 GLN B O 1
ATOM 8016 N N . ALA B 1 405 ? 43.094 24.641 5.953 1 91.31 405 ALA B N 1
ATOM 8017 C CA . ALA B 1 405 ? 43.25 24 7.258 1 91.31 405 ALA B CA 1
ATOM 8018 C C . ALA B 1 405 ? 41.906 23.562 7.809 1 91.31 405 ALA B C 1
ATOM 8020 O O . ALA B 1 405 ? 41.781 22.484 8.398 1 91.31 405 ALA B O 1
ATOM 8021 N N . GLN B 1 406 ? 40.906 24.359 7.594 1 91.06 406 GLN B N 1
ATOM 8022 C CA . GLN B 1 406 ? 39.594 24.062 8.133 1 91.06 406 GLN B CA 1
ATOM 8023 C C . GLN B 1 406 ? 38.781 23.188 7.18 1 91.06 406 GLN B C 1
ATOM 8025 O O . GLN B 1 406 ? 38.094 22.25 7.613 1 91.06 406 GLN B O 1
ATOM 8030 N N . ALA B 1 407 ? 38.906 23.438 5.922 1 90.94 407 ALA B N 1
ATOM 8031 C CA . ALA B 1 407 ? 38.094 22.75 4.914 1 90.94 407 ALA B CA 1
ATOM 8032 C C . ALA B 1 407 ? 38.531 21.297 4.754 1 90.94 407 ALA B C 1
ATOM 8034 O O . ALA B 1 407 ? 37.719 20.438 4.406 1 90.94 407 ALA B O 1
ATOM 8035 N N . GLU B 1 408 ? 39.75 21.016 5.082 1 91.5 408 GLU B N 1
ATOM 8036 C CA . GLU B 1 408 ? 40.25 19.656 4.91 1 91.5 408 GLU B CA 1
ATOM 8037 C C . GLU B 1 408 ? 39.781 18.734 6.035 1 91.5 408 GLU B C 1
ATOM 8039 O O . GLU B 1 408 ? 39.906 17.516 5.941 1 91.5 408 GLU B O 1
ATOM 8044 N N . LEU B 1 409 ? 39.125 19.297 6.957 1 87.44 409 LEU B N 1
ATOM 8045 C CA . LEU B 1 409 ? 38.594 18.516 8.07 1 87.44 409 LEU B CA 1
ATOM 8046 C C . LEU B 1 409 ? 37.188 18 7.766 1 87.44 409 LEU B C 1
ATOM 8048 O O . LEU B 1 409 ? 36.688 17.094 8.445 1 87.44 409 LEU B O 1
ATOM 8052 N N . HIS B 1 410 ? 36.688 18.562 6.77 1 86.94 410 HIS B N 1
ATOM 8053 C CA . HIS B 1 410 ? 35.312 18.188 6.445 1 86.94 410 HIS B CA 1
ATOM 8054 C C . HIS B 1 410 ? 35.25 16.797 5.82 1 86.94 410 HIS B C 1
ATOM 8056 O O . HIS B 1 410 ? 36.188 16.375 5.145 1 86.94 410 HIS B O 1
ATOM 8062 N N . TYR B 1 411 ? 34.125 16.172 6 1 83.06 411 TYR B N 1
ATOM 8063 C CA . TYR B 1 411 ? 33.906 14.797 5.559 1 83.06 411 TYR B CA 1
ATOM 8064 C C . TYR B 1 411 ? 34.094 14.672 4.055 1 83.06 411 TYR B C 1
ATOM 8066 O O . TYR B 1 411 ? 34.625 13.664 3.572 1 83.06 411 TYR B O 1
ATOM 8074 N N . TYR B 1 412 ? 33.719 15.672 3.258 1 85 412 TYR B N 1
ATOM 8075 C CA . TYR B 1 412 ? 33.812 15.648 1.804 1 85 412 TYR B CA 1
ATOM 8076 C C . TYR B 1 412 ? 35.281 15.539 1.366 1 85 412 TYR B C 1
ATOM 8078 O O . TYR B 1 412 ? 35.594 14.938 0.333 1 85 412 TYR B O 1
ATOM 8086 N N . TRP B 1 413 ? 36.094 16.109 2.129 1 85.19 413 TRP B N 1
ATOM 8087 C CA . TRP B 1 413 ? 37.531 16.062 1.795 1 85.19 413 TRP B CA 1
ATOM 8088 C C . TRP B 1 413 ? 38.156 14.75 2.264 1 85.19 413 TRP B C 1
ATOM 8090 O O . TRP B 1 413 ? 38.875 14.109 1.521 1 85.19 413 TRP B O 1
ATOM 8100 N N . ILE B 1 414 ? 37.812 14.383 3.398 1 82.88 414 ILE B N 1
ATOM 8101 C CA . ILE B 1 414 ? 38.406 13.203 4.02 1 82.88 414 ILE B CA 1
ATOM 8102 C C . ILE B 1 414 ? 38.031 11.961 3.201 1 82.88 414 ILE B C 1
ATOM 8104 O O . ILE B 1 414 ? 38.906 11.102 2.971 1 82.88 414 ILE B O 1
ATOM 8108 N N . ASN B 1 415 ? 36.812 11.883 2.809 1 76.19 415 ASN B N 1
ATOM 8109 C CA . ASN B 1 415 ? 36.344 10.695 2.09 1 76.19 415 ASN B CA 1
ATOM 8110 C C . ASN B 1 415 ? 36.406 10.906 0.579 1 76.19 415 ASN B C 1
ATOM 8112 O O . ASN B 1 415 ? 35.656 10.258 -0.162 1 76.19 415 ASN B O 1
ATOM 8116 N N . ARG B 1 416 ? 37.188 11.766 0.184 1 76.69 416 ARG B N 1
ATOM 8117 C CA . ARG B 1 416 ? 37.25 12.117 -1.232 1 76.69 416 ARG B CA 1
ATOM 8118 C C . ARG B 1 416 ? 37.844 10.977 -2.061 1 76.69 416 ARG B C 1
ATOM 8120 O O . ARG B 1 416 ? 38.594 10.148 -1.541 1 76.69 416 ARG B O 1
ATOM 8127 N N . ASP B 1 417 ? 37.312 10.898 -3.244 1 68.25 417 ASP B N 1
ATOM 8128 C CA . ASP B 1 417 ? 37.938 9.992 -4.195 1 68.25 417 ASP B CA 1
ATOM 8129 C C . ASP B 1 417 ? 39.25 10.562 -4.711 1 68.25 417 ASP B C 1
ATOM 8131 O O . ASP B 1 417 ? 39.25 11.57 -5.43 1 68.25 417 ASP B O 1
ATOM 8135 N N . ILE B 1 418 ? 40.312 9.93 -4.379 1 65.94 418 ILE B N 1
ATOM 8136 C CA . ILE B 1 418 ? 41.625 10.43 -4.691 1 65.94 418 ILE B CA 1
ATOM 8137 C C . ILE B 1 418 ? 41.844 10.43 -6.203 1 65.94 418 ILE B C 1
ATOM 8139 O O . ILE B 1 418 ? 42.531 11.297 -6.738 1 65.94 418 ILE B O 1
ATOM 8143 N N . ASP B 1 419 ? 41.188 9.445 -6.805 1 62.91 419 ASP B N 1
ATOM 8144 C CA . ASP B 1 419 ? 41.375 9.32 -8.25 1 62.91 419 ASP B CA 1
ATOM 8145 C C . ASP B 1 419 ? 40.5 10.32 -9.008 1 62.91 419 ASP B C 1
ATOM 8147 O O . ASP B 1 419 ? 40.719 10.555 -10.195 1 62.91 419 ASP B O 1
ATOM 8151 N N . LYS B 1 420 ? 39.562 10.82 -8.234 1 63.53 420 LYS B N 1
ATOM 8152 C CA . LYS B 1 420 ? 38.688 11.789 -8.859 1 63.53 420 LYS B CA 1
ATOM 8153 C C . LYS B 1 420 ? 39.156 13.219 -8.633 1 63.53 420 LYS B C 1
ATOM 8155 O O . LYS B 1 420 ? 40.125 13.445 -7.891 1 63.53 420 LYS B O 1
ATOM 8160 N N . ASP B 1 421 ? 38.25 14.164 -9.164 1 70.06 421 ASP B N 1
ATOM 8161 C CA . ASP B 1 421 ? 38.719 15.539 -9.305 1 70.06 421 ASP B CA 1
ATOM 8162 C C . ASP B 1 421 ? 38.844 16.219 -7.941 1 70.06 421 ASP B C 1
ATOM 8164 O O . ASP B 1 421 ? 37.844 16.391 -7.23 1 70.06 421 ASP B O 1
ATOM 8168 N N . GLU B 1 422 ? 40 16.406 -7.348 1 86.31 422 GLU B N 1
ATOM 8169 C CA . GLU B 1 422 ? 40.375 17.172 -6.16 1 86.31 422 GLU B CA 1
ATOM 8170 C C . GLU B 1 422 ? 39.594 18.484 -6.086 1 86.31 422 GLU B C 1
ATOM 8172 O O . GLU B 1 422 ? 39.188 18.906 -5.004 1 86.31 422 GLU B O 1
ATOM 8177 N N . LEU B 1 423 ? 39.344 19 -7.191 1 89 423 LEU B N 1
ATOM 8178 C CA . LEU B 1 423 ? 38.656 20.281 -7.25 1 89 423 LEU B CA 1
ATOM 8179 C C . LEU B 1 423 ? 37.219 20.156 -6.762 1 89 423 LEU B C 1
ATOM 8181 O O . LEU B 1 423 ? 36.688 21.062 -6.137 1 89 423 LEU B O 1
ATOM 8185 N N . ILE B 1 424 ? 36.656 19.078 -7 1 91.62 424 ILE B N 1
ATOM 8186 C CA . ILE B 1 424 ? 35.281 18.844 -6.59 1 91.62 424 ILE B CA 1
ATOM 8187 C C . ILE B 1 424 ? 35.219 18.734 -5.066 1 91.62 424 ILE B C 1
ATOM 8189 O O . ILE B 1 424 ? 34.312 19.328 -4.441 1 91.62 424 ILE B O 1
ATOM 8193 N N . ALA B 1 425 ? 36.125 18.062 -4.543 1 92.69 425 ALA B N 1
ATOM 8194 C CA . ALA B 1 425 ? 36.156 17.922 -3.088 1 92.69 425 ALA B CA 1
ATOM 8195 C C . ALA B 1 425 ? 36.438 19.266 -2.418 1 92.69 425 ALA B C 1
ATOM 8197 O O . ALA B 1 425 ? 35.875 19.547 -1.352 1 92.69 425 ALA B O 1
ATOM 8198 N N . LYS B 1 426 ? 37.281 20.078 -3.08 1 94.44 426 LYS B N 1
ATOM 8199 C CA . LYS B 1 426 ? 37.562 21.406 -2.551 1 94.44 426 LYS B CA 1
ATOM 8200 C C . LYS B 1 426 ? 36.312 22.281 -2.537 1 94.44 426 LYS B C 1
ATOM 8202 O O . LYS B 1 426 ? 36.031 22.953 -1.546 1 94.44 426 LYS B O 1
ATOM 8207 N N . ARG B 1 427 ? 35.594 22.266 -3.584 1 95.44 427 ARG B N 1
ATOM 8208 C CA . ARG B 1 427 ? 34.375 23.062 -3.691 1 95.44 427 ARG B CA 1
ATOM 8209 C C . ARG B 1 427 ? 33.344 22.625 -2.666 1 95.44 427 ARG B C 1
ATOM 8211 O O . ARG B 1 427 ? 32.719 23.469 -2.004 1 95.44 427 ARG B O 1
ATOM 8218 N N . ARG B 1 428 ? 33.156 21.312 -2.459 1 95.06 428 ARG B N 1
ATOM 8219 C CA . ARG B 1 428 ? 32.188 20.766 -1.513 1 95.06 428 ARG B CA 1
ATOM 8220 C C . ARG B 1 428 ? 32.531 21.172 -0.083 1 95.06 428 ARG B C 1
ATOM 8222 O O . ARG B 1 428 ? 31.672 21.656 0.658 1 95.06 428 ARG B O 1
ATOM 8229 N N . SER B 1 429 ? 33.781 21.016 0.143 1 95.06 429 SER B N 1
ATOM 8230 C CA . SER B 1 429 ? 34.219 21.312 1.494 1 95.06 429 SER B CA 1
ATOM 8231 C C . SER B 1 429 ? 34.156 22.812 1.78 1 95.06 429 SER B C 1
ATOM 8233 O O . SER B 1 429 ? 33.812 23.219 2.885 1 95.06 429 SER B O 1
ATOM 8235 N N . ALA B 1 430 ? 34.531 23.594 0.84 1 96.12 430 ALA B N 1
ATOM 8236 C CA . ALA B 1 430 ? 34.5 25.047 1.005 1 96.12 430 ALA B CA 1
ATOM 8237 C C . ALA B 1 430 ? 33.094 25.547 1.246 1 96.12 430 ALA B C 1
ATOM 8239 O O . ALA B 1 430 ? 32.875 26.406 2.104 1 96.12 430 ALA B O 1
ATOM 8240 N N . PHE B 1 431 ? 32.188 25.016 0.451 1 96.81 431 PHE B N 1
ATOM 8241 C CA . PHE B 1 431 ? 30.781 25.391 0.594 1 96.81 431 PHE B CA 1
ATOM 8242 C C . PHE B 1 431 ? 30.281 25.078 2.002 1 96.81 431 PHE B C 1
ATOM 8244 O O . PHE B 1 431 ? 29.688 25.953 2.654 1 96.81 431 PHE B O 1
ATOM 8251 N N . CYS B 1 432 ? 30.484 23.906 2.484 1 95.62 432 CYS B N 1
ATOM 8252 C CA . CYS B 1 432 ? 30 23.469 3.791 1 95.62 432 CYS B CA 1
ATOM 8253 C C . CYS B 1 432 ? 30.672 24.266 4.91 1 95.62 432 CYS B C 1
ATOM 8255 O O . CYS B 1 432 ? 30.031 24.594 5.906 1 95.62 432 CYS B O 1
ATOM 8257 N N . TRP B 1 433 ? 31.969 24.5 4.695 1 94.5 433 TRP B N 1
ATOM 8258 C CA . TRP B 1 433 ? 32.688 25.281 5.68 1 94.5 433 TRP B CA 1
ATOM 8259 C C . TRP B 1 433 ? 32.094 26.688 5.805 1 94.5 433 TRP B C 1
ATOM 8261 O O . TRP B 1 433 ? 31.875 27.172 6.918 1 94.5 433 TRP B O 1
ATOM 8271 N N . MET B 1 434 ? 31.812 27.266 4.68 1 95.06 434 MET B N 1
ATOM 8272 C CA . MET B 1 434 ? 31.281 28.625 4.66 1 95.06 434 MET B CA 1
ATOM 8273 C C . MET B 1 434 ? 29.969 28.703 5.418 1 95.06 434 MET B C 1
ATOM 8275 O O . MET B 1 434 ? 29.75 29.625 6.207 1 95.06 434 MET B O 1
ATOM 8279 N N . PHE B 1 435 ? 29.125 27.75 5.277 1 95.38 435 PHE B N 1
ATOM 8280 C CA . PHE B 1 435 ? 27.781 27.828 5.836 1 95.38 435 PHE B CA 1
ATOM 8281 C C . PHE B 1 435 ? 27.75 27.266 7.254 1 95.38 435 PHE B C 1
ATOM 8283 O O . PHE B 1 435 ? 26.75 27.422 7.969 1 95.38 435 PHE B O 1
ATOM 8290 N N . SER B 1 436 ? 28.781 26.625 7.652 1 92.62 436 SER B N 1
ATOM 8291 C CA . SER B 1 436 ? 28.875 26.156 9.031 1 92.62 436 SER B CA 1
ATOM 8292 C C . SER B 1 436 ? 29.5 27.219 9.938 1 92.62 436 SER B C 1
ATOM 8294 O O . SER B 1 436 ? 29.531 27.047 11.156 1 92.62 436 SER B O 1
ATOM 8296 N N . ASN B 1 437 ? 30.062 28.266 9.328 1 93 437 ASN B N 1
ATOM 8297 C CA . ASN B 1 437 ? 30.734 29.297 10.109 1 93 437 ASN B CA 1
ATOM 8298 C C . ASN B 1 437 ? 30 30.641 10.008 1 93 437 ASN B C 1
ATOM 8300 O O . ASN B 1 437 ? 29.422 30.953 8.969 1 93 437 ASN B O 1
ATOM 8304 N N . ASP B 1 438 ? 30.156 31.391 11.039 1 92.69 438 ASP B N 1
ATOM 8305 C CA . ASP B 1 438 ? 29.531 32.719 11.047 1 92.69 438 ASP B CA 1
ATOM 8306 C C . ASP B 1 438 ? 30.359 33.719 10.25 1 92.69 438 ASP B C 1
ATOM 8308 O O . ASP B 1 438 ? 31.531 33.5 9.984 1 92.69 438 ASP B O 1
ATOM 8312 N N . GLU B 1 439 ? 29.703 34.719 9.922 1 92.94 439 GLU B N 1
ATOM 8313 C CA . GLU B 1 439 ? 30.328 35.719 9.07 1 92.94 439 GLU B CA 1
ATOM 8314 C C . GLU B 1 439 ? 31.547 36.344 9.75 1 92.94 439 GLU B C 1
ATOM 8316 O O . GLU B 1 439 ? 32.562 36.656 9.102 1 92.94 439 GLU B O 1
ATOM 8321 N N . THR B 1 440 ? 31.469 36.562 11.047 1 93.75 440 THR B N 1
ATOM 8322 C CA . THR B 1 440 ? 32.562 37.156 11.797 1 93.75 440 THR B CA 1
ATOM 8323 C C . THR B 1 440 ? 33.812 36.281 11.742 1 93.75 440 THR B C 1
ATOM 8325 O O . THR B 1 440 ? 34.906 36.781 11.578 1 93.75 440 THR B O 1
ATOM 8328 N N . SER B 1 441 ? 33.594 35 11.828 1 93.5 441 SER B N 1
ATOM 8329 C CA . SER B 1 441 ? 34.688 34.062 11.781 1 93.5 441 SER B CA 1
ATOM 8330 C C . SER B 1 441 ? 35.312 34 10.391 1 93.5 441 SER B C 1
ATOM 8332 O O . SER B 1 441 ? 36.531 33.875 10.25 1 93.5 441 SER B O 1
ATOM 8334 N N . ILE B 1 442 ? 34.531 34.156 9.375 1 94.38 442 ILE B N 1
ATOM 8335 C CA . ILE B 1 442 ? 35.031 34.094 8 1 94.38 442 ILE B CA 1
ATOM 8336 C C . ILE B 1 442 ? 35.812 35.375 7.66 1 94.38 442 ILE B C 1
ATOM 8338 O O . ILE B 1 442 ? 36.812 35.312 6.949 1 94.38 442 ILE B O 1
ATOM 8342 N N . LEU B 1 443 ? 35.375 36.5 8.203 1 93 443 LEU B N 1
ATOM 8343 C CA . LEU B 1 443 ? 36 37.781 7.934 1 93 443 LEU B CA 1
ATOM 8344 C C . LEU B 1 443 ? 37.438 37.812 8.484 1 93 443 LEU B C 1
ATOM 8346 O O . LEU B 1 443 ? 38.281 38.562 7.992 1 93 443 LEU B O 1
ATOM 8350 N N . ASN B 1 444 ? 37.75 36.969 9.461 1 92.44 444 ASN B N 1
ATOM 8351 C CA . ASN B 1 444 ? 39.031 37 10.141 1 92.44 444 ASN B CA 1
ATOM 8352 C C . ASN B 1 444 ? 40.094 36.156 9.383 1 92.44 444 ASN B C 1
ATOM 8354 O O . ASN B 1 444 ? 41.25 36.188 9.734 1 92.44 444 ASN B O 1
ATOM 8358 N N . ILE B 1 445 ? 39.656 35.531 8.344 1 92.88 445 ILE B N 1
ATOM 8359 C CA . ILE B 1 445 ? 40.625 34.781 7.566 1 92.88 445 ILE B CA 1
ATOM 8360 C C . ILE B 1 445 ? 41.156 35.656 6.438 1 92.88 445 ILE B C 1
ATOM 8362 O O . ILE B 1 445 ? 40.656 36.75 6.172 1 92.88 445 ILE B O 1
ATOM 8366 N N . ASP B 1 446 ? 42.281 35.125 5.82 1 91.75 446 ASP B N 1
ATOM 8367 C CA . ASP B 1 446 ? 42.844 35.844 4.672 1 91.75 446 ASP B CA 1
ATOM 8368 C C . ASP B 1 446 ? 41.812 35.938 3.543 1 91.75 446 ASP B C 1
ATOM 8370 O O . ASP B 1 446 ? 41.219 34.938 3.15 1 91.75 446 ASP B O 1
ATOM 8374 N N . ASN B 1 447 ? 41.562 37.188 3.07 1 93 447 ASN B N 1
ATOM 8375 C CA . ASN B 1 447 ? 40.594 37.469 2.021 1 93 447 ASN B CA 1
ATOM 8376 C C . ASN B 1 447 ? 39.156 37.188 2.482 1 93 447 ASN B C 1
ATOM 8378 O O . ASN B 1 447 ? 38.344 36.75 1.694 1 93 447 ASN B O 1
ATOM 8382 N N . GLY B 1 448 ? 38.969 37.344 3.695 1 93.94 448 GLY B N 1
ATOM 8383 C CA . GLY B 1 448 ? 37.688 37.031 4.32 1 93.94 448 GLY B CA 1
ATOM 8384 C C . GLY B 1 448 ? 36.5 37.781 3.691 1 93.94 448 GLY B C 1
ATOM 8385 O O . GLY B 1 448 ? 35.406 37.25 3.604 1 93.94 448 GLY B O 1
ATOM 8386 N N . ALA B 1 449 ? 36.781 38.938 3.209 1 94 449 ALA B N 1
ATOM 8387 C CA . ALA B 1 449 ? 35.719 39.75 2.594 1 94 449 ALA B CA 1
ATOM 8388 C C . ALA B 1 449 ? 35.188 39.062 1.331 1 94 449 ALA B C 1
ATOM 8390 O O . ALA B 1 449 ? 33.969 39.094 1.068 1 94 449 ALA B O 1
ATOM 8391 N N . ASN B 1 450 ? 36.031 38.5 0.556 1 95.12 450 ASN B N 1
ATOM 8392 C CA . ASN B 1 450 ? 35.625 37.781 -0.656 1 95.12 450 ASN B CA 1
ATOM 8393 C C . ASN B 1 450 ? 34.781 36.562 -0.334 1 95.12 450 ASN B C 1
ATOM 8395 O O . ASN B 1 450 ? 33.812 36.281 -1.029 1 95.12 450 ASN B O 1
ATOM 8399 N N . TRP B 1 451 ? 35.188 35.875 0.69 1 96 451 TRP B N 1
ATOM 8400 C CA . TRP B 1 451 ? 34.469 34.688 1.107 1 96 451 TRP B CA 1
ATOM 8401 C C . TRP B 1 451 ? 33.062 35.062 1.641 1 96 451 TRP B C 1
ATOM 8403 O O . TRP B 1 451 ? 32.094 34.344 1.36 1 96 451 TRP B O 1
ATOM 8413 N N . VAL B 1 452 ? 33 36.156 2.352 1 95.88 452 VAL B N 1
ATOM 8414 C CA . VAL B 1 452 ? 31.719 36.625 2.871 1 95.88 452 VAL B CA 1
ATOM 8415 C C . VAL B 1 452 ? 30.828 37.062 1.717 1 95.88 452 VAL B C 1
ATOM 8417 O O . VAL B 1 452 ? 29.625 36.812 1.72 1 95.88 452 VAL B O 1
ATOM 8420 N N . SER B 1 453 ? 31.406 37.688 0.768 1 95.56 453 SER B N 1
ATOM 8421 C CA . SER B 1 453 ? 30.672 38.156 -0.404 1 95.56 453 SER B CA 1
ATOM 8422 C C . SER B 1 453 ? 30.047 36.969 -1.149 1 95.56 453 SER B C 1
ATOM 8424 O O . SER B 1 453 ? 28.859 37 -1.479 1 95.56 453 SER B O 1
ATOM 8426 N N . ILE B 1 454 ? 30.797 36 -1.36 1 95.94 454 ILE B N 1
ATOM 8427 C CA . ILE B 1 454 ? 30.297 34.844 -2.1 1 95.94 454 ILE B CA 1
ATOM 8428 C C . ILE B 1 454 ? 29.266 34.094 -1.256 1 95.94 454 ILE B C 1
ATOM 8430 O O . ILE B 1 454 ? 28.297 33.531 -1.789 1 95.94 454 ILE B O 1
ATOM 8434 N N . LYS B 1 455 ? 29.484 34.031 -0.02 1 96.5 455 LYS B N 1
ATOM 8435 C CA . LYS B 1 455 ? 28.516 33.406 0.875 1 96.5 455 LYS B CA 1
ATOM 8436 C C . LYS B 1 455 ? 27.156 34.062 0.765 1 96.5 455 LYS B C 1
ATOM 8438 O O . LYS B 1 455 ? 26.125 33.406 0.704 1 96.5 455 LYS B O 1
ATOM 8443 N N . HIS B 1 456 ? 27.188 35.406 0.72 1 95.19 456 HIS B N 1
ATOM 8444 C CA . HIS B 1 456 ? 25.953 36.156 0.585 1 95.19 456 HIS B CA 1
ATOM 8445 C C . HIS B 1 456 ? 25.281 35.875 -0.755 1 95.19 456 HIS B C 1
ATOM 8447 O O . HIS B 1 456 ? 24.062 35.719 -0.821 1 95.19 456 HIS B O 1
ATOM 8453 N N . ARG B 1 457 ? 26.031 35.812 -1.738 1 95.31 457 ARG B N 1
ATOM 8454 C CA . ARG B 1 457 ? 25.5 35.562 -3.07 1 95.31 457 ARG B CA 1
ATOM 8455 C C . ARG B 1 457 ? 24.938 34.156 -3.166 1 95.31 457 ARG B C 1
ATOM 8457 O O . ARG B 1 457 ? 23.859 33.938 -3.746 1 95.31 457 ARG B O 1
ATOM 8464 N N . LEU B 1 458 ? 25.656 33.25 -2.594 1 96.69 458 LEU B N 1
ATOM 8465 C CA . LEU B 1 458 ? 25.156 31.891 -2.561 1 96.69 458 LEU B CA 1
ATOM 8466 C C . LEU B 1 458 ? 23.875 31.781 -1.736 1 96.69 458 LEU B C 1
ATOM 8468 O O . LEU B 1 458 ? 22.969 31.016 -2.082 1 96.69 458 LEU B O 1
ATOM 8472 N N . SER B 1 459 ? 23.859 32.5 -0.655 1 96.56 459 SER B N 1
ATOM 8473 C CA . SER B 1 459 ? 22.656 32.5 0.172 1 96.56 459 SER B CA 1
ATOM 8474 C C . SER B 1 459 ? 21.453 33.031 -0.612 1 96.56 459 SER B C 1
ATOM 8476 O O . SER B 1 459 ? 20.344 32.5 -0.47 1 96.56 459 SER B O 1
ATOM 8478 N N . THR B 1 460 ? 21.656 34 -1.381 1 94.88 460 THR B N 1
ATOM 8479 C CA . THR B 1 460 ? 20.609 34.531 -2.238 1 94.88 460 THR B CA 1
ATOM 8480 C C . THR B 1 460 ? 20.141 33.5 -3.24 1 94.88 460 THR B C 1
ATOM 8482 O O . THR B 1 460 ? 18.938 33.344 -3.467 1 94.88 460 THR B O 1
ATOM 8485 N N . LEU B 1 461 ? 21.047 32.844 -3.818 1 95.81 461 LEU B N 1
ATOM 8486 C CA . LEU B 1 461 ? 20.703 31.781 -4.754 1 95.81 461 LEU B CA 1
ATOM 8487 C C . LEU B 1 461 ? 19.922 30.688 -4.059 1 95.81 461 LEU B C 1
ATOM 8489 O O . LEU B 1 461 ? 18.922 30.188 -4.602 1 95.81 461 LEU B O 1
ATOM 8493 N N . LEU B 1 462 ? 20.344 30.312 -2.854 1 97.12 462 LEU B N 1
ATOM 8494 C CA . LEU B 1 462 ? 19.672 29.25 -2.096 1 97.12 462 LEU B CA 1
ATOM 8495 C C . LEU B 1 462 ? 18.25 29.672 -1.741 1 97.12 462 LEU B C 1
ATOM 8497 O O . LEU B 1 462 ? 17.328 28.844 -1.789 1 97.12 462 LEU B O 1
ATOM 8501 N N . ASP B 1 463 ? 18.078 30.922 -1.421 1 95.5 463 ASP B N 1
ATOM 8502 C CA . ASP B 1 463 ? 16.75 31.438 -1.125 1 95.5 463 ASP B CA 1
ATOM 8503 C C . ASP B 1 463 ? 15.844 31.359 -2.35 1 95.5 463 ASP B C 1
ATOM 8505 O O . ASP B 1 463 ? 14.672 31 -2.236 1 95.5 463 ASP B O 1
ATOM 8509 N N . LEU B 1 464 ? 16.391 31.703 -3.406 1 95.25 464 LEU B N 1
ATOM 8510 C CA . LEU B 1 464 ? 15.641 31.609 -4.66 1 95.25 464 LEU B CA 1
ATOM 8511 C C . LEU B 1 464 ? 15.25 30.172 -4.953 1 95.25 464 LEU B C 1
ATOM 8513 O O . LEU B 1 464 ? 14.117 29.891 -5.344 1 95.25 464 LEU B O 1
ATOM 8517 N N . LEU B 1 465 ? 16.141 29.281 -4.781 1 96.75 465 LEU B N 1
ATOM 8518 C CA . LEU B 1 465 ? 15.898 27.875 -5.023 1 96.75 465 LEU B CA 1
ATOM 8519 C C . LEU B 1 465 ? 14.828 27.328 -4.082 1 96.75 465 LEU B C 1
ATOM 8521 O O . LEU B 1 465 ? 13.984 26.531 -4.488 1 96.75 465 LEU B O 1
ATOM 8525 N N . GLU B 1 466 ? 14.844 27.75 -2.852 1 96 466 GLU B N 1
ATOM 8526 C CA . GLU B 1 466 ? 13.852 27.312 -1.882 1 96 466 GLU B CA 1
ATOM 8527 C C . GLU B 1 466 ? 12.445 27.734 -2.295 1 96 466 GLU B C 1
ATOM 8529 O O . GLU B 1 466 ? 11.484 26.984 -2.109 1 96 466 GLU B O 1
ATOM 8534 N N . LYS B 1 467 ? 12.367 28.906 -2.85 1 93.69 467 LYS B N 1
ATOM 8535 C CA . LYS B 1 467 ? 11.078 29.375 -3.336 1 93.69 467 LYS B CA 1
ATOM 8536 C C . LYS B 1 467 ? 10.57 28.516 -4.488 1 93.69 467 LYS B C 1
ATOM 8538 O O . LYS B 1 467 ? 9.367 28.469 -4.758 1 93.69 467 LYS B O 1
ATOM 8543 N N . LEU B 1 468 ? 11.508 27.875 -5.148 1 94.81 468 LEU B N 1
ATOM 8544 C CA . LEU B 1 468 ? 11.164 27.031 -6.289 1 94.81 468 LEU B CA 1
ATOM 8545 C C . LEU B 1 468 ? 11.008 25.578 -5.859 1 94.81 468 LEU B C 1
ATOM 8547 O O . LEU B 1 468 ? 10.734 24.703 -6.688 1 94.81 468 LEU B O 1
ATOM 8551 N N . GLY B 1 469 ? 11.164 25.25 -4.578 1 94.44 469 GLY B N 1
ATOM 8552 C CA . GLY B 1 469 ? 11.008 23.891 -4.059 1 94.44 469 GLY B CA 1
ATOM 8553 C C . GLY B 1 469 ? 12.289 23.094 -4.109 1 94.44 469 GLY B C 1
ATOM 8554 O O . GLY B 1 469 ? 12.258 21.859 -4.102 1 94.44 469 GLY B O 1
ATOM 8555 N N . CYS B 1 470 ? 13.422 23.766 -4.27 1 96.88 470 CYS B N 1
ATOM 8556 C CA . CYS B 1 470 ? 14.727 23.109 -4.266 1 96.88 470 CYS B CA 1
ATOM 8557 C C . CYS B 1 470 ? 15.516 23.469 -3.012 1 96.88 470 CYS B C 1
ATOM 8559 O O . CYS B 1 470 ? 15.875 24.625 -2.807 1 96.88 470 CYS B O 1
ATOM 8561 N N . PHE B 1 471 ? 15.805 22.5 -2.219 1 97.44 471 PHE B N 1
ATOM 8562 C CA . PHE B 1 471 ? 16.5 22.703 -0.949 1 97.44 471 PHE B CA 1
ATOM 8563 C C . PHE B 1 471 ? 17.844 21.984 -0.94 1 97.44 471 PHE B C 1
ATOM 8565 O O . PHE B 1 471 ? 17.938 20.812 -1.335 1 97.44 471 PHE B O 1
ATOM 8572 N N . ILE B 1 472 ? 18.828 22.688 -0.503 1 97.25 472 ILE B N 1
ATOM 8573 C CA . ILE B 1 472 ? 20.188 22.141 -0.455 1 97.25 472 ILE B CA 1
ATOM 8574 C C . ILE B 1 472 ? 20.656 22.078 0.993 1 97.25 472 ILE B C 1
ATOM 8576 O O . ILE B 1 472 ? 20.516 23.047 1.745 1 97.25 472 ILE B O 1
ATOM 8580 N N . LEU B 1 473 ? 21.188 20.984 1.334 1 96.88 473 LEU B N 1
ATOM 8581 C CA . LEU B 1 473 ? 21.734 20.828 2.68 1 96.88 473 LEU B CA 1
ATOM 8582 C C . LEU B 1 473 ? 23.047 21.594 2.832 1 96.88 473 LEU B C 1
ATOM 8584 O O . LEU B 1 473 ? 24.078 21.172 2.307 1 96.88 473 LEU B O 1
ATOM 8588 N N . LYS B 1 474 ? 23.062 22.531 3.611 1 96.12 474 LYS B N 1
ATOM 8589 C CA . LYS B 1 474 ? 24.203 23.438 3.74 1 96.12 474 LYS B CA 1
ATOM 8590 C C . LYS B 1 474 ? 25.359 22.766 4.48 1 96.12 474 LYS B C 1
ATOM 8592 O O . LYS B 1 474 ? 26.516 23.141 4.285 1 96.12 474 LYS B O 1
ATOM 8597 N N . LYS B 1 475 ? 25.062 21.797 5.242 1 93.81 475 LYS B N 1
ATOM 8598 C CA . LYS B 1 475 ? 26.094 21.109 6.004 1 93.81 475 LYS B CA 1
ATOM 8599 C C . LYS B 1 475 ? 26.656 19.922 5.23 1 93.81 475 LYS B C 1
ATOM 8601 O O . LYS B 1 475 ? 27.469 19.156 5.758 1 93.81 475 LYS B O 1
ATOM 8606 N N . GLY B 1 476 ? 26.203 19.766 4.043 1 93.44 476 GLY B N 1
ATOM 8607 C CA . GLY B 1 476 ? 26.766 18.734 3.174 1 93.44 476 GLY B CA 1
ATOM 8608 C C . GLY B 1 476 ? 25.797 17.609 2.887 1 93.44 476 GLY B C 1
ATOM 8609 O O . GLY B 1 476 ? 25.219 17.531 1.796 1 93.44 476 GLY B O 1
ATOM 8610 N N . THR B 1 477 ? 25.719 16.703 3.891 1 92 477 THR B N 1
ATOM 8611 C CA . THR B 1 477 ? 24.797 15.562 3.812 1 92 477 THR B CA 1
ATOM 8612 C C . THR B 1 477 ? 23.906 15.508 5.043 1 92 477 THR B C 1
ATOM 8614 O O . THR B 1 477 ? 24.062 16.297 5.977 1 92 477 THR B O 1
ATOM 8617 N N . VAL B 1 478 ? 22.906 14.664 4.969 1 92.81 478 VAL B N 1
ATOM 8618 C CA . VAL B 1 478 ? 21.969 14.57 6.078 1 92.81 478 VAL B CA 1
ATOM 8619 C C . VAL B 1 478 ? 22.703 14.164 7.352 1 92.81 478 VAL B C 1
ATOM 8621 O O . VAL B 1 478 ? 22.328 14.586 8.453 1 92.81 478 VAL B O 1
ATOM 8624 N N . GLU B 1 479 ? 23.844 13.469 7.207 1 89.12 479 GLU B N 1
ATOM 8625 C CA . GLU B 1 479 ? 24.625 13.016 8.352 1 89.12 479 GLU B CA 1
ATOM 8626 C C . GLU B 1 479 ? 25.266 14.188 9.094 1 89.12 479 GLU B C 1
ATOM 8628 O O . GLU B 1 479 ? 25.531 14.094 10.297 1 89.12 479 GLU B O 1
ATOM 8633 N N . GLY B 1 480 ? 25.469 15.227 8.43 1 90.25 480 GLY B N 1
ATOM 8634 C CA . GLY B 1 480 ? 26.031 16.406 9.039 1 90.25 480 GLY B CA 1
ATOM 8635 C C . GLY B 1 480 ? 25.125 17.062 10.055 1 90.25 480 GLY B C 1
ATOM 8636 O O . GLY B 1 480 ? 25.562 17.891 10.852 1 90.25 480 GLY B O 1
ATOM 8637 N N . TYR B 1 481 ? 23.875 16.672 10.07 1 93.31 481 TYR B N 1
ATOM 8638 C CA . TYR B 1 481 ? 22.891 17.281 10.961 1 93.31 481 TYR B CA 1
ATOM 8639 C C . TYR B 1 481 ? 22.688 16.422 12.195 1 93.31 481 TYR B C 1
ATOM 8641 O O . TYR B 1 481 ? 21.984 16.828 13.133 1 93.31 481 TYR B O 1
ATOM 8649 N N . TYR B 1 482 ? 23.328 15.266 12.242 1 91 482 TYR B N 1
ATOM 8650 C CA . TYR B 1 482 ? 23.094 14.344 13.344 1 91 482 TYR B CA 1
ATOM 8651 C C . TYR B 1 482 ? 23.609 14.922 14.656 1 91 482 TYR B C 1
ATOM 8653 O O . TYR B 1 482 ? 24.672 15.539 14.703 1 91 482 TYR B O 1
ATOM 8661 N N . GLN B 1 483 ? 22.891 14.742 15.695 1 90.38 483 GLN B N 1
ATOM 8662 C CA . GLN B 1 483 ? 23.234 15.258 17.016 1 90.38 483 GLN B CA 1
ATOM 8663 C C . GLN B 1 483 ? 23.578 14.125 17.984 1 90.38 483 GLN B C 1
ATOM 8665 O O . GLN B 1 483 ? 24.297 14.336 18.953 1 90.38 483 GLN B O 1
ATOM 8670 N N . HIS B 1 484 ? 23.125 13.016 17.734 1 84.75 484 HIS B N 1
ATOM 8671 C CA . HIS B 1 484 ? 23.172 11.961 18.734 1 84.75 484 HIS B CA 1
ATOM 8672 C C . HIS B 1 484 ? 24.109 10.828 18.297 1 84.75 484 HIS B C 1
ATOM 8674 O O . HIS B 1 484 ? 24.484 9.984 19.109 1 84.75 484 HIS B O 1
ATOM 8680 N N . VAL B 1 485 ? 24.297 10.703 17.047 1 77.06 485 VAL B N 1
ATOM 8681 C CA . VAL B 1 485 ? 25.172 9.648 16.547 1 77.06 485 VAL B CA 1
ATOM 8682 C C . VAL B 1 485 ? 26.531 10.234 16.188 1 77.06 485 VAL B C 1
ATOM 8684 O O . VAL B 1 485 ? 26.609 11.281 15.531 1 77.06 485 VAL B O 1
ATOM 8687 N N . SER B 1 486 ? 27.578 9.867 16.859 1 63.94 486 SER B N 1
ATOM 8688 C CA . SER B 1 486 ? 28.906 10.453 16.641 1 63.94 486 SER B CA 1
ATOM 8689 C C . SER B 1 486 ? 29.562 9.859 15.406 1 63.94 486 SER B C 1
ATOM 8691 O O . SER B 1 486 ? 30.172 10.586 14.602 1 63.94 486 SER B O 1
ATOM 8693 N N . ASN B 1 487 ? 30.109 8.414 15.383 1 54.97 487 ASN B N 1
ATOM 8694 C CA . ASN B 1 487 ? 31.062 7.859 14.445 1 54.97 487 ASN B CA 1
ATOM 8695 C C . ASN B 1 487 ? 30.375 7.117 13.297 1 54.97 487 ASN B C 1
ATOM 8697 O O . ASN B 1 487 ? 29.609 6.188 13.539 1 54.97 487 ASN B O 1
ATOM 8701 N N . LEU B 1 488 ? 30.328 7.777 12.078 1 55.28 488 LEU B N 1
ATOM 8702 C CA . LEU B 1 488 ? 29.547 7.195 10.992 1 55.28 488 LEU B CA 1
ATOM 8703 C C . LEU B 1 488 ? 30.438 6.359 10.078 1 55.28 488 LEU B C 1
ATOM 8705 O O . LEU B 1 488 ? 31.469 6.836 9.602 1 55.28 488 LEU B O 1
ATOM 8709 N N . THR B 1 489 ? 30.578 5.109 10.289 1 48.75 489 THR B N 1
ATOM 8710 C CA . THR B 1 489 ? 31.172 4.352 9.195 1 48.75 489 THR B CA 1
ATOM 8711 C C . THR B 1 489 ? 30.188 4.18 8.055 1 48.75 489 THR B C 1
ATOM 8713 O O . THR B 1 489 ? 28.969 4.242 8.266 1 48.75 489 THR B O 1
ATOM 8716 N N . ASN B 1 490 ? 30.625 4.379 6.812 1 47.38 490 ASN B N 1
ATOM 8717 C CA . ASN B 1 490 ? 29.891 4.336 5.551 1 47.38 490 ASN B CA 1
ATOM 8718 C C . ASN B 1 490 ? 28.844 3.227 5.547 1 47.38 490 ASN B C 1
ATOM 8720 O O . ASN B 1 490 ? 27.766 3.385 4.965 1 47.38 490 ASN B O 1
ATOM 8724 N N . ASP B 1 491 ? 29.359 1.979 5.84 1 49.22 491 ASP B N 1
ATOM 8725 C CA . ASP B 1 491 ? 28.609 0.746 5.637 1 49.22 491 ASP B CA 1
ATOM 8726 C C . ASP B 1 491 ? 27.266 0.792 6.375 1 49.22 491 ASP B C 1
ATOM 8728 O O . ASP B 1 491 ? 26.391 -0.041 6.137 1 49.22 491 ASP B O 1
ATOM 8732 N N . GLU B 1 492 ? 26.969 1.85 7.129 1 63.22 492 GLU B N 1
ATOM 8733 C CA . GLU B 1 492 ? 25.75 1.599 7.875 1 63.22 492 GLU B CA 1
ATOM 8734 C C . GLU B 1 492 ? 24.922 2.871 8.016 1 63.22 492 GLU B C 1
ATOM 8736 O O . GLU B 1 492 ? 24.344 3.133 9.086 1 63.22 492 GLU B O 1
ATOM 8741 N N . LYS B 1 493 ? 24.984 3.664 6.844 1 75.81 493 LYS B N 1
ATOM 8742 C CA . LYS B 1 493 ? 24.344 4.977 6.914 1 75.81 493 LYS B CA 1
ATOM 8743 C C . LYS B 1 493 ? 22.891 4.859 7.355 1 75.81 493 LYS B C 1
ATOM 8745 O O . LYS B 1 493 ? 22.453 5.578 8.258 1 75.81 493 LYS B O 1
ATOM 8750 N N . PRO B 1 494 ? 22.156 3.91 6.773 1 72.69 494 PRO B N 1
ATOM 8751 C CA . PRO B 1 494 ? 20.766 3.807 7.234 1 72.69 494 PRO B CA 1
ATOM 8752 C C . PRO B 1 494 ? 20.672 3.418 8.711 1 72.69 494 PRO B C 1
ATOM 8754 O O . PRO B 1 494 ? 19.75 3.865 9.406 1 72.69 494 PRO B O 1
ATOM 8757 N N . ASN B 1 495 ? 21.656 2.701 9.141 1 73.25 495 ASN B N 1
ATOM 8758 C CA . ASN B 1 495 ? 21.672 2.359 10.555 1 73.25 495 ASN B CA 1
ATOM 8759 C C . ASN B 1 495 ? 21.938 3.586 11.43 1 73.25 495 ASN B C 1
ATOM 8761 O O . ASN B 1 495 ? 21.297 3.764 12.469 1 73.25 495 ASN B O 1
ATOM 8765 N N . ALA B 1 496 ? 22.859 4.355 10.93 1 80.75 496 ALA B N 1
ATOM 8766 C CA . ALA B 1 496 ? 23.188 5.578 11.672 1 80.75 496 ALA B CA 1
ATOM 8767 C C . ALA B 1 496 ? 21.969 6.5 11.75 1 80.75 496 ALA B C 1
ATOM 8769 O O . ALA B 1 496 ? 21.719 7.125 12.781 1 80.75 496 ALA B O 1
ATOM 8770 N N . ALA B 1 497 ? 21.25 6.613 10.664 1 85.19 497 ALA B N 1
ATOM 8771 C CA . ALA B 1 497 ? 20.047 7.43 10.633 1 85.19 497 ALA B CA 1
ATOM 8772 C C . ALA B 1 497 ? 19.016 6.926 11.648 1 85.19 497 ALA B C 1
ATOM 8774 O O . ALA B 1 497 ? 18.375 7.723 12.344 1 85.19 497 ALA B O 1
ATOM 8775 N N . SER B 1 498 ? 18.938 5.672 11.758 1 77.75 498 SER B N 1
ATOM 8776 C CA . SER B 1 498 ? 18 5.07 12.688 1 77.75 498 SER B CA 1
ATOM 8777 C C . SER B 1 498 ? 18.359 5.391 14.133 1 77.75 498 SER B C 1
ATOM 8779 O O . SER B 1 498 ? 17.484 5.672 14.953 1 77.75 498 SER B O 1
ATOM 8781 N N . TYR B 1 499 ? 19.625 5.348 14.391 1 78.56 499 TYR B N 1
ATOM 8782 C CA . TYR B 1 499 ? 20.094 5.684 15.734 1 78.56 499 TYR B CA 1
ATOM 8783 C C . TYR B 1 499 ? 19.828 7.152 16.047 1 78.56 499 TYR B C 1
ATOM 8785 O O . TYR B 1 499 ? 19.438 7.488 17.172 1 78.56 499 TYR B O 1
ATOM 8793 N N . GLU B 1 500 ? 20.047 7.914 15.086 1 87.19 500 GLU B N 1
ATOM 8794 C CA . GLU B 1 500 ? 19.797 9.344 15.25 1 87.19 500 GLU B CA 1
ATOM 8795 C C . GLU B 1 500 ? 18.328 9.609 15.555 1 87.19 500 GLU B C 1
ATOM 8797 O O . GLU B 1 500 ? 18 10.5 16.344 1 87.19 500 GLU B O 1
ATOM 8802 N N . VAL B 1 501 ? 17.453 8.867 14.953 1 85.38 501 VAL B N 1
ATOM 8803 C CA . VAL B 1 501 ? 16.016 9.055 15.117 1 85.38 501 VAL B CA 1
ATOM 8804 C C . VAL B 1 501 ? 15.633 8.812 16.578 1 85.38 501 VAL B C 1
ATOM 8806 O O . VAL B 1 501 ? 14.781 9.516 17.125 1 85.38 501 VAL B O 1
ATOM 8809 N N . ASN B 1 502 ? 16.25 7.867 17.203 1 78.31 502 ASN B N 1
ATOM 8810 C CA . ASN B 1 502 ? 15.953 7.594 18.609 1 78.31 502 ASN B CA 1
ATOM 8811 C C . ASN B 1 502 ? 16.219 8.812 19.484 1 78.31 502 ASN B C 1
ATOM 8813 O O . ASN B 1 502 ? 15.414 9.148 20.344 1 78.31 502 ASN B O 1
ATOM 8817 N N . GLY B 1 503 ? 17.328 9.383 19.234 1 83.62 503 GLY B N 1
ATOM 8818 C CA . GLY B 1 503 ? 17.641 10.594 19.969 1 83.62 503 GLY B CA 1
ATOM 8819 C C . GLY B 1 503 ? 16.75 11.766 19.609 1 83.62 503 GLY B C 1
ATOM 8820 O O . GLY B 1 503 ? 16.328 12.523 20.484 1 83.62 503 GLY B O 1
ATOM 8821 N N . LEU B 1 504 ? 16.422 11.859 18.375 1 89.75 504 LEU B N 1
ATOM 8822 C CA . LEU B 1 504 ? 15.586 12.93 17.844 1 89.75 504 LEU B CA 1
ATOM 8823 C C . LEU B 1 504 ? 14.195 12.875 18.453 1 89.75 504 LEU B C 1
ATOM 8825 O O . LEU B 1 504 ? 13.617 13.914 18.797 1 89.75 504 LEU B O 1
ATOM 8829 N N . MET B 1 505 ? 13.664 11.719 18.688 1 84.38 505 MET B N 1
ATOM 8830 C CA . MET B 1 505 ? 12.305 11.562 19.203 1 84.38 505 MET B CA 1
ATOM 8831 C C . MET B 1 505 ? 12.234 11.93 20.672 1 84.38 505 MET B C 1
ATOM 8833 O O . MET B 1 505 ? 11.188 12.336 21.172 1 84.38 505 MET B O 1
ATOM 8837 N N . GLU B 1 506 ? 13.359 11.875 21.312 1 85.06 506 GLU B N 1
ATOM 8838 C CA . GLU B 1 506 ? 13.414 12.195 22.734 1 85.06 506 GLU B CA 1
ATOM 8839 C C . GLU B 1 506 ? 13.75 13.664 22.953 1 85.06 506 GLU B C 1
ATOM 8841 O O . GLU B 1 506 ? 13.516 14.203 24.031 1 85.06 506 GLU B O 1
ATOM 8846 N N . ALA B 1 507 ? 14.258 14.32 21.984 1 90.62 507 ALA B N 1
ATOM 8847 C CA . ALA B 1 507 ? 14.695 15.711 22.094 1 90.62 507 ALA B CA 1
ATOM 8848 C C . ALA B 1 507 ? 13.508 16.656 22.125 1 90.62 507 ALA B C 1
ATOM 8850 O O . ALA B 1 507 ? 12.398 16.281 21.75 1 90.62 507 ALA B O 1
ATOM 8851 N N . ASN B 1 508 ? 13.688 17.766 22.625 1 92 508 ASN B N 1
ATOM 8852 C CA . ASN B 1 508 ? 12.633 18.781 22.641 1 92 508 ASN B CA 1
ATOM 8853 C C . ASN B 1 508 ? 12.414 19.375 21.25 1 92 508 ASN B C 1
ATOM 8855 O O . ASN B 1 508 ? 13.297 19.312 20.391 1 92 508 ASN B O 1
ATOM 8859 N N . ILE B 1 509 ? 11.305 19.953 21.062 1 91.62 509 ILE B N 1
ATOM 8860 C CA . ILE B 1 509 ? 10.859 20.422 19.75 1 91.62 509 ILE B CA 1
ATOM 8861 C C . ILE B 1 509 ? 11.758 21.562 19.281 1 91.62 509 ILE B C 1
ATOM 8863 O O . ILE B 1 509 ? 12.133 21.625 18.109 1 91.62 509 ILE B O 1
ATOM 8867 N N . GLU B 1 510 ? 12.109 22.406 20.188 1 92.31 510 GLU B N 1
ATOM 8868 C CA . GLU B 1 510 ? 12.945 23.547 19.844 1 92.31 510 GLU B CA 1
ATOM 8869 C C . GLU B 1 510 ? 14.328 23.094 19.375 1 92.31 510 GLU B C 1
ATOM 8871 O O . GLU B 1 510 ? 14.883 23.641 18.422 1 92.31 510 GLU B O 1
ATOM 8876 N N . ALA B 1 511 ? 14.82 22.172 20.031 1 93.25 511 ALA B N 1
ATOM 8877 C CA . ALA B 1 511 ? 16.141 21.641 19.672 1 93.25 511 ALA B CA 1
ATOM 8878 C C . ALA B 1 511 ? 16.109 21.016 18.297 1 93.25 511 ALA B C 1
ATOM 8880 O O . ALA B 1 511 ? 17.047 21.203 17.5 1 93.25 511 ALA B O 1
ATOM 8881 N N . VAL B 1 512 ? 15.07 20.297 17.984 1 93.88 512 VAL B N 1
ATOM 8882 C CA . VAL B 1 512 ? 14.945 19.625 16.703 1 93.88 512 VAL B CA 1
ATOM 8883 C C . VAL B 1 512 ? 14.789 20.672 15.594 1 93.88 512 VAL B C 1
ATOM 8885 O O . VAL B 1 512 ? 15.406 20.547 14.531 1 93.88 512 VAL B O 1
ATOM 8888 N N . THR B 1 513 ? 14.031 21.688 15.875 1 93.94 513 THR B N 1
ATOM 8889 C CA . THR B 1 513 ? 13.781 22.734 14.891 1 93.94 513 THR B CA 1
ATOM 8890 C C . THR B 1 513 ? 15.07 23.469 14.555 1 93.94 513 THR B C 1
ATOM 8892 O O . THR B 1 513 ? 15.312 23.828 13.398 1 93.94 513 THR B O 1
ATOM 8895 N N . THR B 1 514 ? 15.898 23.641 15.539 1 93.38 514 THR B N 1
ATOM 8896 C CA . THR B 1 514 ? 17.156 24.359 15.344 1 93.38 514 THR B CA 1
ATOM 8897 C C . THR B 1 514 ? 18.188 23.484 14.664 1 93.38 514 THR B C 1
ATOM 8899 O O . THR B 1 514 ? 18.875 23.922 13.734 1 93.38 514 THR B O 1
ATOM 8902 N N . ALA B 1 515 ? 18.281 22.281 15.055 1 93.62 515 ALA B N 1
ATOM 8903 C CA . ALA B 1 515 ? 19.328 21.375 14.578 1 93.62 515 ALA B CA 1
ATOM 8904 C C . ALA B 1 515 ? 19.062 20.953 13.141 1 93.62 515 ALA B C 1
ATOM 8906 O O . ALA B 1 515 ? 20 20.703 12.375 1 93.62 515 ALA B O 1
ATOM 8907 N N . TYR B 1 516 ? 17.828 20.859 12.758 1 96 516 TYR B N 1
ATOM 8908 C CA . TYR B 1 516 ? 17.484 20.312 11.445 1 96 516 TYR B CA 1
ATOM 8909 C C . TYR B 1 516 ? 16.766 21.344 10.594 1 96 516 TYR B C 1
ATOM 8911 O O . TYR B 1 516 ? 15.836 21.016 9.852 1 96 516 TYR B O 1
ATOM 8919 N N . ASP B 1 517 ? 17.203 22.516 10.617 1 93.88 517 ASP B N 1
ATOM 8920 C CA . ASP B 1 517 ? 16.516 23.656 10.031 1 93.88 517 ASP B CA 1
ATOM 8921 C C . ASP B 1 517 ? 16.391 23.516 8.516 1 93.88 517 ASP B C 1
ATOM 8923 O O . ASP B 1 517 ? 15.336 23.766 7.941 1 93.88 517 ASP B O 1
ATOM 8927 N N . ASP B 1 518 ? 17.469 23.109 7.848 1 94.25 518 ASP B N 1
ATOM 8928 C CA . ASP B 1 518 ? 17.453 22.953 6.395 1 94.25 518 ASP B CA 1
ATOM 8929 C C . ASP B 1 518 ? 16.438 21.891 5.969 1 94.25 518 ASP B C 1
ATOM 8931 O O . ASP B 1 518 ? 15.742 22.062 4.965 1 94.25 518 ASP B O 1
ATOM 8935 N N . ILE B 1 519 ? 16.359 20.859 6.676 1 96.06 519 ILE B N 1
ATOM 8936 C CA . ILE B 1 519 ? 15.438 19.766 6.379 1 96.06 519 ILE B CA 1
ATOM 8937 C C . ILE B 1 519 ? 14.008 20.203 6.656 1 96.06 519 ILE B C 1
ATOM 8939 O O . ILE B 1 519 ? 13.094 19.922 5.871 1 96.06 519 ILE B O 1
ATOM 8943 N N . LEU B 1 520 ? 13.883 20.953 7.719 1 94.88 520 LEU B N 1
ATOM 8944 C CA . LEU B 1 520 ? 12.562 21.438 8.117 1 94.88 520 LEU B CA 1
ATOM 8945 C C . LEU B 1 520 ? 12 22.391 7.074 1 94.88 520 LEU B C 1
ATOM 8947 O O . LEU B 1 520 ? 10.789 22.391 6.824 1 94.88 520 LEU B O 1
ATOM 8951 N N . SER B 1 521 ? 12.836 23.188 6.52 1 94.25 521 SER B N 1
ATOM 8952 C CA . SER B 1 521 ? 12.391 24.109 5.488 1 94.25 521 SER B CA 1
ATOM 8953 C C . SER B 1 521 ? 11.773 23.375 4.309 1 94.25 521 SER B C 1
ATOM 8955 O O . SER B 1 521 ? 10.75 23.797 3.764 1 94.25 521 SER B O 1
ATOM 8957 N N . ALA B 1 522 ? 12.359 22.312 3.947 1 95.06 522 ALA B N 1
ATOM 8958 C CA . ALA B 1 522 ? 11.844 21.516 2.848 1 95.06 522 ALA B CA 1
ATOM 8959 C C . ALA B 1 522 ? 10.5 20.875 3.215 1 95.06 522 ALA B C 1
ATOM 8961 O O . ALA B 1 522 ? 9.562 20.875 2.412 1 95.06 522 ALA B O 1
ATOM 8962 N N . LEU B 1 523 ? 10.398 20.344 4.414 1 93.75 523 LEU B N 1
ATOM 8963 C CA . LEU B 1 523 ? 9.188 19.688 4.875 1 93.75 523 LEU B CA 1
ATOM 8964 C C . LEU B 1 523 ? 8.023 20.672 4.969 1 93.75 523 LEU B C 1
ATOM 8966 O O . LEU B 1 523 ? 6.902 20.359 4.574 1 93.75 523 LEU B O 1
ATOM 8970 N N . LYS B 1 524 ? 8.312 21.828 5.43 1 89.81 524 LYS B N 1
ATOM 8971 C CA . LYS B 1 524 ? 7.285 22.859 5.57 1 89.81 524 LYS B CA 1
ATOM 8972 C C . LYS B 1 524 ? 6.793 23.344 4.207 1 89.81 524 LYS B C 1
ATOM 8974 O O . LYS B 1 524 ? 5.609 23.641 4.039 1 89.81 524 LYS B O 1
ATOM 8979 N N . TYR B 1 525 ? 7.707 23.438 3.271 1 91.38 525 TYR B N 1
ATOM 8980 C CA . TYR B 1 525 ? 7.328 23.812 1.913 1 91.38 525 TYR B CA 1
ATOM 8981 C C . TYR B 1 525 ? 6.32 22.812 1.334 1 91.38 525 TYR B C 1
ATOM 8983 O O . TYR B 1 525 ? 5.359 23.219 0.675 1 91.38 525 TYR B O 1
ATOM 8991 N N . CYS B 1 526 ? 6.551 21.609 1.581 1 88.75 526 CYS B N 1
ATOM 8992 C CA . CYS B 1 526 ? 5.719 20.547 1.008 1 88.75 526 CYS B CA 1
ATOM 8993 C C . CYS B 1 526 ? 4.383 20.453 1.729 1 88.75 526 CYS B C 1
ATOM 8995 O O . CYS B 1 526 ? 3.387 20.016 1.148 1 88.75 526 CYS B O 1
ATOM 8997 N N . SER B 1 527 ? 4.238 20.703 3.016 1 80.88 527 SER B N 1
ATOM 8998 C CA . SER B 1 527 ? 3.01 20.594 3.797 1 80.88 527 SER B CA 1
ATOM 8999 C C . SER B 1 527 ? 2.066 21.75 3.494 1 80.88 527 SER B C 1
ATOM 9001 O O . SER B 1 527 ? 0.89 21.719 3.863 1 80.88 527 SER B O 1
ATOM 9003 N N . GLN B 1 528 ? 2.146 22.359 2.371 1 66.5 528 GLN B N 1
ATOM 9004 C CA . GLN B 1 528 ? 1.352 23.531 1.997 1 66.5 528 GLN B CA 1
ATOM 9005 C C . GLN B 1 528 ? 0.05 23.578 2.793 1 66.5 528 GLN B C 1
ATOM 9007 O O . GLN B 1 528 ? -0.814 24.422 2.521 1 66.5 528 GLN B O 1
ATOM 9012 N N . ALA B 1 529 ? -0.282 22.688 3.709 1 59.62 529 ALA B N 1
ATOM 9013 C CA . ALA B 1 529 ? -1.534 22.672 4.461 1 59.62 529 ALA B CA 1
ATOM 9014 C C . ALA B 1 529 ? -1.505 23.703 5.594 1 59.62 529 ALA B C 1
ATOM 9016 O O . ALA B 1 529 ? -0.442 24 6.145 1 59.62 529 ALA B O 1
ATOM 9017 N N . LYS B 1 530 ? -2.656 24.516 5.582 1 63.88 530 LYS B N 1
ATOM 9018 C CA . LYS B 1 530 ? -2.82 25.391 6.738 1 63.88 530 LYS B CA 1
ATOM 9019 C C . LYS B 1 530 ? -2.766 24.594 8.039 1 63.88 530 LYS B C 1
ATOM 9021 O O . LYS B 1 530 ? -3.109 23.406 8.062 1 63.88 530 LYS B O 1
ATOM 9026 N N . ASP B 1 531 ? -2.18 25.047 8.961 1 70.75 531 ASP B N 1
ATOM 9027 C CA . ASP B 1 531 ? -2.076 24.406 10.266 1 70.75 531 ASP B CA 1
ATOM 9028 C C . ASP B 1 531 ? -3.457 24.188 10.883 1 70.75 531 ASP B C 1
ATOM 9030 O O . ASP B 1 531 ? -4.316 25.062 10.82 1 70.75 531 ASP B O 1
ATOM 9034 N N . ILE B 1 532 ? -3.756 23.016 11.266 1 73.5 532 ILE B N 1
ATOM 9035 C CA . ILE B 1 532 ? -4.961 22.734 12.047 1 73.5 532 ILE B CA 1
ATOM 9036 C C . ILE B 1 532 ? -4.941 23.547 13.336 1 73.5 532 ILE B C 1
ATOM 9038 O O . ILE B 1 532 ? -3.963 23.5 14.086 1 73.5 532 ILE B O 1
ATOM 9042 N N . ASN B 1 533 ? -5.84 24.453 13.469 1 80.44 533 ASN B N 1
ATOM 9043 C CA . ASN B 1 533 ? -5.957 25.297 14.648 1 80.44 533 ASN B CA 1
ATOM 9044 C C . ASN B 1 533 ? -7.371 25.266 15.219 1 80.44 533 ASN B C 1
ATOM 9046 O O . ASN B 1 533 ? -8.258 25.984 14.75 1 80.44 533 ASN B O 1
ATOM 9050 N N . GLU B 1 534 ? -7.555 24.562 16.234 1 84.44 534 GLU B N 1
ATOM 9051 C CA . GLU B 1 534 ? -8.875 24.391 16.812 1 84.44 534 GLU B CA 1
ATOM 9052 C C . GLU B 1 534 ? -9.391 25.703 17.422 1 84.44 534 GLU B C 1
ATOM 9054 O O . GLU B 1 534 ? -10.602 25.906 17.531 1 84.44 534 GLU B O 1
ATOM 9059 N N . ALA B 1 535 ? -8.516 26.547 17.828 1 86.56 535 ALA B N 1
ATOM 9060 C CA . ALA B 1 535 ? -8.914 27.844 18.359 1 86.56 535 ALA B CA 1
ATOM 9061 C C . ALA B 1 535 ? -9.602 28.688 17.297 1 86.56 535 ALA B C 1
ATOM 9063 O O . ALA B 1 535 ? -10.602 29.359 17.562 1 86.56 535 ALA B O 1
ATOM 9064 N N . GLU B 1 536 ? -9.078 28.625 16.156 1 83.12 536 GLU B N 1
ATOM 9065 C CA . GLU B 1 536 ? -9.688 29.359 15.055 1 83.12 536 GLU B CA 1
ATOM 9066 C C . GLU B 1 536 ? -11.07 28.797 14.719 1 83.12 536 GLU B C 1
ATOM 9068 O O . GLU B 1 536 ? -11.969 29.547 14.336 1 83.12 536 GLU B O 1
ATOM 9073 N N . ALA B 1 537 ? -11.203 27.578 14.977 1 81.44 537 ALA B N 1
ATOM 9074 C CA . ALA B 1 537 ? -12.453 26.906 14.625 1 81.44 537 ALA B CA 1
ATOM 9075 C C . ALA B 1 537 ? -13.586 27.312 15.555 1 81.44 537 ALA B C 1
ATOM 9077 O O . ALA B 1 537 ? -14.75 27.375 15.141 1 81.44 537 ALA B O 1
ATOM 9078 N N . ILE B 1 538 ? -13.266 27.578 16.781 1 88.62 538 ILE B N 1
ATOM 9079 C CA . ILE B 1 538 ? -14.328 27.859 17.734 1 88.62 538 ILE B CA 1
ATOM 9080 C C . ILE B 1 538 ? -14.508 29.375 17.875 1 88.62 538 ILE B C 1
ATOM 9082 O O . ILE B 1 538 ? -15.492 29.844 18.469 1 88.62 538 ILE B O 1
ATOM 9086 N N . ARG B 1 539 ? -13.555 30.141 17.344 1 88.12 539 ARG B N 1
ATOM 9087 C CA . ARG B 1 539 ? -13.57 31.594 17.531 1 88.12 539 ARG B CA 1
ATOM 9088 C C . ARG B 1 539 ? -14.906 32.188 17.078 1 88.12 539 ARG B C 1
ATOM 9090 O O . ARG B 1 539 ? -15.539 32.938 17.828 1 88.12 539 ARG B O 1
ATOM 9097 N N . ASP B 1 540 ? -15.297 31.781 15.898 1 82.19 540 ASP B N 1
ATOM 9098 C CA . ASP B 1 540 ? -16.516 32.375 15.336 1 82.19 540 ASP B CA 1
ATOM 9099 C C . ASP B 1 540 ? -17.734 31.984 16.156 1 82.19 540 ASP B C 1
ATOM 9101 O O . ASP B 1 540 ? -18.625 32.812 16.391 1 82.19 540 ASP B O 1
ATOM 9105 N N . LEU B 1 541 ? -17.75 30.781 16.547 1 85.75 541 LEU B N 1
ATOM 9106 C CA . LEU B 1 541 ? -18.875 30.328 17.375 1 85.75 541 LEU B CA 1
ATOM 9107 C C . LEU B 1 541 ? -18.844 31.016 18.734 1 85.75 541 LEU B C 1
ATOM 9109 O O . LEU B 1 541 ? -19.875 31.406 19.266 1 85.75 541 LEU B O 1
ATOM 9113 N N . LEU B 1 542 ? -17.703 31.141 19.219 1 90.44 542 LEU B N 1
ATOM 9114 C CA . LEU B 1 542 ? -17.516 31.828 20.5 1 90.44 542 LEU B CA 1
ATOM 9115 C C . LEU B 1 542 ? -18.016 33.281 20.422 1 90.44 542 LEU B C 1
ATOM 9117 O O . LEU B 1 542 ? -18.766 33.719 21.281 1 90.44 542 LEU B O 1
ATOM 9121 N N . LEU B 1 543 ? -17.641 33.906 19.391 1 89 543 LEU B N 1
ATOM 9122 C CA . LEU B 1 543 ? -18.062 35.281 19.203 1 89 543 LEU B CA 1
ATOM 9123 C C . LEU B 1 543 ? -19.578 35.375 19.031 1 89 543 LEU B C 1
ATOM 9125 O O . LEU B 1 543 ? -20.219 36.312 19.547 1 89 543 LEU B O 1
ATOM 9129 N N . ALA B 1 544 ? -20.109 34.406 18.344 1 85.88 544 ALA B N 1
ATOM 9130 C CA . ALA B 1 544 ? -21.547 34.375 18.125 1 85.88 544 ALA B CA 1
ATOM 9131 C C . ALA B 1 544 ? -22.297 34.219 19.438 1 85.88 544 ALA B C 1
ATOM 9133 O O . ALA B 1 544 ? -23.375 34.781 19.625 1 85.88 544 ALA B O 1
ATOM 9134 N N . VAL B 1 545 ? -21.781 33.438 20.281 1 88.62 545 VAL B N 1
ATOM 9135 C CA . VAL B 1 545 ? -22.453 33.125 21.531 1 88.62 545 VAL B CA 1
ATOM 9136 C C . VAL B 1 545 ? -22.25 34.25 22.547 1 88.62 545 VAL B C 1
ATOM 9138 O O . VAL B 1 545 ? -23.188 34.625 23.25 1 88.62 545 VAL B O 1
ATOM 9141 N N . ILE B 1 546 ? -21.094 34.875 22.578 1 91 546 ILE B N 1
ATOM 9142 C CA . ILE B 1 546 ? -20.75 35.781 23.672 1 91 546 ILE B CA 1
ATOM 9143 C C . ILE B 1 546 ? -21.25 37.188 23.359 1 91 546 ILE B C 1
ATOM 9145 O O . ILE B 1 546 ? -21.562 37.969 24.266 1 91 546 ILE B O 1
ATOM 9149 N N . THR B 1 547 ? -21.344 37.531 22.094 1 88.88 547 THR B N 1
ATOM 9150 C CA . THR B 1 547 ? -21.672 38.906 21.719 1 88.88 547 THR B CA 1
ATOM 9151 C C . THR B 1 547 ? -23.094 39.25 22.156 1 88.88 547 THR B C 1
ATOM 9153 O O . THR B 1 547 ? -23.297 40.281 22.812 1 88.88 547 THR B O 1
ATOM 9156 N N . PRO B 1 548 ? -24.016 38.438 21.781 1 87.12 548 PRO B N 1
ATOM 9157 C CA . PRO B 1 548 ? -25.359 38.75 22.281 1 87.12 548 PRO B CA 1
ATOM 9158 C C . PRO B 1 548 ? -25.453 38.688 23.797 1 87.12 548 PRO B C 1
ATOM 9160 O O . PRO B 1 548 ? -26.203 39.469 24.406 1 87.12 548 PRO B O 1
ATOM 9163 N N . ALA B 1 549 ? -24.797 37.781 24.406 1 89.69 549 ALA B N 1
ATOM 9164 C CA . ALA B 1 549 ? -24.797 37.688 25.875 1 89.69 549 ALA B CA 1
ATOM 9165 C C . ALA B 1 549 ? -24.234 38.938 26.516 1 89.69 549 ALA B C 1
ATOM 9167 O O . ALA B 1 549 ? -24.781 39.438 27.516 1 89.69 549 ALA B O 1
ATOM 9168 N N . LEU B 1 550 ? -23.219 39.5 25.953 1 90.56 550 LEU B N 1
ATOM 9169 C CA . LEU B 1 550 ? -22.578 40.719 26.469 1 90.56 550 LEU B CA 1
ATOM 9170 C C . LEU B 1 550 ? -23.5 41.906 26.297 1 90.56 550 LEU B C 1
ATOM 9172 O O . LEU B 1 550 ? -23.484 42.844 27.125 1 90.56 550 LEU B O 1
ATOM 9176 N N . ALA B 1 551 ? -24.219 41.906 25.297 1 86.75 551 ALA B N 1
ATOM 9177 C CA . ALA B 1 551 ? -25.125 43 25.016 1 86.75 551 ALA B CA 1
ATOM 9178 C C . ALA B 1 551 ? -26.297 43 25.984 1 86.75 551 ALA B C 1
ATOM 9180 O O . ALA B 1 551 ? -26.797 44.062 26.375 1 86.75 551 ALA B O 1
ATOM 9181 N N . SER B 1 552 ? -26.672 41.844 26.438 1 85.19 552 SER B N 1
ATOM 9182 C CA . SER B 1 552 ? -27.906 41.75 27.219 1 85.19 552 SER B CA 1
ATOM 9183 C C . SER B 1 552 ? -27.609 41.625 28.703 1 85.19 552 SER B C 1
ATOM 9185 O O . SER B 1 552 ? -28.5 41.812 29.547 1 85.19 552 SER B O 1
ATOM 9187 N N . ILE B 1 553 ? -26.438 41.406 29.047 1 90.31 553 ILE B N 1
ATOM 9188 C CA . ILE B 1 553 ? -26.078 41.094 30.422 1 90.31 553 ILE B CA 1
ATOM 9189 C C . ILE B 1 553 ? -26.25 42.344 31.297 1 90.31 553 ILE B C 1
ATOM 9191 O O . ILE B 1 553 ? -25.906 43.438 30.875 1 90.31 553 ILE B O 1
ATOM 9195 N N . LYS B 1 554 ? -27.016 42.188 32.375 1 88.31 554 LYS B N 1
ATOM 9196 C CA . LYS B 1 554 ? -27.234 43.25 33.375 1 88.31 554 LYS B CA 1
ATOM 9197 C C . LYS B 1 554 ? -26.938 42.75 34.781 1 88.31 554 LYS B C 1
ATOM 9199 O O . LYS B 1 554 ? -26.594 41.562 34.969 1 88.31 554 LYS B O 1
ATOM 9204 N N . LYS B 1 555 ? -27.016 43.656 35.719 1 89 555 LYS B N 1
ATOM 9205 C CA . LYS B 1 555 ? -26.719 43.312 37.094 1 89 555 LYS B CA 1
ATOM 9206 C C . LYS B 1 555 ? -27.672 42.219 37.625 1 89 555 LYS B C 1
ATOM 9208 O O . LYS B 1 555 ? -27.266 41.344 38.375 1 89 555 LYS B O 1
ATOM 9213 N N . GLU B 1 556 ? -28.859 42.219 37.125 1 88.44 556 GLU B N 1
ATOM 9214 C CA . GLU B 1 556 ? -29.891 41.312 37.625 1 88.44 556 GLU B CA 1
ATOM 9215 C C . GLU B 1 556 ? -29.891 40 36.844 1 88.44 556 GLU B C 1
ATOM 9217 O O . GLU B 1 556 ? -30.562 39.031 37.219 1 88.44 556 GLU B O 1
ATOM 9222 N N . THR B 1 557 ? -29.125 39.969 35.781 1 89.75 557 THR B N 1
ATOM 9223 C CA . THR B 1 557 ? -29.141 38.781 34.938 1 89.75 557 THR B CA 1
ATOM 9224 C C . THR B 1 557 ? -28.531 37.594 35.656 1 89.75 557 THR B C 1
ATOM 9226 O O . THR B 1 557 ? -27.438 37.688 36.219 1 89.75 557 THR B O 1
ATOM 9229 N N . SER B 1 558 ? -29.234 36.469 35.781 1 89.38 558 SER B N 1
ATOM 9230 C CA . SER B 1 558 ? -28.719 35.25 36.375 1 89.38 558 SER B CA 1
ATOM 9231 C C . SER B 1 558 ? -27.969 34.375 35.375 1 89.38 558 SER B C 1
ATOM 9233 O O . SER B 1 558 ? -28.141 34.531 34.156 1 89.38 558 SER B O 1
ATOM 9235 N N . ASP B 1 559 ? -27.109 33.531 35.875 1 90.44 559 ASP B N 1
ATOM 9236 C CA . ASP B 1 559 ? -26.391 32.594 35 1 90.44 559 ASP B CA 1
ATOM 9237 C C . ASP B 1 559 ? -27.359 31.703 34.219 1 90.44 559 ASP B C 1
ATOM 9239 O O . ASP B 1 559 ? -27.109 31.391 33.062 1 90.44 559 ASP B O 1
ATOM 9243 N N . ALA B 1 560 ? -28.453 31.375 34.844 1 89.25 560 ALA B N 1
ATOM 9244 C CA . ALA B 1 560 ? -29.453 30.531 34.188 1 89.25 560 ALA B CA 1
ATOM 9245 C C . ALA B 1 560 ? -30.094 31.25 33 1 89.25 560 ALA B C 1
ATOM 9247 O O . ALA B 1 560 ? -30.359 30.641 31.969 1 89.25 560 ALA B O 1
ATOM 9248 N N . GLU B 1 561 ? -30.297 32.531 33.219 1 86.62 561 GLU B N 1
ATOM 9249 C CA . GLU B 1 561 ? -30.875 33.344 32.125 1 86.62 561 GLU B CA 1
ATOM 9250 C C . GLU B 1 561 ? -29.906 33.438 30.953 1 86.62 561 GLU B C 1
ATOM 9252 O O . GLU B 1 561 ? -30.328 33.406 29.797 1 86.62 561 GLU B O 1
ATOM 9257 N N . LEU B 1 562 ? -28.703 33.625 31.281 1 88.5 562 LEU B N 1
ATOM 9258 C CA . LEU B 1 562 ? -27.688 33.688 30.234 1 88.5 562 LEU B CA 1
ATOM 9259 C C . LEU B 1 562 ? -27.641 32.406 29.422 1 88.5 562 LEU B C 1
ATOM 9261 O O . LEU B 1 562 ? -27.578 32.438 28.188 1 88.5 562 LEU B O 1
ATOM 9265 N N . ARG B 1 563 ? -27.719 31.312 30.078 1 87.62 563 ARG B N 1
ATOM 9266 C CA . ARG B 1 563 ? -27.656 30.016 29.422 1 87.62 563 ARG B CA 1
ATOM 9267 C C . ARG B 1 563 ? -28.906 29.766 28.578 1 87.62 563 ARG B C 1
ATOM 9269 O O . ARG B 1 563 ? -28.828 29.219 27.484 1 87.62 563 ARG B O 1
ATOM 9276 N N . LEU B 1 564 ? -29.938 30.062 29.078 1 86.19 564 LEU B N 1
ATOM 9277 C CA . LEU B 1 564 ? -31.188 29.859 28.375 1 86.19 564 LEU B CA 1
ATOM 9278 C C . LEU B 1 564 ? -31.234 30.703 27.109 1 86.19 564 LEU B C 1
ATOM 9280 O O . LEU B 1 564 ? -31.688 30.234 26.062 1 86.19 564 LEU B O 1
ATOM 9284 N N . HIS B 1 565 ? -30.828 31.906 27.281 1 84.44 565 HIS B N 1
ATOM 9285 C CA . HIS B 1 565 ? -30.797 32.781 26.125 1 84.44 565 HIS B CA 1
ATOM 9286 C C . HIS B 1 565 ? -29.875 32.25 25.047 1 84.44 565 HIS B C 1
ATOM 9288 O O . HIS B 1 565 ? -30.234 32.281 23.859 1 84.44 565 HIS B O 1
ATOM 9294 N N . SER B 1 566 ? -28.766 31.75 25.422 1 85.69 566 SER B N 1
ATOM 9295 C CA . SER B 1 566 ? -27.812 31.188 24.469 1 85.69 566 SER B CA 1
ATOM 9296 C C . SER B 1 566 ? -28.359 29.922 23.812 1 85.69 566 SER B C 1
ATOM 9298 O O . SER B 1 566 ? -28.203 29.734 22.609 1 85.69 566 SER B O 1
ATOM 9300 N N . ASN B 1 567 ? -28.984 29.125 24.562 1 84.25 567 ASN B N 1
ATOM 9301 C CA . ASN B 1 567 ? -29.562 27.891 24.031 1 84.25 567 ASN B CA 1
ATOM 9302 C C . ASN B 1 567 ? -30.672 28.172 23.031 1 84.25 567 ASN B C 1
ATOM 9304 O O . ASN B 1 567 ? -30.844 27.438 22.062 1 84.25 567 ASN B O 1
ATOM 9308 N N . ASN B 1 568 ? -31.391 29.188 23.328 1 78.69 568 ASN B N 1
ATOM 9309 C CA . ASN B 1 568 ? -32.469 29.562 22.438 1 78.69 568 ASN B CA 1
ATOM 9310 C C . ASN B 1 568 ? -31.938 30.047 21.094 1 78.69 568 ASN B C 1
ATOM 9312 O O . ASN B 1 568 ? -32.562 29.797 20.047 1 78.69 568 ASN B O 1
ATOM 9316 N N . LEU B 1 569 ? -30.797 30.625 21.094 1 76.81 569 LEU B N 1
ATOM 9317 C CA . LEU B 1 569 ? -30.25 31.203 19.875 1 76.81 569 LEU B CA 1
ATOM 9318 C C . LEU B 1 569 ? -29.469 30.172 19.078 1 76.81 569 LEU B C 1
ATOM 9320 O O . LEU B 1 569 ? -29.484 30.172 17.844 1 76.81 569 LEU B O 1
ATOM 9324 N N . PHE B 1 570 ? -28.766 29.281 19.812 1 78.56 570 PHE B N 1
ATOM 9325 C CA . PHE B 1 570 ? -27.766 28.516 19.094 1 78.56 570 PHE B CA 1
ATOM 9326 C C . PHE B 1 570 ? -27.969 27.016 19.312 1 78.56 570 PHE B C 1
ATOM 9328 O O . PHE B 1 570 ? -27.266 26.203 18.719 1 78.56 570 PHE B O 1
ATOM 9335 N N . GLY B 1 571 ? -28.875 26.672 20.078 1 76.38 571 GLY B N 1
ATOM 9336 C CA . GLY B 1 571 ? -29.188 25.266 20.297 1 76.38 571 GLY B CA 1
ATOM 9337 C C . GLY B 1 571 ? -28.047 24.5 20.953 1 76.38 571 GLY B C 1
ATOM 9338 O O . GLY B 1 571 ? -27.469 24.969 21.938 1 76.38 571 GLY B O 1
ATOM 9339 N N . ALA B 1 572 ? -27.766 23.375 20.391 1 76.75 572 ALA B N 1
ATOM 9340 C CA . ALA B 1 572 ? -26.812 22.453 21 1 76.75 572 ALA B CA 1
ATOM 9341 C C . ALA B 1 572 ? -25.391 23.016 20.953 1 76.75 572 ALA B C 1
ATOM 9343 O O . ALA B 1 572 ? -24.562 22.703 21.812 1 76.75 572 ALA B O 1
ATOM 9344 N N . LYS B 1 573 ? -25.141 23.891 20.125 1 81.06 573 LYS B N 1
ATOM 9345 C CA . LYS B 1 573 ? -23.812 24.469 19.984 1 81.06 573 LYS B CA 1
ATOM 9346 C C . LYS B 1 573 ? -23.469 25.344 21.188 1 81.06 573 LYS B C 1
ATOM 9348 O O . LYS B 1 573 ? -22.297 25.562 21.5 1 81.06 573 LYS B O 1
ATOM 9353 N N . SER B 1 574 ? -24.516 25.844 21.828 1 82.12 574 SER B N 1
ATOM 9354 C CA . SER B 1 574 ? -24.312 26.719 22.984 1 82.12 574 SER B CA 1
ATOM 9355 C C . SER B 1 574 ? -23.719 25.953 24.156 1 82.12 574 SER B C 1
ATOM 9357 O O . SER B 1 574 ? -23.109 26.547 25.047 1 82.12 574 SER B O 1
ATOM 9359 N N . SER B 1 575 ? -23.922 24.641 24.047 1 83.5 575 SER B N 1
ATOM 9360 C CA . SER B 1 575 ? -23.453 23.812 25.156 1 83.5 575 SER B CA 1
ATOM 9361 C C . SER B 1 575 ? -21.938 23.75 25.203 1 83.5 575 SER B C 1
ATOM 9363 O O . SER B 1 575 ? -21.344 23.344 26.203 1 83.5 575 SER B O 1
ATOM 9365 N N . LEU B 1 576 ? -21.328 24.266 24.25 1 89.06 576 LEU B N 1
ATOM 9366 C CA . LEU B 1 576 ? -19.875 24.234 24.172 1 89.06 576 LEU B CA 1
ATOM 9367 C C . LEU B 1 576 ? -19.25 25.25 25.125 1 89.06 576 LEU B C 1
ATOM 9369 O O . LEU B 1 576 ? -18.078 25.125 25.484 1 89.06 576 LEU B O 1
ATOM 9373 N N . PHE B 1 577 ? -20.141 26.25 25.484 1 91.31 577 PHE B N 1
ATOM 9374 C CA . PHE B 1 577 ? -19.641 27.328 26.328 1 91.31 577 PHE B CA 1
ATOM 9375 C C . PHE B 1 577 ? -20.5 27.5 27.578 1 91.31 577 PHE B C 1
ATOM 9377 O O . PHE B 1 577 ? -21.734 27.531 27.484 1 91.31 577 PHE B O 1
ATOM 9384 N N . LYS B 1 578 ? -19.859 27.469 28.703 1 91.62 578 LYS B N 1
ATOM 9385 C CA . LYS B 1 578 ? -20.547 27.781 29.953 1 91.62 578 LYS B CA 1
ATOM 9386 C C . LYS B 1 578 ? -20.438 29.266 30.297 1 91.62 578 LYS B C 1
ATOM 9388 O O . LYS B 1 578 ? -19.328 29.781 30.516 1 91.62 578 LYS B O 1
ATOM 9393 N N . LEU B 1 579 ? -21.562 29.938 30.312 1 92.38 579 LEU B N 1
ATOM 9394 C CA . LEU B 1 579 ? -21.594 31.375 30.562 1 92.38 579 LEU B CA 1
ATOM 9395 C C . LEU B 1 579 ? -21.969 31.672 32 1 92.38 579 LEU B C 1
ATOM 9397 O O . LEU B 1 579 ? -22.844 31 32.562 1 92.38 579 LEU B O 1
ATOM 9401 N N . SER B 1 580 ? -21.188 32.5 32.594 1 92.88 580 SER B N 1
ATOM 9402 C CA . SER B 1 580 ? -21.531 32.969 33.938 1 92.88 580 SER B CA 1
ATOM 9403 C C . SER B 1 580 ? -21.203 34.469 34.094 1 92.88 580 SER B C 1
ATOM 9405 O O . SER B 1 580 ? -20.422 35.031 33.312 1 92.88 580 SER B O 1
ATOM 9407 N N . LYS B 1 581 ? -21.922 35.094 35 1 93.19 581 LYS B N 1
ATOM 9408 C CA . LYS B 1 581 ? -21.734 36.531 35.281 1 93.19 581 LYS B CA 1
ATOM 9409 C C . LYS B 1 581 ? -20.891 36.75 36.531 1 93.19 581 LYS B C 1
ATOM 9411 O O . LYS B 1 581 ? -21.047 36 37.531 1 93.19 581 LYS B O 1
ATOM 9416 N N . GLU B 1 582 ? -19.969 37.562 36.406 1 92.56 582 GLU B N 1
ATOM 9417 C CA . GLU B 1 582 ? -19.172 38 37.531 1 92.56 582 GLU B CA 1
ATOM 9418 C C . GLU B 1 582 ? -19.234 39.5 37.719 1 92.56 582 GLU B C 1
ATOM 9420 O O . GLU B 1 582 ? -19.188 40.25 36.75 1 92.56 582 GLU B O 1
ATOM 9425 N N . GLN B 1 583 ? -19.5 39.938 38.938 1 90.75 583 GLN B N 1
ATOM 9426 C CA . GLN B 1 583 ? -19.562 41.344 39.219 1 90.75 583 GLN B CA 1
ATOM 9427 C C . GLN B 1 583 ? -18.406 41.781 40.125 1 90.75 583 GLN B C 1
ATOM 9429 O O . GLN B 1 583 ? -18.109 41.156 41.125 1 90.75 583 GLN B O 1
ATOM 9434 N N . ASP B 1 584 ? -17.672 42.656 39.594 1 90.69 584 ASP B N 1
ATOM 9435 C CA . ASP B 1 584 ? -16.594 43.281 40.344 1 90.69 584 ASP B CA 1
ATOM 9436 C C . ASP B 1 584 ? -16.844 44.781 40.531 1 90.69 584 ASP B C 1
ATOM 9438 O O . ASP B 1 584 ? -16.5 45.594 39.688 1 90.69 584 ASP B O 1
ATOM 9442 N N . GLY B 1 585 ? -17.469 45.25 41.688 1 87.69 585 GLY B N 1
ATOM 9443 C CA . GLY B 1 585 ? -17.875 46.625 41.875 1 87.69 585 GLY B CA 1
ATOM 9444 C C . GLY B 1 585 ? -19.031 47.031 40.969 1 87.69 585 GLY B C 1
ATOM 9445 O O . GLY B 1 585 ? -20.094 46.406 41 1 87.69 585 GLY B O 1
ATOM 9446 N N . ASN B 1 586 ? -18.797 48.062 40.156 1 86.75 586 ASN B N 1
ATOM 9447 C CA . ASN B 1 586 ? -19.828 48.531 39.219 1 86.75 586 ASN B CA 1
ATOM 9448 C C . ASN B 1 586 ? -19.656 47.875 37.844 1 86.75 586 ASN B C 1
ATOM 9450 O O . ASN B 1 586 ? -20.516 48.062 36.969 1 86.75 586 ASN B O 1
ATOM 9454 N N . ASP B 1 587 ? -18.578 47.031 37.812 1 91.75 587 ASP B N 1
ATOM 9455 C CA . ASP B 1 587 ? -18.312 46.438 36.5 1 91.75 587 ASP B CA 1
ATOM 9456 C C . ASP B 1 587 ? -18.875 45 36.406 1 91.75 587 ASP B C 1
ATOM 9458 O O . ASP B 1 587 ? -18.828 44.281 37.375 1 91.75 587 ASP B O 1
ATOM 9462 N N . ILE B 1 588 ? -19.516 44.781 35.281 1 93.12 588 ILE B N 1
ATOM 9463 C CA . ILE B 1 588 ? -20.094 43.469 35 1 93.12 588 ILE B CA 1
ATOM 9464 C C . ILE B 1 588 ? -19.203 42.719 34 1 93.12 588 ILE B C 1
ATOM 9466 O O . ILE B 1 588 ? -18.812 43.281 32.969 1 93.12 588 ILE B O 1
ATOM 9470 N N . TYR B 1 589 ? -18.875 41.469 34.375 1 94.62 589 TYR B N 1
ATOM 9471 C CA . TYR B 1 589 ? -18.062 40.625 33.531 1 94.62 589 TYR B CA 1
ATOM 9472 C C . TYR B 1 589 ? -18.797 39.375 33.094 1 94.62 589 TYR B C 1
ATOM 9474 O O . TYR B 1 589 ? -19.562 38.812 33.875 1 94.62 589 TYR B O 1
ATOM 9482 N N . LEU B 1 590 ? -18.594 39.031 31.844 1 93.81 590 LEU B N 1
ATOM 9483 C CA . LEU B 1 590 ? -19.031 37.719 31.344 1 93.81 590 LEU B CA 1
ATOM 9484 C C . LEU B 1 590 ? -17.906 36.719 31.406 1 93.81 590 LEU B C 1
ATOM 9486 O O . LEU B 1 590 ? -16.828 36.938 30.844 1 93.81 590 LEU B O 1
ATOM 9490 N N . LEU B 1 591 ? -18.188 35.719 32.156 1 94.44 591 LEU B N 1
ATOM 9491 C CA . LEU B 1 591 ? -17.219 34.625 32.219 1 94.44 591 LEU B CA 1
ATOM 9492 C C . LEU B 1 591 ? -17.625 33.469 31.281 1 94.44 591 LEU B C 1
ATOM 9494 O O . LEU B 1 591 ? -18.781 33.031 31.281 1 94.44 591 LEU B O 1
ATOM 9498 N N . VAL B 1 592 ? -16.688 33.094 30.453 1 94.12 592 VAL B N 1
ATOM 9499 C CA . VAL B 1 592 ? -16.953 32.062 29.469 1 94.12 592 VAL B CA 1
ATOM 9500 C C . VAL B 1 592 ? -15.984 30.891 29.688 1 94.12 592 VAL B C 1
ATOM 9502 O O . VAL B 1 592 ? -14.766 31.078 29.641 1 94.12 592 VAL B O 1
ATOM 9505 N N . GLU B 1 593 ? -16.5 29.75 29.938 1 93.44 593 GLU B N 1
ATOM 9506 C CA . GLU B 1 593 ? -15.703 28.531 30.062 1 93.44 593 GLU B CA 1
ATOM 9507 C C . GLU B 1 593 ? -15.977 27.578 28.922 1 93.44 593 GLU B C 1
ATOM 9509 O O . GLU B 1 593 ? -17.109 27.484 28.438 1 93.44 593 GLU B O 1
ATOM 9514 N N . LEU B 1 594 ? -14.906 26.938 28.438 1 92 594 LEU B N 1
ATOM 9515 C CA . LEU B 1 594 ? -15.055 25.922 27.375 1 92 594 LEU B CA 1
ATOM 9516 C C . LEU B 1 594 ? -15.484 24.594 27.969 1 92 594 LEU B C 1
ATOM 9518 O O . LEU B 1 594 ? -14.781 24.031 28.812 1 92 594 LEU B O 1
ATOM 9522 N N . ALA B 1 595 ? -16.656 24.141 27.594 1 88.06 595 ALA B N 1
ATOM 9523 C CA . ALA B 1 595 ? -17.203 22.891 28.109 1 88.06 595 ALA B CA 1
ATOM 9524 C C . ALA B 1 595 ? -16.844 21.703 27.219 1 88.06 595 ALA B C 1
ATOM 9526 O O . ALA B 1 595 ? -17.734 21 26.734 1 88.06 595 ALA B O 1
ATOM 9527 N N . SER B 1 596 ? -15.57 21.547 26.938 1 87.94 596 SER B N 1
ATOM 9528 C CA . SER B 1 596 ? -15.117 20.438 26.094 1 87.94 596 SER B CA 1
ATOM 9529 C C . SER B 1 596 ? -13.758 19.922 26.547 1 87.94 596 SER B C 1
ATOM 9531 O O . SER B 1 596 ? -12.875 20.703 26.891 1 87.94 596 SER B O 1
ATOM 9533 N N . ASN B 1 597 ? -13.664 18.641 26.641 1 81.69 597 ASN B N 1
ATOM 9534 C CA . ASN B 1 597 ? -12.375 18 26.922 1 81.69 597 ASN B CA 1
ATOM 9535 C C . ASN B 1 597 ? -11.688 17.547 25.641 1 81.69 597 ASN B C 1
ATOM 9537 O O . ASN B 1 597 ? -10.609 16.953 25.688 1 81.69 597 ASN B O 1
ATOM 9541 N N . ILE B 1 598 ? -12.297 17.859 24.562 1 85.5 598 ILE B N 1
ATOM 9542 C CA . ILE B 1 598 ? -11.836 17.328 23.281 1 85.5 598 ILE B CA 1
ATOM 9543 C C . ILE B 1 598 ? -11.047 18.391 22.531 1 85.5 598 ILE B C 1
ATOM 9545 O O . ILE B 1 598 ? -10.016 18.109 21.922 1 85.5 598 ILE B O 1
ATOM 9549 N N . LEU B 1 599 ? -11.555 19.594 22.625 1 85.94 599 LEU B N 1
ATOM 9550 C CA . LEU B 1 599 ? -10.93 20.703 21.922 1 85.94 599 LEU B CA 1
ATOM 9551 C C . LEU B 1 599 ? -9.703 21.203 22.672 1 85.94 599 LEU B C 1
ATOM 9553 O O . LEU B 1 599 ? -9.773 21.5 23.859 1 85.94 599 LEU B O 1
ATOM 9557 N N . GLU B 1 600 ? -8.664 21.219 22.016 1 81.81 600 GLU B N 1
ATOM 9558 C CA . GLU B 1 600 ? -7.422 21.703 22.609 1 81.81 600 GLU B CA 1
ATOM 9559 C C . GLU B 1 600 ? -7.211 23.188 22.312 1 81.81 600 GLU B C 1
ATOM 9561 O O . GLU B 1 600 ? -6.457 23.547 21.406 1 81.81 600 GLU B O 1
ATOM 9566 N N . VAL B 1 601 ? -7.797 24 23.109 1 87.88 601 VAL B N 1
ATOM 9567 C CA . VAL B 1 601 ? -7.738 25.453 22.922 1 87.88 601 VAL B CA 1
ATOM 9568 C C . VAL B 1 601 ? -7.285 26.125 24.219 1 87.88 601 VAL B C 1
ATOM 9570 O O . VAL B 1 601 ? -7.82 25.828 25.281 1 87.88 601 VAL B O 1
ATOM 9573 N N . GLU B 1 602 ? -6.281 26.891 24.125 1 86.12 602 GLU B N 1
ATOM 9574 C CA . GLU B 1 602 ? -5.805 27.641 25.281 1 86.12 602 GLU B CA 1
ATOM 9575 C C . GLU B 1 602 ? -6.508 28.984 25.406 1 86.12 602 GLU B C 1
ATOM 9577 O O . GLU B 1 602 ? -7.094 29.469 24.422 1 86.12 602 GLU B O 1
ATOM 9582 N N . GLY B 1 603 ? -6.531 29.531 26.562 1 88.69 603 GLY B N 1
ATOM 9583 C CA . GLY B 1 603 ? -7.043 30.891 26.75 1 88.69 603 GLY B CA 1
ATOM 9584 C C . GLY B 1 603 ? -8.312 30.938 27.562 1 88.69 603 GLY B C 1
ATOM 9585 O O . GLY B 1 603 ? -8.812 32.031 27.875 1 88.69 603 GLY B O 1
ATOM 9586 N N . PHE B 1 604 ? -8.938 29.812 27.844 1 90.56 604 PHE B N 1
ATOM 9587 C CA . PHE B 1 604 ? -10.141 29.766 28.672 1 90.56 604 PHE B CA 1
ATOM 9588 C C . PHE B 1 604 ? -9.781 29.609 30.141 1 90.56 604 PHE B C 1
ATOM 9590 O O . PHE B 1 604 ? -8.75 29.031 30.484 1 90.56 604 PHE B O 1
ATOM 9597 N N . PRO B 1 605 ? -10.492 30.078 31.094 1 92.56 605 PRO B N 1
ATOM 9598 C CA . PRO B 1 605 ? -11.742 30.797 30.891 1 92.56 605 PRO B CA 1
ATOM 9599 C C . PRO B 1 605 ? -11.523 32.25 30.453 1 92.56 605 PRO B C 1
ATOM 9601 O O . PRO B 1 605 ? -10.477 32.844 30.75 1 92.56 605 PRO B O 1
ATOM 9604 N N . LEU B 1 606 ? -12.492 32.75 29.797 1 93.56 606 LEU B N 1
ATOM 9605 C CA . LEU B 1 606 ? -12.453 34.125 29.328 1 93.56 606 LEU B CA 1
ATOM 9606 C C . LEU B 1 606 ? -13.266 35.062 30.234 1 93.56 606 LEU B C 1
ATOM 9608 O O . LEU B 1 606 ? -14.352 34.688 30.688 1 93.56 606 LEU B O 1
ATOM 9612 N N . ARG B 1 607 ? -12.633 36.125 30.578 1 93.62 607 ARG B N 1
ATOM 9613 C CA . ARG B 1 607 ? -13.289 37.156 31.359 1 93.62 607 ARG B CA 1
ATOM 9614 C C . ARG B 1 607 ? -13.414 38.438 30.547 1 93.62 607 ARG B C 1
ATOM 9616 O O . ARG B 1 607 ? -12.422 39.125 30.281 1 93.62 607 ARG B O 1
ATOM 9623 N N . ILE B 1 608 ? -14.664 38.719 30.203 1 93.56 608 ILE B N 1
ATOM 9624 C CA . ILE B 1 608 ? -14.867 39.844 29.297 1 93.56 608 ILE B CA 1
ATOM 9625 C C . ILE B 1 608 ? -15.727 40.906 30 1 93.56 608 ILE B C 1
ATOM 9627 O O . ILE B 1 608 ? -16.828 40.594 30.453 1 93.56 608 ILE B O 1
ATOM 9631 N N . LYS B 1 609 ? -15.281 42.062 29.984 1 92.62 609 LYS B N 1
ATOM 9632 C CA . LYS B 1 609 ? -16 43.156 30.594 1 92.62 609 LYS B CA 1
ATOM 9633 C C . LYS B 1 609 ? -17.141 43.656 29.703 1 92.62 609 LYS B C 1
ATOM 9635 O O . LYS B 1 609 ? -16.969 43.75 28.484 1 92.62 609 LYS B O 1
ATOM 9640 N N . LYS B 1 610 ? -18.25 43.906 30.391 1 91.94 610 LYS B N 1
ATOM 9641 C CA . LYS B 1 610 ? -19.344 44.5 29.625 1 91.94 610 LYS B CA 1
ATOM 9642 C C . LYS B 1 610 ? -18.922 45.844 29 1 91.94 610 LYS B C 1
ATOM 9644 O O . LYS B 1 610 ? -18.312 46.688 29.656 1 91.94 610 LYS B O 1
ATOM 9649 N N . GLY B 1 611 ? -19.094 46 27.672 1 87.62 611 GLY B N 1
ATOM 9650 C CA . GLY B 1 611 ? -18.734 47.219 26.969 1 87.62 611 GLY B CA 1
ATOM 9651 C C . GLY B 1 611 ? -17.453 47.094 26.172 1 87.62 611 GLY B C 1
ATOM 9652 O O . GLY B 1 611 ? -17.172 47.938 25.312 1 87.62 611 GLY B O 1
ATOM 9653 N N . SER B 1 612 ? -16.719 46.062 26.438 1 89.75 612 SER B N 1
ATOM 9654 C CA . SER B 1 612 ? -15.492 45.812 25.688 1 89.75 612 SER B CA 1
ATOM 9655 C C . SER B 1 612 ? -15.789 45.219 24.312 1 89.75 612 SER B C 1
ATOM 9657 O O . SER B 1 612 ? -16.891 44.719 24.078 1 89.75 612 SER B O 1
ATOM 9659 N N . ASN B 1 613 ? -14.852 45.375 23.453 1 89.88 613 ASN B N 1
ATOM 9660 C CA . ASN B 1 613 ? -14.953 44.75 22.141 1 89.88 613 ASN B CA 1
ATOM 9661 C C . ASN B 1 613 ? -14.688 43.25 22.203 1 89.88 613 ASN B C 1
ATOM 9663 O O . ASN B 1 613 ? -13.555 42.812 22.422 1 89.88 613 ASN B O 1
ATOM 9667 N N . PRO B 1 614 ? -15.711 42.531 22.016 1 89.81 614 PRO B N 1
ATOM 9668 C CA . PRO B 1 614 ? -15.547 41.094 22.172 1 89.81 614 PRO B CA 1
ATOM 9669 C C . PRO B 1 614 ? -14.547 40.5 21.172 1 89.81 614 PRO B C 1
ATOM 9671 O O . PRO B 1 614 ? -13.859 39.531 21.484 1 89.81 614 PRO B O 1
ATOM 9674 N N . ILE B 1 615 ? -14.391 41 19.984 1 89.12 615 ILE B N 1
ATOM 9675 C CA . ILE B 1 615 ? -13.508 40.5 18.953 1 89.12 615 ILE B CA 1
ATOM 9676 C C . ILE B 1 615 ? -12.055 40.594 19.422 1 89.12 615 ILE B C 1
ATOM 9678 O O . ILE B 1 615 ? -11.289 39.625 19.312 1 89.12 615 ILE B O 1
ATOM 9682 N N . ASP B 1 616 ? -11.711 41.656 19.906 1 90.56 616 ASP B N 1
ATOM 9683 C CA . ASP B 1 616 ? -10.352 41.875 20.391 1 90.56 616 ASP B CA 1
ATOM 9684 C C . ASP B 1 616 ? -10.031 41 21.594 1 90.56 616 ASP B C 1
ATOM 9686 O O . ASP B 1 616 ? -8.938 40.438 21.672 1 90.56 616 ASP B O 1
ATOM 9690 N N . MET B 1 617 ? -10.906 40.906 22.469 1 90.31 617 MET B N 1
ATOM 9691 C CA . MET B 1 617 ? -10.695 40.156 23.688 1 90.31 617 MET B CA 1
ATOM 9692 C C . MET B 1 617 ? -10.539 38.656 23.375 1 90.31 617 MET B C 1
ATOM 9694 O O . MET B 1 617 ? -9.68 38 23.953 1 90.31 617 MET B O 1
ATOM 9698 N N . VAL B 1 618 ? -11.375 38.188 22.469 1 91.12 618 VAL B N 1
ATOM 9699 C CA . VAL B 1 618 ? -11.336 36.781 22.109 1 91.12 618 VAL B CA 1
ATOM 9700 C C . VAL B 1 618 ? -10.055 36.469 21.344 1 91.12 618 VAL B C 1
ATOM 9702 O O . VAL B 1 618 ? -9.383 35.469 21.625 1 91.12 618 VAL B O 1
ATOM 9705 N N . ASN B 1 619 ? -9.672 37.281 20.422 1 91.06 619 ASN B N 1
ATOM 9706 C CA . ASN B 1 619 ? -8.461 37.062 19.641 1 91.06 619 ASN B CA 1
ATOM 9707 C C . ASN B 1 619 ? -7.215 37.094 20.516 1 91.06 619 ASN B C 1
ATOM 9709 O O . ASN B 1 619 ? -6.281 36.312 20.312 1 91.06 619 ASN B O 1
ATOM 9713 N N . LYS B 1 620 ? -7.223 37.969 21.406 1 90.25 620 LYS B N 1
ATOM 9714 C CA . LYS B 1 620 ? -6.105 38.062 22.344 1 90.25 620 LYS B CA 1
ATOM 9715 C C . LYS B 1 620 ? -6.031 36.812 23.25 1 90.25 620 LYS B C 1
ATOM 9717 O O . LYS B 1 620 ? -4.953 36.25 23.453 1 90.25 620 LYS B O 1
ATOM 9722 N N . ALA B 1 621 ? -7.145 36.406 23.75 1 90.06 621 ALA B N 1
ATOM 9723 C CA . ALA B 1 621 ? -7.188 35.281 24.672 1 90.06 621 ALA B CA 1
ATOM 9724 C C . ALA B 1 621 ? -6.789 34 23.969 1 90.06 621 ALA B C 1
ATOM 9726 O O . ALA B 1 621 ? -6.098 33.156 24.547 1 90.06 621 ALA B O 1
ATOM 9727 N N . LEU B 1 622 ? -7.285 33.844 22.734 1 90.62 622 LEU B N 1
ATOM 9728 C CA . LEU B 1 622 ? -7.031 32.625 22 1 90.62 622 LEU B CA 1
ATOM 9729 C C . LEU B 1 622 ? -5.719 32.719 21.219 1 90.62 622 LEU B C 1
ATOM 9731 O O . LEU B 1 622 ? -5.359 31.797 20.5 1 90.62 622 LEU B O 1
ATOM 9735 N N . LYS B 1 623 ? -4.969 33.75 21.344 1 87.75 623 LYS B N 1
ATOM 9736 C CA . LYS B 1 623 ? -3.678 33.969 20.703 1 87.75 623 LYS B CA 1
ATOM 9737 C C . LYS B 1 623 ? -3.795 33.875 19.188 1 87.75 623 LYS B C 1
ATOM 9739 O O . LYS B 1 623 ? -3.012 33.188 18.531 1 87.75 623 LYS B O 1
ATOM 9744 N N . LEU B 1 624 ? -4.883 34.375 18.75 1 84 624 LEU B N 1
ATOM 9745 C CA . LEU B 1 624 ? -5.121 34.406 17.312 1 84 624 LEU B CA 1
ATOM 9746 C C . LEU B 1 624 ? -4.84 35.812 16.75 1 84 624 LEU B C 1
ATOM 9748 O O . LEU B 1 624 ? -4.84 36.781 17.484 1 84 624 LEU B O 1
ATOM 9752 N N . LYS B 1 625 ? -4.344 35.875 15.445 1 69.25 625 LYS B N 1
ATOM 9753 C CA . LYS B 1 625 ? -4.059 37.156 14.812 1 69.25 625 LYS B CA 1
ATOM 9754 C C . LYS B 1 625 ? -5.324 37.781 14.219 1 69.25 625 LYS B C 1
ATOM 9756 O O . LYS B 1 625 ? -6.215 37.062 13.773 1 69.25 625 LYS B O 1
#

pLDDT: mean 87.16, std 8.54, range [44.66, 97.81]